Protein AF-0000000070989205 (afdb_homodimer)

Structure (mmCIF, N/CA/C/O backbone):
data_AF-0000000070989205-model_v1
#
loop_
_entity.id
_entity.type
_entity.pdbx_description
1 polymer 'cytokinin dehydrogenase'
#
loop_
_atom_site.group_PDB
_atom_site.id
_atom_site.type_symbol
_atom_site.label_atom_id
_atom_site.label_alt_id
_atom_site.label_comp_id
_atom_site.label_asym_id
_atom_site.label_entity_id
_atom_site.label_seq_id
_atom_site.pdbx_PDB_ins_code
_atom_site.Cartn_x
_atom_site.Cartn_y
_atom_site.Cartn_z
_atom_site.occupancy
_atom_site.B_iso_or_equiv
_atom_site.auth_seq_id
_atom_site.auth_comp_id
_atom_site.auth_asym_id
_atom_site.auth_atom_id
_atom_site.pdbx_PDB_model_num
ATOM 1 N N . MET A 1 1 ? 92.938 23.469 23.422 1 21.23 1 MET A N 1
ATOM 2 C CA . MET A 1 1 ? 92 23.875 22.438 1 21.23 1 MET A CA 1
ATOM 3 C C . MET A 1 1 ? 92.125 23.016 21.172 1 21.23 1 MET A C 1
ATOM 5 O O . MET A 1 1 ? 92.812 23.375 20.25 1 21.23 1 MET A O 1
ATOM 9 N N . ALA A 1 2 ? 92.25 21.703 21.344 1 22.75 2 ALA A N 1
ATOM 10 C CA . ALA A 1 2 ? 92.688 20.703 20.391 1 22.75 2 ALA A CA 1
ATOM 11 C C . ALA A 1 2 ? 91.688 20.547 19.25 1 22.75 2 ALA A C 1
ATOM 13 O O . ALA A 1 2 ? 90.562 20.156 19.484 1 22.75 2 ALA A O 1
ATOM 14 N N . LYS A 1 3 ? 91.875 21.359 18.172 1 25.48 3 LYS A N 1
ATOM 15 C CA . LYS A 1 3 ? 91.062 21.609 17.016 1 25.48 3 LYS A CA 1
ATOM 16 C C . LYS A 1 3 ? 90.812 20.328 16.219 1 25.48 3 LYS A C 1
ATOM 18 O O . LYS A 1 3 ? 91.75 19.766 15.656 1 25.48 3 LYS A O 1
ATOM 23 N N . THR A 1 4 ? 89.875 19.469 16.656 1 25.69 4 THR A N 1
ATOM 24 C CA . THR A 1 4 ? 89.562 18.125 16.188 1 25.69 4 THR A CA 1
ATOM 25 C C . THR A 1 4 ? 89 18.172 14.75 1 25.69 4 THR A C 1
ATOM 27 O O . THR A 1 4 ? 88.062 18.875 14.469 1 25.69 4 THR A O 1
ATOM 30 N N . THR A 1 5 ? 89.875 18.094 13.758 1 26.7 5 THR A N 1
ATOM 31 C CA . THR A 1 5 ? 89.75 18.062 12.312 1 26.7 5 THR A CA 1
ATOM 32 C C . THR A 1 5 ? 88.75 16.969 11.906 1 26.7 5 THR A C 1
ATOM 34 O O . THR A 1 5 ? 89 15.789 12.172 1 26.7 5 THR A O 1
ATOM 37 N N . LEU A 1 6 ? 87.438 17.234 11.844 1 27.03 6 LEU A N 1
ATOM 38 C CA . LEU A 1 6 ? 86.25 16.422 11.547 1 27.03 6 LEU A CA 1
ATOM 39 C C . LEU A 1 6 ? 86.312 15.914 10.102 1 27.03 6 LEU A C 1
ATOM 41 O O . LEU A 1 6 ? 86.375 16.719 9.164 1 27.03 6 LEU A O 1
ATOM 45 N N . THR A 1 7 ? 87.062 14.852 9.852 1 26.22 7 THR A N 1
ATOM 46 C CA . THR A 1 7 ? 87.188 14.18 8.562 1 26.22 7 THR A CA 1
ATOM 47 C C . THR A 1 7 ? 85.812 13.859 7.996 1 26.22 7 THR A C 1
ATOM 49 O O . THR A 1 7 ? 84.938 13.281 8.688 1 26.22 7 THR A O 1
ATOM 52 N N . TYR A 1 8 ? 85.312 14.609 7.012 1 28.19 8 TYR A N 1
ATOM 53 C CA . TYR A 1 8 ? 84.125 14.586 6.18 1 28.19 8 TYR A CA 1
ATOM 54 C C . TYR A 1 8 ? 84.062 13.312 5.348 1 28.19 8 TYR A C 1
ATOM 56 O O . TYR A 1 8 ? 84.812 13.125 4.422 1 28.19 8 TYR A O 1
ATOM 64 N N . LEU A 1 9 ? 84.062 12.086 5.941 1 26.53 9 LEU A N 1
ATOM 65 C CA . LEU A 1 9 ? 83.938 10.898 5.113 1 26.53 9 LEU A CA 1
ATOM 66 C C . LEU A 1 9 ? 82.688 10.984 4.25 1 26.53 9 LEU A C 1
ATOM 68 O O . LEU A 1 9 ? 81.562 11.203 4.766 1 26.53 9 LEU A O 1
ATOM 72 N N . SER A 1 10 ? 82.75 11.43 3.021 1 27.45 10 SER A N 1
ATOM 73 C CA . SER A 1 10 ? 81.812 11.516 1.925 1 27.45 10 SER A CA 1
ATOM 74 C C . SER A 1 10 ? 81.188 10.148 1.607 1 27.45 10 SER A C 1
ATOM 76 O O . SER A 1 10 ? 81.938 9.242 1.164 1 27.45 10 SER A O 1
ATOM 78 N N . TYR A 1 11 ? 80.5 9.492 2.5 1 28.91 11 TYR A N 1
ATOM 79 C CA . TYR A 1 11 ? 79.812 8.234 2.16 1 28.91 11 TYR A CA 1
ATOM 80 C C . TYR A 1 11 ? 78.938 8.391 0.913 1 28.91 11 TYR A C 1
ATOM 82 O O . TYR A 1 11 ? 78.125 9.281 0.85 1 28.91 11 TYR A O 1
ATOM 90 N N . PHE A 1 12 ? 79.5 8.148 -0.277 1 29.56 12 PHE A N 1
ATOM 91 C CA . PHE A 1 12 ? 78.812 8.008 -1.555 1 29.56 12 PHE A CA 1
ATOM 92 C C . PHE A 1 12 ? 77.688 7.023 -1.436 1 29.56 12 PHE A C 1
ATOM 94 O O . PHE A 1 12 ? 77.875 5.852 -1.112 1 29.56 12 PHE A O 1
ATOM 101 N N . PHE A 1 13 ? 76.562 7.449 -0.89 1 30.45 13 PHE A N 1
ATOM 102 C CA . PHE A 1 13 ? 75.312 6.68 -0.906 1 30.45 13 PHE A CA 1
ATOM 103 C C . PHE A 1 13 ? 74.938 6.305 -2.332 1 30.45 13 PHE A C 1
ATOM 105 O O . PHE A 1 13 ? 74.688 7.18 -3.174 1 30.45 13 PHE A O 1
ATOM 112 N N . ILE A 1 14 ? 75.562 5.277 -2.895 1 30.12 14 ILE A N 1
ATOM 113 C CA . ILE A 1 14 ? 75.062 4.688 -4.133 1 30.12 14 ILE A CA 1
ATOM 114 C C . ILE A 1 14 ? 73.562 4.406 -4.012 1 30.12 14 ILE A C 1
ATOM 116 O O . ILE A 1 14 ? 73.188 3.645 -3.141 1 30.12 14 ILE A O 1
ATOM 120 N N . ILE A 1 15 ? 72.75 5.395 -4.312 1 29.56 15 ILE A N 1
ATOM 121 C CA . ILE A 1 15 ? 71.312 5.25 -4.496 1 29.56 15 ILE A CA 1
ATOM 122 C C . ILE A 1 15 ? 71.062 4.168 -5.535 1 29.56 15 ILE A C 1
ATOM 124 O O . ILE A 1 15 ? 71.438 4.309 -6.703 1 29.56 15 ILE A O 1
ATOM 128 N N . PHE A 1 16 ? 71.25 2.857 -5.188 1 31.33 16 PHE A N 1
ATOM 129 C CA . PHE A 1 16 ? 70.688 1.795 -6.016 1 31.33 16 PHE A CA 1
ATOM 130 C C . PHE A 1 16 ? 69.25 2.08 -6.344 1 31.33 16 PHE A C 1
ATOM 132 O O . PHE A 1 16 ? 68.438 2.174 -5.445 1 31.33 16 PHE A O 1
ATOM 139 N N . ILE A 1 17 ? 69 2.893 -7.344 1 32.28 17 ILE A N 1
ATOM 140 C CA . ILE A 1 17 ? 67.75 3.002 -7.992 1 32.28 17 ILE A CA 1
ATOM 141 C C . ILE A 1 17 ? 67.188 1.609 -8.336 1 32.28 17 ILE A C 1
ATOM 143 O O . ILE A 1 17 ? 67.75 0.917 -9.188 1 32.28 17 ILE A O 1
ATOM 147 N N . ILE A 1 18 ? 67 0.715 -7.391 1 33.22 18 ILE A N 1
ATOM 148 C CA . ILE A 1 18 ? 66.25 -0.474 -7.75 1 33.22 18 ILE A CA 1
ATOM 149 C C . ILE A 1 18 ? 65 -0.068 -8.531 1 33.22 18 ILE A C 1
ATOM 151 O O . ILE A 1 18 ? 64.125 0.637 -8 1 33.22 18 ILE A O 1
ATOM 155 N N . SER A 1 19 ? 65.125 0.169 -9.828 1 32.06 19 SER A N 1
ATOM 156 C CA . SER A 1 19 ? 63.969 0.203 -10.711 1 32.06 19 SER A CA 1
ATOM 157 C C . SER A 1 19 ? 62.938 -0.875 -10.336 1 32.06 19 SER A C 1
ATOM 159 O O . SER A 1 19 ? 63.281 -2.061 -10.297 1 32.06 19 SER A O 1
ATOM 161 N N . ARG A 1 20 ? 62.125 -0.652 -9.32 1 32.12 20 ARG A N 1
ATOM 162 C CA . ARG A 1 20 ? 60.938 -1.465 -9.062 1 32.12 20 ARG A CA 1
ATOM 163 C C . ARG A 1 20 ? 60.25 -1.844 -10.367 1 32.12 20 ARG A C 1
ATOM 165 O O . ARG A 1 20 ? 59.656 -0.989 -11.031 1 32.12 20 ARG A O 1
ATOM 172 N N . LEU A 1 21 ? 60.906 -2.693 -11.164 1 33.5 21 LEU A N 1
ATOM 173 C CA . LEU A 1 21 ? 60.062 -3.365 -12.156 1 33.5 21 LEU A CA 1
ATOM 174 C C . LEU A 1 21 ? 58.719 -3.76 -11.547 1 33.5 21 LEU A C 1
ATOM 176 O O . LEU A 1 21 ? 58.656 -4.574 -10.617 1 33.5 21 LEU A O 1
ATOM 180 N N . ILE A 1 22 ? 57.875 -2.799 -11.25 1 34.5 22 ILE A N 1
ATOM 181 C CA . ILE A 1 22 ? 56.5 -3.162 -10.961 1 34.5 22 ILE A CA 1
ATOM 182 C C . ILE A 1 22 ? 56.031 -4.199 -11.977 1 34.5 22 ILE A C 1
ATOM 184 O O . ILE A 1 22 ? 56.031 -3.953 -13.18 1 34.5 22 ILE A O 1
ATOM 188 N N . PRO A 1 23 ? 56.219 -5.5 -11.703 1 35.34 23 PRO A N 1
ATOM 189 C CA . PRO A 1 23 ? 55.562 -6.418 -12.633 1 35.34 23 PRO A CA 1
ATOM 190 C C . PRO A 1 23 ? 54.219 -5.887 -13.125 1 35.34 23 PRO A C 1
ATOM 192 O O . PRO A 1 23 ? 53.5 -5.207 -12.383 1 35.34 23 PRO A O 1
ATOM 195 N N . ILE A 1 24 ? 54.25 -5.418 -14.359 1 34.94 24 ILE A N 1
ATOM 196 C CA . ILE A 1 24 ? 52.938 -5.25 -14.984 1 34.94 24 ILE A CA 1
ATOM 197 C C . ILE A 1 24 ? 52 -6.344 -14.5 1 34.94 24 ILE A C 1
ATOM 199 O O . ILE A 1 24 ? 52.219 -7.527 -14.758 1 34.94 24 ILE A O 1
ATOM 203 N N . ILE A 1 25 ? 51.594 -6.293 -13.281 1 36.06 25 ILE A N 1
ATOM 204 C CA . ILE A 1 25 ? 50.438 -7.098 -12.961 1 36.06 25 ILE A CA 1
ATOM 205 C C . ILE A 1 25 ? 49.531 -7.223 -14.188 1 36.06 25 ILE A C 1
ATOM 207 O O . ILE A 1 25 ? 49.062 -6.215 -14.727 1 36.06 25 ILE A O 1
ATOM 211 N N . GLY A 1 26 ? 49.875 -8.133 -15.062 1 32.97 26 GLY A N 1
ATOM 212 C CA . GLY A 1 26 ? 48.938 -8.516 -16.094 1 32.97 26 GLY A CA 1
ATOM 213 C C . GLY A 1 26 ? 47.5 -8.227 -15.719 1 32.97 26 GLY A C 1
ATOM 214 O O . GLY A 1 26 ? 47.031 -8.672 -14.672 1 32.97 26 GLY A O 1
ATOM 215 N N . VAL A 1 27 ? 47.062 -7.027 -16.016 1 36.34 27 VAL A N 1
ATOM 216 C CA . VAL A 1 27 ? 45.594 -6.852 -16.016 1 36.34 27 VAL A CA 1
ATOM 217 C C . VAL A 1 27 ? 44.938 -8.172 -16.359 1 36.34 27 VAL A C 1
ATOM 219 O O . VAL A 1 27 ? 45.219 -8.781 -17.391 1 36.34 27 VAL A O 1
ATOM 222 N N . ASN A 1 28 ? 44.812 -9.055 -15.484 1 37.19 28 ASN A N 1
ATOM 223 C CA . ASN A 1 28 ? 43.875 -10.164 -15.711 1 37.19 28 ASN A CA 1
ATOM 224 C C . ASN A 1 28 ? 42.844 -9.82 -16.781 1 37.19 28 ASN A C 1
ATOM 226 O O . ASN A 1 28 ? 41.906 -9.086 -16.531 1 37.19 28 ASN A O 1
ATOM 230 N N . GLN A 1 29 ? 43.25 -9.508 -18 1 42.09 29 GLN A N 1
ATOM 231 C CA . GLN A 1 29 ? 42.344 -9.43 -19.141 1 42.09 29 GLN A CA 1
ATOM 232 C C . GLN A 1 29 ? 41.188 -10.438 -19 1 42.09 29 GLN A C 1
ATOM 234 O O . GLN A 1 29 ? 41.438 -11.648 -19.031 1 42.09 29 GLN A O 1
ATOM 239 N N . ARG A 1 30 ? 40.188 -10.133 -18.297 1 50.62 30 ARG A N 1
ATOM 240 C CA . ARG A 1 30 ? 38.969 -10.961 -18.328 1 50.62 30 ARG A CA 1
ATOM 241 C C . ARG A 1 30 ? 38.719 -11.516 -19.734 1 50.62 30 ARG A C 1
ATOM 243 O O . ARG A 1 30 ? 38.562 -10.75 -20.688 1 50.62 30 ARG A O 1
ATOM 250 N N . LEU A 1 31 ? 39.25 -12.711 -20.156 1 60.06 31 LEU A N 1
ATOM 251 C CA . LEU A 1 31 ? 38.875 -13.406 -21.391 1 60.06 31 LEU A CA 1
ATOM 252 C C . LEU A 1 31 ? 37.406 -13.258 -21.672 1 60.06 31 LEU A C 1
ATOM 254 O O . LEU A 1 31 ? 36.562 -13.617 -20.844 1 60.06 31 LEU A O 1
ATOM 258 N N . TRP A 1 32 ? 37.188 -12.234 -22.5 1 71.12 32 TRP A N 1
ATOM 259 C CA . TRP A 1 32 ? 35.812 -12.008 -22.938 1 71.12 32 TRP A CA 1
ATOM 260 C C . TRP A 1 32 ? 35.375 -13.07 -23.953 1 71.12 32 TRP A C 1
ATOM 262 O O . TRP A 1 32 ? 36.219 -13.664 -24.625 1 71.12 32 TRP A O 1
ATOM 272 N N . THR A 1 33 ? 34.156 -13.555 -23.859 1 79.31 33 THR A N 1
ATOM 273 C CA . THR A 1 33 ? 33.562 -14.547 -24.75 1 79.31 33 THR A CA 1
ATOM 274 C C . THR A 1 33 ? 33.281 -13.938 -26.125 1 79.31 33 THR A C 1
ATOM 276 O O . THR A 1 33 ? 33.031 -12.734 -26.234 1 79.31 33 THR A O 1
ATOM 279 N N . ASP A 1 34 ? 33.438 -14.734 -27.188 1 83.31 34 ASP A N 1
ATOM 280 C CA . ASP A 1 34 ? 33.062 -14.312 -28.547 1 83.31 34 ASP A CA 1
ATOM 281 C C . ASP A 1 34 ? 31.562 -14.375 -28.75 1 83.31 34 ASP A C 1
ATOM 283 O O . ASP A 1 34 ? 31.062 -13.984 -29.812 1 83.31 34 ASP A O 1
ATOM 287 N N . LEU A 1 35 ? 30.891 -14.75 -27.75 1 86.19 35 LEU A N 1
ATOM 288 C CA . LEU A 1 35 ? 29.453 -14.945 -27.859 1 86.19 35 LEU A CA 1
ATOM 289 C C . LEU A 1 35 ? 28.703 -13.633 -27.609 1 86.19 35 LEU A C 1
ATOM 291 O O . LEU A 1 35 ? 27.531 -13.516 -27.953 1 86.19 35 LEU A O 1
ATOM 295 N N . LEU A 1 36 ? 29.375 -12.578 -27.047 1 91.88 36 LEU A N 1
ATOM 296 C CA . LEU A 1 36 ? 28.766 -11.281 -26.734 1 91.88 36 LEU A CA 1
ATOM 297 C C . LEU A 1 36 ? 29.594 -10.148 -27.328 1 91.88 36 LEU A C 1
ATOM 299 O O . LEU A 1 36 ? 30.812 -10.281 -27.5 1 91.88 36 LEU A O 1
ATOM 303 N N . PRO A 1 37 ? 28.922 -9.086 -27.688 1 91.56 37 PRO A N 1
ATOM 304 C CA . PRO A 1 37 ? 29.688 -7.961 -28.234 1 91.56 37 PRO A CA 1
ATOM 305 C C . PRO A 1 37 ? 30.734 -7.426 -27.266 1 91.56 37 PRO A C 1
ATOM 307 O O . PRO A 1 37 ? 30.422 -7.191 -26.094 1 91.56 37 PRO A O 1
ATOM 310 N N . PRO A 1 38 ? 31.938 -7.191 -27.75 1 88.31 38 PRO A N 1
ATOM 311 C CA . PRO A 1 38 ? 33 -6.734 -26.859 1 88.31 38 PRO A CA 1
ATOM 312 C C . PRO A 1 38 ? 32.719 -5.371 -26.234 1 88.31 38 PRO A C 1
ATOM 314 O O . PRO A 1 38 ? 33.219 -5.074 -25.141 1 88.31 38 PRO A O 1
ATOM 317 N N . ASN A 1 39 ? 31.906 -4.574 -26.922 1 90.12 39 ASN A N 1
ATOM 318 C CA . ASN A 1 39 ? 31.594 -3.242 -26.422 1 90.12 39 ASN A CA 1
ATOM 319 C C . ASN A 1 39 ? 30.797 -3.314 -25.125 1 90.12 39 ASN A C 1
ATOM 321 O O . ASN A 1 39 ? 30.672 -2.314 -24.406 1 90.12 39 ASN A O 1
ATOM 325 N N . LEU A 1 40 ? 30.281 -4.508 -24.844 1 90.56 40 LEU A N 1
ATOM 326 C CA . LEU A 1 40 ? 29.562 -4.703 -23.578 1 90.56 40 LEU A CA 1
ATOM 327 C C . LEU A 1 40 ? 30.5 -4.465 -22.391 1 90.56 40 LEU A C 1
ATOM 329 O O . LEU A 1 40 ? 30.062 -4.027 -21.328 1 90.56 40 LEU A O 1
ATOM 333 N N . LEU A 1 41 ? 31.797 -4.625 -22.578 1 87 41 LEU A N 1
ATOM 334 C CA . LEU A 1 41 ? 32.812 -4.48 -21.516 1 87 41 LEU A CA 1
ATOM 335 C C . LEU A 1 41 ? 33.031 -3.008 -21.188 1 87 41 LEU A C 1
ATOM 337 O O . LEU A 1 41 ? 33.594 -2.686 -20.156 1 87 41 LEU A O 1
ATOM 341 N N . SER A 1 42 ? 32.656 -2.16 -22.062 1 86.31 42 SER A N 1
ATOM 342 C CA . SER A 1 42 ? 32.875 -0.729 -21.859 1 86.31 42 SER A CA 1
ATOM 343 C C . SER A 1 42 ? 31.766 -0.138 -20.969 1 86.31 42 SER A C 1
ATOM 345 O O . SER A 1 42 ? 31.906 0.979 -20.469 1 86.31 42 SER A O 1
ATOM 347 N N . LEU A 1 43 ? 30.719 -0.919 -20.766 1 90.25 43 LEU A N 1
ATOM 348 C CA . LEU A 1 43 ? 29.609 -0.425 -19.953 1 90.25 43 LEU A CA 1
ATOM 349 C C . LEU A 1 43 ? 29.922 -0.568 -18.469 1 90.25 43 LEU A C 1
ATOM 351 O O . LEU A 1 43 ? 30.703 -1.435 -18.078 1 90.25 43 LEU A O 1
ATOM 355 N N . ASP A 1 44 ? 29.344 0.288 -17.609 1 90.25 44 ASP A N 1
ATOM 356 C CA . ASP A 1 44 ? 29.5 0.254 -16.156 1 90.25 44 ASP A CA 1
ATOM 357 C C . ASP A 1 44 ? 29.109 -1.108 -15.594 1 90.25 44 ASP A C 1
ATOM 359 O O . ASP A 1 44 ? 29.672 -1.556 -14.586 1 90.25 44 ASP A O 1
ATOM 363 N N . ILE A 1 45 ? 28.188 -1.84 -16.266 1 91.94 45 ILE A N 1
ATOM 364 C CA . ILE A 1 45 ? 27.656 -3.092 -15.742 1 91.94 45 ILE A CA 1
ATOM 365 C C . ILE A 1 45 ? 28.656 -4.219 -15.977 1 91.94 45 ILE A C 1
ATOM 367 O O . ILE A 1 45 ? 28.484 -5.336 -15.477 1 91.94 45 ILE A O 1
ATOM 371 N N . SER A 1 46 ? 29.75 -3.967 -16.719 1 91.44 46 SER A N 1
ATOM 372 C CA . SER A 1 46 ? 30.703 -5.008 -17.094 1 91.44 46 SER A CA 1
ATOM 373 C C . SER A 1 46 ? 31.281 -5.688 -15.859 1 91.44 46 SER A C 1
ATOM 375 O O . SER A 1 46 ? 31.562 -6.887 -15.883 1 91.44 46 SER A O 1
ATOM 377 N N . SER A 1 47 ? 31.391 -4.945 -14.758 1 91.94 47 SER A N 1
ATOM 378 C CA . SER A 1 47 ? 31.953 -5.496 -13.531 1 91.94 47 SER A CA 1
ATOM 379 C C . SER A 1 47 ? 30.984 -6.457 -12.859 1 91.94 47 SER A C 1
ATOM 381 O O . SER A 1 47 ? 31.375 -7.238 -11.992 1 91.94 47 SER A O 1
ATOM 383 N N . ARG A 1 48 ? 29.734 -6.496 -13.312 1 95.12 48 ARG A N 1
ATOM 384 C CA . ARG A 1 48 ? 28.719 -7.336 -12.695 1 95.12 48 ARG A CA 1
ATOM 385 C C . ARG A 1 48 ? 28.328 -8.484 -13.625 1 95.12 48 ARG A C 1
ATOM 387 O O . ARG A 1 48 ? 27.391 -9.227 -13.336 1 95.12 48 ARG A O 1
ATOM 394 N N . LEU A 1 49 ? 29.047 -8.539 -14.742 1 95 49 LEU A N 1
ATOM 395 C CA . LEU A 1 49 ? 28.906 -9.672 -15.648 1 95 49 LEU A CA 1
ATOM 396 C C . LEU A 1 49 ? 29.922 -10.758 -15.32 1 95 49 LEU A C 1
ATOM 398 O O . LEU A 1 49 ? 31.141 -10.5 -15.305 1 95 49 LEU A O 1
ATOM 402 N N . SER A 1 50 ? 29.453 -11.898 -15.023 1 94.88 50 SER A N 1
ATOM 403 C CA . SER A 1 50 ? 30.328 -13.008 -14.656 1 94.88 50 SER A CA 1
ATOM 404 C C . SER A 1 50 ? 30.422 -14.039 -15.773 1 94.88 50 SER A C 1
ATOM 406 O O . SER A 1 50 ? 29.406 -14.422 -16.359 1 94.88 50 SER A O 1
ATOM 408 N N . LEU A 1 51 ? 31.625 -14.453 -16.062 1 92.12 51 LEU A N 1
ATOM 409 C CA . LEU A 1 51 ? 31.891 -15.539 -17.016 1 92.12 51 LEU A CA 1
ATOM 410 C C . LEU A 1 51 ? 32.5 -16.734 -16.297 1 92.12 51 LEU A C 1
ATOM 412 O O . LEU A 1 51 ? 32.969 -17.688 -16.953 1 92.12 51 LEU A O 1
ATOM 416 N N . ASP A 1 52 ? 32.531 -16.641 -14.992 1 91.5 52 ASP A N 1
ATOM 417 C CA . ASP A 1 52 ? 33.188 -17.719 -14.25 1 91.5 52 ASP A CA 1
ATOM 418 C C . ASP A 1 52 ? 32.375 -19 -14.297 1 91.5 52 ASP A C 1
ATOM 420 O O . ASP A 1 52 ? 31.141 -18.953 -14.453 1 91.5 52 ASP A O 1
ATOM 424 N N . GLN A 1 53 ? 32.969 -20.078 -14.102 1 91.5 53 GLN A N 1
ATOM 425 C CA . GLN A 1 53 ? 32.375 -21.406 -14.258 1 91.5 53 GLN A CA 1
ATOM 426 C C . GLN A 1 53 ? 31.281 -21.641 -13.234 1 91.5 53 GLN A C 1
ATOM 428 O O . GLN A 1 53 ? 30.266 -22.25 -13.555 1 91.5 53 GLN A O 1
ATOM 433 N N . SER A 1 54 ? 31.484 -21.203 -12.078 1 92.56 54 SER A N 1
ATOM 434 C CA . SER A 1 54 ? 30.484 -21.406 -11.039 1 92.56 54 SER A CA 1
ATOM 435 C C . SER A 1 54 ? 29.172 -20.703 -11.375 1 92.56 54 SER A C 1
ATOM 437 O O . SER A 1 54 ? 28.094 -21.281 -11.227 1 92.56 54 SER A O 1
ATOM 439 N N . SER A 1 55 ? 29.281 -19.438 -11.82 1 92 55 SER A N 1
ATOM 440 C CA . SER A 1 55 ? 28.094 -18.672 -12.195 1 92 55 SER A CA 1
ATOM 441 C C . SER A 1 55 ? 27.391 -19.297 -13.406 1 92 55 SER A C 1
ATOM 443 O O . SER A 1 55 ? 26.172 -19.406 -13.43 1 92 55 SER A O 1
ATOM 445 N N . LEU A 1 56 ? 28.156 -19.656 -14.367 1 94.25 56 LEU A N 1
ATOM 446 C CA . LEU A 1 56 ? 27.594 -20.25 -15.57 1 94.25 56 LEU A CA 1
ATOM 447 C C . LEU A 1 56 ? 26.922 -21.578 -15.258 1 94.25 56 LEU A C 1
ATOM 449 O O . LEU A 1 56 ? 25.828 -21.859 -15.781 1 94.25 56 LEU A O 1
ATOM 453 N N . ALA A 1 57 ? 27.531 -22.359 -14.414 1 93.44 57 ALA A N 1
ATOM 454 C CA . ALA A 1 57 ? 26.984 -23.672 -14.062 1 93.44 57 ALA A CA 1
ATOM 455 C C . ALA A 1 57 ? 25.625 -23.531 -13.391 1 93.44 57 ALA A C 1
ATOM 457 O O . ALA A 1 57 ? 24.719 -24.328 -13.648 1 93.44 57 ALA A O 1
ATOM 458 N N . MET A 1 58 ? 25.438 -22.578 -12.594 1 91.44 58 MET A N 1
ATOM 459 C CA . MET A 1 58 ? 24.203 -22.359 -11.859 1 91.44 58 MET A CA 1
ATOM 460 C C . MET A 1 58 ? 23.062 -21.984 -12.812 1 91.44 58 MET A C 1
ATOM 462 O O . MET A 1 58 ? 21.891 -22.266 -12.531 1 91.44 58 MET A O 1
ATOM 466 N N . ALA A 1 59 ? 23.391 -21.438 -13.977 1 95 59 ALA A N 1
ATOM 467 C CA . ALA A 1 59 ? 22.391 -20.969 -14.93 1 95 59 ALA A CA 1
ATOM 468 C C . ALA A 1 59 ? 22.281 -21.922 -16.125 1 95 59 ALA A C 1
ATOM 470 O O . ALA A 1 59 ? 21.625 -21.609 -17.109 1 95 59 ALA A O 1
ATOM 471 N N . SER A 1 60 ? 22.891 -23.109 -16.016 1 95.88 60 SER A N 1
ATOM 472 C CA . SER A 1 60 ? 23.016 -23.969 -17.188 1 95.88 60 SER A CA 1
ATOM 473 C C . SER A 1 60 ? 22.094 -25.172 -17.094 1 95.88 60 SER A C 1
ATOM 475 O O . SER A 1 60 ? 22.062 -26.016 -17.984 1 95.88 60 SER A O 1
ATOM 477 N N . THR A 1 61 ? 21.422 -25.297 -15.984 1 94.69 61 THR A N 1
ATOM 478 C CA . THR A 1 61 ? 20.531 -26.438 -15.781 1 94.69 61 THR A CA 1
ATOM 479 C C . THR A 1 61 ? 19.188 -25.969 -15.227 1 94.69 61 THR A C 1
ATOM 481 O O . THR A 1 61 ? 19.141 -25.125 -14.32 1 94.69 61 THR A O 1
ATOM 484 N N . ASP A 1 62 ? 18.141 -26.422 -15.805 1 93.56 62 ASP A N 1
ATOM 485 C CA . ASP A 1 62 ? 16.828 -26.078 -15.273 1 93.56 62 ASP A CA 1
ATOM 486 C C . ASP A 1 62 ? 16.484 -26.922 -14.055 1 93.56 62 ASP A C 1
ATOM 488 O O . ASP A 1 62 ? 17.188 -27.891 -13.75 1 93.56 62 ASP A O 1
ATOM 492 N N . PHE A 1 63 ? 15.445 -26.578 -13.336 1 92.88 63 PHE A N 1
ATOM 493 C CA . PHE A 1 63 ? 15.047 -27.297 -12.133 1 92.88 63 PHE A CA 1
ATOM 494 C C . PHE A 1 63 ? 14.664 -28.734 -12.477 1 92.88 63 PHE A C 1
ATOM 496 O O . PHE A 1 63 ? 14.922 -29.656 -11.695 1 92.88 63 PHE A O 1
ATOM 503 N N . GLY A 1 64 ? 14.016 -28.938 -13.641 1 91 64 GLY A N 1
ATOM 504 C CA . GLY A 1 64 ? 13.633 -30.266 -14.078 1 91 64 GLY A CA 1
ATOM 505 C C . GLY A 1 64 ? 14.82 -31.156 -14.422 1 91 64 GLY A C 1
ATOM 506 O O . GLY A 1 64 ? 14.68 -32.375 -14.594 1 91 64 GLY A O 1
ATOM 507 N N . ASN A 1 65 ? 15.992 -30.484 -14.578 1 91.88 65 ASN A N 1
ATOM 508 C CA . ASN A 1 65 ? 17.234 -31.172 -14.93 1 91.88 65 ASN A CA 1
ATOM 509 C C . ASN A 1 65 ? 17.094 -31.938 -16.234 1 91.88 65 ASN A C 1
ATOM 511 O O . ASN A 1 65 ? 17.594 -33.062 -16.359 1 91.88 65 ASN A O 1
ATOM 515 N N . LEU A 1 66 ? 16.312 -31.469 -17.109 1 90.88 66 LEU A N 1
ATOM 516 C CA . LEU A 1 66 ? 16.078 -32.094 -18.406 1 90.88 66 LEU A CA 1
ATOM 517 C C . LEU A 1 66 ? 16.703 -31.25 -19.531 1 90.88 66 LEU A C 1
ATOM 519 O O . LEU A 1 66 ? 16.953 -31.766 -20.625 1 90.88 66 LEU A O 1
ATOM 523 N N . VAL A 1 67 ? 16.828 -30.031 -19.281 1 92.38 67 VAL A N 1
ATOM 524 C CA . VAL A 1 67 ? 17.406 -29.109 -20.25 1 92.38 67 VAL A CA 1
ATOM 525 C C . VAL A 1 67 ? 18.734 -28.562 -19.703 1 92.38 67 VAL A C 1
ATOM 527 O O . VAL A 1 67 ? 18.797 -28.078 -18.578 1 92.38 67 VAL A O 1
ATOM 530 N N . HIS A 1 68 ? 19.781 -28.703 -20.469 1 94.81 68 HIS A N 1
ATOM 531 C CA . HIS A 1 68 ? 21.109 -28.203 -20.141 1 94.81 68 HIS A CA 1
ATOM 532 C C . HIS A 1 68 ? 21.672 -27.344 -21.281 1 94.81 68 HIS A C 1
ATOM 534 O O . HIS A 1 68 ? 21.844 -27.828 -22.391 1 94.81 68 HIS A O 1
ATOM 540 N N . THR A 1 69 ? 21.781 -26.141 -21.062 1 94.38 69 THR A N 1
ATOM 541 C CA . THR A 1 69 ? 22.375 -25.188 -22.016 1 94.38 69 THR A CA 1
ATOM 542 C C . THR A 1 69 ? 23.203 -24.141 -21.281 1 94.38 69 THR A C 1
ATOM 544 O O . THR A 1 69 ? 22.922 -23.812 -20.125 1 94.38 69 THR A O 1
ATOM 547 N N . ASN A 1 70 ? 24.234 -23.625 -21.953 1 94.56 70 ASN A N 1
ATOM 548 C CA . ASN A 1 70 ? 25.109 -22.656 -21.312 1 94.56 70 ASN A CA 1
ATOM 549 C C . ASN A 1 70 ? 24.844 -21.234 -21.797 1 94.56 70 ASN A C 1
ATOM 551 O O . ASN A 1 70 ? 24.812 -20.984 -23 1 94.56 70 ASN A O 1
ATOM 555 N N . PRO A 1 71 ? 24.641 -20.328 -20.859 1 96.69 71 PRO A N 1
ATOM 556 C CA . PRO A 1 71 ? 24.656 -18.906 -21.25 1 96.69 71 PRO A CA 1
ATOM 557 C C . PRO A 1 71 ? 26.062 -18.391 -21.531 1 96.69 71 PRO A C 1
ATOM 559 O O . PRO A 1 71 ? 27.047 -19.078 -21.25 1 96.69 71 PRO A O 1
ATOM 562 N N . ALA A 1 72 ? 26.141 -17.266 -22.188 1 96.19 72 ALA A N 1
ATOM 563 C CA . ALA A 1 72 ? 27.438 -16.625 -22.422 1 96.19 72 ALA A CA 1
ATOM 564 C C . ALA A 1 72 ? 27.953 -15.953 -21.156 1 96.19 72 ALA A C 1
ATOM 566 O O . ALA A 1 72 ? 29.172 -15.898 -20.922 1 96.19 72 ALA A O 1
ATOM 567 N N . ALA A 1 73 ? 27.078 -15.414 -20.422 1 96.81 73 ALA A N 1
ATOM 568 C CA . ALA A 1 73 ? 27.422 -14.711 -19.188 1 96.81 73 ALA A CA 1
ATOM 569 C C . ALA A 1 73 ? 26.234 -14.656 -18.234 1 96.81 73 ALA A C 1
ATOM 571 O O . ALA A 1 73 ? 25.094 -14.93 -18.625 1 96.81 73 ALA A O 1
ATOM 572 N N . VAL A 1 74 ? 26.516 -14.422 -16.969 1 97.75 74 VAL A N 1
ATOM 573 C CA . VAL A 1 74 ? 25.5 -14.172 -15.945 1 97.75 74 VAL A CA 1
ATOM 574 C C . VAL A 1 74 ? 25.656 -12.766 -15.383 1 97.75 74 VAL A C 1
ATOM 576 O O . VAL A 1 74 ? 26.75 -12.375 -14.969 1 97.75 74 VAL A O 1
ATOM 579 N N . LEU A 1 75 ? 24.625 -11.93 -15.492 1 97.94 75 LEU A N 1
ATOM 580 C CA . LEU A 1 75 ? 24.641 -10.602 -14.875 1 97.94 75 LEU A CA 1
ATOM 581 C C . LEU A 1 75 ? 24.156 -10.664 -13.43 1 97.94 75 LEU A C 1
ATOM 583 O O . LEU A 1 75 ? 23.078 -11.203 -13.156 1 97.94 75 LEU A O 1
ATOM 587 N N . HIS A 1 76 ? 24.922 -10.203 -12.477 1 97.81 76 HIS A N 1
ATOM 588 C CA . HIS A 1 76 ? 24.516 -9.984 -11.086 1 97.81 76 HIS A CA 1
ATOM 589 C C . HIS A 1 76 ? 24.219 -8.516 -10.82 1 97.81 76 HIS A C 1
ATOM 591 O O . HIS A 1 76 ? 25.062 -7.797 -10.266 1 97.81 76 HIS A O 1
ATOM 597 N N . PRO A 1 77 ? 22.953 -8.117 -11.141 1 97.44 77 PRO A N 1
ATOM 598 C CA . PRO A 1 77 ? 22.641 -6.688 -11.055 1 97.44 77 PRO A CA 1
ATOM 599 C C . PRO A 1 77 ? 22.641 -6.164 -9.625 1 97.44 77 PRO A C 1
ATOM 601 O O . PRO A 1 77 ? 22.203 -6.863 -8.703 1 97.44 77 PRO A O 1
ATOM 604 N N . SER A 1 78 ? 23.141 -4.953 -9.391 1 94.81 78 SER A N 1
ATOM 605 C CA . SER A 1 78 ? 23.094 -4.277 -8.102 1 94.81 78 SER A CA 1
ATOM 606 C C . SER A 1 78 ? 21.875 -3.367 -7.984 1 94.81 78 SER A C 1
ATOM 608 O O . SER A 1 78 ? 21.5 -2.965 -6.883 1 94.81 78 SER A O 1
ATOM 610 N N . SER A 1 79 ? 21.344 -3.086 -9.148 1 93.69 79 SER A N 1
ATOM 611 C CA . SER A 1 79 ? 20.156 -2.24 -9.227 1 93.69 79 SER A CA 1
ATOM 612 C C . SER A 1 79 ? 19.359 -2.527 -10.492 1 93.69 79 SER A C 1
ATOM 614 O O . SER A 1 79 ? 19.844 -3.229 -11.391 1 93.69 79 SER A O 1
ATOM 616 N N . VAL A 1 80 ? 18.203 -1.961 -10.516 1 95.38 80 VAL A N 1
ATOM 617 C CA . VAL A 1 80 ? 17.344 -2.109 -11.688 1 95.38 80 VAL A CA 1
ATOM 618 C C . VAL A 1 80 ? 17.984 -1.428 -12.891 1 95.38 80 VAL A C 1
ATOM 620 O O . VAL A 1 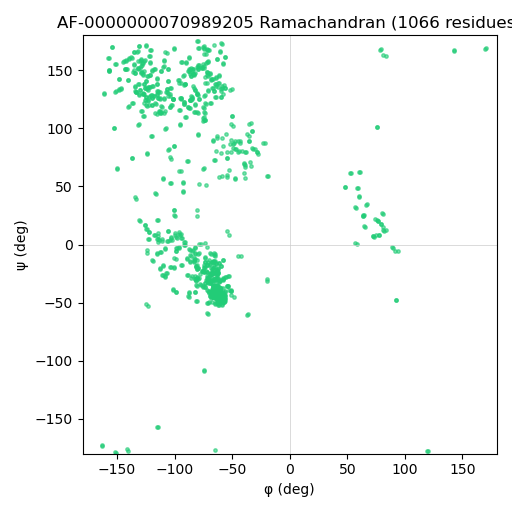80 ? 17.859 -1.898 -14.023 1 95.38 80 VAL A O 1
ATOM 623 N N . ASP A 1 81 ? 18.781 -0.36 -12.641 1 93.94 81 ASP A N 1
ATOM 624 C CA . ASP A 1 81 ? 19.453 0.362 -13.711 1 93.94 81 ASP A CA 1
ATOM 625 C C . ASP A 1 81 ? 20.422 -0.552 -14.469 1 93.94 81 ASP A C 1
ATOM 627 O O . ASP A 1 81 ? 20.625 -0.391 -15.672 1 93.94 81 ASP A O 1
ATOM 631 N N . ASP A 1 82 ? 21.016 -1.517 -13.781 1 96.81 82 ASP A N 1
ATOM 632 C CA . ASP A 1 82 ? 21.891 -2.48 -14.438 1 96.81 82 ASP A CA 1
ATOM 633 C C . ASP A 1 82 ? 21.125 -3.303 -15.469 1 96.81 82 ASP A C 1
ATOM 635 O O . ASP A 1 82 ? 21.641 -3.57 -16.562 1 96.81 82 ASP A O 1
ATOM 639 N N . ILE A 1 83 ? 19.922 -3.717 -15.164 1 98.06 83 ILE A N 1
ATOM 640 C CA . ILE A 1 83 ? 19.078 -4.488 -16.062 1 98.06 83 ILE A CA 1
ATOM 641 C C . ILE A 1 83 ? 18.688 -3.631 -17.266 1 98.06 83 ILE A C 1
ATOM 643 O O . ILE A 1 83 ? 18.766 -4.082 -18.406 1 98.06 83 ILE A O 1
ATOM 647 N N . VAL A 1 84 ? 18.281 -2.367 -16.953 1 97.19 84 VAL A N 1
ATOM 648 C CA . VAL A 1 84 ? 17.922 -1.425 -18 1 97.19 84 VAL A CA 1
ATOM 649 C C . VAL A 1 84 ? 19.094 -1.251 -18.969 1 97.19 84 VAL A C 1
ATOM 651 O O . VAL A 1 84 ? 18.922 -1.311 -20.188 1 97.19 84 VAL A O 1
ATOM 654 N N . SER A 1 85 ? 20.297 -1.06 -18.406 1 96.69 85 SER A N 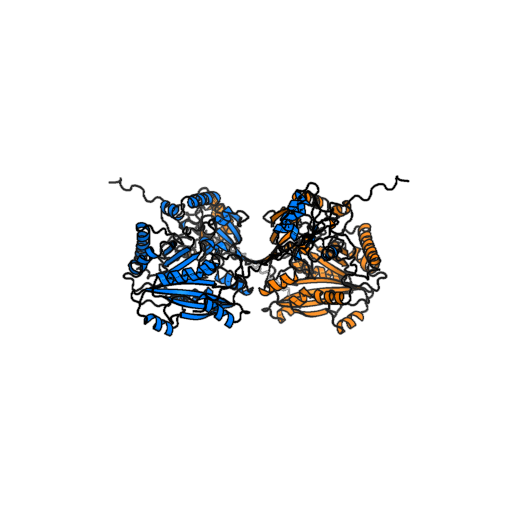1
ATOM 655 C CA . SER A 1 85 ? 21.484 -0.841 -19.219 1 96.69 85 SER A CA 1
ATOM 656 C C . SER A 1 85 ? 21.781 -2.035 -20.109 1 96.69 85 SER A C 1
ATOM 658 O O . SER A 1 85 ? 22.094 -1.866 -21.297 1 96.69 85 SER A O 1
ATOM 660 N N . LEU A 1 86 ? 21.672 -3.25 -19.609 1 97.75 86 LEU A N 1
ATOM 661 C CA . LEU A 1 86 ? 21.922 -4.465 -20.375 1 97.75 86 LEU A CA 1
ATOM 662 C C . LEU A 1 86 ? 20.953 -4.582 -21.547 1 97.75 86 LEU A C 1
ATOM 664 O O . LEU A 1 86 ? 21.359 -4.824 -22.688 1 97.75 86 LEU A O 1
ATOM 668 N N . LEU A 1 87 ? 19.672 -4.473 -21.266 1 98.25 87 LEU A N 1
ATOM 669 C CA . LEU A 1 87 ? 18.641 -4.664 -22.281 1 98.25 87 LEU A CA 1
ATOM 670 C C . LEU A 1 87 ? 18.719 -3.564 -23.328 1 98.25 87 LEU A C 1
ATOM 672 O O . LEU A 1 87 ? 18.547 -3.828 -24.531 1 98.25 87 LEU A O 1
ATOM 676 N N . LYS A 1 88 ? 18.938 -2.324 -22.875 1 96.69 88 LYS A N 1
ATOM 677 C CA . LYS A 1 88 ? 19.109 -1.229 -23.828 1 96.69 88 LYS A CA 1
ATOM 678 C C . LYS A 1 88 ? 20.281 -1.489 -24.75 1 96.69 88 LYS A C 1
ATOM 680 O O . LYS A 1 88 ? 20.203 -1.215 -25.953 1 96.69 88 LYS A O 1
ATOM 685 N N . PHE A 1 89 ? 21.406 -1.923 -24.219 1 96.56 89 PHE A N 1
ATOM 686 C CA . PHE A 1 89 ? 22.594 -2.223 -25.016 1 96.56 89 PHE A CA 1
ATOM 687 C C . PHE A 1 89 ? 22.281 -3.289 -26.062 1 96.56 89 PHE A C 1
ATOM 689 O O . PHE A 1 89 ? 22.609 -3.123 -27.234 1 96.56 89 PHE A O 1
ATOM 696 N N . SER A 1 90 ? 21.656 -4.461 -25.562 1 97.75 90 SER A N 1
ATOM 697 C CA . SER A 1 90 ? 21.312 -5.516 -26.516 1 97.75 90 SER A CA 1
ATOM 698 C C . SER A 1 90 ? 20.375 -4.992 -27.594 1 97.75 90 SER A C 1
ATOM 700 O O . SER A 1 90 ? 20.609 -5.238 -28.781 1 97.75 90 SER A O 1
ATOM 702 N N . TYR A 1 91 ? 19.359 -4.223 -27.203 1 97.31 91 TYR A N 1
ATOM 703 C CA . TYR A 1 91 ? 18.344 -3.709 -28.125 1 97.31 91 TYR A CA 1
ATOM 704 C C . TYR A 1 91 ? 18.984 -2.807 -29.172 1 97.31 91 TYR A C 1
ATOM 706 O O . TYR A 1 91 ? 18.594 -2.822 -30.344 1 97.31 91 TYR A O 1
ATOM 714 N N . ASN A 1 92 ? 19.938 -2.004 -28.812 1 95.69 92 ASN A N 1
ATOM 715 C CA . ASN A 1 92 ? 20.547 -1.022 -29.703 1 95.69 92 ASN A CA 1
ATOM 716 C C . ASN A 1 92 ? 21.672 -1.64 -30.531 1 95.69 92 ASN A C 1
ATOM 718 O O . ASN A 1 92 ? 22.219 -0.996 -31.438 1 95.69 92 ASN A O 1
ATOM 722 N N . ASN A 1 93 ? 22.031 -2.812 -30.203 1 93.19 93 ASN A N 1
ATOM 723 C CA . ASN A 1 93 ? 23.062 -3.5 -30.984 1 93.19 93 ASN A CA 1
ATOM 724 C C . ASN A 1 93 ? 22.5 -4.016 -32.312 1 93.19 93 ASN A C 1
ATOM 726 O O . ASN A 1 93 ? 21.312 -4.344 -32.406 1 93.19 93 ASN A O 1
ATOM 730 N N . SER A 1 94 ? 23.359 -4.125 -33.312 1 92.06 94 SER A N 1
ATOM 731 C CA . SER A 1 94 ? 22.969 -4.613 -34.625 1 92.06 94 SER A CA 1
ATOM 732 C C . SER A 1 94 ? 22.516 -6.07 -34.562 1 92.06 94 SER A C 1
ATOM 734 O O . SER A 1 94 ? 21.578 -6.473 -35.281 1 92.06 94 SER A O 1
ATOM 736 N N . PHE A 1 95 ? 23.188 -6.82 -33.719 1 92.31 95 PHE A N 1
ATOM 737 C CA . PHE A 1 95 ? 22.812 -8.203 -33.469 1 92.31 95 PHE A CA 1
ATOM 738 C C . PHE A 1 95 ? 22.484 -8.391 -31.984 1 92.31 95 PHE A C 1
ATOM 740 O O . PHE A 1 95 ? 23.359 -8.695 -31.172 1 92.31 95 PHE A O 1
ATOM 747 N N . PRO A 1 96 ? 21.25 -8.266 -31.703 1 95.31 96 PRO A N 1
ATOM 748 C CA . PRO A 1 96 ? 20.875 -8.383 -30.297 1 95.31 96 PRO A CA 1
ATOM 749 C C . PRO A 1 96 ? 21.141 -9.773 -29.734 1 95.31 96 PRO A C 1
ATOM 751 O O . PRO A 1 96 ? 21.016 -10.773 -30.438 1 95.31 96 PRO A O 1
ATOM 754 N N . PHE A 1 97 ? 21.641 -9.828 -28.578 1 96.25 97 PHE A N 1
ATOM 755 C CA . PHE A 1 97 ? 21.75 -11.109 -27.875 1 96.25 97 PHE A CA 1
ATOM 756 C C . PHE A 1 97 ? 20.531 -11.336 -26.969 1 96.25 97 PHE A C 1
ATOM 758 O O . PHE A 1 97 ? 19.859 -10.375 -26.578 1 96.25 97 PHE A O 1
ATOM 765 N N . LYS A 1 98 ? 20.25 -12.562 -26.641 1 97.56 98 LYS A N 1
ATOM 766 C CA . LYS A 1 98 ? 19.062 -12.938 -25.875 1 97.56 98 LYS A CA 1
ATOM 767 C C . LYS A 1 98 ? 19.344 -12.883 -24.375 1 97.56 98 LYS A C 1
ATOM 769 O O . LYS A 1 98 ? 20.484 -13.016 -23.953 1 97.56 98 LYS A O 1
ATOM 774 N N . VAL A 1 99 ? 18.312 -12.57 -23.641 1 98.25 99 VAL A N 1
ATOM 775 C CA . VAL A 1 99 ? 18.406 -12.414 -22.188 1 98.25 99 VAL A CA 1
ATOM 776 C C . VAL A 1 99 ? 17.297 -13.195 -21.5 1 98.25 99 VAL A C 1
ATOM 778 O O . VAL A 1 99 ? 16.156 -13.219 -21.984 1 98.25 99 VAL A O 1
ATOM 781 N N . ALA A 1 100 ? 17.578 -13.852 -20.438 1 97.94 100 ALA A N 1
ATOM 782 C CA . ALA A 1 100 ? 16.578 -14.5 -19.578 1 97.94 100 ALA A CA 1
ATOM 783 C C . ALA A 1 100 ? 16.75 -14.07 -18.125 1 97.94 100 ALA A C 1
ATOM 785 O O . ALA A 1 100 ? 17.875 -14.023 -17.609 1 97.94 100 ALA A O 1
ATOM 786 N N . ALA A 1 101 ? 15.648 -13.656 -17.516 1 98.12 101 ALA A N 1
ATOM 787 C CA . ALA A 1 101 ? 15.656 -13.414 -16.078 1 98.12 101 ALA A CA 1
ATOM 788 C C . ALA A 1 101 ? 15.438 -14.711 -15.297 1 98.12 101 ALA A C 1
ATOM 790 O O . ALA A 1 101 ? 14.586 -15.523 -15.664 1 98.12 101 ALA A O 1
ATOM 791 N N . ARG A 1 102 ? 16.234 -14.883 -14.297 1 97.69 102 ARG A N 1
ATOM 792 C CA . ARG A 1 102 ? 16.172 -16.094 -13.5 1 97.69 102 ARG A CA 1
ATOM 793 C C . ARG A 1 102 ? 16.062 -15.773 -12.016 1 97.69 102 ARG A C 1
ATOM 795 O O . ARG A 1 102 ? 16.953 -15.133 -11.445 1 97.69 102 ARG A O 1
ATOM 802 N N . GLY A 1 103 ? 14.922 -16.141 -11.414 1 95.88 103 GLY A N 1
ATOM 803 C CA . GLY A 1 103 ? 14.781 -16.047 -9.969 1 95.88 103 GLY A CA 1
ATOM 804 C C . GLY A 1 103 ? 15.539 -17.125 -9.219 1 95.88 103 GLY A C 1
ATOM 805 O O . GLY A 1 103 ? 16.766 -17.234 -9.344 1 95.88 103 GLY A O 1
ATOM 806 N N . ARG A 1 104 ? 14.742 -18.062 -8.641 1 92.56 104 ARG A N 1
ATOM 807 C CA . ARG A 1 104 ? 15.391 -19.156 -7.926 1 92.56 104 ARG A CA 1
ATOM 808 C C . ARG A 1 104 ? 15.578 -20.375 -8.836 1 92.56 104 ARG A C 1
ATOM 810 O O . ARG A 1 104 ? 15.961 -21.453 -8.375 1 92.56 104 ARG A O 1
ATOM 817 N N . GLY A 1 105 ? 15.242 -20.172 -10.094 1 92.12 105 GLY A N 1
ATOM 818 C CA . GLY A 1 105 ? 15.5 -21.203 -11.086 1 92.12 105 GLY A CA 1
ATOM 819 C C . GLY A 1 105 ? 14.664 -22.453 -10.875 1 92.12 105 GLY A C 1
ATOM 820 O O . GLY A 1 105 ? 15.125 -23.578 -11.133 1 92.12 105 GLY A O 1
ATOM 821 N N . HIS A 1 106 ? 13.461 -22.281 -10.422 1 92.12 106 HIS A N 1
ATOM 822 C CA . HIS A 1 106 ? 12.609 -23.438 -10.125 1 92.12 106 HIS A CA 1
ATOM 823 C C . HIS A 1 106 ? 11.688 -23.75 -11.297 1 92.12 106 HIS A C 1
ATOM 825 O O . HIS A 1 106 ? 10.781 -24.578 -11.172 1 92.12 106 HIS A O 1
ATOM 831 N N . SER A 1 107 ? 11.953 -23.109 -12.398 1 91.62 107 SER A N 1
ATOM 832 C CA . SER A 1 107 ? 11.195 -23.422 -13.602 1 91.62 107 SER A CA 1
ATOM 833 C C . SER A 1 107 ? 11.781 -24.625 -14.32 1 91.62 107 SER A C 1
ATOM 835 O O . SER A 1 107 ? 13 -24.812 -14.336 1 91.62 107 SER A O 1
ATOM 837 N N . CYS A 1 108 ? 10.93 -25.375 -14.93 1 91.88 108 CYS A N 1
ATOM 838 C CA . CYS A 1 108 ? 11.352 -26.547 -15.688 1 91.88 108 CYS A CA 1
ATOM 839 C C . CYS A 1 108 ? 11.398 -26.25 -17.172 1 91.88 108 CYS A C 1
ATOM 841 O O . CYS A 1 108 ? 11.039 -25.156 -17.609 1 91.88 108 CYS A O 1
ATOM 843 N N . ARG A 1 109 ? 11.977 -27.188 -17.891 1 92.94 109 ARG A N 1
ATOM 844 C CA . ARG A 1 109 ? 11.977 -27.234 -19.344 1 92.94 109 ARG A CA 1
ATOM 845 C C . ARG A 1 109 ? 12.719 -26.031 -19.922 1 92.94 109 ARG A C 1
ATOM 847 O O . ARG A 1 109 ? 12.32 -25.484 -20.953 1 92.94 109 ARG A O 1
ATOM 854 N N . GLY A 1 110 ? 13.625 -25.453 -19.156 1 92.75 110 GLY A N 1
ATOM 855 C CA . GLY A 1 110 ? 14.539 -24.453 -19.688 1 92.75 110 GLY A CA 1
ATOM 856 C C . GLY A 1 110 ? 13.93 -23.062 -19.719 1 92.75 110 GLY A C 1
ATOM 857 O O . GLY A 1 110 ? 14.5 -22.141 -20.312 1 92.75 110 GLY A O 1
ATOM 858 N N . GLN A 1 111 ? 12.844 -22.797 -19.094 1 92 111 GLN A N 1
ATOM 859 C CA . GLN A 1 111 ? 12.094 -21.547 -19.203 1 92 111 GLN A CA 1
ATOM 860 C C . GLN A 1 111 ? 12.969 -20.344 -18.828 1 92 111 GLN A C 1
ATOM 862 O O . GLN A 1 111 ? 12.945 -19.312 -19.5 1 92 111 GLN A O 1
ATOM 867 N N . ALA A 1 112 ? 13.781 -20.469 -17.797 1 94.25 112 ALA A N 1
ATOM 868 C CA . ALA A 1 112 ? 14.57 -19.344 -17.297 1 94.25 112 ALA A CA 1
ATOM 869 C C . ALA A 1 112 ? 16.016 -19.422 -17.781 1 94.25 112 ALA A C 1
ATOM 871 O O . ALA A 1 112 ? 16.938 -19.047 -17.062 1 94.25 112 ALA A O 1
ATOM 872 N N . MET A 1 113 ? 16.203 -20 -18.938 1 95.44 113 MET A N 1
ATOM 873 C CA . MET A 1 113 ? 17.547 -20.203 -19.469 1 95.44 113 MET A CA 1
ATOM 874 C C . MET A 1 113 ? 17.703 -19.531 -20.828 1 95.44 113 MET A C 1
ATOM 876 O O . MET A 1 113 ? 16.719 -19.141 -21.438 1 95.44 113 MET A O 1
ATOM 880 N N . VAL A 1 114 ? 18.906 -19.359 -21.188 1 96.56 114 VAL A N 1
ATOM 881 C CA . VAL A 1 114 ? 19.234 -18.828 -22.516 1 96.56 114 VAL A CA 1
ATOM 882 C C . VAL A 1 114 ? 20.562 -19.422 -23 1 96.56 114 VAL A C 1
ATOM 884 O O . VAL A 1 114 ? 21.5 -19.594 -22.219 1 96.56 114 VAL A O 1
ATOM 887 N N . GLU A 1 115 ? 20.578 -19.859 -24.234 1 95 115 GLU A N 1
ATOM 888 C CA . GLU A 1 115 ? 21.797 -20.344 -24.859 1 95 115 GLU A CA 1
ATOM 889 C C . GLU A 1 115 ? 22.594 -19.188 -25.484 1 95 115 GLU A C 1
ATOM 891 O O . GLU A 1 115 ? 22.062 -18.391 -26.25 1 95 115 GLU A O 1
ATOM 896 N N . ASN A 1 116 ? 23.844 -19.062 -25.078 1 95.19 116 ASN A N 1
ATOM 897 C CA . ASN A 1 116 ? 24.781 -18.109 -25.672 1 95.19 116 ASN A CA 1
ATOM 898 C C . ASN A 1 116 ? 24.344 -16.672 -25.422 1 95.19 116 ASN A C 1
ATOM 900 O O . ASN A 1 116 ? 24.734 -15.773 -26.172 1 95.19 116 ASN A O 1
ATOM 904 N N . GLY A 1 117 ? 23.469 -16.438 -24.547 1 97.06 117 GLY A N 1
ATOM 905 C CA . GLY A 1 117 ? 23.031 -15.109 -24.141 1 97.06 117 GLY A CA 1
ATOM 906 C C . GLY A 1 117 ? 23.375 -14.789 -22.688 1 97.06 117 GLY A C 1
ATOM 907 O O . GLY A 1 117 ? 24.359 -15.297 -22.156 1 97.06 117 GLY A O 1
ATOM 908 N N . VAL A 1 118 ? 22.641 -13.875 -22.141 1 97.81 118 VAL A N 1
ATOM 909 C CA . VAL A 1 118 ? 22.953 -13.477 -20.766 1 97.81 118 VAL A CA 1
ATOM 910 C C . VAL A 1 118 ? 21.781 -13.859 -19.859 1 97.81 118 VAL A C 1
ATOM 912 O O . VAL A 1 118 ? 20.625 -13.609 -20.188 1 97.81 118 VAL A O 1
ATOM 915 N N . VAL A 1 119 ? 22.062 -14.547 -18.766 1 98.25 119 VAL A N 1
ATOM 916 C CA . VAL A 1 119 ? 21.078 -14.789 -17.719 1 98.25 119 VAL A CA 1
ATOM 917 C C . VAL A 1 119 ? 21.219 -13.719 -16.625 1 98.25 119 VAL A C 1
ATOM 919 O O . VAL A 1 119 ? 22.328 -13.414 -16.188 1 98.25 119 VAL A O 1
ATOM 922 N N . ILE A 1 120 ? 20.141 -13.062 -16.328 1 98.44 120 ILE A N 1
ATOM 923 C CA . ILE A 1 120 ? 20.125 -12.117 -15.211 1 98.44 120 ILE A CA 1
ATOM 924 C C . ILE A 1 120 ? 19.781 -12.859 -13.922 1 98.44 120 ILE A C 1
ATOM 926 O O . ILE A 1 120 ? 18.703 -13.43 -13.789 1 98.44 120 ILE A O 1
ATOM 930 N N . ASP A 1 121 ? 20.703 -12.844 -12.992 1 98.06 121 ASP A N 1
ATOM 931 C CA . ASP A 1 121 ? 20.484 -13.422 -11.664 1 98.06 121 ASP A CA 1
ATOM 932 C C . ASP A 1 121 ? 19.688 -12.469 -10.781 1 98.06 121 ASP A C 1
ATOM 934 O O . ASP A 1 121 ? 20.25 -11.68 -10.031 1 98.06 121 ASP A O 1
ATOM 938 N N . MET A 1 122 ? 18.375 -12.602 -10.703 1 97.81 122 MET A N 1
ATOM 939 C CA . MET A 1 122 ? 17.469 -11.664 -10.047 1 97.81 122 MET A CA 1
ATOM 940 C C . MET A 1 122 ? 17.75 -11.594 -8.547 1 97.81 122 MET A C 1
ATOM 942 O O . MET A 1 122 ? 17.641 -10.523 -7.945 1 97.81 122 MET A O 1
ATOM 946 N N . PRO A 1 123 ? 18.109 -12.672 -7.887 1 95.44 123 PRO A N 1
ATOM 947 C CA . PRO A 1 123 ? 18.359 -12.641 -6.441 1 95.44 123 PRO A CA 1
ATOM 948 C C . PRO A 1 123 ? 19.5 -11.695 -6.059 1 95.44 123 PRO A C 1
ATOM 950 O O . PRO A 1 123 ? 19.656 -11.367 -4.883 1 95.44 123 PRO A O 1
ATOM 953 N N . SER A 1 124 ? 20.297 -11.312 -7.023 1 95.62 124 SER A N 1
ATOM 954 C CA . SER A 1 124 ? 21.359 -10.367 -6.738 1 95.62 124 SER A CA 1
ATOM 955 C C . SER A 1 124 ? 20.812 -8.984 -6.395 1 95.62 124 SER A C 1
ATOM 957 O O . SER A 1 124 ? 21.5 -8.156 -5.801 1 95.62 124 SER A O 1
ATOM 959 N N . LEU A 1 125 ? 19.531 -8.758 -6.82 1 94.31 125 LEU A N 1
ATOM 960 C CA . LEU A 1 125 ? 18.875 -7.5 -6.477 1 94.31 125 LEU A CA 1
ATOM 961 C C . LEU A 1 125 ? 18.422 -7.504 -5.016 1 94.31 125 LEU A C 1
ATOM 963 O O . LEU A 1 125 ? 18.25 -8.562 -4.418 1 94.31 125 LEU A O 1
ATOM 967 N N . SER A 1 126 ? 18.344 -6.328 -4.426 1 90.75 126 SER A N 1
ATOM 968 C CA . SER A 1 126 ? 17.828 -6.129 -3.078 1 90.75 126 SER A CA 1
ATOM 969 C C . SER A 1 126 ? 16.906 -4.914 -3.02 1 90.75 126 SER A C 1
ATOM 971 O O . SER A 1 126 ? 17.297 -3.857 -2.516 1 90.75 126 SER A O 1
ATOM 973 N N . ILE A 1 127 ? 15.766 -5.145 -3.561 1 86.94 127 ILE A N 1
ATOM 974 C CA . ILE A 1 127 ? 14.789 -4.062 -3.557 1 86.94 127 ILE A CA 1
ATOM 975 C C . ILE A 1 127 ? 14.023 -4.066 -2.24 1 86.94 127 ILE A C 1
ATOM 977 O O . ILE A 1 127 ? 13.453 -5.09 -1.848 1 86.94 127 ILE A O 1
ATOM 981 N N . PRO A 1 128 ? 14.008 -2.912 -1.532 1 84.56 128 PRO A N 1
ATOM 982 C CA . PRO A 1 128 ? 13.344 -2.885 -0.228 1 84.56 128 PRO A CA 1
ATOM 983 C C . PRO A 1 128 ? 11.82 -3.008 -0.337 1 84.56 128 PRO A C 1
ATOM 985 O O . PRO A 1 128 ? 11.227 -2.512 -1.297 1 84.56 128 PRO A O 1
ATOM 988 N N . THR A 1 129 ? 11.25 -3.662 0.69 1 88 129 THR A N 1
ATOM 989 C CA . THR A 1 129 ? 9.797 -3.742 0.81 1 88 129 THR A CA 1
ATOM 990 C C . THR A 1 129 ? 9.234 -2.463 1.42 1 88 129 THR A C 1
ATOM 992 O O . THR A 1 129 ? 9.773 -1.945 2.4 1 88 129 THR A O 1
ATOM 995 N N . ARG A 1 130 ? 8.211 -1.885 0.77 1 88.06 130 ARG A N 1
ATOM 996 C CA . ARG A 1 130 ? 7.547 -0.691 1.282 1 88.06 130 ARG A CA 1
ATOM 997 C C . ARG A 1 130 ? 6.059 -0.945 1.499 1 88.06 130 ARG A C 1
ATOM 999 O O . ARG A 1 130 ? 5.426 -1.661 0.72 1 88.06 130 ARG A O 1
ATOM 1006 N N . PHE A 1 131 ? 5.531 -0.279 2.545 1 90.5 131 PHE A N 1
ATOM 1007 C CA . PHE A 1 131 ? 4.141 -0.52 2.92 1 90.5 131 PHE A CA 1
ATOM 1008 C C . PHE A 1 131 ? 3.303 0.737 2.727 1 90.5 131 PHE A C 1
ATOM 1010 O O . PHE A 1 131 ? 3.764 1.848 2.996 1 90.5 131 PHE A O 1
ATOM 1017 N N . TYR A 1 132 ? 2.064 0.555 2.283 1 92.31 132 TYR A N 1
ATOM 1018 C CA . TYR A 1 132 ? 1.123 1.642 2.037 1 92.31 132 TYR A CA 1
ATOM 1019 C C . TYR A 1 132 ? -0.279 1.263 2.5 1 92.31 132 TYR A C 1
ATOM 1021 O O . TYR A 1 132 ? -0.588 0.079 2.662 1 92.31 132 TYR A O 1
ATOM 1029 N N . ALA A 1 133 ? -1.078 2.311 2.691 1 92.88 133 ALA A N 1
ATOM 1030 C CA . ALA A 1 133 ? -2.51 2.119 2.904 1 92.88 133 ALA A CA 1
ATOM 1031 C C . ALA A 1 133 ? -3.324 3.1 2.066 1 92.88 133 ALA A C 1
ATOM 1033 O O . ALA A 1 133 ? -2.947 4.266 1.921 1 92.88 133 ALA A O 1
ATOM 1034 N N . ASP A 1 134 ? -4.383 2.621 1.43 1 93.19 134 ASP A N 1
ATOM 1035 C CA . ASP A 1 134 ? -5.406 3.494 0.865 1 93.19 134 ASP A CA 1
ATOM 1036 C C . ASP A 1 134 ? -6.41 3.922 1.933 1 93.19 134 ASP A C 1
ATOM 1038 O O . ASP A 1 134 ? -7.086 3.082 2.531 1 93.19 134 ASP A O 1
ATOM 1042 N N . ILE A 1 135 ? -6.488 5.215 2.117 1 96.38 135 ILE A N 1
ATOM 1043 C CA . ILE A 1 135 ? -7.32 5.785 3.172 1 96.38 135 ILE A CA 1
ATOM 1044 C C . ILE A 1 135 ? -8.352 6.734 2.562 1 96.38 135 ILE A C 1
ATOM 1046 O O . ILE A 1 135 ? -8.031 7.5 1.651 1 96.38 135 ILE A O 1
ATOM 1050 N N . GLY A 1 136 ? -9.609 6.613 3.039 1 96.88 136 GLY A N 1
ATOM 1051 C CA . GLY A 1 136 ? -10.625 7.559 2.604 1 96.88 136 GLY A CA 1
ATOM 1052 C C . GLY A 1 136 ? -10.336 8.984 3.033 1 96.88 136 GLY A C 1
ATOM 1053 O O . GLY A 1 136 ? -9.836 9.219 4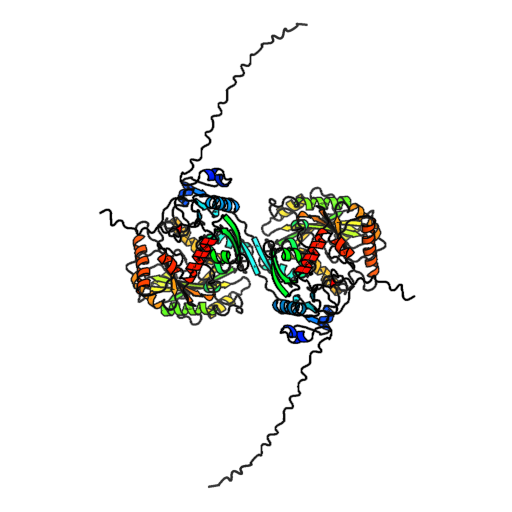.137 1 96.88 136 GLY A O 1
ATOM 1054 N N . GLY A 1 137 ? -10.688 9.883 2.139 1 97.81 137 GLY A N 1
ATOM 1055 C CA . GLY A 1 137 ? -10.5 11.289 2.467 1 97.81 137 GLY A CA 1
ATOM 1056 C C . GLY A 1 137 ? -11.312 11.742 3.664 1 97.81 137 GLY A C 1
ATOM 1057 O O . GLY A 1 137 ? -10.953 12.703 4.34 1 97.81 137 GLY A O 1
ATOM 1058 N N . GLU A 1 138 ? -12.383 11.047 3.961 1 97.75 138 GLU A N 1
ATOM 1059 C CA . GLU A 1 138 ? -13.305 11.406 5.031 1 97.75 138 GLU A CA 1
ATOM 1060 C C . GLU A 1 138 ? -12.812 10.898 6.383 1 97.75 138 GLU A C 1
ATOM 1062 O O . GLU A 1 138 ? -13.305 11.32 7.43 1 97.75 138 GLU A O 1
ATOM 1067 N N . GLN A 1 139 ? -11.859 10.008 6.395 1 97.19 139 GLN A N 1
ATOM 1068 C CA . GLN A 1 139 ? -11.453 9.344 7.629 1 97.19 139 GLN A CA 1
ATOM 1069 C C . GLN A 1 139 ? -10.695 10.297 8.539 1 97.19 139 GLN A C 1
ATOM 1071 O O . GLN A 1 139 ? -9.961 11.172 8.062 1 97.19 139 GLN A O 1
ATOM 1076 N N . LEU A 1 140 ? -10.867 10.039 9.828 1 97.62 140 LEU A N 1
ATOM 1077 C CA . LEU A 1 140 ? -10.086 10.789 10.812 1 97.62 140 LEU A CA 1
ATOM 1078 C C . LEU A 1 140 ? -8.711 10.156 11.016 1 97.62 140 LEU A C 1
ATOM 1080 O O . LEU A 1 140 ? -8.578 8.93 10.969 1 97.62 140 LEU A O 1
ATOM 1084 N N . TRP A 1 141 ? -7.777 10.992 11.266 1 97.75 141 TRP A N 1
ATOM 1085 C CA . TRP A 1 141 ? -6.422 10.5 11.492 1 97.75 141 TRP A CA 1
ATOM 1086 C C . TRP A 1 141 ? -6.375 9.562 12.695 1 97.75 141 TRP A C 1
ATOM 1088 O O . TRP A 1 141 ? -5.59 8.609 12.719 1 97.75 141 TRP A O 1
ATOM 1098 N N . VAL A 1 142 ? -7.246 9.797 13.688 1 97.44 142 VAL A N 1
ATOM 1099 C CA . VAL A 1 142 ? -7.266 8.898 14.844 1 97.44 142 VAL A CA 1
ATOM 1100 C C . VAL A 1 142 ? -7.715 7.508 14.406 1 97.44 142 VAL A C 1
ATOM 1102 O O . VAL A 1 142 ? -7.211 6.5 14.914 1 97.44 142 VAL A O 1
ATOM 1105 N N . ASP A 1 143 ? -8.656 7.434 13.5 1 95.44 143 ASP A N 1
ATOM 1106 C CA . ASP A 1 143 ? -9.109 6.148 12.977 1 95.44 143 ASP A CA 1
ATOM 1107 C C . ASP A 1 143 ? -8.016 5.484 12.141 1 95.44 143 ASP A C 1
ATOM 1109 O O . ASP A 1 143 ? -7.832 4.27 12.203 1 95.44 143 ASP A O 1
ATOM 1113 N N . VAL A 1 144 ? -7.348 6.293 11.367 1 96.19 144 VAL A N 1
ATOM 1114 C CA . VAL A 1 144 ? -6.23 5.797 10.578 1 96.19 144 VAL A CA 1
ATOM 1115 C C . VAL A 1 144 ? -5.164 5.207 11.492 1 96.19 144 VAL A C 1
ATOM 1117 O O . VAL A 1 144 ? -4.625 4.129 11.227 1 96.19 144 VAL A O 1
ATOM 1120 N N . LEU A 1 145 ? -4.883 5.941 12.594 1 96.12 145 LEU A N 1
ATOM 1121 C CA . LEU A 1 145 ? -3.906 5.465 13.57 1 96.12 145 LEU A CA 1
ATOM 1122 C C . LEU A 1 145 ? -4.297 4.094 14.109 1 96.12 145 LEU A C 1
ATOM 1124 O O . LEU A 1 145 ? -3.5 3.156 14.062 1 96.12 145 LEU A O 1
ATOM 1128 N N . HIS A 1 146 ? -5.477 3.924 14.492 1 93.06 146 HIS A N 1
ATOM 1129 C CA . HIS A 1 146 ? -5.918 2.666 15.086 1 93.06 146 HIS A CA 1
ATOM 1130 C C . HIS A 1 146 ? -5.945 1.55 14.047 1 93.06 146 HIS A C 1
ATOM 1132 O O . HIS A 1 146 ? -5.484 0.438 14.312 1 93.06 146 HIS A O 1
ATOM 1138 N N . ALA A 1 147 ? -6.457 1.869 12.898 1 88.25 147 ALA A N 1
ATOM 1139 C CA . ALA A 1 147 ? -6.551 0.868 11.836 1 88.25 147 ALA A CA 1
ATOM 1140 C C . ALA A 1 147 ? -5.168 0.35 11.453 1 88.25 147 ALA A C 1
ATOM 1142 O O . ALA A 1 147 ? -4.992 -0.846 11.203 1 88.25 147 ALA A O 1
ATOM 1143 N N . THR A 1 148 ? -4.23 1.204 11.367 1 90.31 148 THR A N 1
ATOM 1144 C CA . THR A 1 148 ? -2.896 0.813 10.93 1 90.31 148 THR A CA 1
ATOM 1145 C C . THR A 1 148 ? -2.139 0.108 12.047 1 90.31 148 THR A C 1
ATOM 1147 O O . THR A 1 148 ? -1.388 -0.837 11.797 1 90.31 148 THR A O 1
ATOM 1150 N N . LEU A 1 149 ? -2.381 0.549 13.297 1 87.5 149 LEU A N 1
ATOM 1151 C CA . LEU A 1 149 ? -1.717 -0.083 14.43 1 87.5 149 LEU A CA 1
ATOM 1152 C C . LEU A 1 149 ? -2.125 -1.547 14.555 1 87.5 149 LEU A C 1
ATOM 1154 O O . LEU A 1 149 ? -1.321 -2.389 14.961 1 87.5 149 LEU A O 1
ATOM 1158 N N . ASP A 1 150 ? -3.34 -1.756 14.219 1 77.06 150 ASP A N 1
ATOM 1159 C CA . ASP A 1 150 ? -3.834 -3.129 14.242 1 77.06 150 ASP A CA 1
ATOM 1160 C C . ASP A 1 150 ? -3.004 -4.023 13.328 1 77.06 150 ASP A C 1
ATOM 1162 O O . ASP A 1 150 ? -3.004 -5.246 13.477 1 77.06 150 ASP A O 1
ATOM 1166 N N . HIS A 1 151 ? -2.232 -3.346 12.516 1 73.88 151 HIS A N 1
ATOM 1167 C CA . HIS A 1 151 ? -1.407 -4.09 11.57 1 73.88 151 HIS A CA 1
ATOM 1168 C C . HIS A 1 151 ? 0.077 -3.859 11.836 1 73.88 151 HIS A C 1
ATOM 1170 O O . HIS A 1 151 ? 0.92 -4.195 11 1 73.88 151 HIS A O 1
ATOM 1176 N N . GLY A 1 152 ? 0.38 -3.195 12.93 1 77.94 152 GLY A N 1
ATOM 1177 C CA . GLY A 1 152 ? 1.761 -3 13.344 1 77.94 152 GLY A CA 1
ATOM 1178 C C . GLY A 1 152 ? 2.471 -1.915 12.562 1 77.94 152 GLY A C 1
ATOM 1179 O O . GLY A 1 152 ? 3.699 -1.816 12.594 1 77.94 152 GLY A O 1
ATOM 1180 N N . VAL A 1 153 ? 1.797 -1.18 11.766 1 86.19 153 VAL A N 1
ATOM 1181 C CA . VAL A 1 153 ? 2.367 -0.097 10.969 1 86.19 153 VAL A CA 1
ATOM 1182 C C . VAL A 1 153 ? 1.68 1.221 11.32 1 86.19 153 VAL A C 1
ATOM 1184 O O . VAL A 1 153 ? 0.685 1.233 12.047 1 86.19 153 VAL A O 1
ATOM 1187 N N . ALA A 1 154 ? 2.277 2.293 10.859 1 92.69 154 ALA A N 1
ATOM 1188 C CA . ALA A 1 154 ? 1.693 3.617 11.055 1 92.69 154 ALA A CA 1
ATOM 1189 C C . ALA A 1 154 ? 2.205 4.605 10.008 1 92.69 154 ALA A C 1
ATOM 1191 O O . ALA A 1 154 ? 3.314 4.449 9.492 1 92.69 154 ALA A O 1
ATOM 1192 N N . PRO A 1 155 ? 1.34 5.598 9.688 1 95.19 155 PRO A N 1
ATOM 1193 C CA . PRO A 1 155 ? 1.873 6.711 8.898 1 95.19 155 PRO A CA 1
ATOM 1194 C C . PRO A 1 155 ? 3.076 7.379 9.562 1 95.19 155 PRO A C 1
ATOM 1196 O O . PRO A 1 155 ? 3.266 7.254 10.773 1 95.19 155 PRO A O 1
ATOM 1199 N N . VAL A 1 156 ? 3.857 8.109 8.812 1 92.06 156 VAL A N 1
ATOM 1200 C CA . VAL A 1 156 ? 5.098 8.648 9.375 1 92.06 156 VAL A CA 1
ATOM 1201 C C . VAL A 1 156 ? 4.922 10.133 9.688 1 92.06 156 VAL A C 1
ATOM 1203 O O . VAL A 1 156 ? 5.715 10.711 10.438 1 92.06 156 VAL A O 1
ATOM 1206 N N . SER A 1 157 ? 3.965 10.766 9.117 1 94.75 157 SER A N 1
ATOM 1207 C CA . SER A 1 157 ? 3.719 12.188 9.312 1 94.75 157 SER A CA 1
ATOM 1208 C C . SER A 1 157 ? 2.301 12.438 9.82 1 94.75 157 SER A C 1
ATOM 1210 O O . SER A 1 157 ? 1.328 12.055 9.172 1 94.75 157 SER A O 1
ATOM 1212 N N . TRP A 1 158 ? 2.223 13.125 10.969 1 96.5 158 TRP A N 1
ATOM 1213 C CA . TRP A 1 158 ? 0.957 13.352 11.656 1 96.5 158 TRP A CA 1
ATOM 1214 C C . TRP A 1 158 ? 0.733 14.836 11.914 1 96.5 158 TRP A C 1
ATOM 1216 O O . TRP A 1 158 ? 1.669 15.633 11.82 1 96.5 158 TRP A O 1
ATOM 1226 N N . THR A 1 159 ? -0.52 15.188 12.109 1 94.81 159 THR A N 1
ATOM 1227 C CA . THR A 1 159 ? -0.827 16.406 12.852 1 94.81 159 THR A CA 1
ATOM 1228 C C . THR A 1 159 ? -0.898 16.141 14.352 1 94.81 159 THR A C 1
ATOM 1230 O O . THR A 1 159 ? -1.031 14.984 14.766 1 94.81 159 THR A O 1
ATOM 1233 N N . ASP A 1 160 ? -0.765 17.172 15.109 1 92.94 160 ASP A N 1
ATOM 1234 C CA . ASP A 1 160 ? -0.816 16.984 16.562 1 92.94 160 ASP A CA 1
ATOM 1235 C C . ASP A 1 160 ? -2.232 16.656 17.016 1 92.94 160 ASP A C 1
ATOM 1237 O O . ASP A 1 160 ? -2.416 15.898 17.984 1 92.94 160 ASP A O 1
ATOM 1241 N N . TYR A 1 161 ? -3.195 17.281 16.469 1 95.31 161 TYR A N 1
ATOM 1242 C CA . TYR A 1 161 ? -4.598 16.953 16.719 1 95.31 161 TYR A CA 1
ATOM 1243 C C . TYR A 1 161 ? -5.098 15.938 15.695 1 95.31 161 TYR A C 1
ATOM 1245 O O . TYR A 1 161 ? -5.074 16.188 14.492 1 95.31 161 TYR A O 1
ATOM 1253 N N . LEU A 1 162 ? -5.609 14.773 16.172 1 97.31 162 LEU A N 1
ATOM 1254 C CA . LEU A 1 162 ? -5.844 13.648 15.273 1 97.31 162 LEU A CA 1
ATOM 1255 C C . LEU A 1 162 ? -7.309 13.586 14.852 1 97.31 162 LEU A C 1
ATOM 1257 O O . LEU A 1 162 ? -7.68 12.766 14.008 1 97.31 162 LEU A O 1
ATOM 1261 N N . TYR A 1 163 ? -8.133 14.383 15.367 1 96.62 163 TYR A N 1
ATOM 1262 C CA . TYR A 1 163 ? -9.555 14.328 15.031 1 96.62 163 TYR A CA 1
ATOM 1263 C C . TYR A 1 163 ? -9.875 15.273 13.875 1 96.62 163 TYR A C 1
ATOM 1265 O O . TYR A 1 163 ? -10.812 16.062 13.953 1 96.62 163 TYR A O 1
ATOM 1273 N N . LEU A 1 164 ? -9.062 15.227 12.898 1 97.38 164 LEU A N 1
ATOM 1274 C CA . LEU A 1 164 ? -9.164 15.898 11.602 1 97.38 164 LEU A CA 1
ATOM 1275 C C . LEU A 1 164 ? -9.266 14.875 10.469 1 97.38 164 LEU A C 1
ATOM 1277 O O . LEU A 1 164 ? -8.758 13.758 10.594 1 97.38 164 LEU A O 1
ATOM 1281 N N . SER A 1 165 ? -9.93 15.25 9.398 1 97.81 165 SER A N 1
ATOM 1282 C CA . SER A 1 165 ? -10.047 14.336 8.266 1 97.81 165 SER A CA 1
ATOM 1283 C C . SER A 1 165 ? -8.781 14.344 7.414 1 97.81 165 SER A C 1
ATOM 1285 O O . SER A 1 165 ? -8.109 15.367 7.309 1 97.81 165 SER A O 1
ATOM 1287 N N . VAL A 1 166 ? -8.516 13.227 6.777 1 98.25 166 VAL A N 1
ATOM 1288 C CA . VAL A 1 166 ? -7.34 13.055 5.926 1 98.25 166 VAL A CA 1
ATOM 1289 C C . VAL A 1 166 ? -7.398 14.039 4.762 1 98.25 166 VAL A C 1
ATOM 1291 O O . VAL A 1 166 ? -6.445 14.789 4.527 1 98.25 166 VAL A O 1
ATOM 1294 N N . GLY A 1 167 ? -8.508 14.109 4.102 1 98.19 167 GLY A N 1
ATOM 1295 C CA . GLY A 1 167 ? -8.633 15.039 2.99 1 98.19 167 GLY A CA 1
ATOM 1296 C C . GLY A 1 167 ? -8.453 16.484 3.402 1 98.19 167 GLY A C 1
ATOM 1297 O O . GLY A 1 167 ? -7.875 17.281 2.662 1 98.19 167 GLY A O 1
ATOM 1298 N N . GLY A 1 168 ? -8.961 16.812 4.586 1 97.75 168 GLY A N 1
ATOM 1299 C CA . GLY A 1 168 ? -8.836 18.172 5.09 1 97.75 168 GLY A CA 1
ATOM 1300 C C . GLY A 1 168 ? -7.395 18.594 5.328 1 97.75 168 GLY A C 1
ATOM 1301 O O . GLY A 1 168 ? -6.98 19.688 4.914 1 97.75 168 GLY A O 1
ATOM 1302 N N . THR A 1 169 ? -6.625 17.719 5.957 1 98 169 THR A N 1
ATOM 1303 C CA . THR A 1 169 ? -5.254 18.094 6.277 1 98 169 THR A CA 1
ATOM 1304 C C . THR A 1 169 ? -4.383 18.094 5.023 1 98 169 THR A C 1
ATOM 1306 O O . THR A 1 169 ? -3.477 18.922 4.887 1 98 169 THR A O 1
ATOM 1309 N N . LEU A 1 170 ? -4.68 17.188 4.062 1 98.38 170 LEU A N 1
ATOM 1310 C CA . LEU A 1 170 ? -3.902 17.141 2.828 1 98.38 170 LEU A CA 1
ATOM 1311 C C . LEU A 1 170 ? -4.168 18.375 1.978 1 98.38 170 LEU A C 1
ATOM 1313 O O . LEU A 1 170 ? -3.299 18.812 1.216 1 98.38 170 LEU A O 1
ATOM 1317 N N . SER A 1 171 ? -5.348 19 2.146 1 97.94 171 SER A N 1
ATOM 1318 C CA . SER A 1 171 ? -5.676 20.219 1.422 1 97.94 171 SER A CA 1
ATOM 1319 C C . SER A 1 171 ? -4.906 21.406 1.982 1 97.94 171 SER A C 1
ATOM 1321 O O . SER A 1 171 ? -4.828 22.469 1.342 1 97.94 171 SER A O 1
ATOM 1323 N N . ASN A 1 172 ? -4.332 21.234 3.191 1 96.69 172 ASN A N 1
ATOM 1324 C CA . ASN A 1 172 ? -3.645 22.328 3.871 1 96.69 172 ASN A CA 1
ATOM 1325 C C . ASN A 1 172 ? -2.193 21.969 4.176 1 96.69 172 ASN A C 1
ATOM 1327 O O . ASN A 1 172 ? -1.53 22.656 4.953 1 96.69 172 ASN A O 1
ATOM 1331 N N . ALA A 1 173 ? -1.642 20.844 3.627 1 96.88 173 ALA A N 1
ATOM 1332 C CA . ALA A 1 173 ? -0.265 20.375 3.732 1 96.88 173 ALA A CA 1
ATOM 1333 C C . ALA A 1 173 ? -0.105 19.422 4.91 1 96.88 173 ALA A C 1
ATOM 1335 O O . ALA A 1 173 ? 0.406 18.297 4.746 1 96.88 173 ALA A O 1
ATOM 1336 N N . GLY A 1 174 ? -0.65 19.828 6.156 1 97.5 174 GLY A N 1
ATOM 1337 C CA . GLY A 1 174 ? -0.532 18.969 7.324 1 97.5 174 GLY A CA 1
ATOM 1338 C C . GLY A 1 174 ? 0.859 18.984 7.93 1 97.5 174 GLY A C 1
ATOM 1339 O O . GLY A 1 174 ? 1.723 18.203 7.52 1 97.5 174 GLY A O 1
ATOM 1340 N N . ILE A 1 175 ? 1.064 19.75 9.039 1 97.56 175 ILE A N 1
ATOM 1341 C CA . ILE A 1 175 ? 2.41 19.875 9.586 1 97.56 175 ILE A CA 1
ATOM 1342 C C . ILE A 1 175 ? 2.391 19.578 11.078 1 97.56 175 ILE A C 1
ATOM 1344 O O . ILE A 1 175 ? 1.336 19.625 11.719 1 97.56 175 ILE A O 1
ATOM 1348 N N . SER A 1 176 ? 3.477 19.25 11.617 1 96.88 176 SER A N 1
ATOM 1349 C CA . SER A 1 176 ? 3.758 19.031 13.031 1 96.88 176 SER A CA 1
ATOM 1350 C C . SER A 1 176 ? 5.258 19.062 13.305 1 96.88 176 SER A C 1
ATOM 1352 O O . SER A 1 176 ? 6.051 19.406 12.43 1 96.88 176 SER A O 1
ATOM 1354 N N . GLY A 1 177 ? 5.594 18.734 14.547 1 96.69 177 GLY A N 1
ATOM 1355 C CA . GLY A 1 177 ? 7 18.656 14.914 1 96.69 177 GLY A CA 1
ATOM 1356 C C . GLY A 1 177 ? 7.734 17.531 14.188 1 96.69 177 GLY A C 1
ATOM 1357 O O . GLY A 1 177 ? 8.969 17.484 14.219 1 96.69 177 GLY A O 1
ATOM 1358 N N . GLN A 1 178 ? 7.055 16.703 13.461 1 95.69 178 GLN A N 1
ATOM 1359 C CA . GLN A 1 178 ? 7.676 15.625 12.703 1 95.69 178 GLN A CA 1
ATOM 1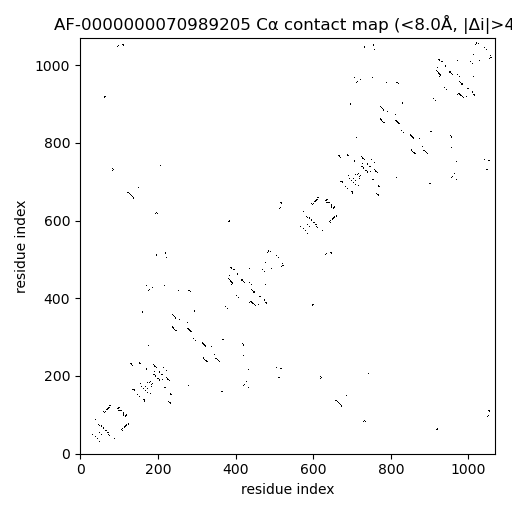360 C C . GLN A 1 178 ? 8.062 16.078 11.297 1 95.69 178 GLN A C 1
ATOM 1362 O O . GLN A 1 178 ? 8.797 15.391 10.594 1 95.69 178 GLN A O 1
ATOM 1367 N N . THR A 1 179 ? 7.602 17.219 10.883 1 96.38 179 THR A N 1
ATOM 1368 C CA . THR A 1 179 ? 7.691 17.672 9.5 1 96.38 179 THR A CA 1
ATOM 1369 C C . THR A 1 179 ? 9.148 17.875 9.086 1 96.38 179 THR A C 1
ATOM 1371 O O . THR A 1 179 ? 9.5 17.672 7.926 1 96.38 179 THR A O 1
ATOM 1374 N N . PHE A 1 180 ? 10.023 18.203 10.07 1 95.44 180 PHE A N 1
ATOM 1375 C CA . PHE A 1 180 ? 11.422 18.438 9.727 1 95.44 180 PHE A CA 1
ATOM 1376 C C . PHE A 1 180 ? 12.07 17.188 9.156 1 95.44 180 PHE A C 1
ATOM 1378 O O . PHE A 1 180 ? 13 17.266 8.352 1 95.44 180 PHE A O 1
ATOM 1385 N N . ARG A 1 181 ? 11.555 16.062 9.602 1 93 181 ARG A N 1
ATOM 1386 C CA . ARG A 1 181 ? 12.172 14.789 9.258 1 93 181 ARG A CA 1
ATOM 1387 C C . ARG A 1 181 ? 11.438 14.117 8.102 1 93 181 ARG A C 1
ATOM 1389 O O . ARG A 1 181 ? 12.07 13.625 7.16 1 93 181 ARG A O 1
ATOM 1396 N N . TYR A 1 182 ? 10.133 14.164 8.094 1 92.94 182 TYR A N 1
ATOM 1397 C CA . TYR A 1 182 ? 9.352 13.359 7.164 1 92.94 182 TYR A CA 1
ATOM 1398 C C . TYR A 1 182 ? 8.648 14.242 6.145 1 92.94 182 TYR A C 1
ATOM 1400 O O . TYR A 1 182 ? 8.039 13.742 5.191 1 92.94 182 TYR A O 1
ATOM 1408 N N . GLY A 1 183 ? 8.742 15.57 6.34 1 95.44 183 GLY A N 1
ATOM 1409 C CA . GLY A 1 183 ? 7.93 16.469 5.539 1 95.44 183 GLY A CA 1
ATOM 1410 C C . GLY A 1 183 ? 6.492 16.562 6.012 1 95.44 183 GLY A C 1
ATOM 1411 O O . GLY A 1 183 ? 6.07 15.797 6.879 1 95.44 183 GLY A O 1
ATOM 1412 N N . PRO A 1 184 ? 5.816 17.594 5.449 1 97.88 184 PRO A N 1
ATOM 1413 C CA . PRO A 1 184 ? 4.383 17.656 5.742 1 97.88 184 PRO A CA 1
ATOM 1414 C C . PRO A 1 184 ? 3.637 16.406 5.262 1 97.88 184 PRO A C 1
ATOM 1416 O O . PRO A 1 184 ? 4.199 15.594 4.523 1 97.88 184 PRO A O 1
ATOM 1419 N N . GLN A 1 185 ? 2.441 16.156 5.652 1 98.12 185 GLN A N 1
ATOM 1420 C CA . GLN A 1 185 ? 1.639 14.992 5.281 1 98.12 185 GLN A CA 1
ATOM 1421 C C . GLN A 1 185 ? 1.551 14.844 3.764 1 98.12 185 GLN A C 1
ATOM 1423 O O . GLN A 1 185 ? 1.58 13.727 3.24 1 98.12 185 GLN A O 1
ATOM 1428 N N . ILE A 1 186 ? 1.494 15.945 3.033 1 98.38 186 ILE A N 1
ATOM 1429 C CA . ILE A 1 186 ? 1.282 15.914 1.589 1 98.38 186 ILE A CA 1
ATOM 1430 C C . ILE A 1 186 ? 2.49 15.289 0.901 1 98.38 186 ILE A C 1
ATOM 1432 O O . ILE A 1 186 ? 2.369 14.734 -0.194 1 98.38 186 ILE A O 1
ATOM 1436 N N . ASN A 1 187 ? 3.652 15.328 1.538 1 97.19 187 ASN A N 1
ATOM 1437 C CA . ASN A 1 187 ? 4.852 14.75 0.94 1 97.19 187 ASN A CA 1
ATOM 1438 C C . ASN A 1 187 ? 4.922 13.25 1.174 1 97.19 187 ASN A C 1
ATOM 1440 O O . ASN A 1 187 ? 5.836 12.578 0.681 1 97.19 187 ASN A O 1
ATOM 1444 N N . ASN A 1 188 ? 3.992 12.711 1.881 1 96.5 188 ASN A N 1
ATOM 1445 C CA . ASN A 1 188 ? 3.955 11.289 2.18 1 96.5 188 ASN A CA 1
ATOM 1446 C C . ASN A 1 188 ? 2.744 10.609 1.539 1 96.5 188 ASN A C 1
ATOM 1448 O O . ASN A 1 188 ? 2.275 9.578 2.021 1 96.5 188 ASN A O 1
ATOM 1452 N N . VAL A 1 189 ? 2.191 11.242 0.516 1 97.44 189 VAL A N 1
ATOM 1453 C CA . VAL A 1 189 ? 1.091 10.711 -0.283 1 97.44 189 VAL A CA 1
ATOM 1454 C C . VAL A 1 189 ? 1.621 10.203 -1.619 1 97.44 189 VAL A C 1
ATOM 1456 O O . VAL A 1 189 ? 2.381 10.891 -2.301 1 97.44 189 VAL A O 1
ATOM 1459 N N . HIS A 1 190 ? 1.186 9.008 -2.051 1 93.38 190 HIS A N 1
ATOM 1460 C CA . HIS A 1 190 ? 1.738 8.398 -3.252 1 93.38 190 HIS A CA 1
ATOM 1461 C C . HIS A 1 190 ? 0.732 8.422 -4.398 1 93.38 190 HIS A C 1
ATOM 1463 O O . HIS A 1 190 ? 1.116 8.367 -5.566 1 93.38 190 HIS A O 1
ATOM 1469 N N . GLU A 1 191 ? -0.515 8.422 -4.102 1 93.69 191 GLU A N 1
ATOM 1470 C CA . GLU A 1 191 ? -1.598 8.414 -5.082 1 93.69 191 GLU A CA 1
ATOM 1471 C C . GLU A 1 191 ? -2.885 8.977 -4.488 1 93.69 191 GLU A C 1
ATOM 1473 O O . GLU A 1 191 ? -3.111 8.875 -3.279 1 93.69 191 GLU A O 1
ATOM 1478 N N . LEU A 1 192 ? -3.736 9.609 -5.32 1 97.44 192 LEU A N 1
ATOM 1479 C CA . LEU A 1 192 ? -5.008 10.164 -4.875 1 97.44 192 LEU A CA 1
ATOM 1480 C C . LEU A 1 192 ? -6.129 9.805 -5.844 1 97.44 192 LEU A C 1
ATOM 1482 O O . LEU A 1 192 ? -5.887 9.609 -7.039 1 97.44 192 LEU A O 1
ATOM 1486 N N . ASP A 1 193 ? -7.328 9.633 -5.34 1 96.06 193 ASP A N 1
ATOM 1487 C CA . ASP A 1 193 ? -8.555 9.797 -6.113 1 96.06 193 ASP A CA 1
ATOM 1488 C C . ASP A 1 193 ? -9.219 11.141 -5.816 1 96.06 193 ASP A C 1
ATOM 1490 O O . ASP A 1 193 ? -9.461 11.477 -4.656 1 96.06 193 ASP A O 1
ATOM 1494 N N . VAL A 1 194 ? -9.453 11.867 -6.879 1 98.44 194 VAL A N 1
ATOM 1495 C CA . VAL A 1 194 ? -9.93 13.234 -6.742 1 98.44 194 VAL A CA 1
ATOM 1496 C C . VAL A 1 194 ? -11.156 13.453 -7.629 1 98.44 194 VAL A C 1
ATOM 1498 O O . VAL A 1 194 ? -11.18 13 -8.773 1 98.44 194 VAL A O 1
ATOM 1501 N N . VAL A 1 195 ? -12.227 14.062 -7.105 1 98.44 195 VAL A N 1
ATOM 1502 C CA . VAL A 1 195 ? -13.336 14.547 -7.922 1 98.44 195 VAL A CA 1
ATOM 1503 C C . VAL A 1 195 ? -13.148 16.031 -8.234 1 98.44 195 VAL A C 1
ATOM 1505 O O . VAL A 1 195 ? -13.18 16.859 -7.336 1 98.44 195 VAL A O 1
ATOM 1508 N N . THR A 1 196 ? -12.969 16.359 -9.492 1 98.69 196 THR A N 1
ATOM 1509 C CA . THR A 1 196 ? -12.688 17.734 -9.883 1 98.69 196 THR A CA 1
ATOM 1510 C C . THR A 1 196 ? -13.969 18.562 -9.914 1 98.69 196 THR A C 1
ATOM 1512 O O . THR A 1 196 ? -15.062 18.031 -9.742 1 98.69 196 THR A O 1
ATOM 1515 N N . GLY A 1 197 ? -13.805 19.875 -10.164 1 98.44 197 GLY A N 1
ATOM 1516 C CA . GLY A 1 197 ? -14.953 20.766 -10.297 1 98.44 197 GLY A CA 1
ATOM 1517 C C . GLY A 1 197 ? -15.805 20.453 -11.508 1 98.44 197 GLY A C 1
ATOM 1518 O O . GLY A 1 197 ? -16.953 20.922 -11.602 1 98.44 197 GLY A O 1
ATOM 1519 N N . LYS A 1 198 ? -15.289 19.672 -12.422 1 98 198 LYS A N 1
ATOM 1520 C CA . LYS A 1 198 ? -16.031 19.25 -13.602 1 98 198 LYS A CA 1
ATOM 1521 C C . LYS A 1 198 ? -16.844 17.984 -13.32 1 98 198 LYS A C 1
ATOM 1523 O O . LYS A 1 198 ? -17.594 17.516 -14.188 1 98 198 LYS A O 1
ATOM 1528 N N . GLY A 1 199 ? -16.672 17.469 -12.125 1 97.5 199 GLY A N 1
ATOM 1529 C CA . GLY A 1 199 ? -17.359 16.234 -11.758 1 97.5 199 GLY A CA 1
ATOM 1530 C C . GLY A 1 199 ? -16.672 14.992 -12.289 1 97.5 199 GLY A C 1
ATOM 1531 O O . GLY A 1 199 ? -17.328 13.992 -12.594 1 97.5 199 GLY A O 1
ATOM 1532 N N . GLU A 1 200 ? -15.375 15.031 -12.508 1 96.62 200 GLU A N 1
ATOM 1533 C CA . GLU A 1 200 ? -14.602 13.891 -12.977 1 96.62 200 GLU A CA 1
ATOM 1534 C C . GLU A 1 200 ? -13.836 13.234 -11.828 1 96.62 200 GLU A C 1
ATOM 1536 O O . GLU A 1 200 ? -13.141 13.914 -11.07 1 96.62 200 GLU A O 1
ATOM 1541 N N . LEU A 1 201 ? -14.07 11.914 -11.688 1 95.62 201 LEU A N 1
ATOM 1542 C CA . LEU A 1 201 ? -13.25 11.156 -10.75 1 95.62 201 LEU A CA 1
ATOM 1543 C C . LEU A 1 201 ? -11.93 10.742 -11.398 1 95.62 201 LEU A C 1
ATOM 1545 O O . LEU A 1 201 ? -11.922 9.938 -12.336 1 95.62 201 LEU A O 1
ATOM 1549 N N . ILE A 1 202 ? -10.789 11.273 -10.914 1 95.12 202 ILE A N 1
ATOM 1550 C CA . ILE A 1 202 ? -9.484 11.047 -11.539 1 95.12 202 ILE A CA 1
ATOM 1551 C C . ILE A 1 202 ? -8.516 10.484 -10.508 1 95.12 202 ILE A C 1
ATOM 1553 O O . ILE A 1 202 ? -8.422 10.984 -9.391 1 95.12 202 ILE A O 1
ATOM 1557 N N . THR A 1 203 ? -7.887 9.344 -10.852 1 92.38 203 THR A N 1
ATOM 1558 C CA . THR A 1 203 ? -6.738 8.875 -10.086 1 92.38 203 THR A CA 1
ATOM 1559 C C . THR A 1 203 ? -5.465 9.594 -10.531 1 92.38 203 THR A C 1
ATOM 1561 O O . THR A 1 203 ? -5.207 9.734 -11.727 1 92.38 203 THR A O 1
ATOM 1564 N N . CYS A 1 204 ? -4.668 10.086 -9.531 1 95.06 204 CYS A N 1
ATOM 1565 C CA . CYS A 1 204 ? -3.479 10.852 -9.891 1 95.06 204 CYS A CA 1
ATOM 1566 C C . CYS A 1 204 ? -2.332 10.555 -8.938 1 95.06 204 CYS A C 1
ATOM 1568 O O . CYS A 1 204 ? -2.559 10.133 -7.801 1 95.06 204 CYS A O 1
ATOM 1570 N N . SER A 1 205 ? -1.147 10.656 -9.391 1 93.12 205 SER A N 1
ATOM 1571 C CA . SER A 1 205 ? 0.121 10.477 -8.688 1 93.12 205 SER A CA 1
ATOM 1572 C C . SER A 1 205 ? 1.22 11.328 -9.312 1 93.12 205 SER A C 1
ATOM 1574 O O . SER A 1 205 ? 0.96 12.109 -10.234 1 93.12 205 SER A O 1
ATOM 1576 N N . LYS A 1 206 ? 2.438 11.227 -8.75 1 91.94 206 LYS A N 1
ATOM 1577 C CA . LYS A 1 206 ? 3.561 11.953 -9.336 1 91.94 206 LYS A CA 1
ATOM 1578 C C . LYS A 1 206 ? 3.805 11.523 -10.781 1 91.94 206 LYS A C 1
ATOM 1580 O O . LYS A 1 206 ? 4.328 12.297 -11.586 1 91.94 206 LYS A O 1
ATOM 1585 N N . LYS A 1 207 ? 3.271 10.352 -11.148 1 82.75 207 LYS A N 1
ATOM 1586 C CA . LYS A 1 207 ? 3.572 9.789 -12.461 1 82.75 207 LYS A CA 1
ATOM 1587 C C . LYS A 1 207 ? 2.33 9.773 -13.352 1 82.75 207 LYS A C 1
ATOM 1589 O O . LYS A 1 207 ? 2.436 9.641 -14.57 1 82.75 207 LYS A O 1
ATOM 1594 N N . MET A 1 208 ? 1.148 9.828 -12.805 1 84.81 208 MET A N 1
ATOM 1595 C CA . MET A 1 208 ? -0.126 9.789 -13.516 1 84.81 208 MET A CA 1
ATOM 1596 C C . MET A 1 208 ? -0.983 11 -13.172 1 84.81 208 MET A C 1
ATOM 1598 O O . MET A 1 208 ? -1.337 11.211 -12.016 1 84.81 208 MET A O 1
ATOM 1602 N N . ASN A 1 209 ? -1.419 11.797 -14.258 1 93.5 209 ASN A N 1
ATOM 1603 C CA . ASN A 1 209 ? -2.176 13.016 -13.992 1 93.5 209 ASN A CA 1
ATOM 1604 C C . ASN A 1 209 ? -1.507 13.867 -12.914 1 93.5 209 ASN A C 1
ATOM 1606 O O . ASN A 1 209 ? -2.152 14.273 -11.945 1 93.5 209 ASN A O 1
ATOM 1610 N N . SER A 1 210 ? -0.155 14.086 -13.141 1 95.75 210 SER A N 1
ATOM 1611 C CA . SER A 1 210 ? 0.714 14.664 -12.125 1 95.75 210 SER A CA 1
ATOM 1612 C C . SER A 1 210 ? 0.3 16.094 -11.789 1 95.75 210 SER A C 1
ATOM 1614 O O . SER A 1 210 ? 0.442 16.531 -10.648 1 95.75 210 SER A O 1
ATOM 1616 N N . GLU A 1 211 ? -0.242 16.781 -12.742 1 98.06 211 GLU A N 1
ATOM 1617 C CA . GLU A 1 211 ? -0.64 18.156 -12.5 1 98.06 211 GLU A CA 1
ATOM 1618 C C . GLU A 1 211 ? -1.75 18.25 -11.453 1 98.06 211 GLU A C 1
ATOM 1620 O O . GLU A 1 211 ? -1.709 19.094 -10.562 1 98.06 211 GLU A O 1
ATOM 1625 N N . LEU A 1 212 ? -2.742 17.359 -11.57 1 98.5 212 LEU A N 1
ATOM 1626 C CA . LEU A 1 212 ? -3.824 17.344 -10.586 1 98.5 212 LEU A CA 1
ATOM 1627 C C . LEU A 1 212 ? -3.305 16.922 -9.219 1 98.5 212 LEU A C 1
ATOM 1629 O O . LEU A 1 212 ? -3.717 17.469 -8.195 1 98.5 212 LEU A O 1
ATOM 1633 N N . PHE A 1 213 ? -2.357 15.922 -9.219 1 98.31 213 PHE A N 1
ATOM 1634 C CA . PHE A 1 213 ? -1.748 15.445 -7.98 1 98.31 213 PHE A CA 1
ATOM 1635 C C . PHE A 1 213 ? -1.095 16.594 -7.227 1 98.31 213 PHE A C 1
ATOM 1637 O O . PHE A 1 213 ? -1.388 16.828 -6.051 1 98.31 213 PHE A O 1
ATOM 1644 N N . HIS A 1 214 ? -0.294 17.375 -7.938 1 98.69 214 HIS A N 1
ATOM 1645 C CA . HIS A 1 214 ? 0.409 18.5 -7.332 1 98.69 214 HIS A CA 1
ATOM 1646 C C . HIS A 1 214 ? -0.556 19.625 -6.977 1 98.69 214 HIS A C 1
ATOM 1648 O O . HIS A 1 214 ? -0.367 20.312 -5.973 1 98.69 214 HIS A O 1
ATOM 1654 N N . ALA A 1 215 ? -1.628 19.781 -7.73 1 98.81 215 ALA A N 1
ATOM 1655 C CA . ALA A 1 215 ? -2.588 20.859 -7.535 1 98.81 215 ALA A CA 1
ATOM 1656 C C . ALA A 1 215 ? -3.357 20.688 -6.227 1 98.81 215 ALA A C 1
ATOM 1658 O O . ALA A 1 215 ? -3.482 21.625 -5.441 1 98.81 215 ALA A O 1
ATOM 1659 N N . VAL A 1 216 ? -3.816 19.5 -5.973 1 98.75 216 VAL A N 1
ATOM 1660 C CA . VAL A 1 216 ? -4.77 19.281 -4.883 1 98.75 216 VAL A CA 1
ATOM 1661 C C . VAL A 1 216 ? -4.023 19.234 -3.551 1 98.75 216 VAL A C 1
ATOM 1663 O O . VAL A 1 216 ? -4.59 19.578 -2.506 1 98.75 216 VAL A O 1
ATOM 1666 N N . LEU A 1 217 ? -2.752 18.797 -3.52 1 98.75 217 LEU A N 1
ATOM 1667 C CA . LEU A 1 217 ? -1.962 18.734 -2.295 1 98.75 217 LEU A CA 1
ATOM 1668 C C . LEU A 1 217 ? -1.529 20.125 -1.854 1 98.75 217 LEU A C 1
ATOM 1670 O O . LEU A 1 217 ? -0.649 20.734 -2.471 1 98.75 217 LEU A O 1
ATOM 1674 N N . GLY A 1 218 ? -2.18 20.594 -0.784 1 98 218 GLY A N 1
ATOM 1675 C CA . GLY A 1 218 ? -2.014 21.969 -0.356 1 98 218 GLY A CA 1
ATOM 1676 C C . GLY A 1 218 ? -2.822 22.953 -1.182 1 98 218 GLY A C 1
ATOM 1677 O O . GLY A 1 218 ? -2.537 24.156 -1.187 1 98 218 GLY A O 1
ATOM 1678 N N . GLY A 1 219 ? -3.803 22.469 -1.896 1 97.81 219 GLY A N 1
ATOM 1679 C CA . GLY A 1 219 ? -4.523 23.281 -2.861 1 97.81 219 GLY A CA 1
ATOM 1680 C C . GLY A 1 219 ? -5.75 23.969 -2.275 1 97.81 219 GLY A C 1
ATOM 1681 O O . GLY A 1 219 ? -6.488 24.641 -2.988 1 97.81 219 GLY A O 1
ATOM 1682 N N . LEU A 1 220 ? -6.043 23.781 -1.01 1 97.44 220 LEU A N 1
ATOM 1683 C CA . LEU A 1 220 ? -7.113 24.453 -0.275 1 97.44 220 LEU A CA 1
ATOM 1684 C C . LEU A 1 220 ? -8.477 24.094 -0.853 1 97.44 220 LEU A C 1
ATOM 1686 O O . LEU A 1 220 ? -9.383 24.922 -0.871 1 97.44 220 LEU A O 1
ATOM 1690 N N . GLY A 1 221 ? -8.555 22.969 -1.485 1 97.25 221 GLY A N 1
ATOM 1691 C CA . GLY A 1 221 ? -9.82 22.453 -1.987 1 97.25 221 GLY A CA 1
ATOM 1692 C C . GLY A 1 221 ? -10.234 23.062 -3.311 1 97.25 221 GLY A C 1
ATOM 1693 O O . GLY A 1 221 ? -11.344 22.844 -3.785 1 97.25 221 GLY A O 1
ATOM 1694 N N . GLN A 1 222 ? -9.406 23.766 -3.998 1 97.81 222 GLN A N 1
ATOM 1695 C CA . GLN A 1 222 ? -9.766 24.594 -5.145 1 97.81 222 GLN A CA 1
ATOM 1696 C C . GLN A 1 222 ? -9.891 23.75 -6.41 1 97.81 222 GLN A C 1
ATOM 1698 O O . GLN A 1 222 ? -10.531 24.172 -7.379 1 97.81 222 GLN A O 1
ATOM 1703 N N . PHE A 1 223 ? -9.312 22.547 -6.43 1 98.62 223 PHE A N 1
ATOM 1704 C CA . PHE A 1 223 ? -9.148 21.875 -7.707 1 98.62 223 PHE A CA 1
ATOM 1705 C C . PHE A 1 223 ? -9.914 20.547 -7.723 1 98.62 223 PHE A C 1
ATOM 1707 O O . PHE A 1 223 ? -10.094 19.938 -8.781 1 98.62 223 PHE A O 1
ATOM 1714 N N . GLY A 1 224 ? -10.281 20.188 -6.559 1 98.56 224 GLY A N 1
ATOM 1715 C CA . GLY A 1 224 ? -10.992 18.922 -6.441 1 98.56 224 GLY A CA 1
ATOM 1716 C C . GLY A 1 224 ? -11.18 18.484 -5 1 98.56 224 GLY A C 1
ATOM 1717 O O . GLY A 1 224 ? -10.609 19.078 -4.082 1 98.56 224 GLY A O 1
ATOM 1718 N N . ILE A 1 225 ? -12.008 17.469 -4.816 1 98.69 225 ILE A N 1
ATOM 1719 C CA . ILE A 1 225 ? -12.273 16.859 -3.518 1 98.69 225 ILE A CA 1
ATOM 1720 C C . ILE A 1 225 ? -11.516 15.547 -3.404 1 98.69 225 ILE A C 1
ATOM 1722 O O . ILE A 1 225 ? -11.719 14.633 -4.207 1 98.69 225 ILE A O 1
ATOM 1726 N N . ILE A 1 226 ? -10.617 15.43 -2.414 1 98.62 226 ILE A N 1
ATOM 1727 C CA . ILE A 1 226 ? -9.844 14.211 -2.182 1 98.62 226 ILE A CA 1
ATOM 1728 C C . ILE A 1 226 ? -10.734 13.148 -1.555 1 98.62 226 ILE A C 1
ATOM 1730 O O . ILE A 1 226 ? -11.227 13.312 -0.434 1 98.62 226 ILE A O 1
ATOM 1734 N N . THR A 1 227 ? -10.914 12.047 -2.242 1 98.19 227 THR A N 1
ATOM 1735 C CA . THR A 1 227 ? -11.797 11 -1.726 1 98.19 227 THR A CA 1
ATOM 1736 C C . THR A 1 227 ? -10.984 9.812 -1.225 1 98.19 227 THR A C 1
ATOM 1738 O O . THR A 1 227 ? -11.469 9.023 -0.408 1 98.19 227 THR A O 1
ATOM 1741 N N . ARG A 1 228 ? -9.781 9.68 -1.766 1 97.19 228 ARG A N 1
ATOM 1742 C CA . ARG A 1 228 ? -8.883 8.617 -1.328 1 97.19 228 ARG A CA 1
ATOM 1743 C C . ARG A 1 228 ? -7.426 9.055 -1.433 1 97.19 228 ARG A C 1
ATOM 1745 O O . ARG A 1 228 ? -7.043 9.734 -2.387 1 97.19 228 ARG A O 1
ATOM 1752 N N . ALA A 1 229 ? -6.641 8.641 -0.466 1 98.19 229 ALA A N 1
ATOM 1753 C CA . ALA A 1 229 ? -5.203 8.898 -0.485 1 98.19 229 ALA A CA 1
ATOM 1754 C C . ALA A 1 229 ? -4.414 7.641 -0.13 1 98.19 229 ALA A C 1
ATOM 1756 O O . ALA A 1 229 ? -4.773 6.918 0.801 1 98.19 229 ALA A O 1
ATOM 1757 N N . ARG A 1 230 ? -3.4 7.336 -0.943 1 95.56 230 ARG A N 1
ATOM 1758 C CA . ARG A 1 230 ? -2.447 6.281 -0.601 1 95.56 230 ARG A CA 1
ATOM 1759 C C . ARG A 1 230 ? -1.293 6.836 0.227 1 95.56 230 ARG A C 1
ATOM 1761 O O . ARG A 1 230 ? -0.504 7.648 -0.262 1 95.56 230 ARG A O 1
ATOM 1768 N N . ILE A 1 231 ? -1.169 6.336 1.422 1 96 231 ILE A N 1
ATOM 1769 C CA . ILE A 1 231 ? -0.259 6.93 2.395 1 96 231 ILE A CA 1
ATOM 1770 C C . ILE A 1 231 ? 0.851 5.938 2.736 1 96 231 ILE A C 1
ATOM 1772 O O . ILE A 1 231 ? 0.594 4.742 2.904 1 96 231 ILE A O 1
ATOM 1776 N N . ARG A 1 232 ? 2.025 6.457 2.822 1 92.56 232 ARG A N 1
ATOM 1777 C CA . ARG A 1 232 ? 3.205 5.684 3.201 1 92.56 232 ARG A CA 1
ATOM 1778 C C . ARG A 1 232 ? 3.115 5.223 4.652 1 92.56 232 ARG A C 1
ATOM 1780 O O . ARG A 1 232 ? 2.738 6 5.531 1 92.56 232 ARG A O 1
ATOM 1787 N N . LEU A 1 233 ? 3.447 3.951 4.852 1 91.75 233 LEU A N 1
ATOM 1788 C CA . LEU A 1 233 ? 3.467 3.379 6.191 1 91.75 233 LEU A CA 1
ATOM 1789 C C . LEU A 1 233 ? 4.863 2.881 6.551 1 91.75 233 LEU A C 1
ATOM 1791 O O . LEU A 1 233 ? 5.648 2.529 5.668 1 91.75 233 LEU A O 1
ATOM 1795 N N . GLU A 1 234 ? 5.168 2.928 7.805 1 85.62 234 GLU A N 1
ATOM 1796 C CA . GLU A 1 234 ? 6.34 2.277 8.383 1 85.62 234 GLU A CA 1
ATOM 1797 C C . GLU A 1 234 ? 5.961 1.456 9.617 1 85.62 234 GLU A C 1
ATOM 1799 O O . GLU A 1 234 ? 4.832 1.535 10.102 1 85.62 234 GLU A O 1
ATOM 1804 N N . ALA A 1 235 ? 6.949 0.696 10.07 1 82.31 235 ALA A N 1
ATOM 1805 C CA . ALA A 1 235 ? 6.703 -0.041 11.305 1 82.31 235 ALA A CA 1
ATOM 1806 C C . ALA A 1 235 ? 6.301 0.902 12.438 1 82.31 235 ALA A C 1
ATOM 1808 O O . ALA A 1 235 ? 6.887 1.976 12.594 1 82.31 235 ALA A O 1
ATOM 1809 N N . ALA A 1 236 ? 5.27 0.516 13.164 1 87.69 236 ALA A N 1
ATOM 1810 C CA . ALA A 1 236 ? 4.773 1.385 14.227 1 87.69 236 ALA A CA 1
ATOM 1811 C C . ALA A 1 236 ? 5.656 1.284 15.469 1 87.69 236 ALA A C 1
ATOM 1813 O O . ALA A 1 236 ? 5.891 0.189 15.984 1 87.69 236 ALA A O 1
ATOM 1814 N N . PRO A 1 237 ? 6.148 2.436 15.922 1 88.5 237 PRO A N 1
ATOM 1815 C CA . PRO A 1 237 ? 6.797 2.404 17.234 1 88.5 237 PRO A CA 1
ATOM 1816 C C . PRO A 1 237 ? 5.836 2.027 18.359 1 88.5 237 PRO A C 1
ATOM 1818 O O . PRO A 1 237 ? 4.621 2.207 18.234 1 88.5 237 PRO A O 1
ATOM 1821 N N . LYS A 1 238 ? 6.363 1.573 19.469 1 88 238 LYS A N 1
ATOM 1822 C CA . LYS A 1 238 ? 5.531 1.202 20.609 1 88 238 LYS A CA 1
ATOM 1823 C C . LYS A 1 238 ? 5.531 2.299 21.672 1 88 238 LYS A C 1
ATOM 1825 O O . LYS A 1 238 ? 4.508 2.555 22.297 1 88 238 LYS A O 1
ATOM 1830 N N . ARG A 1 239 ? 6.695 2.879 21.844 1 92.75 239 ARG A N 1
ATOM 1831 C CA . ARG A 1 239 ? 6.844 3.85 22.922 1 92.75 239 ARG A CA 1
ATOM 1832 C C . ARG A 1 239 ? 7.59 5.09 22.453 1 92.75 239 ARG A C 1
ATOM 1834 O O . ARG A 1 239 ? 8.211 5.078 21.391 1 92.75 239 ARG A O 1
ATOM 1841 N N . VAL A 1 240 ? 7.512 6.137 23.266 1 94.56 240 VAL A N 1
ATOM 1842 C CA . VAL A 1 240 ? 8.102 7.43 22.938 1 94.56 240 VAL A CA 1
ATOM 1843 C C . VAL A 1 240 ? 8.812 8 24.156 1 94.56 240 VAL A C 1
ATOM 1845 O O . VAL A 1 240 ? 8.211 8.133 25.234 1 94.56 240 VAL A O 1
ATOM 1848 N N . LYS A 1 241 ? 10.094 8.266 24.047 1 94.81 241 LYS A N 1
ATOM 1849 C CA . LYS A 1 241 ? 10.773 9.148 25 1 94.81 241 LYS A CA 1
ATOM 1850 C C . LYS A 1 241 ? 10.523 10.617 24.672 1 94.81 241 LYS A C 1
ATOM 1852 O O . LYS A 1 241 ? 10.992 11.117 23.641 1 94.81 241 LYS A O 1
ATOM 1857 N N . TRP A 1 242 ? 9.828 11.242 25.547 1 95.25 242 TRP A N 1
ATOM 1858 C CA . TRP A 1 242 ? 9.328 12.594 25.359 1 95.25 242 TRP A CA 1
ATOM 1859 C C . TRP A 1 242 ? 10.039 13.578 26.281 1 95.25 242 TRP A C 1
ATOM 1861 O O . TRP A 1 242 ? 9.961 13.461 27.5 1 95.25 242 TRP A O 1
ATOM 1871 N N . VAL A 1 243 ? 10.742 14.578 25.672 1 96 243 VAL A N 1
ATOM 1872 C CA . VAL A 1 243 ? 11.594 15.461 26.469 1 96 243 VAL A CA 1
ATOM 1873 C C . VAL A 1 243 ? 11.188 16.922 26.219 1 96 243 VAL A C 1
ATOM 1875 O O . VAL A 1 243 ? 10.875 17.297 25.094 1 96 243 VAL A O 1
ATOM 1878 N N . ARG A 1 244 ? 11.203 17.688 27.266 1 95.56 244 ARG A N 1
ATOM 1879 C CA . ARG A 1 244 ? 11.047 19.141 27.188 1 95.56 244 ARG A CA 1
ATOM 1880 C C . ARG A 1 244 ? 12.195 19.859 27.891 1 95.56 244 ARG A C 1
ATOM 1882 O O . ARG A 1 244 ? 12.609 19.453 28.984 1 95.56 244 ARG A O 1
ATOM 1889 N N . MET A 1 245 ? 12.711 20.828 27.266 1 96.44 245 MET A N 1
ATOM 1890 C CA . MET A 1 245 ? 13.797 21.656 27.797 1 96.44 245 MET A CA 1
ATOM 1891 C C . MET A 1 245 ? 13.398 23.125 27.828 1 96.44 245 MET A C 1
ATOM 1893 O O . MET A 1 245 ? 12.75 23.609 26.906 1 96.44 245 MET A O 1
ATOM 1897 N N . LEU A 1 246 ? 13.891 23.797 28.859 1 94.31 246 LEU A N 1
ATOM 1898 C CA . LEU A 1 246 ? 13.523 25.203 29.031 1 94.31 246 LEU A CA 1
ATOM 1899 C C . LEU A 1 246 ? 14.68 26.125 28.656 1 94.31 246 LEU A C 1
ATOM 1901 O O . LEU A 1 246 ? 15.836 25.844 29 1 94.31 246 LEU A O 1
ATOM 1905 N N . TYR A 1 247 ? 14.352 27.203 28.016 1 94.25 247 TYR A N 1
ATOM 1906 C CA . TYR A 1 247 ? 15.289 28.25 27.625 1 94.25 247 TYR A CA 1
ATOM 1907 C C . TYR A 1 247 ? 14.797 29.625 28.094 1 94.25 247 TYR A C 1
ATOM 1909 O O . TYR A 1 247 ? 13.586 29.844 28.203 1 94.25 247 TYR A O 1
ATOM 1917 N N . ASP A 1 248 ? 15.719 30.531 28.281 1 91.56 248 ASP A N 1
ATOM 1918 C CA . ASP A 1 248 ? 15.359 31.891 28.656 1 91.56 248 ASP A CA 1
ATOM 1919 C C . ASP A 1 248 ? 15.914 32.906 27.656 1 91.56 248 ASP A C 1
ATOM 1921 O O . ASP A 1 248 ? 15.836 34.125 27.891 1 91.56 248 ASP A O 1
ATOM 1925 N N . ASP A 1 249 ? 16.516 32.344 26.625 1 92.75 249 ASP A N 1
ATOM 1926 C CA . ASP A 1 249 ? 17.078 33.188 25.562 1 92.75 249 ASP A CA 1
ATOM 1927 C C . ASP A 1 249 ? 16.641 32.719 24.188 1 92.75 249 ASP A C 1
ATOM 1929 O O . ASP A 1 249 ? 16.844 31.547 23.828 1 92.75 249 ASP A O 1
ATOM 1933 N N . PHE A 1 250 ? 16.141 33.656 23.438 1 95 250 PHE A N 1
ATOM 1934 C CA . PHE A 1 250 ? 15.555 33.344 22.141 1 95 250 PHE A CA 1
ATOM 1935 C C . PHE A 1 250 ? 16.609 32.812 21.172 1 95 250 PHE A C 1
ATOM 1937 O O . PHE A 1 250 ? 16.375 31.812 20.484 1 95 250 PHE A O 1
ATOM 1944 N N . SER A 1 251 ? 17.75 33.406 21.141 1 95.81 251 SER A N 1
ATOM 1945 C CA . SER A 1 251 ? 18.797 33.031 20.203 1 95.81 251 SER A CA 1
ATOM 1946 C C . SER A 1 251 ? 19.328 31.641 20.5 1 95.81 251 SER A C 1
ATOM 1948 O O . SER A 1 251 ? 19.562 30.844 19.594 1 95.81 251 SER A O 1
ATOM 1950 N N . THR A 1 252 ? 19.5 31.359 21.781 1 96.69 252 THR A N 1
ATOM 1951 C CA . THR A 1 252 ? 19.969 30.031 22.188 1 96.69 252 THR A CA 1
ATOM 1952 C C . THR A 1 252 ? 18.906 28.969 21.859 1 96.69 252 THR A C 1
ATOM 1954 O O . THR A 1 252 ? 19.25 27.891 21.359 1 96.69 252 THR A O 1
ATOM 1957 N N . PHE A 1 253 ? 17.719 29.312 22.141 1 97.12 253 PHE A N 1
ATOM 1958 C CA . PHE A 1 253 ? 16.578 28.438 21.891 1 97.12 253 PHE A CA 1
ATOM 1959 C C . PHE A 1 253 ? 16.484 28.094 20.406 1 97.12 253 PHE A C 1
ATOM 1961 O O . PHE A 1 253 ? 16.391 26.922 20.047 1 97.12 253 PHE A O 1
ATOM 1968 N N . THR A 1 254 ? 16.562 29.047 19.516 1 98.25 254 THR A N 1
ATOM 1969 C CA . THR A 1 254 ? 16.406 28.828 18.094 1 98.25 254 THR A CA 1
ATOM 1970 C C . THR A 1 254 ? 17.641 28.125 17.516 1 98.25 254 THR A C 1
ATOM 1972 O O . THR A 1 254 ? 17.531 27.266 16.641 1 98.25 254 THR A O 1
ATOM 1975 N N . ARG A 1 255 ? 18.797 28.453 18 1 97.62 255 ARG A N 1
ATOM 1976 C CA . ARG A 1 255 ? 20.016 27.797 17.547 1 97.62 255 ARG A CA 1
ATOM 1977 C C . ARG A 1 255 ? 19.969 26.297 17.828 1 97.62 255 ARG A C 1
ATOM 1979 O O . ARG A 1 255 ? 20.359 25.5 16.984 1 97.62 255 ARG A O 1
ATOM 1986 N N . ASP A 1 256 ? 19.547 26 19.016 1 98 256 ASP A N 1
ATOM 1987 C CA . ASP A 1 256 ? 19.469 24.578 19.375 1 98 256 ASP A CA 1
ATOM 1988 C C . ASP A 1 256 ? 18.422 23.844 18.547 1 98 256 ASP A C 1
ATOM 1990 O O . ASP A 1 256 ? 18.625 22.688 18.156 1 98 256 ASP A O 1
ATOM 1994 N N . GLN A 1 257 ? 17.312 24.469 18.281 1 97.94 257 GLN A N 1
ATOM 1995 C CA . GLN A 1 257 ? 16.328 23.859 17.391 1 97.94 257 GLN A CA 1
ATOM 1996 C C . GLN A 1 257 ? 16.922 23.578 16.016 1 97.94 257 GLN A C 1
ATOM 1998 O O . GLN A 1 257 ? 16.75 22.469 15.484 1 97.94 257 GLN A O 1
ATOM 2003 N N . GLU A 1 258 ? 17.562 24.594 15.5 1 96.75 258 GLU A N 1
ATOM 2004 C CA . GLU A 1 258 ? 18.141 24.453 14.164 1 96.75 258 GLU A CA 1
ATOM 2005 C C . GLU A 1 258 ? 19.203 23.359 14.133 1 96.75 258 GLU A C 1
ATOM 2007 O O . GLU A 1 258 ? 19.312 22.625 13.148 1 96.75 258 GLU A O 1
ATOM 2012 N N . HIS A 1 259 ? 19.922 23.234 15.188 1 95.12 259 HIS A N 1
ATOM 2013 C CA . HIS A 1 259 ? 20.906 22.172 15.297 1 95.12 259 HIS A CA 1
ATOM 2014 C C . HIS A 1 259 ? 20.234 20.797 15.234 1 95.12 259 HIS A C 1
ATOM 2016 O O . HIS A 1 259 ? 20.672 19.922 14.484 1 95.12 259 HIS A O 1
ATOM 2022 N N . LEU A 1 260 ? 19.25 20.625 15.938 1 94.69 260 LEU A N 1
ATOM 2023 C CA . LEU A 1 260 ? 18.578 19.344 16.031 1 94.69 260 LEU A CA 1
ATOM 2024 C C . LEU A 1 260 ? 17.984 18.938 14.688 1 94.69 260 LEU A C 1
ATOM 2026 O O . LEU A 1 260 ? 18.078 17.766 14.297 1 94.69 260 LEU A O 1
ATOM 2030 N N . ILE A 1 261 ? 17.359 19.828 13.891 1 94.25 261 ILE A N 1
ATOM 2031 C CA . ILE A 1 261 ? 16.672 19.453 12.656 1 94.25 261 ILE A CA 1
ATOM 2032 C C . ILE A 1 261 ? 17.703 19.312 11.531 1 94.25 261 ILE A C 1
ATOM 2034 O O . ILE A 1 261 ? 17.391 18.75 10.477 1 94.25 261 ILE A O 1
ATOM 2038 N N . SER A 1 262 ? 18.922 19.891 11.711 1 90.69 262 SER A N 1
ATOM 2039 C CA . SER A 1 262 ? 19.969 19.797 10.695 1 90.69 262 SER A CA 1
ATOM 2040 C C . SER A 1 262 ? 20.594 18.406 10.656 1 90.69 262 SER A C 1
ATOM 2042 O O . SER A 1 262 ? 21.234 18.047 9.68 1 90.69 262 SER A O 1
ATOM 2044 N N . LEU A 1 263 ? 20.469 17.734 11.781 1 80.06 263 LEU A N 1
ATOM 2045 C CA . LEU A 1 263 ? 21.062 16.406 11.875 1 80.06 263 LEU A CA 1
ATOM 2046 C C . LEU A 1 263 ? 20.406 15.453 10.891 1 80.06 263 LEU A C 1
ATOM 2048 O O . LEU A 1 263 ? 20.984 14.414 10.555 1 80.06 263 LEU A O 1
ATOM 2052 N N . TYR A 1 264 ? 19.312 15.695 10.352 1 65.12 264 TYR A N 1
ATOM 2053 C CA . TYR A 1 264 ? 18.562 14.789 9.484 1 65.12 264 TYR A CA 1
ATOM 2054 C C . TYR A 1 264 ? 18.266 15.445 8.141 1 65.12 264 TYR A C 1
ATOM 2056 O O . TYR A 1 264 ? 17.625 14.836 7.277 1 65.12 264 TYR A O 1
ATOM 2064 N N . GLY A 1 265 ? 18.578 16.609 7.961 1 57.12 265 GLY A N 1
ATOM 2065 C CA . GLY A 1 265 ? 18.203 17.375 6.773 1 57.12 265 GLY A CA 1
ATOM 2066 C C . GLY A 1 265 ? 18.938 16.922 5.527 1 57.12 265 GLY A C 1
ATOM 2067 O O . GLY A 1 265 ? 18.375 16.906 4.434 1 57.12 265 GLY A O 1
ATOM 2068 N N . ASN A 1 266 ? 20.234 16.812 5.621 1 48.22 266 ASN A N 1
ATOM 2069 C CA . ASN A 1 266 ? 21.016 16.609 4.402 1 48.22 266 ASN A CA 1
ATOM 2070 C C . ASN A 1 266 ? 21.094 15.133 4.02 1 48.22 266 ASN A C 1
ATOM 2072 O O . ASN A 1 266 ? 21.578 14.789 2.943 1 48.22 266 ASN A O 1
ATOM 2076 N N . TYR A 1 267 ? 21.016 14.258 4.984 1 41.03 267 TYR A N 1
ATOM 2077 C CA . TYR A 1 267 ? 21.391 12.891 4.656 1 41.03 267 TYR A CA 1
ATOM 2078 C C . TYR A 1 267 ? 20.172 12.062 4.281 1 41.03 267 TYR A C 1
ATOM 2080 O O . TYR A 1 267 ? 19.469 11.547 5.156 1 41.03 267 TYR A O 1
ATOM 2088 N N . GLN A 1 268 ? 19.547 12.375 3.311 1 42.59 268 GLN A N 1
ATOM 2089 C CA . GLN A 1 268 ? 18.375 11.633 2.83 1 42.59 268 GLN A CA 1
ATOM 2090 C C . GLN A 1 268 ? 18.578 10.133 3.02 1 42.59 268 GLN A C 1
ATOM 2092 O O . GLN A 1 268 ? 17.625 9.414 3.365 1 42.59 268 GLN A O 1
ATOM 2097 N N . GLU A 1 269 ? 19.641 9.555 2.361 1 42.44 269 GLU A N 1
ATOM 2098 C CA . GLU A 1 269 ? 19.75 8.148 1.979 1 42.44 269 GLU A CA 1
ATOM 2099 C C . GLU A 1 269 ? 20.188 7.293 3.166 1 42.44 269 GLU A C 1
ATOM 2101 O O . GLU A 1 269 ? 19.891 6.098 3.215 1 42.44 269 GLU A O 1
ATOM 2106 N N . LEU A 1 270 ? 21.281 7.762 3.883 1 36.66 270 LEU A N 1
ATOM 2107 C CA . LEU A 1 270 ? 22.109 6.816 4.621 1 36.66 270 LEU A CA 1
ATOM 2108 C C . LEU A 1 270 ? 21.578 6.613 6.035 1 36.66 270 LEU A C 1
ATOM 2110 O O . LEU A 1 270 ? 22.188 5.891 6.832 1 36.66 270 LEU A O 1
ATOM 2114 N N . ILE A 1 271 ? 20.906 7.539 6.562 1 39.62 271 ILE A N 1
ATOM 2115 C CA . ILE A 1 271 ? 20.766 7.328 8 1 39.62 271 ILE A CA 1
ATOM 2116 C C . ILE A 1 271 ? 19.75 6.215 8.258 1 39.62 271 ILE A C 1
ATOM 2118 O O . ILE A 1 271 ? 18.656 6.211 7.688 1 39.62 271 ILE A O 1
ATOM 2122 N N . ASN A 1 272 ? 20.203 5.227 8.758 1 46.22 272 ASN A N 1
ATOM 2123 C CA . ASN A 1 272 ? 19.406 4.172 9.375 1 46.22 272 ASN A CA 1
ATOM 2124 C C . ASN A 1 272 ? 18.141 4.73 10.031 1 46.22 272 ASN A C 1
ATOM 2126 O O . ASN A 1 272 ? 18.234 5.59 10.914 1 46.22 272 ASN A O 1
ATOM 2130 N N . ILE A 1 273 ? 16.984 4.688 9.391 1 51.19 273 ILE A N 1
ATOM 2131 C CA . ILE A 1 273 ? 15.625 5.074 9.727 1 51.19 273 ILE A CA 1
ATOM 2132 C C . ILE A 1 273 ? 15.469 5.172 11.242 1 51.19 273 ILE A C 1
ATOM 2134 O O . ILE A 1 273 ? 14.773 6.055 11.75 1 51.19 273 ILE A O 1
ATOM 2138 N N . ASN A 1 274 ? 16.266 4.344 11.852 1 57.72 274 ASN A N 1
ATOM 2139 C CA . ASN A 1 274 ? 15.969 4.27 13.273 1 57.72 274 ASN A CA 1
ATOM 2140 C C . ASN A 1 274 ? 16.875 5.195 14.086 1 57.72 274 ASN A C 1
ATOM 2142 O O . ASN A 1 274 ? 16.734 5.289 15.305 1 57.72 274 ASN A O 1
ATOM 2146 N N . HIS A 1 275 ? 17.672 6.074 13.305 1 70 275 HIS A N 1
ATOM 2147 C CA . HIS A 1 275 ? 18.562 6.914 14.094 1 70 275 HIS A CA 1
ATOM 2148 C C . HIS A 1 275 ? 18.109 8.375 14.078 1 70 275 HIS A C 1
ATOM 2150 O O . HIS A 1 275 ? 17.547 8.836 13.078 1 70 275 HIS A O 1
ATOM 2156 N N . GLY A 1 276 ? 17.906 8.984 15.242 1 81.94 276 GLY A N 1
ATOM 2157 C CA . GLY A 1 276 ? 17.625 10.398 15.383 1 81.94 276 GLY A CA 1
ATOM 2158 C C . GLY A 1 276 ? 16.281 10.672 16.062 1 81.94 276 GLY A C 1
ATOM 2159 O O . GLY A 1 276 ? 15.594 9.742 16.469 1 81.94 276 GLY A O 1
ATOM 2160 N N . LEU A 1 277 ? 16 11.977 16.141 1 92.44 277 LEU A N 1
ATOM 2161 C CA . LEU A 1 277 ? 14.75 12.398 16.766 1 92.44 277 LEU A CA 1
ATOM 2162 C C . LEU A 1 277 ? 13.586 12.32 15.773 1 92.44 277 LEU A C 1
ATOM 2164 O O . LEU A 1 277 ? 13.781 12.5 14.57 1 92.44 277 LEU A O 1
ATOM 2168 N N . ASN A 1 278 ? 12.469 11.992 16.266 1 94 278 ASN A N 1
ATOM 2169 C CA . ASN A 1 278 ? 11.273 11.852 15.422 1 94 278 ASN A CA 1
ATOM 2170 C C . ASN A 1 278 ? 10.391 13.094 15.492 1 94 278 ASN A C 1
ATOM 2172 O O . ASN A 1 278 ? 9.5 13.273 14.664 1 94 278 ASN A O 1
ATOM 2176 N N . TYR A 1 279 ? 10.695 13.961 16.469 1 96.12 279 TYR A N 1
ATOM 2177 C CA . TYR A 1 279 ? 9.836 15.102 16.734 1 96.12 279 TYR A CA 1
ATOM 2178 C C . TYR A 1 279 ? 10.641 16.266 17.312 1 96.12 279 TYR A C 1
ATOM 2180 O O . TYR A 1 279 ? 11.484 16.062 18.203 1 96.12 279 TYR A O 1
ATOM 2188 N N . VAL A 1 280 ? 10.492 17.484 16.812 1 97.12 280 VAL A N 1
ATOM 2189 C CA . VAL A 1 280 ? 11.07 18.719 17.312 1 97.12 280 VAL A CA 1
ATOM 2190 C C . VAL A 1 280 ? 10.055 19.859 17.203 1 97.12 280 VAL A C 1
ATOM 2192 O O . VAL A 1 280 ? 9.586 20.156 16.109 1 97.12 280 VAL A O 1
ATOM 2195 N N . GLU A 1 281 ? 9.703 20.406 18.281 1 97.5 281 GLU A N 1
ATOM 2196 C CA . GLU A 1 281 ? 8.75 21.516 18.281 1 97.5 281 GLU A CA 1
ATOM 2197 C C . GLU A 1 281 ? 9.07 22.5 19.391 1 97.5 281 GLU A C 1
ATOM 2199 O O . GLU A 1 281 ? 9.438 22.109 20.5 1 97.5 281 GLU A O 1
ATOM 2204 N N . GLY A 1 282 ? 9.047 23.781 19.062 1 97.31 282 GLY A N 1
ATOM 2205 C CA . GLY A 1 282 ? 9.234 24.844 20.031 1 97.31 282 GLY A CA 1
ATOM 2206 C C . GLY A 1 282 ? 7.949 25.562 20.375 1 97.31 282 GLY A C 1
ATOM 2207 O O . GLY A 1 282 ? 7.043 25.656 19.547 1 97.31 282 GLY A O 1
ATOM 2208 N N . SER A 1 283 ? 7.926 26.062 21.609 1 94.62 283 SER A N 1
ATOM 2209 C CA . SER A 1 283 ? 6.809 26.891 22.062 1 94.62 283 SER A CA 1
ATOM 2210 C C . SER A 1 283 ? 7.289 28.031 22.953 1 94.62 283 SER A C 1
ATOM 2212 O O . SER A 1 283 ? 8.398 27.984 23.484 1 94.62 283 SER A O 1
ATOM 2214 N N . ILE A 1 284 ? 6.473 29.016 23.016 1 91.88 284 ILE A N 1
ATOM 2215 C CA . ILE A 1 284 ? 6.758 30.203 23.828 1 91.88 284 ILE A CA 1
ATOM 2216 C C . ILE A 1 284 ? 5.742 30.297 24.969 1 91.88 284 ILE A C 1
ATOM 2218 O O . ILE A 1 284 ? 4.539 30.156 24.75 1 91.88 284 ILE A O 1
ATOM 2222 N N . ILE A 1 285 ? 6.285 30.516 26.109 1 86.56 285 ILE A N 1
ATOM 2223 C CA . ILE A 1 285 ? 5.422 30.703 27.281 1 86.56 285 ILE A CA 1
ATOM 2224 C C . ILE A 1 285 ? 5.684 32.062 27.922 1 86.56 285 ILE A C 1
ATOM 2226 O O . ILE A 1 285 ? 6.832 32.406 28.203 1 86.56 285 ILE A O 1
ATOM 2230 N N . LEU A 1 286 ? 4.625 32.719 28.078 1 81.19 286 LEU A N 1
ATOM 2231 C CA . LEU A 1 286 ? 4.727 34.031 28.734 1 81.19 286 LEU A CA 1
ATOM 2232 C C . LEU A 1 286 ? 4.676 33.875 30.25 1 81.19 286 LEU A C 1
ATOM 2234 O O . LEU A 1 286 ? 4.043 32.969 30.766 1 81.19 286 LEU A O 1
ATOM 2238 N N . GLN A 1 287 ? 5.312 34.812 30.859 1 68.56 287 GLN A N 1
ATOM 2239 C CA . GLN A 1 287 ? 5.438 34.75 32.312 1 68.56 287 GLN A CA 1
ATOM 2240 C C . GLN A 1 287 ? 4.066 34.75 32.969 1 68.56 287 GLN A C 1
ATOM 2242 O O . GLN A 1 287 ? 3.156 35.469 32.531 1 68.56 287 GLN A O 1
ATOM 2247 N N . GLN A 1 288 ? 3.779 33.875 33.906 1 65.75 288 GLN A N 1
ATOM 2248 C CA . GLN A 1 288 ? 2.574 33.75 34.719 1 65.75 288 GLN A CA 1
ATOM 2249 C C . GLN A 1 288 ? 1.566 32.812 34.062 1 65.75 288 GLN A C 1
ATOM 2251 O O . GLN A 1 288 ? 0.468 32.625 34.594 1 65.75 288 GLN A O 1
ATOM 2256 N N . SER A 1 289 ? 1.975 32.438 32.875 1 74.25 289 SER A N 1
ATOM 2257 C CA . SER A 1 289 ? 1.082 31.469 32.25 1 74.25 289 SER A CA 1
ATOM 2258 C C . SER A 1 289 ? 1.402 30.047 32.719 1 74.25 289 SER A C 1
ATOM 2260 O O . SER A 1 289 ? 2.535 29.75 33.094 1 74.25 289 SER A O 1
ATOM 2262 N N . ASP A 1 290 ? 0.399 29.234 32.719 1 76 290 ASP A N 1
ATOM 2263 C CA . ASP A 1 290 ? 0.587 27.812 33 1 76 290 ASP A CA 1
ATOM 2264 C C . ASP A 1 290 ? 1.428 27.141 31.922 1 76 290 ASP A C 1
ATOM 2266 O O . ASP A 1 290 ? 1.146 27.297 30.734 1 76 290 ASP A O 1
ATOM 2270 N N . PRO A 1 291 ? 2.477 26.484 32.438 1 78.75 291 PRO A N 1
ATOM 2271 C CA . PRO A 1 291 ? 3.301 25.812 31.422 1 78.75 291 PRO A CA 1
ATOM 2272 C C . PRO A 1 291 ? 2.551 24.703 30.688 1 78.75 291 PRO A C 1
ATOM 2274 O O . PRO A 1 291 ? 2.977 24.281 29.625 1 78.75 291 PRO A O 1
ATOM 2277 N N . ASN A 1 292 ? 1.569 24.234 31.375 1 79.56 292 ASN A N 1
ATOM 2278 C CA . ASN A 1 292 ? 0.675 23.312 30.688 1 79.56 292 ASN A CA 1
ATOM 2279 C C . ASN A 1 292 ? -0.434 24.047 29.938 1 79.56 292 ASN A C 1
ATOM 2281 O O . ASN A 1 292 ? -0.748 25.188 30.266 1 79.56 292 ASN A O 1
ATOM 2285 N N . ASN A 1 293 ? -0.866 23.531 28.844 1 76.94 293 ASN A N 1
ATOM 2286 C CA . ASN A 1 293 ? -2.016 24.047 28.109 1 76.94 293 ASN A CA 1
ATOM 2287 C C . ASN A 1 293 ? -2.869 22.906 27.547 1 76.94 293 ASN A C 1
ATOM 2289 O O . ASN A 1 293 ? -2.629 21.734 27.844 1 76.94 293 ASN A O 1
ATOM 2293 N N . TRP A 1 294 ? -3.877 23.344 26.844 1 73 294 TRP A N 1
ATOM 2294 C CA . TRP A 1 294 ? -4.844 22.359 26.391 1 73 294 TRP A CA 1
ATOM 2295 C C . TRP A 1 294 ? -4.195 21.391 25.391 1 73 294 TRP A C 1
ATOM 2297 O O . TRP A 1 294 ? -4.711 20.297 25.172 1 73 294 TRP A O 1
ATOM 2307 N N . ARG A 1 295 ? -3.15 21.75 24.875 1 77.62 295 ARG A N 1
ATOM 2308 C CA . ARG A 1 295 ? -2.514 20.891 23.875 1 77.62 295 ARG A CA 1
ATOM 2309 C C . ARG A 1 295 ? -1.694 19.797 24.531 1 77.62 295 ARG A C 1
ATOM 2311 O O . ARG A 1 295 ? -1.437 18.75 23.922 1 77.62 295 ARG A O 1
ATOM 2318 N N . SER A 1 296 ? -1.205 20.094 25.781 1 74.19 296 SER A N 1
ATOM 2319 C CA . SER A 1 296 ? -0.368 19.062 26.391 1 74.19 296 SER A CA 1
ATOM 2320 C C . SER A 1 296 ? -0.255 19.266 27.891 1 74.19 296 SER A C 1
ATOM 2322 O O . SER A 1 296 ? -0.046 20.375 28.375 1 74.19 296 SER A O 1
ATOM 2324 N N . SER A 1 297 ? -0.518 18.125 28.578 1 77.44 297 SER A N 1
ATOM 2325 C CA . SER A 1 297 ? -0.256 18.078 30.016 1 77.44 297 SER A CA 1
ATOM 2326 C C . SER A 1 297 ? 1.028 17.312 30.328 1 77.44 297 SER A C 1
ATOM 2328 O O . SER A 1 297 ? 0.991 16.234 30.938 1 77.44 297 SER A O 1
ATOM 2330 N N . PHE A 1 298 ? 2.109 17.938 30.047 1 87.31 298 PHE A N 1
ATOM 2331 C CA . PHE A 1 298 ? 3.418 17.297 30.125 1 87.31 298 PHE A CA 1
ATOM 2332 C C . PHE A 1 298 ? 3.996 17.422 31.531 1 87.31 298 PHE A C 1
ATOM 2334 O O . PHE A 1 298 ? 4.527 16.453 32.062 1 87.31 298 PHE A O 1
ATOM 2341 N N . PHE A 1 299 ? 3.855 18.562 32.188 1 87.31 299 PHE A N 1
ATOM 2342 C CA . PHE A 1 299 ? 4.535 18.875 33.438 1 87.31 299 PHE A CA 1
ATOM 2343 C C . PHE A 1 299 ? 3.684 18.453 34.656 1 87.31 299 PHE A C 1
ATOM 2345 O O . PHE A 1 299 ? 2.479 18.703 34.688 1 87.31 299 PHE A O 1
ATOM 2352 N N . SER A 1 300 ? 4.352 17.906 35.562 1 86.44 300 SER A N 1
ATOM 2353 C CA . SER A 1 300 ? 3.719 17.625 36.844 1 86.44 300 SER A CA 1
ATOM 2354 C C . SER A 1 300 ? 3.547 18.891 37.656 1 86.44 300 SER A C 1
ATOM 2356 O O . SER A 1 300 ? 4.082 19.938 37.312 1 86.44 300 SER A O 1
ATOM 2358 N N . SER A 1 301 ? 2.814 18.734 38.75 1 85.19 301 SER A N 1
ATOM 2359 C CA . SER A 1 301 ? 2.629 19.875 39.625 1 85.19 301 SER A CA 1
ATOM 2360 C C . SER A 1 301 ? 3.959 20.359 40.188 1 85.19 301 SER A C 1
ATOM 2362 O O . SER A 1 301 ? 4.18 21.562 40.344 1 85.19 301 SER A O 1
ATOM 2364 N N . ASN A 1 302 ? 4.785 19.391 40.469 1 85.81 302 ASN A N 1
ATOM 2365 C CA . ASN A 1 302 ? 6.105 19.75 40.969 1 85.81 302 ASN A CA 1
ATOM 2366 C C . ASN A 1 302 ? 6.941 20.469 39.938 1 85.81 302 ASN A C 1
ATOM 2368 O O . ASN A 1 302 ? 7.66 21.422 40.25 1 85.81 302 ASN A O 1
ATOM 2372 N N . ASP A 1 303 ? 6.867 20.031 38.75 1 86.81 303 ASP A N 1
ATOM 2373 C CA . ASP A 1 303 ? 7.59 20.672 37.656 1 86.81 303 ASP A CA 1
ATOM 2374 C C . ASP A 1 303 ? 7.086 22.094 37.406 1 86.81 303 ASP A C 1
ATOM 2376 O O . ASP A 1 303 ? 7.879 23 37.156 1 86.81 303 ASP A O 1
ATOM 2380 N N . GLN A 1 304 ? 5.824 22.25 37.562 1 84.81 304 GLN A N 1
ATOM 2381 C CA . GLN A 1 304 ? 5.227 23.562 37.344 1 84.81 304 GLN A CA 1
ATOM 2382 C C . GLN A 1 304 ? 5.73 24.562 38.375 1 84.81 304 GLN A C 1
ATOM 2384 O O . GLN A 1 304 ? 6.039 25.703 38.062 1 84.81 304 GLN A O 1
ATOM 2389 N N . ALA A 1 305 ? 5.766 24.078 39.594 1 83.88 305 ALA A N 1
ATOM 2390 C CA . ALA A 1 305 ? 6.266 24.938 40.656 1 83.88 305 ALA A CA 1
ATOM 2391 C C . ALA A 1 305 ? 7.715 25.344 40.406 1 83.88 305 ALA A C 1
ATOM 2393 O O . ALA A 1 305 ? 8.094 26.484 40.656 1 83.88 305 ALA A O 1
ATOM 2394 N N . ARG A 1 306 ? 8.445 24.422 39.906 1 84 306 ARG A N 1
ATOM 2395 C CA . ARG A 1 306 ? 9.852 24.688 39.594 1 84 306 ARG A CA 1
ATOM 2396 C C . ARG A 1 306 ? 9.992 25.703 38.469 1 84 306 ARG A C 1
ATOM 2398 O O . ARG A 1 306 ? 10.828 26.609 38.531 1 84 306 ARG A O 1
ATOM 2405 N N . ILE A 1 307 ? 9.25 25.594 37.531 1 85.88 307 ILE A N 1
ATOM 2406 C CA . ILE A 1 307 ? 9.312 26.469 36.344 1 85.88 307 ILE A CA 1
ATOM 2407 C C . ILE A 1 307 ? 8.875 27.875 36.75 1 85.88 307 ILE A C 1
ATOM 2409 O O . ILE A 1 307 ? 9.5 28.859 36.344 1 85.88 307 ILE A O 1
ATOM 2413 N N . THR A 1 308 ? 7.836 27.953 37.562 1 80.25 308 THR A N 1
ATOM 2414 C CA . THR A 1 308 ? 7.309 29.25 37.969 1 80.25 308 THR A CA 1
ATOM 2415 C C . THR A 1 308 ? 8.297 29.969 38.875 1 80.25 308 THR A C 1
ATOM 2417 O O . THR A 1 308 ? 8.281 31.203 38.969 1 80.25 308 THR A O 1
ATOM 2420 N N . SER A 1 309 ? 9.102 29.219 39.5 1 79.56 309 SER A N 1
ATOM 2421 C CA . SER A 1 309 ? 10.047 29.812 40.438 1 79.56 309 SER A CA 1
ATOM 2422 C C . SER A 1 309 ? 11.273 30.359 39.719 1 79.56 309 SER A C 1
ATOM 2424 O O . SER A 1 309 ? 12.07 31.094 40.312 1 79.56 309 SER A O 1
ATOM 2426 N N . LEU A 1 310 ? 11.328 30.078 38.5 1 82.12 310 LEU A N 1
ATOM 2427 C CA . LEU A 1 310 ? 12.484 30.547 37.75 1 82.12 310 LEU A CA 1
ATOM 2428 C C . LEU A 1 310 ? 12.422 32.062 37.562 1 82.12 310 LEU A C 1
ATOM 2430 O O . LEU A 1 310 ? 11.344 32.594 37.312 1 82.12 310 LEU A O 1
ATOM 2434 N N . ASN A 1 311 ? 13.5 32.75 37.812 1 76.38 311 ASN A N 1
ATOM 2435 C CA . ASN A 1 311 ? 13.609 34.156 37.5 1 76.38 311 ASN A CA 1
ATOM 2436 C C . ASN A 1 311 ? 13.805 34.406 36 1 76.38 311 ASN A C 1
ATOM 2438 O O . ASN A 1 311 ? 14.844 34.031 35.438 1 76.38 311 ASN A O 1
ATOM 2442 N N . VAL A 1 312 ? 12.766 34.875 35.375 1 75.25 312 VAL A N 1
ATOM 2443 C CA . VAL A 1 312 ? 12.828 35.094 33.938 1 75.25 312 VAL A CA 1
ATOM 2444 C C . VAL A 1 312 ? 12.898 36.594 33.625 1 75.25 312 VAL A C 1
ATOM 2446 O O . VAL A 1 312 ? 11.898 37.281 33.75 1 75.25 312 VAL A O 1
ATOM 2449 N N . PRO A 1 313 ? 14.031 37.125 33.344 1 68 313 PRO A N 1
ATOM 2450 C CA . PRO A 1 313 ? 14.242 38.562 33.156 1 68 313 PRO A CA 1
ATOM 2451 C C . PRO A 1 313 ? 13.211 39.188 32.219 1 68 313 PRO A C 1
ATOM 2453 O O . PRO A 1 313 ? 12.711 40.281 32.5 1 68 313 PRO A O 1
ATOM 2456 N N . ASN A 1 314 ? 12.883 38.625 31.094 1 73 314 ASN A N 1
ATOM 2457 C CA . ASN A 1 314 ? 12.016 39.25 30.094 1 73 314 ASN A CA 1
ATOM 2458 C C . ASN A 1 314 ? 10.602 38.656 30.141 1 73 314 ASN A C 1
ATOM 2460 O O . ASN A 1 314 ? 9.766 39 29.312 1 73 314 ASN A O 1
ATOM 2464 N N . GLY A 1 315 ? 10.359 37.844 31.078 1 78.62 315 GLY A N 1
ATOM 2465 C CA . GLY A 1 315 ? 9.031 37.281 31.281 1 78.62 315 GLY A CA 1
ATOM 2466 C C . GLY A 1 315 ? 8.641 36.25 30.234 1 78.62 315 GLY A C 1
ATOM 2467 O O . GLY A 1 315 ? 7.465 35.938 30.094 1 78.62 315 GLY A O 1
ATOM 2468 N N . VAL A 1 316 ? 9.609 35.906 29.406 1 87.19 316 VAL A N 1
ATOM 2469 C CA . VAL A 1 316 ? 9.32 34.969 28.344 1 87.19 316 VAL A CA 1
ATOM 2470 C C . VAL A 1 316 ? 10.195 33.719 28.5 1 87.19 316 VAL A C 1
ATOM 2472 O O . VAL A 1 316 ? 11.414 33.844 28.688 1 87.19 316 VAL A O 1
ATOM 2475 N N . LEU A 1 317 ? 9.57 32.562 28.531 1 89.38 317 LEU A N 1
ATOM 2476 C CA . LEU A 1 317 ? 10.266 31.281 28.516 1 89.38 317 LEU A CA 1
ATOM 2477 C C . LEU A 1 317 ? 10.008 30.547 27.219 1 89.38 317 LEU A C 1
ATOM 2479 O O . LEU A 1 317 ? 8.977 30.75 26.562 1 89.38 317 LEU A O 1
ATOM 2483 N N . TYR A 1 318 ? 10.961 29.797 26.844 1 92.94 318 TYR A N 1
ATOM 2484 C CA . TYR A 1 318 ? 10.859 28.984 25.625 1 92.94 318 TYR A CA 1
ATOM 2485 C C . TYR A 1 318 ? 10.992 27.5 25.953 1 92.94 318 TYR A C 1
ATOM 2487 O O . TYR A 1 318 ? 11.805 27.109 26.797 1 92.94 318 TYR A O 1
ATOM 2495 N N . PHE A 1 319 ? 10.156 26.688 25.359 1 93.75 319 PHE A N 1
ATOM 2496 C CA . PHE A 1 319 ? 10.203 25.234 25.516 1 93.75 319 PHE A CA 1
ATOM 2497 C C . PHE A 1 319 ? 10.609 24.562 24.219 1 93.75 319 PHE A C 1
ATOM 2499 O O . PHE A 1 319 ? 10.023 24.828 23.156 1 93.75 319 PHE A O 1
ATOM 2506 N N . LEU A 1 320 ? 11.602 23.781 24.312 1 97.38 320 LEU A N 1
ATOM 2507 C CA . LEU A 1 320 ? 11.961 22.906 23.219 1 97.38 320 LEU A CA 1
ATOM 2508 C C . LEU A 1 320 ? 11.547 21.469 23.516 1 97.38 320 LEU A C 1
ATOM 2510 O O . LEU A 1 320 ? 12 20.875 24.5 1 97.38 320 LEU A O 1
ATOM 2514 N N . GLU A 1 321 ? 10.695 20.984 22.703 1 96.5 321 GLU A N 1
ATOM 2515 C CA . GLU A 1 321 ? 10.164 19.625 22.844 1 96.5 321 GLU A CA 1
ATOM 2516 C C . GLU A 1 321 ? 10.742 18.688 21.797 1 96.5 321 GLU A C 1
ATOM 2518 O O . GLU A 1 321 ? 10.773 19.031 20.609 1 96.5 321 GLU A O 1
ATOM 2523 N N . VAL A 1 322 ? 11.219 17.5 22.25 1 96.56 322 VAL A N 1
ATOM 2524 C CA . VAL A 1 322 ? 11.711 16.5 21.312 1 96.56 322 VAL A CA 1
ATOM 2525 C C . VAL A 1 322 ? 11.164 15.125 21.703 1 96.56 322 VAL A C 1
ATOM 2527 O O . VAL A 1 322 ? 10.742 14.922 22.844 1 96.56 322 VAL A O 1
ATOM 2530 N N . ALA A 1 323 ? 11.094 14.281 20.719 1 95.5 323 ALA A N 1
ATOM 2531 C CA . ALA A 1 323 ? 10.672 12.906 21 1 95.5 323 ALA A CA 1
ATOM 2532 C C . ALA A 1 323 ? 11.484 11.906 20.188 1 95.5 323 ALA A C 1
ATOM 2534 O O . ALA A 1 323 ? 11.836 12.172 19.031 1 95.5 323 ALA A O 1
ATOM 2535 N N . LYS A 1 324 ? 11.773 10.828 20.828 1 93.44 324 LYS A N 1
ATOM 2536 C CA . LYS A 1 324 ? 12.391 9.672 20.203 1 93.44 324 LYS A CA 1
ATOM 2537 C C . LYS A 1 324 ? 11.5 8.438 20.312 1 93.44 324 LYS A C 1
ATOM 2539 O O . LYS A 1 324 ? 11.125 8.039 21.422 1 93.44 324 LYS A O 1
ATOM 2544 N N . PHE A 1 325 ? 11.148 7.922 19.156 1 91.62 325 PHE A N 1
ATOM 2545 C CA . PHE A 1 325 ? 10.32 6.727 19.125 1 91.62 325 PHE A CA 1
ATOM 2546 C C . PHE A 1 325 ? 11.172 5.465 19.234 1 91.62 325 PHE A C 1
ATOM 2548 O O . PHE A 1 325 ? 12.305 5.438 18.734 1 91.62 325 PHE A O 1
ATOM 2555 N N . TYR A 1 326 ? 10.672 4.469 19.891 1 87.75 326 TYR A N 1
ATOM 2556 C CA . TYR A 1 326 ? 11.43 3.223 19.938 1 87.75 326 TYR A CA 1
ATOM 2557 C C . TYR A 1 326 ? 10.5 2.016 19.906 1 87.75 326 TYR A C 1
ATOM 2559 O O . TYR A 1 326 ? 9.297 2.148 20.125 1 87.75 326 TYR A O 1
ATOM 2567 N N . TYR A 1 327 ? 11.102 0.93 19.484 1 80.25 327 TYR A N 1
ATOM 2568 C CA . TYR A 1 327 ? 10.375 -0.282 19.109 1 80.25 327 TYR A CA 1
ATOM 2569 C C . TYR A 1 327 ? 10.578 -1.376 20.156 1 80.25 327 TYR A C 1
ATOM 2571 O O . TYR A 1 327 ? 11.398 -1.233 21.062 1 80.25 327 TYR A O 1
ATOM 2579 N N . ASP A 1 328 ? 9.703 -2.406 20.047 1 68.12 328 ASP A N 1
ATOM 2580 C CA . ASP A 1 328 ? 9.727 -3.494 21.016 1 68.12 328 ASP A CA 1
ATOM 2581 C C . ASP A 1 328 ? 11.117 -4.117 21.109 1 68.12 328 ASP A C 1
ATOM 2583 O O . ASP A 1 328 ? 11.578 -4.457 22.203 1 68.12 328 ASP A O 1
ATOM 2587 N N . HIS A 1 329 ? 11.711 -4.16 20.047 1 66.5 329 HIS A N 1
ATOM 2588 C CA . HIS A 1 329 ? 12.992 -4.859 20.047 1 66.5 329 HIS A CA 1
ATOM 2589 C C . HIS A 1 329 ? 14.117 -3.947 20.5 1 66.5 329 HIS A C 1
ATOM 2591 O O . HIS A 1 329 ? 15.242 -4.406 20.734 1 66.5 329 HIS A O 1
ATOM 2597 N N . ASP A 1 330 ? 13.734 -2.742 20.688 1 68.06 330 ASP A N 1
ATOM 2598 C CA . ASP A 1 330 ? 14.773 -1.801 21.078 1 68.06 330 ASP A CA 1
ATOM 2599 C C . ASP A 1 330 ? 15.07 -1.911 22.578 1 68.06 330 ASP A C 1
ATOM 2601 O O . ASP A 1 330 ? 14.164 -2.113 23.375 1 68.06 330 ASP A O 1
ATOM 2605 N N . ASP A 1 331 ? 16.297 -2.037 22.859 1 70.81 331 ASP A N 1
ATOM 2606 C CA . ASP A 1 331 ? 16.734 -1.963 24.25 1 70.81 331 ASP A CA 1
ATOM 2607 C C . ASP A 1 331 ? 16.578 -0.55 24.797 1 70.81 331 ASP A C 1
ATOM 2609 O O . ASP A 1 331 ? 17.109 0.409 24.25 1 70.81 331 ASP A O 1
ATOM 2613 N N . ASP A 1 332 ? 15.797 -0.416 25.875 1 73.31 332 ASP A N 1
ATOM 2614 C CA . ASP A 1 332 ? 15.516 0.859 26.516 1 73.31 332 ASP A CA 1
ATOM 2615 C C . ASP A 1 332 ? 16.812 1.609 26.844 1 73.31 332 ASP A C 1
ATOM 2617 O O . ASP A 1 332 ? 16.891 2.826 26.656 1 73.31 332 ASP A O 1
ATOM 2621 N N . THR A 1 333 ? 17.75 0.879 27.25 1 75.62 333 THR A N 1
ATOM 2622 C CA . THR A 1 333 ? 19.016 1.491 27.625 1 75.62 333 THR A CA 1
ATOM 2623 C C . THR A 1 333 ? 19.688 2.109 26.406 1 75.62 333 THR A C 1
ATOM 2625 O O . THR A 1 333 ? 20.281 3.191 26.5 1 75.62 333 THR A O 1
ATOM 2628 N N . ASN A 1 334 ? 19.547 1.445 25.359 1 80.31 334 ASN A N 1
ATOM 2629 C CA . ASN A 1 334 ? 20.156 1.963 24.141 1 80.31 334 ASN A CA 1
ATOM 2630 C C . ASN A 1 334 ? 19.422 3.203 23.641 1 80.31 334 ASN A C 1
ATOM 2632 O O . ASN A 1 334 ? 20.047 4.137 23.125 1 80.31 334 ASN A O 1
ATOM 2636 N N . THR A 1 335 ? 18.188 3.213 23.859 1 83.5 335 THR A N 1
ATOM 2637 C CA . THR A 1 335 ? 17.391 4.363 23.453 1 83.5 335 THR A CA 1
ATOM 2638 C C . THR A 1 335 ? 17.75 5.594 24.281 1 83.5 335 THR A C 1
ATOM 2640 O O . THR A 1 335 ? 17.859 6.699 23.75 1 83.5 335 THR A O 1
ATOM 2643 N N . ASP A 1 336 ? 17.969 5.375 25.562 1 86.94 336 ASP A N 1
ATOM 2644 C CA . ASP A 1 336 ? 18.344 6.469 26.453 1 86.94 336 ASP A CA 1
ATOM 2645 C C . ASP A 1 336 ? 19.719 7.023 26.078 1 86.94 336 ASP A C 1
ATOM 2647 O O . ASP A 1 336 ? 19.922 8.242 26.094 1 86.94 336 ASP A O 1
ATOM 2651 N N . LYS A 1 337 ? 20.562 6.074 25.797 1 85.88 337 LYS A N 1
ATOM 2652 C CA . LYS A 1 337 ? 21.906 6.496 25.406 1 85.88 337 LYS A CA 1
ATOM 2653 C C . LYS A 1 337 ? 21.875 7.301 24.109 1 85.88 337 LYS A C 1
ATOM 2655 O O . LYS A 1 337 ? 22.562 8.32 23.984 1 85.88 337 LYS A O 1
ATOM 2660 N N . GLU A 1 338 ? 21.125 6.922 23.234 1 85.12 338 GLU A N 1
ATOM 2661 C CA . GLU A 1 338 ? 21 7.625 21.969 1 85.12 338 GLU A CA 1
ATOM 2662 C C . GLU A 1 338 ? 20.375 9.008 22.156 1 85.12 338 GLU A C 1
ATOM 2664 O O . GLU A 1 338 ? 20.812 9.977 21.531 1 85.12 338 GLU A O 1
ATOM 2669 N N . LEU A 1 339 ? 19.375 9.055 22.969 1 89.19 339 LEU A N 1
ATOM 2670 C CA . LEU A 1 339 ? 18.734 10.328 23.25 1 89.19 339 LEU A CA 1
ATOM 2671 C C . LEU A 1 339 ? 19.703 11.305 23.906 1 89.19 339 LEU A C 1
ATOM 2673 O O . LEU A 1 339 ? 19.766 12.477 23.531 1 89.19 339 LEU A O 1
ATOM 2677 N N . LYS A 1 340 ? 20.453 10.797 24.844 1 89.75 340 LYS A N 1
ATOM 2678 C CA . LYS A 1 340 ? 21.438 11.633 25.516 1 89.75 340 LYS A CA 1
ATOM 2679 C C . LYS A 1 340 ? 22.469 12.172 24.531 1 89.75 340 LYS A C 1
ATOM 2681 O O . LYS A 1 340 ? 22.875 13.336 24.625 1 89.75 340 LYS A O 1
ATOM 2686 N N . LYS A 1 341 ? 22.828 11.328 23.656 1 88.38 341 LYS A N 1
ATOM 2687 C CA . LYS A 1 341 ? 23.797 11.742 22.656 1 88.38 341 LYS A CA 1
ATOM 2688 C C . LYS A 1 341 ? 23.234 12.836 21.75 1 88.38 341 LYS A C 1
ATOM 2690 O O . LYS A 1 341 ? 23.938 13.773 21.391 1 88.38 341 LYS A O 1
ATOM 2695 N N . GLN A 1 342 ? 22.016 12.758 21.453 1 87.94 342 GLN A N 1
ATOM 2696 C CA . GLN A 1 342 ? 21.359 13.727 20.578 1 87.94 342 GLN A CA 1
ATOM 2697 C C . GLN A 1 342 ? 21.203 15.07 21.281 1 87.94 342 GLN A C 1
ATOM 2699 O O . GLN A 1 342 ? 21.188 16.109 20.625 1 87.94 342 GLN A O 1
ATOM 2704 N N . LEU A 1 343 ? 21.109 15.047 22.562 1 92.75 343 LEU A N 1
ATOM 2705 C CA . LEU A 1 343 ? 20.844 16.266 23.312 1 92.75 343 LEU A CA 1
ATOM 2706 C C . LEU A 1 343 ? 22.156 16.891 23.828 1 92.75 343 LEU A C 1
ATOM 2708 O O . LEU A 1 343 ? 22.141 17.969 24.406 1 92.75 343 LEU A O 1
ATOM 2712 N N . GLU A 1 344 ? 23.172 16.172 23.531 1 91.56 344 GLU A N 1
ATOM 2713 C CA . GLU A 1 344 ? 24.469 16.672 23.969 1 91.56 344 GLU A CA 1
ATOM 2714 C C . GLU A 1 344 ? 24.797 18.016 23.312 1 91.56 344 GLU A C 1
ATOM 2716 O O . GLU A 1 344 ? 24.578 18.188 22.109 1 91.56 344 GLU A O 1
ATOM 2721 N N . GLY A 1 345 ? 25.297 18.953 24.078 1 92.44 345 GLY A N 1
ATOM 2722 C CA . GLY A 1 345 ? 25.75 20.234 23.547 1 92.44 345 GLY A CA 1
ATOM 2723 C C . GLY A 1 345 ? 24.656 21.281 23.5 1 92.44 345 GLY A C 1
ATOM 2724 O O . GLY A 1 345 ? 24.922 22.438 23.141 1 92.44 345 GLY A O 1
ATOM 2725 N N . LEU A 1 346 ? 23.469 20.953 23.859 1 96.44 346 LEU A N 1
ATOM 2726 C CA . LEU A 1 346 ? 22.406 21.953 23.891 1 96.44 346 LEU A CA 1
ATOM 2727 C C . LEU A 1 346 ? 22.547 22.875 25.094 1 96.44 346 LEU A C 1
ATOM 2729 O O . LEU A 1 346 ? 23.141 22.484 26.109 1 96.44 346 LEU A O 1
ATOM 2733 N N . ASN A 1 347 ? 22.016 24.047 24.969 1 97.25 347 ASN A N 1
ATOM 2734 C CA . ASN A 1 347 ? 22.266 25.094 25.953 1 97.25 347 ASN A CA 1
ATOM 2735 C C . ASN A 1 347 ? 20.969 25.516 26.672 1 97.25 347 ASN A C 1
ATOM 2737 O O . ASN A 1 347 ? 20.688 26.703 26.781 1 97.25 347 ASN A O 1
ATOM 2741 N N . TYR A 1 348 ? 20.203 24.547 27.047 1 96.19 348 TYR A N 1
ATOM 2742 C CA . TYR A 1 348 ? 19.031 24.844 27.859 1 96.19 348 TYR A CA 1
ATOM 2743 C C . TYR A 1 348 ? 19.438 25.234 29.281 1 96.19 348 TYR A C 1
ATOM 2745 O O . TYR A 1 348 ? 20.609 25.125 29.641 1 96.19 348 TYR A O 1
ATOM 2753 N N . ILE A 1 349 ? 18.422 25.797 30.078 1 92.56 349 ILE A N 1
ATOM 2754 C CA . ILE A 1 349 ? 18.672 26.156 31.469 1 92.56 349 ILE A CA 1
ATOM 2755 C C . ILE A 1 349 ? 19.094 24.906 32.25 1 92.56 349 ILE A C 1
ATOM 2757 O O . ILE A 1 349 ? 18.391 23.891 32.219 1 92.56 349 ILE A O 1
ATOM 2761 N N . PRO A 1 350 ? 20.219 24.969 32.938 1 88.94 350 PRO A N 1
ATOM 2762 C CA . PRO A 1 350 ? 20.688 23.781 33.656 1 88.94 350 PRO A CA 1
ATOM 2763 C C . PRO A 1 350 ? 19.625 23.156 34.531 1 88.94 350 PRO A C 1
ATOM 2765 O O . PRO A 1 350 ? 18.906 23.875 35.25 1 88.94 350 PRO A O 1
ATOM 2768 N N . GLU A 1 351 ? 19.469 21.859 34.469 1 86.62 351 GLU A N 1
ATOM 2769 C CA . GLU A 1 351 ? 18.594 21.016 35.281 1 86.62 351 GLU A CA 1
ATOM 2770 C C . GLU A 1 351 ? 17.141 21.219 34.875 1 86.62 351 GLU A C 1
ATOM 2772 O O . GLU A 1 351 ? 16.234 20.719 35.562 1 86.62 351 GLU A O 1
ATOM 2777 N N . CYS A 1 352 ? 16.891 21.969 33.812 1 91.31 352 CYS A N 1
ATOM 2778 C CA . CYS A 1 352 ? 15.508 22.156 33.375 1 91.31 352 CYS A CA 1
ATOM 2779 C C . CYS A 1 352 ? 15.203 21.312 32.156 1 91.31 352 CYS A C 1
ATOM 2781 O O . CYS A 1 352 ? 14.844 21.844 31.094 1 91.31 352 CYS A O 1
ATOM 2783 N N . ILE A 1 353 ? 15.469 20.125 32.25 1 93.94 353 ILE A N 1
ATOM 2784 C CA . ILE A 1 353 ? 15.133 19.094 31.281 1 93.94 353 ILE A CA 1
ATOM 2785 C C . ILE A 1 353 ? 14.203 18.062 31.922 1 93.94 353 ILE A C 1
ATOM 2787 O O . ILE A 1 353 ? 14.453 17.594 33.031 1 93.94 353 ILE A O 1
ATOM 2791 N N . PHE A 1 354 ? 13.109 17.812 31.281 1 93.31 354 PHE A N 1
ATOM 2792 C CA . PHE A 1 354 ? 12.07 16.922 31.781 1 93.31 354 PHE A CA 1
ATOM 2793 C C . PHE A 1 354 ? 11.789 15.797 30.781 1 93.31 354 PHE A C 1
ATOM 2795 O O . PHE A 1 354 ? 11.68 16.047 29.578 1 93.31 354 PHE A O 1
ATOM 2802 N N . THR A 1 355 ? 11.727 14.586 31.25 1 92.88 355 THR A N 1
ATOM 2803 C CA . THR A 1 355 ? 11.539 13.445 30.359 1 92.88 355 THR A CA 1
ATOM 2804 C C . THR A 1 355 ? 10.344 12.609 30.812 1 92.88 355 THR A C 1
ATOM 2806 O O . THR A 1 355 ? 10.133 12.406 32 1 92.88 355 THR A O 1
ATOM 2809 N N . ARG A 1 356 ? 9.57 12.188 29.875 1 92.69 356 ARG A N 1
ATOM 2810 C CA . ARG A 1 356 ? 8.484 11.234 30.094 1 92.69 356 ARG A CA 1
ATOM 2811 C C . ARG A 1 356 ? 8.594 10.062 29.125 1 92.69 356 ARG A C 1
ATOM 2813 O O . ARG A 1 356 ? 9.039 10.227 27.984 1 92.69 356 ARG A O 1
ATOM 2820 N N . ASP A 1 357 ? 8.195 8.914 29.578 1 93.44 357 ASP A N 1
ATOM 2821 C CA . ASP A 1 357 ? 8.039 7.719 28.766 1 93.44 357 ASP A CA 1
ATOM 2822 C C . ASP A 1 357 ? 6.57 7.359 28.578 1 93.44 357 ASP A C 1
ATOM 2824 O O . ASP A 1 357 ? 5.883 7.012 29.547 1 93.44 357 ASP A O 1
ATOM 2828 N N . VAL A 1 358 ? 6.098 7.461 27.375 1 94.44 358 VAL A N 1
ATOM 2829 C CA . VAL A 1 358 ? 4.676 7.246 27.125 1 94.44 358 VAL A CA 1
ATOM 2830 C C . VAL A 1 358 ? 4.5 6.301 25.938 1 94.44 358 VAL A C 1
ATOM 2832 O O . VAL A 1 358 ? 5.465 5.996 25.219 1 94.44 358 VAL A O 1
ATOM 2835 N N . SER A 1 359 ? 3.281 5.773 25.75 1 94.69 359 SER A N 1
ATOM 2836 C CA . SER A 1 359 ? 3 4.969 24.578 1 94.69 359 SER A CA 1
ATOM 2837 C C . SER A 1 359 ? 2.941 5.836 23.312 1 94.69 359 SER A C 1
ATOM 2839 O O . SER A 1 359 ? 2.707 7.043 23.406 1 94.69 359 SER A O 1
ATOM 2841 N N . PHE A 1 360 ? 3.166 5.195 22.156 1 95.44 360 PHE A N 1
ATOM 2842 C CA . PHE A 1 360 ? 3.09 5.867 20.859 1 95.44 360 PHE A CA 1
ATOM 2843 C C . PHE A 1 360 ? 1.729 6.527 20.672 1 95.44 360 PHE A C 1
ATOM 2845 O O . PHE A 1 360 ? 1.646 7.688 20.266 1 95.44 360 PHE A O 1
ATOM 2852 N N . VAL A 1 361 ? 0.673 5.895 21.078 1 96.38 361 VAL A N 1
ATOM 2853 C CA . VAL A 1 361 ? -0.691 6.387 20.922 1 96.38 361 VAL A CA 1
ATOM 2854 C C . VAL A 1 361 ? -0.914 7.586 21.844 1 96.38 361 VAL A C 1
ATOM 2856 O O . VAL A 1 361 ? -1.533 8.578 21.453 1 96.38 361 VAL A O 1
ATOM 2859 N N . GLU A 1 362 ? -0.412 7.508 23.047 1 95.06 362 GLU A N 1
ATOM 2860 C CA . GLU A 1 362 ? -0.549 8.617 23.984 1 95.06 362 GLU A CA 1
ATOM 2861 C C . GLU A 1 362 ? 0.147 9.867 23.469 1 95.06 362 GLU A C 1
ATOM 2863 O O . GLU A 1 362 ? -0.381 10.977 23.594 1 95.06 362 GLU A O 1
ATOM 2868 N N . PHE A 1 363 ? 1.272 9.711 22.953 1 96.06 363 PHE A N 1
ATOM 2869 C CA . PHE A 1 363 ? 2.016 10.844 22.422 1 96.06 363 PHE A CA 1
ATOM 2870 C C . PHE A 1 363 ? 1.265 11.484 21.25 1 96.06 363 PHE A C 1
ATOM 2872 O O . PHE A 1 363 ? 1.082 12.703 21.219 1 96.06 363 PHE A O 1
ATOM 2879 N N . LEU A 1 364 ? 0.857 10.617 20.297 1 96.75 364 LEU A N 1
ATOM 2880 C CA . LEU A 1 364 ? 0.213 11.148 19.094 1 96.75 364 LEU A CA 1
ATOM 2881 C C . LEU A 1 364 ? -1.141 11.766 19.438 1 96.75 364 LEU A C 1
ATOM 2883 O O . LEU A 1 364 ? -1.563 12.734 18.797 1 96.75 364 LEU A O 1
ATOM 2887 N N . ASN A 1 365 ? -1.833 11.219 20.406 1 96.31 365 ASN A N 1
ATOM 2888 C CA . ASN A 1 365 ? -3.186 11.656 20.75 1 96.31 365 ASN A CA 1
ATOM 2889 C C . ASN A 1 365 ? -3.189 12.586 21.953 1 96.31 365 ASN A C 1
ATOM 2891 O O . ASN A 1 365 ? -4.199 12.703 22.656 1 96.31 365 ASN A O 1
ATOM 2895 N N . ARG A 1 366 ? -2.15 13.242 22.219 1 93.62 366 ARG A N 1
ATOM 2896 C CA . ARG A 1 366 ? -1.934 14 23.438 1 93.62 366 ARG A CA 1
ATOM 2897 C C . ARG A 1 366 ? -2.902 15.18 23.531 1 93.62 366 ARG A C 1
ATOM 2899 O O . ARG A 1 366 ? -3.244 15.617 24.625 1 93.62 366 ARG A O 1
ATOM 2906 N N . VAL A 1 367 ? -3.402 15.664 22.469 1 94.25 367 VAL A N 1
ATOM 2907 C CA . VAL A 1 367 ? -4.254 16.844 22.453 1 94.25 367 VAL A CA 1
ATOM 2908 C C . VAL A 1 367 ? -5.676 16.469 22.875 1 94.25 367 VAL A C 1
ATOM 2910 O O . VAL A 1 367 ? -6.453 17.312 23.297 1 94.25 367 VAL A O 1
ATOM 2913 N N . ARG A 1 368 ? -6.043 15.211 22.781 1 94 368 ARG A N 1
ATOM 2914 C CA . ARG A 1 368 ? -7.41 14.75 22.984 1 94 368 ARG A CA 1
ATOM 2915 C C . ARG A 1 368 ? -7.906 15.102 24.375 1 94 368 ARG A C 1
ATOM 2917 O O . ARG A 1 368 ? -9.031 15.586 24.547 1 94 368 ARG A O 1
ATOM 2924 N N . LYS A 1 369 ? -7.074 14.891 25.359 1 90.94 369 LYS A N 1
ATOM 2925 C CA . LYS A 1 369 ? -7.473 15.172 26.734 1 90.94 369 LYS A CA 1
ATOM 2926 C C . LYS A 1 369 ? -7.828 16.641 26.906 1 90.94 369 LYS A C 1
ATOM 2928 O O . LYS A 1 369 ? -8.844 16.984 27.531 1 90.94 369 LYS A O 1
ATOM 2933 N N . GLY A 1 370 ? -6.988 17.484 26.406 1 90.31 370 GLY A N 1
ATOM 2934 C CA . GLY A 1 370 ? -7.262 18.906 26.469 1 90.31 370 GLY A CA 1
ATOM 2935 C C . GLY A 1 370 ? -8.531 19.312 25.75 1 90.31 370 GLY A C 1
ATOM 2936 O O . GLY A 1 370 ? -9.289 20.156 26.234 1 90.31 370 GLY A O 1
ATOM 2937 N N . GLU A 1 371 ? -8.781 18.766 24.609 1 91.88 371 GLU A N 1
ATOM 2938 C CA . GLU A 1 371 ? -10.008 19.016 23.859 1 91.88 371 GLU A CA 1
ATOM 2939 C C . GLU A 1 371 ? -11.234 18.656 24.688 1 91.88 371 GLU A C 1
ATOM 2941 O O . GLU A 1 371 ? -12.188 19.438 24.766 1 91.88 371 GLU A O 1
ATOM 2946 N N . LEU A 1 372 ? -11.227 17.5 25.25 1 93.19 372 LEU A N 1
ATOM 2947 C CA . LEU A 1 372 ? -12.367 17.016 26.031 1 93.19 372 LEU A CA 1
ATOM 2948 C C . LEU A 1 372 ? -12.617 17.922 27.234 1 93.19 372 LEU A C 1
ATOM 2950 O O . LEU A 1 372 ? -13.766 18.203 27.578 1 93.19 372 LEU A O 1
ATOM 2954 N N . GLU A 1 373 ? -11.562 18.344 27.812 1 90.62 373 GLU A N 1
ATOM 2955 C CA . GLU A 1 373 ? -11.695 19.266 28.938 1 90.62 373 GLU A CA 1
ATOM 2956 C C . GLU A 1 373 ? -12.32 20.594 28.5 1 90.62 373 GLU A C 1
ATOM 2958 O O . GLU A 1 373 ? -13.18 21.141 29.188 1 90.62 373 GLU A O 1
ATOM 2963 N N . LEU A 1 374 ? -11.859 21.109 27.438 1 89.75 374 LEU A N 1
ATOM 2964 C CA . LEU A 1 374 ? -12.398 22.359 26.938 1 89.75 374 LEU A CA 1
ATOM 2965 C C . LEU A 1 374 ? -13.867 22.203 26.547 1 89.75 374 LEU A C 1
ATOM 2967 O O . LEU A 1 374 ? -14.672 23.125 26.766 1 89.75 374 LEU A O 1
ATOM 2971 N N . HIS A 1 375 ? -14.227 21.078 26 1 91.69 375 HIS A N 1
ATOM 2972 C CA . HIS A 1 375 ? -15.625 20.812 25.703 1 91.69 375 HIS A CA 1
ATOM 2973 C C . HIS A 1 375 ? -16.469 20.828 26.969 1 91.69 375 HIS A C 1
ATOM 2975 O O . HIS A 1 375 ? -17.562 21.406 26.984 1 91.69 375 HIS A O 1
ATOM 2981 N N . SER A 1 376 ? -15.992 20.203 27.969 1 93.75 376 SER A N 1
ATOM 2982 C CA . SER A 1 376 ? -16.734 20.094 29.219 1 93.75 376 SER A CA 1
ATOM 2983 C C . SER A 1 376 ? -16.953 21.453 29.859 1 93.75 376 SER A C 1
ATOM 2985 O O . SER A 1 376 ? -17.922 21.656 30.578 1 93.75 376 SER A O 1
ATOM 2987 N N . LYS A 1 377 ? -16.125 22.406 29.547 1 89 377 LYS A N 1
ATOM 2988 C CA . LYS A 1 377 ? -16.203 23.75 30.125 1 89 377 LYS A CA 1
ATOM 2989 C C . LYS A 1 377 ? -16.906 24.719 29.172 1 89 377 LYS A C 1
ATOM 2991 O O . LYS A 1 377 ? -17.031 25.906 29.469 1 89 377 LYS A O 1
ATOM 2996 N N . GLY A 1 378 ? -17.266 24.188 27.969 1 87.81 378 GLY A N 1
ATOM 2997 C CA . GLY A 1 378 ? -17.906 25.031 26.969 1 87.81 378 GLY A CA 1
ATOM 2998 C C . GLY A 1 378 ? -16.953 26 26.281 1 87.81 378 GLY A C 1
ATOM 2999 O O . GLY A 1 378 ? -17.375 27.031 25.766 1 87.81 378 GLY A O 1
ATOM 3000 N N . LEU A 1 379 ? -15.656 25.688 26.297 1 87.81 379 LEU A N 1
ATOM 3001 C CA . LEU A 1 379 ? -14.641 26.609 25.797 1 87.81 379 LEU A CA 1
ATOM 3002 C C . LEU A 1 379 ? -14.102 26.141 24.438 1 87.81 379 LEU A C 1
ATOM 3004 O O . LEU A 1 379 ? -13.219 26.781 23.875 1 87.81 379 LEU A O 1
ATOM 3008 N N . TRP A 1 380 ? -14.656 25.062 23.906 1 88.75 380 TRP A N 1
ATOM 3009 C CA . TRP A 1 380 ? -14.188 24.531 22.641 1 88.75 380 TRP A CA 1
ATOM 3010 C C . TRP A 1 380 ? -14.82 25.281 21.469 1 88.75 380 TRP A C 1
ATOM 3012 O O . TRP A 1 380 ? -14.188 25.453 20.422 1 88.75 380 TRP A O 1
ATOM 3022 N N . GLU A 1 381 ? -16.016 25.781 21.672 1 87.75 381 GLU A N 1
ATOM 3023 C CA . GLU A 1 381 ? -16.766 26.375 20.578 1 87.75 381 GLU A CA 1
ATOM 3024 C C . GLU A 1 381 ? -16.656 27.906 20.594 1 87.75 381 GLU A C 1
ATOM 3026 O O . GLU A 1 381 ? -17.375 28.594 19.859 1 87.75 381 GLU A O 1
ATOM 3031 N N . VAL A 1 382 ? -15.812 28.406 21.438 1 88.75 382 VAL A N 1
ATOM 3032 C CA . VAL A 1 382 ? -15.602 29.844 21.5 1 88.75 382 VAL A CA 1
ATOM 3033 C C . VAL A 1 382 ? -14.859 30.312 20.25 1 88.75 382 VAL A C 1
ATOM 3035 O O . VAL A 1 382 ? -14.375 29.484 19.469 1 88.75 382 VAL A O 1
ATOM 3038 N N . PRO A 1 383 ? -14.812 31.609 20.016 1 90.06 383 PRO A N 1
ATOM 3039 C CA . PRO A 1 383 ? -14.07 32.125 18.859 1 90.06 383 PRO A CA 1
ATOM 3040 C C . PRO A 1 383 ? -12.578 31.797 18.938 1 90.06 383 PRO A C 1
ATOM 3042 O O . PRO A 1 383 ? -11.984 31.891 20 1 90.06 383 PRO A O 1
ATOM 3045 N N . HIS A 1 384 ? -11.992 31.422 17.781 1 91.12 384 HIS A N 1
ATOM 3046 C CA . HIS A 1 384 ? -10.57 31.094 17.641 1 91.12 384 HIS A CA 1
ATOM 3047 C C . HIS A 1 384 ? -9.914 31.953 16.562 1 91.12 384 HIS A C 1
ATOM 3049 O O . HIS A 1 384 ? -9.656 31.469 15.461 1 91.12 384 HIS A O 1
ATOM 3055 N N . PRO A 1 385 ? -9.602 33.219 16.875 1 91.69 385 PRO A N 1
ATOM 3056 C CA . PRO A 1 385 ? -8.883 34.031 15.891 1 91.69 385 PRO A CA 1
ATOM 3057 C C . PRO A 1 385 ? -7.41 33.656 15.766 1 91.69 385 PRO A C 1
ATOM 3059 O O . PRO A 1 385 ? -6.527 34.469 16.016 1 91.69 385 PRO A O 1
ATOM 3062 N N . TRP A 1 386 ? -7.156 32.469 15.289 1 93.19 386 TRP A N 1
ATOM 3063 C CA . TRP A 1 386 ? -5.812 31.906 15.203 1 93.19 386 TRP A CA 1
ATOM 3064 C C . TRP A 1 386 ? -5.012 32.562 14.094 1 93.19 386 TRP A C 1
ATOM 3066 O O . TRP A 1 386 ? -5.57 33 13.078 1 93.19 386 TRP A O 1
ATOM 3076 N N . LEU A 1 387 ? -3.771 32.719 14.32 1 94.81 387 LEU A N 1
ATOM 3077 C CA . LEU A 1 387 ? -2.824 33.188 13.32 1 94.81 387 LEU A CA 1
ATOM 3078 C C . LEU A 1 387 ? -1.67 32.219 13.164 1 94.81 387 LEU A C 1
ATOM 3080 O O . LEU A 1 387 ? -0.991 31.891 14.141 1 94.81 387 LEU A O 1
ATOM 3084 N N . ASN A 1 388 ? -1.465 31.688 12.016 1 96.38 388 ASN A N 1
ATOM 3085 C CA . ASN A 1 388 ? -0.371 30.781 11.664 1 96.38 388 ASN A CA 1
ATOM 3086 C C . ASN A 1 388 ? 0.451 31.328 10.5 1 96.38 388 ASN A C 1
ATOM 3088 O O . ASN A 1 388 ? -0.061 31.469 9.391 1 96.38 388 ASN A O 1
ATOM 3092 N N . ILE A 1 389 ? 1.722 31.547 10.75 1 97.69 389 ILE A N 1
ATOM 3093 C CA . ILE A 1 389 ? 2.533 32.125 9.68 1 97.69 389 ILE A CA 1
ATOM 3094 C C . ILE A 1 389 ? 3.871 31.391 9.602 1 97.69 389 ILE A C 1
ATOM 3096 O O . ILE A 1 389 ? 4.344 30.844 10.602 1 97.69 389 ILE A O 1
ATOM 3100 N N . PHE A 1 390 ? 4.414 31.312 8.414 1 98.38 390 PHE A N 1
ATOM 3101 C CA . PHE A 1 390 ? 5.793 30.906 8.156 1 98.38 390 PHE A CA 1
ATOM 3102 C C . PHE A 1 390 ? 6.707 32.125 8.047 1 98.38 390 PHE A C 1
ATOM 3104 O O . PHE A 1 390 ? 6.328 33.156 7.469 1 98.38 390 PHE A O 1
ATOM 3111 N N . ILE A 1 391 ? 7.863 32 8.633 1 98.44 391 ILE A N 1
ATOM 3112 C CA . ILE A 1 391 ? 8.828 33.094 8.672 1 98.44 391 ILE A CA 1
ATOM 3113 C C . ILE A 1 391 ? 10.18 32.594 8.148 1 98.44 391 ILE A C 1
ATOM 3115 O O . ILE A 1 391 ? 10.695 31.578 8.609 1 98.44 391 ILE A O 1
ATOM 3119 N N . PRO A 1 392 ? 10.766 33.344 7.191 1 98.25 392 PRO A N 1
ATOM 3120 C CA . PRO A 1 392 ? 12.125 32.969 6.801 1 98.25 392 PRO A CA 1
ATOM 3121 C C . PRO A 1 392 ? 13.102 33 7.977 1 98.25 392 PRO A C 1
ATOM 3123 O O . PRO A 1 392 ? 13.062 33.906 8.812 1 98.25 392 PRO A O 1
ATOM 3126 N N . LYS A 1 393 ? 13.906 31.984 8.023 1 98.19 393 LYS A N 1
ATOM 3127 C CA . LYS A 1 393 ? 14.867 31.875 9.117 1 98.19 393 LYS A CA 1
ATOM 3128 C C . LYS A 1 393 ? 15.664 33.188 9.273 1 98.19 393 LYS A C 1
ATOM 3130 O O . LYS A 1 393 ? 15.906 33.625 10.398 1 98.19 393 LYS A O 1
ATOM 3135 N N . SER A 1 394 ? 16.047 33.812 8.195 1 98.06 394 SER A N 1
ATOM 3136 C CA . SER A 1 394 ? 16.906 35 8.203 1 98.06 394 SER A CA 1
ATOM 3137 C C . SER A 1 394 ? 16.219 36.188 8.875 1 98.06 394 SER A C 1
ATOM 3139 O O . SER A 1 394 ? 16.859 37.188 9.195 1 98.06 394 SER A O 1
ATOM 3141 N N . GLN A 1 395 ? 14.914 36.062 9.164 1 98.06 395 GLN A N 1
ATOM 3142 C CA . GLN A 1 395 ? 14.195 37.219 9.648 1 98.06 395 GLN A CA 1
ATOM 3143 C C . GLN A 1 395 ? 13.531 36.938 10.992 1 98.06 395 GLN A C 1
ATOM 3145 O O . GLN A 1 395 ? 12.656 37.688 11.43 1 98.06 395 GLN A O 1
ATOM 3150 N N . ILE A 1 396 ? 13.875 35.875 11.664 1 97.69 396 ILE A N 1
ATOM 3151 C CA . ILE A 1 396 ? 13.219 35.5 12.914 1 97.69 396 ILE A CA 1
ATOM 3152 C C . ILE A 1 396 ? 13.664 36.469 14.016 1 97.69 396 ILE A C 1
ATOM 3154 O O . ILE A 1 396 ? 12.898 36.75 14.945 1 97.69 396 ILE A O 1
ATOM 3158 N N . GLU A 1 397 ? 14.883 37 13.938 1 95.38 397 GLU A N 1
ATOM 3159 C CA . GLU A 1 397 ? 15.344 37.938 14.938 1 95.38 397 GLU A CA 1
ATOM 3160 C C . GLU A 1 397 ? 14.547 39.25 14.852 1 95.38 397 GLU A C 1
ATOM 3162 O O . GLU A 1 397 ? 14.25 39.875 15.875 1 95.38 397 GLU A O 1
ATOM 3167 N N . ASP A 1 398 ? 14.266 39.625 13.648 1 95.12 398 ASP A N 1
ATOM 3168 C CA . ASP A 1 398 ? 13.422 40.812 13.461 1 95.12 398 ASP A CA 1
ATOM 3169 C C . ASP A 1 398 ? 12.016 40.594 14 1 95.12 398 ASP A C 1
ATOM 3171 O O . ASP A 1 398 ? 11.422 41.469 14.609 1 95.12 398 ASP A O 1
ATOM 3175 N N . LEU A 1 399 ? 11.531 39.438 13.805 1 95.25 399 LEU A N 1
ATOM 3176 C CA . LEU A 1 399 ? 10.188 39.062 14.242 1 95.25 399 LEU A CA 1
ATOM 3177 C C . LEU A 1 399 ? 10.117 38.969 15.758 1 95.25 399 LEU A C 1
ATOM 3179 O O . LEU A 1 399 ? 9.062 39.188 16.359 1 95.25 399 LEU A O 1
ATOM 3183 N N . HIS A 1 400 ? 11.234 38.594 16.344 1 92.69 400 HIS A N 1
ATOM 3184 C CA . HIS A 1 400 ? 11.266 38.375 17.781 1 92.69 400 HIS A CA 1
ATOM 3185 C C . HIS A 1 400 ? 10.719 39.594 18.547 1 92.69 400 HIS A C 1
ATOM 3187 O O . HIS A 1 400 ? 10.125 39.438 19.609 1 92.69 400 HIS A O 1
ATOM 3193 N N . HIS A 1 401 ? 10.828 40.75 17.984 1 89.38 401 HIS A N 1
ATOM 3194 C CA . HIS A 1 401 ? 10.32 42 18.578 1 89.38 401 HIS A CA 1
ATOM 3195 C C . HIS A 1 401 ? 8.82 41.906 18.844 1 89.38 401 HIS A C 1
ATOM 3197 O O . HIS A 1 401 ? 8.32 42.5 19.812 1 89.38 401 HIS A O 1
ATOM 3203 N N . VAL A 1 402 ? 8.125 41.156 18.094 1 91.62 402 VAL A N 1
ATOM 3204 C CA . VAL A 1 402 ? 6.668 41.062 18.141 1 91.62 402 VAL A CA 1
ATOM 3205 C C . VAL A 1 402 ? 6.246 40.312 19.422 1 91.62 402 VAL A C 1
ATOM 3207 O O . VAL A 1 402 ? 5.176 40.594 19.969 1 91.62 402 VAL A O 1
ATOM 3210 N N . ILE A 1 403 ? 7.098 39.5 19.984 1 88.75 403 ILE A N 1
ATOM 3211 C CA . ILE A 1 403 ? 6.723 38.625 21.094 1 88.75 403 ILE A CA 1
ATOM 3212 C C . ILE A 1 403 ? 6.512 39.438 22.359 1 88.75 403 ILE A C 1
ATOM 3214 O O . ILE A 1 403 ? 5.398 39.5 22.891 1 88.75 403 ILE A O 1
ATOM 3218 N N . PRO A 1 404 ? 7.504 40.156 22.812 1 84.44 404 PRO A N 1
ATOM 3219 C CA . PRO A 1 404 ? 7.289 40.938 24.031 1 84.44 404 PRO A CA 1
ATOM 3220 C C . PRO A 1 404 ? 6.457 42.188 23.781 1 84.44 404 PRO A C 1
ATOM 3222 O O . PRO A 1 404 ? 5.746 42.656 24.688 1 84.44 404 PRO A O 1
ATOM 3225 N N . ASN A 1 405 ? 6.418 42.688 22.547 1 88.38 405 ASN A N 1
ATOM 3226 C CA . ASN A 1 405 ? 5.875 44.031 22.312 1 88.38 405 ASN A CA 1
ATOM 3227 C C . ASN A 1 405 ? 4.449 43.969 21.781 1 88.38 405 ASN A C 1
ATOM 3229 O O . ASN A 1 405 ? 3.73 44.969 21.812 1 88.38 405 ASN A O 1
ATOM 3233 N N . ILE A 1 406 ? 4.059 42.875 21.266 1 89.62 406 ILE A N 1
ATOM 3234 C CA . ILE A 1 406 ? 2.707 42.781 20.734 1 89.62 406 ILE A CA 1
ATOM 3235 C C . ILE A 1 406 ? 1.978 41.594 21.391 1 89.62 406 ILE A C 1
ATOM 3237 O O . ILE A 1 406 ? 0.974 41.812 22.094 1 89.62 406 ILE A O 1
ATOM 3241 N N . ILE A 1 407 ? 2.576 40.5 21.375 1 86.81 407 ILE A N 1
ATOM 3242 C CA . ILE A 1 407 ? 1.901 39.281 21.844 1 86.81 407 ILE A CA 1
ATOM 3243 C C . ILE A 1 407 ? 1.758 39.344 23.359 1 86.81 407 ILE A C 1
ATOM 3245 O O . ILE A 1 407 ? 0.665 39.125 23.906 1 86.81 407 ILE A O 1
ATOM 3249 N N . ALA A 1 408 ? 2.789 39.625 24.062 1 81.44 408 ALA A N 1
ATOM 3250 C CA . ALA A 1 408 ? 2.795 39.594 25.531 1 81.44 408 ALA A CA 1
ATOM 3251 C C . ALA A 1 408 ? 2.248 40.875 26.109 1 81.44 408 ALA A C 1
ATOM 3253 O O . ALA A 1 408 ? 1.961 40.969 27.312 1 81.44 408 ALA A O 1
ATOM 3254 N N . LYS A 1 409 ? 2.145 41.812 25.219 1 78 409 LYS A N 1
ATOM 3255 C CA . LYS A 1 409 ? 1.715 43.094 25.719 1 78 409 LYS A CA 1
ATOM 3256 C C . LYS A 1 409 ? 0.288 43.031 26.25 1 78 409 LYS A C 1
ATOM 3258 O O . LYS A 1 409 ? -0.614 42.531 25.578 1 78 409 LYS A O 1
ATOM 3263 N N . ASP A 1 410 ? -0.024 43.562 27.453 1 62.75 410 ASP A N 1
ATOM 3264 C CA . ASP A 1 410 ? -1.305 43.75 28.125 1 62.75 410 ASP A CA 1
ATOM 3265 C C . ASP A 1 410 ? -2.051 42.438 28.281 1 62.75 410 ASP A C 1
ATOM 3267 O O . ASP A 1 410 ? -3.25 42.406 28.578 1 62.75 410 ASP A O 1
ATOM 3271 N N . ASN A 1 411 ? -1.479 41.344 27.844 1 58.94 411 ASN A N 1
ATOM 3272 C CA . ASN A 1 411 ? -2.367 40.188 27.688 1 58.94 411 ASN A CA 1
ATOM 3273 C C . ASN A 1 411 ? -2.172 39.156 28.797 1 58.94 411 ASN A C 1
ATOM 3275 O O . ASN A 1 411 ? -1.236 38.375 28.766 1 58.94 411 ASN A O 1
ATOM 3279 N N . THR A 1 412 ? -2.865 39.469 29.969 1 55.28 412 THR A N 1
ATOM 3280 C CA . THR A 1 412 ? -2.803 38.656 31.156 1 55.28 412 THR A CA 1
ATOM 3281 C C . THR A 1 412 ? -3.559 37.344 30.953 1 55.28 412 THR A C 1
ATOM 3283 O O . THR A 1 412 ? -3.363 36.375 31.688 1 55.28 412 THR A O 1
ATOM 3286 N N . ASP A 1 413 ? -4.371 37.219 29.969 1 59.31 413 ASP A N 1
ATOM 3287 C CA . ASP A 1 413 ? -5.219 36.031 30.031 1 59.31 413 ASP A CA 1
ATOM 3288 C C . ASP A 1 413 ? -5.266 35.312 28.688 1 59.31 413 ASP A C 1
ATOM 3290 O O . ASP A 1 413 ? -6.312 34.812 28.281 1 59.31 413 ASP A O 1
ATOM 3294 N N . LEU A 1 414 ? -4.121 35.281 28.125 1 61.75 414 LEU A N 1
ATOM 3295 C CA . LEU A 1 414 ? -4.145 34.594 26.844 1 61.75 414 LEU A CA 1
ATOM 3296 C C . LEU A 1 414 ? -4.227 33.062 27.047 1 61.75 414 LEU A C 1
ATOM 3298 O O . LEU A 1 414 ? -3.379 32.5 27.734 1 61.75 414 LEU A O 1
ATOM 3302 N N . ALA A 1 415 ? -5.453 32.562 26.688 1 69.12 415 ALA A N 1
ATOM 3303 C CA . ALA A 1 415 ? -5.609 31.125 26.766 1 69.12 415 ALA A CA 1
ATOM 3304 C C . ALA A 1 415 ? -5.227 30.453 25.438 1 69.12 415 ALA A C 1
ATOM 3306 O O . ALA A 1 415 ? -5.781 30.781 24.391 1 69.12 415 ALA A O 1
ATOM 3307 N N . GLY A 1 416 ? -4.059 29.719 25.484 1 81.81 416 GLY A N 1
ATOM 3308 C CA . GLY A 1 416 ? -3.678 28.922 24.328 1 81.81 416 GLY A CA 1
ATOM 3309 C C . GLY A 1 416 ? -2.182 28.922 24.078 1 81.81 416 GLY A C 1
ATOM 3310 O O . GLY A 1 416 ? -1.47 29.828 24.516 1 81.81 416 GLY A O 1
ATOM 3311 N N . PRO A 1 417 ? -1.739 28.078 23.281 1 87.5 417 PRO A N 1
ATOM 3312 C CA . PRO A 1 417 ? -0.301 27.922 23.047 1 87.5 417 PRO A CA 1
ATOM 3313 C C . PRO A 1 417 ? 0.228 28.844 21.953 1 87.5 417 PRO A C 1
ATOM 3315 O O . PRO A 1 417 ? -0.54 29.312 21.109 1 87.5 417 PRO A O 1
ATOM 3318 N N . ILE A 1 418 ? 1.469 29.219 22.062 1 92.5 418 ILE A N 1
ATOM 3319 C CA . ILE A 1 418 ? 2.256 29.891 21.031 1 92.5 418 ILE A CA 1
ATOM 3320 C C . ILE A 1 418 ? 3.344 28.938 20.531 1 92.5 418 ILE A C 1
ATOM 3322 O O . ILE A 1 418 ? 4.277 28.609 21.266 1 92.5 418 ILE A O 1
ATOM 3326 N N . LEU A 1 419 ? 3.219 28.547 19.328 1 95.81 419 LEU A N 1
ATOM 3327 C CA . LEU A 1 419 ? 4.184 27.625 18.734 1 95.81 419 LEU A CA 1
ATOM 3328 C C . LEU A 1 419 ? 5.238 28.391 17.938 1 95.81 419 LEU A C 1
ATOM 3330 O O . LEU A 1 419 ? 4.938 29.406 17.312 1 95.81 419 LEU A O 1
ATOM 3334 N N . PHE A 1 420 ? 6.457 27.906 18.031 1 97.62 420 PHE A N 1
ATOM 3335 C CA . PHE A 1 420 ? 7.559 28.5 17.281 1 97.62 420 PHE A CA 1
ATOM 3336 C C . PHE A 1 420 ? 8.648 27.469 17 1 97.62 420 PHE A C 1
ATOM 3338 O O . PHE A 1 420 ? 9.508 27.219 17.844 1 97.62 420 PHE A O 1
ATOM 3345 N N . TYR A 1 421 ? 8.664 26.938 15.844 1 98.31 421 TYR A N 1
ATOM 3346 C CA . TYR A 1 421 ? 9.648 25.891 15.555 1 98.31 421 TYR A CA 1
ATOM 3347 C C . TYR A 1 421 ? 10.008 25.875 14.078 1 98.31 421 TYR A C 1
ATOM 3349 O O . TYR A 1 421 ? 9.219 26.312 13.234 1 98.31 421 TYR A O 1
ATOM 3357 N N . PRO A 1 422 ? 11.164 25.391 13.719 1 98.19 422 PRO A N 1
ATOM 3358 C CA . PRO A 1 422 ? 11.672 25.422 12.344 1 98.19 422 PRO A CA 1
ATOM 3359 C C . PRO A 1 422 ? 11.273 24.188 11.547 1 98.19 422 PRO A C 1
ATOM 3361 O O . PRO A 1 422 ? 10.977 23.141 12.133 1 98.19 422 PRO A O 1
ATOM 3364 N N . LEU A 1 423 ? 11.266 24.328 10.289 1 97.31 423 LEU A N 1
ATOM 3365 C CA . LEU A 1 423 ? 11.031 23.281 9.305 1 97.31 423 LEU A CA 1
ATOM 3366 C C . LEU A 1 423 ? 12.094 23.312 8.219 1 97.31 423 LEU A C 1
ATOM 3368 O O . LEU A 1 423 ? 12.68 24.359 7.941 1 97.31 423 LEU A O 1
ATOM 3372 N N . ASN A 1 424 ? 12.344 22.156 7.656 1 96.19 424 ASN A N 1
ATOM 3373 C CA . ASN A 1 424 ? 13.281 22.031 6.543 1 96.19 424 ASN A CA 1
ATOM 3374 C C . ASN A 1 424 ? 12.562 22.094 5.199 1 96.19 424 ASN A C 1
ATOM 3376 O O . ASN A 1 424 ? 11.727 21.234 4.898 1 96.19 424 ASN A O 1
ATOM 3380 N N . ARG A 1 425 ? 12.977 22.953 4.363 1 96 425 ARG A N 1
ATOM 3381 C CA . ARG A 1 425 ? 12.297 23.172 3.09 1 96 425 ARG A CA 1
ATOM 3382 C C . ARG A 1 425 ? 12.531 22 2.141 1 96 425 ARG A C 1
ATOM 3384 O O . ARG A 1 425 ? 11.68 21.703 1.3 1 96 425 ARG A O 1
ATOM 3391 N N . ASN A 1 426 ? 13.656 21.328 2.279 1 94.31 426 ASN A N 1
ATOM 3392 C CA . ASN A 1 426 ? 13.984 20.219 1.375 1 94.31 426 ASN A CA 1
ATOM 3393 C C . ASN A 1 426 ? 13.055 19.031 1.591 1 94.31 426 ASN A C 1
ATOM 3395 O O . ASN A 1 426 ? 13.078 18.078 0.813 1 94.31 426 ASN A O 1
ATOM 3399 N N . LYS A 1 427 ? 12.273 19.109 2.604 1 94.88 427 LYS A N 1
ATOM 3400 C CA . LYS A 1 427 ? 11.281 18.062 2.842 1 94.88 427 LYS A CA 1
ATOM 3401 C C . LYS A 1 427 ? 9.953 18.391 2.17 1 94.88 427 LYS A C 1
ATOM 3403 O O . LYS A 1 427 ? 8.992 17.625 2.27 1 94.88 427 LYS A O 1
ATOM 3408 N N . TRP A 1 428 ? 9.891 19.469 1.486 1 96 428 TRP A N 1
ATOM 3409 C CA . TRP A 1 428 ? 8.695 19.922 0.78 1 96 428 TRP A CA 1
ATOM 3410 C C . TRP A 1 428 ? 8.875 19.797 -0.729 1 96 428 TRP A C 1
ATOM 3412 O O . TRP A 1 428 ? 10 19.672 -1.217 1 96 428 TRP A O 1
ATOM 3422 N N . ASP A 1 429 ? 7.801 19.75 -1.478 1 96.56 429 ASP A N 1
ATOM 3423 C CA . ASP A 1 429 ? 7.789 19.719 -2.936 1 96.56 429 ASP A CA 1
ATOM 3424 C C . ASP A 1 429 ? 7.184 21 -3.512 1 96.56 429 ASP A C 1
ATOM 3426 O O . ASP A 1 429 ? 5.973 21.203 -3.426 1 96.56 429 ASP A O 1
ATOM 3430 N N . ASP A 1 430 ? 7.957 21.719 -4.172 1 95.25 430 ASP A N 1
ATOM 3431 C CA . ASP A 1 430 ? 7.566 23.047 -4.66 1 95.25 430 ASP A CA 1
ATOM 3432 C C . ASP A 1 430 ? 6.52 22.922 -5.77 1 95.25 430 ASP A C 1
ATOM 3434 O O . ASP A 1 430 ? 5.875 23.922 -6.125 1 95.25 430 ASP A O 1
ATOM 3438 N N . LYS A 1 431 ? 6.402 21.797 -6.324 1 97.12 431 LYS A N 1
ATOM 3439 C CA . LYS A 1 431 ? 5.391 21.609 -7.363 1 97.12 431 LYS A CA 1
ATOM 3440 C C . LYS A 1 431 ? 3.988 21.594 -6.766 1 97.12 431 LYS A C 1
ATOM 3442 O O . LYS A 1 431 ? 3.004 21.828 -7.469 1 97.12 431 LYS A O 1
ATOM 3447 N N . MET A 1 432 ? 3.904 21.25 -5.477 1 98.12 432 MET A N 1
ATOM 3448 C CA . MET A 1 432 ? 2.6 21.219 -4.824 1 98.12 432 MET A CA 1
ATOM 3449 C C . MET A 1 432 ? 2.092 22.625 -4.543 1 98.12 432 MET A C 1
ATOM 3451 O O . MET A 1 432 ? 2.82 23.594 -4.727 1 98.12 432 MET A O 1
ATOM 3455 N N . SER A 1 433 ? 0.863 22.766 -4.172 1 98.06 433 SER A N 1
ATOM 3456 C CA . SER A 1 433 ? 0.205 24.062 -4.102 1 98.06 433 SER A CA 1
ATOM 3457 C C . SER A 1 433 ? 0.57 24.797 -2.816 1 98.06 433 SER A C 1
ATOM 3459 O O . SER A 1 433 ? 0.421 26.031 -2.729 1 98.06 433 SER A O 1
ATOM 3461 N N . ALA A 1 434 ? 1.035 24.078 -1.784 1 97.12 434 ALA A N 1
ATOM 3462 C CA . ALA A 1 434 ? 1.412 24.734 -0.528 1 97.12 434 ALA A CA 1
ATOM 3463 C C . ALA A 1 434 ? 2.555 25.719 -0.742 1 97.12 434 ALA A C 1
ATOM 3465 O O . ALA A 1 434 ? 3.453 25.469 -1.551 1 97.12 434 ALA A O 1
ATOM 3466 N N . VAL A 1 435 ? 2.523 26.828 0.04 1 97.44 435 VAL A N 1
ATOM 3467 C CA . VAL A 1 435 ? 3.508 27.891 -0.142 1 97.44 435 VAL A CA 1
ATOM 3468 C C . VAL A 1 435 ? 4.398 27.984 1.095 1 97.44 435 VAL A C 1
ATOM 3470 O O . VAL A 1 435 ? 3.908 27.953 2.225 1 97.44 435 VAL A O 1
ATOM 3473 N N . THR A 1 436 ? 5.66 28.016 0.896 1 97.25 436 THR A N 1
ATOM 3474 C CA . THR A 1 436 ? 6.648 28.172 1.956 1 97.25 436 THR A CA 1
ATOM 3475 C C . THR A 1 436 ? 7.609 29.312 1.622 1 97.25 436 THR A C 1
ATOM 3477 O O . THR A 1 436 ? 7.719 29.719 0.464 1 97.25 436 THR A O 1
ATOM 3480 N N . PRO A 1 437 ? 8.234 29.891 2.635 1 96.94 437 PRO A N 1
ATOM 3481 C CA . PRO A 1 437 ? 9.312 30.828 2.346 1 96.94 437 PRO A CA 1
ATOM 3482 C C . PRO A 1 437 ? 10.438 30.219 1.526 1 96.94 437 PRO A C 1
ATOM 3484 O O . PRO A 1 437 ? 10.641 29 1.567 1 96.94 437 PRO A O 1
ATOM 3487 N N . GLU A 1 438 ? 11.188 31.047 0.799 1 94.25 438 GLU A N 1
ATOM 3488 C CA . GLU A 1 438 ? 12.242 30.562 -0.087 1 94.25 438 GLU A CA 1
ATOM 3489 C C . GLU A 1 438 ? 13.594 30.531 0.629 1 94.25 438 GLU A C 1
ATOM 3491 O O . GLU A 1 438 ? 14.562 31.141 0.182 1 94.25 438 GLU A O 1
ATOM 3496 N N . GLU A 1 439 ? 13.625 29.891 1.712 1 96.94 439 GLU A N 1
ATOM 3497 C CA . GLU A 1 439 ? 14.852 29.625 2.465 1 96.94 439 GLU A CA 1
ATOM 3498 C C . GLU A 1 439 ? 14.938 28.156 2.873 1 96.94 439 GLU A C 1
ATOM 3500 O O . GLU A 1 439 ? 13.914 27.484 3.023 1 96.94 439 GLU A O 1
ATOM 3505 N N . ASP A 1 440 ? 16.125 27.641 3.021 1 95.56 440 ASP A N 1
ATOM 3506 C CA . ASP A 1 440 ? 16.344 26.234 3.334 1 95.56 440 ASP A CA 1
ATOM 3507 C C . ASP A 1 440 ? 15.648 25.844 4.637 1 95.56 440 ASP A C 1
ATOM 3509 O O . ASP A 1 440 ? 15.172 24.719 4.781 1 95.56 440 ASP A O 1
ATOM 3513 N N . VAL A 1 441 ? 15.703 26.812 5.555 1 97.44 441 VAL A N 1
ATOM 3514 C CA . VAL A 1 441 ? 15.008 26.656 6.828 1 97.44 441 VAL A CA 1
ATOM 3515 C C . VAL A 1 441 ? 14.039 27.812 7.047 1 97.44 441 VAL A C 1
ATOM 3517 O O . VAL A 1 441 ? 14.352 28.953 6.723 1 97.44 441 VAL A O 1
ATOM 3520 N N . PHE A 1 442 ? 12.867 27.516 7.473 1 98.44 442 PHE A N 1
ATOM 3521 C CA . PHE A 1 442 ? 11.906 28.547 7.863 1 98.44 442 PHE A CA 1
ATOM 3522 C C . PHE A 1 442 ? 11.18 28.141 9.141 1 98.44 442 PHE A C 1
ATOM 3524 O O . PHE A 1 442 ? 11.234 26.984 9.555 1 98.44 442 PHE A O 1
ATOM 3531 N N . TYR A 1 443 ? 10.586 29.109 9.805 1 98.5 443 TYR A N 1
ATOM 3532 C CA . TYR A 1 443 ? 9.938 28.875 11.086 1 98.5 443 TYR A CA 1
ATOM 3533 C C . TYR A 1 443 ? 8.422 28.984 10.961 1 98.5 443 TYR A C 1
ATOM 3535 O O . TYR A 1 443 ? 7.914 29.688 10.078 1 98.5 443 TYR A O 1
ATOM 3543 N N . THR A 1 444 ? 7.734 28.281 11.82 1 97.62 444 THR A N 1
ATOM 3544 C CA . THR A 1 444 ? 6.297 28.422 12.016 1 97.62 444 THR A CA 1
ATOM 3545 C C . THR A 1 444 ? 6.004 29.188 13.305 1 97.62 444 THR A C 1
ATOM 3547 O O . THR A 1 444 ? 6.582 28.891 14.352 1 97.62 444 THR A O 1
ATOM 3550 N N . LEU A 1 445 ? 5.207 30.156 13.203 1 97.31 445 LEU A N 1
ATOM 3551 C CA . LEU A 1 445 ? 4.594 30.797 14.359 1 97.31 445 LEU A CA 1
ATOM 3552 C C . LEU A 1 445 ? 3.088 30.547 14.383 1 97.31 445 LEU A C 1
ATOM 3554 O O . LEU A 1 445 ? 2.381 30.891 13.438 1 97.31 445 LEU A O 1
ATOM 3558 N N . GLY A 1 446 ? 2.662 29.844 15.375 1 95.75 446 GLY A N 1
ATOM 3559 C CA . GLY A 1 446 ? 1.239 29.609 15.562 1 95.75 446 GLY A CA 1
ATOM 3560 C C . GLY A 1 446 ? 0.698 30.203 16.844 1 95.75 446 GLY A C 1
ATOM 3561 O O . GLY A 1 446 ? 1.126 29.844 17.938 1 95.75 446 GLY A O 1
ATOM 3562 N N . LEU A 1 447 ? -0.144 31.188 16.672 1 93.56 447 LEU A N 1
ATOM 3563 C CA . LEU A 1 447 ? -0.903 31.75 17.797 1 93.56 447 LEU A CA 1
ATOM 3564 C C . LEU A 1 447 ? -2.285 31.109 17.875 1 93.56 447 LEU A C 1
ATOM 3566 O O . LEU A 1 447 ? -3.201 31.5 17.156 1 93.56 447 LEU A O 1
ATOM 3570 N N . LEU A 1 448 ? -2.451 30.219 18.797 1 91.69 448 LEU A N 1
ATOM 3571 C CA . LEU A 1 448 ? -3.686 29.453 18.922 1 91.69 448 LEU A CA 1
ATOM 3572 C C . LEU A 1 448 ? -4.461 29.859 20.172 1 91.69 448 LEU A C 1
ATOM 3574 O O . LEU A 1 448 ? -4.852 29 20.969 1 91.69 448 LEU A O 1
ATOM 3578 N N . HIS A 1 449 ? -4.742 31.109 20.203 1 86.5 449 HIS A N 1
ATOM 3579 C CA . HIS A 1 449 ? -5.43 31.672 21.359 1 86.5 449 HIS A CA 1
ATOM 3580 C C . HIS A 1 449 ? -6.941 31.688 21.156 1 86.5 449 HIS A C 1
ATOM 3582 O O . HIS A 1 449 ? -7.418 31.75 20.031 1 86.5 449 HIS A O 1
ATOM 3588 N N . SER A 1 450 ? -7.551 31.469 22.281 1 83.12 450 SER A N 1
ATOM 3589 C CA . SER A 1 450 ? -9 31.625 22.281 1 83.12 450 SER A CA 1
ATOM 3590 C C . SER A 1 450 ? -9.453 32.531 23.422 1 83.12 450 SER A C 1
ATOM 3592 O O . SER A 1 450 ? -8.703 32.781 24.375 1 83.12 450 SER A O 1
ATOM 3594 N N . SER A 1 451 ? -10.5 33.219 23.156 1 75.88 451 SER A N 1
ATOM 3595 C CA . SER A 1 451 ? -11.094 34.094 24.172 1 75.88 451 SER A CA 1
ATOM 3596 C C . SER A 1 451 ? -12.57 33.75 24.391 1 75.88 451 SER A C 1
ATOM 3598 O O . SER A 1 451 ? -13.102 32.844 23.734 1 75.88 451 SER A O 1
ATOM 3600 N N . GLY A 1 452 ? -13.07 34.344 25.359 1 74.56 452 GLY A N 1
ATOM 3601 C CA . GLY A 1 452 ? -14.516 34.25 25.516 1 74.56 452 GLY A CA 1
ATOM 3602 C C . GLY A 1 452 ? -15.273 34.781 24.312 1 74.56 452 GLY A C 1
ATOM 3603 O O . GLY A 1 452 ? -14.664 35.312 23.375 1 74.56 452 GLY A O 1
ATOM 3604 N N . PHE A 1 453 ? -16.484 34.656 24.219 1 76.31 453 PHE A N 1
ATOM 3605 C CA . PHE A 1 453 ? -17.344 34.969 23.094 1 76.31 453 PHE A CA 1
ATOM 3606 C C . PHE A 1 453 ? -17.328 36.469 22.812 1 76.31 453 PHE A C 1
ATOM 3608 O O . PHE A 1 453 ? -17.484 36.906 21.672 1 76.31 453 PHE A O 1
ATOM 3615 N N . ASP A 1 454 ? -16.969 37.25 23.734 1 78.25 454 ASP A N 1
ATOM 3616 C CA . ASP A 1 454 ? -17.188 38.688 23.562 1 78.25 454 ASP A CA 1
ATOM 3617 C C . ASP A 1 454 ? -15.859 39.438 23.484 1 78.25 454 ASP A C 1
ATOM 3619 O O . ASP A 1 454 ? -15.836 40.656 23.312 1 78.25 454 ASP A O 1
ATOM 3623 N N . ASP A 1 455 ? -14.797 38.781 23.484 1 79.88 455 ASP A N 1
ATOM 3624 C CA . ASP A 1 455 ? -13.547 39.531 23.562 1 79.88 455 ASP A CA 1
ATOM 3625 C C . ASP A 1 455 ? -12.562 39.062 22.5 1 79.88 455 ASP A C 1
ATOM 3627 O O . ASP A 1 455 ? -11.367 39.344 22.578 1 79.88 455 ASP A O 1
ATOM 3631 N N . TRP A 1 456 ? -13.047 38.438 21.469 1 86.94 456 TRP A N 1
ATOM 3632 C CA . TRP A 1 456 ? -12.156 37.906 20.453 1 86.94 456 TRP A CA 1
ATOM 3633 C C . TRP A 1 456 ? -11.578 39 19.594 1 86.94 456 TRP A C 1
ATOM 3635 O O . TRP A 1 456 ? -10.523 38.812 18.969 1 86.94 456 TRP A O 1
ATOM 3645 N N . GLU A 1 457 ? -12.148 40.156 19.547 1 89.25 457 GLU A N 1
ATOM 3646 C CA . GLU A 1 457 ? -11.711 41.25 18.703 1 89.25 457 GLU A CA 1
ATOM 3647 C C . GLU A 1 457 ? -10.328 41.75 19.109 1 89.25 457 GLU A C 1
ATOM 3649 O O . GLU A 1 457 ? -9.547 42.188 18.266 1 89.25 457 GLU A O 1
ATOM 3654 N N . ALA A 1 458 ? -10.141 41.688 20.391 1 87.38 458 ALA A N 1
ATOM 3655 C CA . ALA A 1 458 ? -8.836 42.125 20.875 1 87.38 458 ALA A CA 1
ATOM 3656 C C . ALA A 1 458 ? -7.723 41.25 20.328 1 87.38 458 ALA A C 1
ATOM 3658 O O . ALA A 1 458 ? -6.648 41.719 19.969 1 87.38 458 ALA A O 1
ATOM 3659 N N . LEU A 1 459 ? -7.961 39.969 20.297 1 89 459 LEU A N 1
ATOM 3660 C CA . LEU A 1 459 ? -6.992 39.031 19.75 1 89 459 LEU A CA 1
ATOM 3661 C C . LEU A 1 459 ? -6.812 39.219 18.25 1 89 459 LEU A C 1
ATOM 3663 O O . LEU A 1 459 ? -5.695 39.125 17.734 1 89 459 LEU A O 1
ATOM 3667 N N . GLU A 1 460 ? -7.883 39.531 17.594 1 91.31 460 GLU A N 1
ATOM 3668 C CA . GLU A 1 460 ? -7.824 39.781 16.156 1 91.31 460 GLU A CA 1
ATOM 3669 C C . GLU A 1 460 ? -7.004 41.031 15.859 1 91.31 460 GLU A C 1
ATOM 3671 O O . GLU A 1 460 ? -6.25 41.062 14.883 1 91.31 460 GLU A O 1
ATOM 3676 N N . ARG A 1 461 ? -7.211 42 16.641 1 91.06 461 ARG A N 1
ATOM 3677 C CA . ARG A 1 461 ? -6.441 43.25 16.469 1 91.06 461 ARG A CA 1
ATOM 3678 C C . ARG A 1 461 ? -4.949 42.969 16.656 1 91.06 461 ARG A C 1
ATOM 3680 O O . ARG A 1 461 ? -4.125 43.562 15.961 1 91.06 461 ARG A O 1
ATOM 3687 N N . LYS A 1 462 ? -4.641 42.156 17.594 1 90.56 462 LYS A N 1
ATOM 3688 C CA . LYS A 1 462 ? -3.238 41.812 17.781 1 90.56 462 LYS A CA 1
ATOM 3689 C C . LYS A 1 462 ? -2.676 41.094 16.562 1 90.56 462 LYS A C 1
ATOM 3691 O O . LYS A 1 462 ? -1.543 41.344 16.141 1 90.56 462 LYS A O 1
ATOM 3696 N N . ASN A 1 463 ? -3.449 40.188 16.047 1 93.62 463 ASN A N 1
ATOM 3697 C CA . ASN A 1 463 ? -3.033 39.531 14.812 1 93.62 463 ASN A CA 1
ATOM 3698 C C . ASN A 1 463 ? -2.77 40.531 13.688 1 93.62 463 ASN A C 1
ATOM 3700 O O . ASN A 1 463 ? -1.762 40.406 12.984 1 93.62 463 ASN A O 1
ATOM 3704 N N . GLU A 1 464 ? -3.658 41.469 13.578 1 94.62 464 GLU A N 1
ATOM 3705 C CA . GLU A 1 464 ? -3.508 42.5 12.555 1 94.62 464 GLU A CA 1
ATOM 3706 C C . GLU A 1 464 ? -2.254 43.344 12.789 1 94.62 464 GLU A C 1
ATOM 3708 O O . GLU A 1 464 ? -1.567 43.719 11.836 1 94.62 464 GLU A O 1
ATOM 3713 N N . GLU A 1 465 ? -2.062 43.562 14.016 1 95.5 465 GLU A N 1
ATOM 3714 C CA . GLU A 1 465 ? -0.87 44.344 14.375 1 95.5 465 GLU A CA 1
ATOM 3715 C C . GLU A 1 465 ? 0.402 43.594 14 1 95.5 465 GLU A C 1
ATOM 3717 O O . GLU A 1 465 ? 1.376 44.188 13.539 1 95.5 465 GLU A O 1
ATOM 3722 N N . ILE A 1 466 ? 0.414 42.375 14.25 1 95.94 466 ILE A N 1
ATOM 3723 C CA . ILE A 1 466 ? 1.562 41.531 13.914 1 95.94 466 ILE A CA 1
ATOM 3724 C C . ILE A 1 466 ? 1.779 41.531 12.398 1 95.94 466 ILE A C 1
ATOM 3726 O O . ILE A 1 466 ? 2.9 41.719 11.93 1 95.94 466 ILE A O 1
ATOM 3730 N N . LEU A 1 467 ? 0.746 41.344 11.625 1 95.81 467 LEU A N 1
ATOM 3731 C CA . LEU A 1 467 ? 0.842 41.344 10.172 1 95.81 467 LEU A CA 1
ATOM 3732 C C . LEU A 1 467 ? 1.309 42.688 9.641 1 95.81 467 LEU A C 1
ATOM 3734 O O . LEU A 1 467 ? 2.129 42.75 8.719 1 95.81 467 LEU A O 1
ATOM 3738 N N . LYS A 1 468 ? 0.781 43.719 10.234 1 95.69 468 LYS A N 1
ATOM 3739 C CA . LYS A 1 468 ? 1.201 45.062 9.852 1 95.69 468 LYS A CA 1
ATOM 3740 C C . LYS A 1 468 ? 2.682 45.281 10.148 1 95.69 468 LYS A C 1
ATOM 3742 O O . LYS A 1 468 ? 3.4 45.875 9.344 1 95.69 468 LYS A O 1
ATOM 3747 N N . TYR A 1 469 ? 3.082 44.844 11.297 1 96.81 469 TYR A N 1
ATOM 3748 C CA . TYR A 1 469 ? 4.496 44.938 11.648 1 96.81 469 TYR A CA 1
ATOM 3749 C C . TYR A 1 469 ? 5.363 44.219 10.609 1 96.81 469 TYR A C 1
ATOM 3751 O O . TYR A 1 469 ? 6.395 44.75 10.188 1 96.81 469 TYR A O 1
ATOM 3759 N N . CYS A 1 470 ? 4.996 43.062 10.234 1 96.75 470 CYS A N 1
ATOM 3760 C CA . CYS A 1 470 ? 5.75 42.281 9.25 1 96.75 470 CYS A CA 1
ATOM 3761 C C . CYS A 1 470 ? 5.828 43.031 7.926 1 96.75 470 CYS A C 1
ATOM 3763 O O . CYS A 1 470 ? 6.891 43.094 7.305 1 96.75 470 CYS A O 1
ATOM 3765 N N . GLU A 1 471 ? 4.758 43.594 7.535 1 95.06 471 GLU A N 1
ATOM 3766 C CA . GLU A 1 471 ? 4.727 44.375 6.293 1 95.06 471 GLU A CA 1
ATOM 3767 C C . GLU A 1 471 ? 5.641 45.594 6.375 1 95.06 471 GLU A C 1
ATOM 3769 O O . GLU A 1 471 ? 6.434 45.812 5.461 1 95.06 471 GLU A O 1
ATOM 3774 N N . GLU A 1 472 ? 5.57 46.281 7.426 1 96.38 472 GLU A N 1
ATOM 3775 C CA . GLU A 1 472 ? 6.312 47.531 7.602 1 96.38 472 GLU A CA 1
ATOM 3776 C C . GLU A 1 472 ? 7.812 47.25 7.703 1 96.38 472 GLU A C 1
ATOM 3778 O O . GLU A 1 472 ? 8.625 48.094 7.293 1 96.38 472 GLU A O 1
ATOM 3783 N N . HIS A 1 473 ? 8.125 46.156 8.211 1 96.44 473 HIS A N 1
ATOM 3784 C CA . HIS A 1 473 ? 9.539 45.875 8.43 1 96.44 473 HIS A CA 1
ATOM 3785 C C . HIS A 1 473 ? 10.078 44.938 7.355 1 96.44 473 HIS A C 1
ATOM 3787 O O . HIS A 1 473 ? 11.203 44.438 7.469 1 96.44 473 HIS A O 1
ATOM 3793 N N . GLY A 1 474 ? 9.328 44.594 6.406 1 95.69 474 GLY A N 1
ATOM 3794 C CA . GLY A 1 474 ? 9.773 43.844 5.25 1 95.69 474 GLY A CA 1
ATOM 3795 C C . GLY A 1 474 ? 9.969 42.375 5.539 1 95.69 474 GLY A C 1
ATOM 3796 O O . GLY A 1 474 ? 10.773 41.688 4.895 1 95.69 474 GLY A O 1
ATOM 3797 N N . ILE A 1 475 ? 9.352 41.844 6.605 1 97 475 ILE A N 1
ATOM 3798 C CA . ILE A 1 475 ? 9.414 40.406 6.883 1 97 475 ILE A CA 1
ATOM 3799 C C . ILE A 1 475 ? 8.523 39.656 5.898 1 97 475 ILE A C 1
ATOM 3801 O O . ILE A 1 475 ? 7.312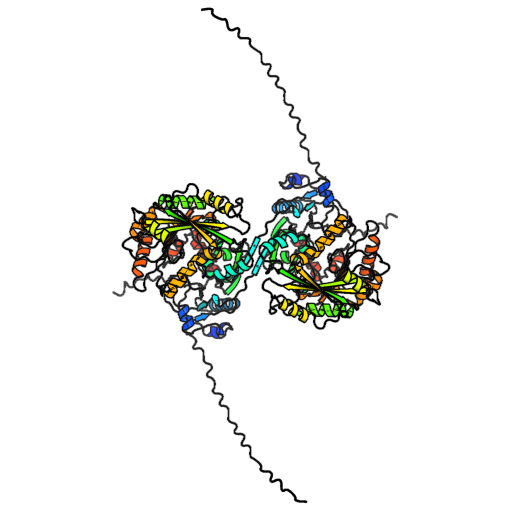 39.906 5.84 1 97 475 ILE A O 1
ATOM 3805 N N . LYS A 1 476 ? 9.078 38.75 5.152 1 96.19 476 LYS A N 1
ATOM 3806 C CA . LYS A 1 476 ? 8.383 38.062 4.066 1 96.19 476 LYS A CA 1
ATOM 3807 C C . LYS A 1 476 ? 7.676 36.812 4.566 1 96.19 476 LYS A C 1
ATOM 3809 O O . LYS A 1 476 ? 8.008 35.719 4.145 1 96.19 476 LYS A O 1
ATOM 3814 N N . ILE A 1 477 ? 6.648 37 5.27 1 97.06 477 ILE A N 1
ATOM 3815 C CA . ILE A 1 477 ? 5.914 35.875 5.859 1 97.06 477 ILE A CA 1
ATOM 3816 C C . ILE A 1 477 ? 5.02 35.25 4.805 1 97.06 477 ILE A C 1
ATOM 3818 O O . ILE A 1 477 ? 4.734 35.844 3.77 1 97.06 477 ILE A O 1
ATOM 3822 N N . LYS A 1 478 ? 4.734 34 5.027 1 97.44 478 LYS A N 1
ATOM 3823 C CA . LYS A 1 478 ? 3.65 33.281 4.359 1 97.44 478 LYS A CA 1
ATOM 3824 C C . LYS A 1 478 ? 2.633 32.75 5.367 1 97.44 478 LYS A C 1
ATOM 3826 O O . LYS A 1 478 ? 3.006 32.188 6.395 1 97.44 478 LYS A O 1
ATOM 3831 N N . GLN A 1 479 ? 1.378 33.031 5.156 1 96.12 479 GLN A N 1
ATOM 3832 C CA . GLN A 1 479 ? 0.378 32.5 6.074 1 96.12 479 GLN A CA 1
ATOM 3833 C C . GLN A 1 479 ? 0.17 31.016 5.855 1 96.12 479 GLN A C 1
ATOM 3835 O O . GLN A 1 479 ? 0.103 30.547 4.715 1 96.12 479 GLN A O 1
ATOM 3840 N N . TYR A 1 480 ? 0.267 30.328 6.973 1 94.38 480 TYR A N 1
ATOM 3841 C CA . TYR A 1 480 ? -0.198 28.953 7 1 94.38 480 TYR A CA 1
ATOM 3842 C C . TYR A 1 480 ? -1.691 28.891 7.297 1 94.38 480 TYR A C 1
ATOM 3844 O O . TYR A 1 480 ? -2.18 29.547 8.211 1 94.38 480 TYR A O 1
ATOM 3852 N N . LEU A 1 481 ? -2.516 28.266 6.582 1 90.81 481 LEU A N 1
ATOM 3853 C CA . LEU A 1 481 ? -3.971 28.359 6.602 1 90.81 481 LEU A CA 1
ATOM 3854 C C . LEU A 1 481 ? -4.43 29.766 6.266 1 90.81 481 LEU A C 1
ATOM 3856 O O . LEU A 1 481 ? -5.078 30.422 7.078 1 90.81 481 LEU A O 1
ATOM 3860 N N . PRO A 1 482 ? -4.125 30.172 5.141 1 91.5 482 PRO A N 1
ATOM 3861 C CA . PRO A 1 482 ? -4.191 31.594 4.762 1 91.5 482 PRO A CA 1
ATOM 3862 C C . PRO A 1 482 ? -5.621 32.125 4.715 1 91.5 482 PRO A C 1
ATOM 3864 O O . PRO A 1 482 ? -6.539 31.406 4.305 1 91.5 482 PRO A O 1
ATOM 3867 N N . HIS A 1 483 ? -5.75 33.312 5.137 1 90.38 483 HIS A N 1
ATOM 3868 C CA . HIS A 1 483 ? -6.977 34.094 4.988 1 90.38 483 HIS A CA 1
ATOM 3869 C C . HIS A 1 483 ? -6.684 35.469 4.426 1 90.38 483 HIS A C 1
ATOM 3871 O O . HIS A 1 483 ? -6.145 36.344 5.129 1 90.38 483 HIS A O 1
ATOM 3877 N N . TYR A 1 484 ? -7 35.594 3.166 1 91.94 484 TYR A N 1
ATOM 3878 C CA . TYR A 1 484 ? -6.879 36.875 2.479 1 91.94 484 TYR A CA 1
ATOM 3879 C C . TYR A 1 484 ? -8.219 37.312 1.903 1 91.94 484 TYR A C 1
ATOM 3881 O O . TYR A 1 484 ? -9.109 36.5 1.694 1 91.94 484 TYR A O 1
ATOM 3889 N N . THR A 1 485 ? -8.312 38.625 1.715 1 86.62 485 THR A N 1
ATOM 3890 C CA . THR A 1 485 ? -9.625 39.125 1.313 1 86.62 485 THR A CA 1
ATOM 3891 C C . THR A 1 485 ? -9.578 39.719 -0.088 1 86.62 485 THR A C 1
ATOM 3893 O O . THR A 1 485 ? -10.609 40.031 -0.672 1 86.62 485 THR A O 1
ATOM 3896 N N . THR A 1 486 ? -8.352 39.844 -0.649 1 90.25 486 THR A N 1
ATOM 3897 C CA . THR A 1 486 ? -8.25 40.438 -1.978 1 90.25 486 THR A CA 1
ATOM 3898 C C . THR A 1 486 ? -7.395 39.562 -2.893 1 90.25 486 THR A C 1
ATOM 3900 O O . THR A 1 486 ? -6.543 38.812 -2.422 1 90.25 486 THR A O 1
ATOM 3903 N N . LYS A 1 487 ? -7.602 39.75 -4.156 1 92.25 487 LYS A N 1
ATOM 3904 C CA . LYS A 1 487 ? -6.82 39.031 -5.156 1 92.25 487 LYS A CA 1
ATOM 3905 C C . LYS A 1 487 ? -5.344 39.406 -5.07 1 92.25 487 LYS A C 1
ATOM 3907 O O . LYS A 1 487 ? -4.469 38.531 -5.227 1 92.25 487 LYS A O 1
ATOM 3912 N N . LYS A 1 488 ? -5.133 40.656 -4.848 1 93 488 LYS A N 1
ATOM 3913 C CA . LYS A 1 488 ? -3.76 41.125 -4.758 1 93 488 LYS A CA 1
ATOM 3914 C C . LYS A 1 488 ? -3.006 40.438 -3.627 1 93 488 LYS A C 1
ATOM 3916 O O . LYS A 1 488 ? -1.838 40.062 -3.783 1 93 488 LYS A O 1
ATOM 3921 N N . GLU A 1 489 ? -3.67 40.25 -2.5 1 93.5 489 GLU A N 1
ATOM 3922 C CA . GLU A 1 489 ? -3.053 39.562 -1.365 1 93.5 489 GLU A CA 1
ATOM 3923 C C . GLU A 1 489 ? -2.76 38.094 -1.694 1 93.5 489 GLU A C 1
ATOM 3925 O O . GLU A 1 489 ? -1.705 37.594 -1.33 1 93.5 489 GLU A O 1
ATOM 3930 N N . TRP A 1 490 ? -3.646 37.5 -2.379 1 95.62 490 TRP A N 1
ATOM 3931 C CA . TRP A 1 490 ? -3.445 36.094 -2.781 1 95.62 490 TRP A CA 1
ATOM 3932 C C . TRP A 1 490 ? -2.287 36 -3.766 1 95.62 490 TRP A C 1
ATOM 3934 O O . TRP A 1 490 ? -1.461 35.094 -3.654 1 95.62 490 TRP A O 1
ATOM 3944 N N . GLU A 1 491 ? -2.236 36.875 -4.734 1 95.88 491 GLU A N 1
ATOM 3945 C CA . GLU A 1 491 ? -1.122 36.875 -5.68 1 95.88 491 GLU A CA 1
ATOM 3946 C C . GLU A 1 491 ? 0.212 37.031 -4.957 1 95.88 491 GLU A C 1
ATOM 3948 O O . GLU A 1 491 ? 1.197 36.375 -5.305 1 95.88 491 GLU A O 1
ATOM 3953 N N . SER A 1 492 ? 0.187 37.938 -4.012 1 94.69 492 SER A N 1
ATOM 3954 C CA . SER A 1 492 ? 1.395 38.156 -3.221 1 94.69 492 SER A CA 1
ATOM 3955 C C . SER A 1 492 ? 1.76 36.906 -2.422 1 94.69 492 SER A C 1
ATOM 3957 O O . SER A 1 492 ? 2.939 36.562 -2.275 1 94.69 492 SER A O 1
ATOM 3959 N N . HIS A 1 493 ? 0.801 36.281 -1.846 1 95.56 493 HIS A N 1
ATOM 3960 C CA . HIS A 1 493 ? 1 35.062 -1.08 1 95.56 493 HIS A CA 1
ATOM 3961 C C . HIS A 1 493 ? 1.659 34 -1.932 1 95.56 493 HIS A C 1
ATOM 3963 O O . HIS A 1 493 ? 2.652 33.375 -1.517 1 95.56 493 HIS A O 1
ATOM 3969 N N . PHE A 1 494 ? 1.229 33.781 -3.105 1 96.5 494 PHE A N 1
ATOM 3970 C CA . PHE A 1 494 ? 1.728 32.719 -3.963 1 96.5 494 PHE A CA 1
ATOM 3971 C C . PHE A 1 494 ? 3.014 33.125 -4.664 1 96.5 494 PHE A C 1
ATOM 3973 O O . PHE A 1 494 ? 3.887 32.281 -4.926 1 96.5 494 PHE A O 1
ATOM 3980 N N . GLY A 1 495 ? 3.146 34.375 -4.938 1 94.94 495 GLY A N 1
ATOM 3981 C CA . GLY A 1 495 ? 4.156 34.844 -5.871 1 94.94 495 GLY A CA 1
ATOM 3982 C C . GLY A 1 495 ? 3.725 34.75 -7.32 1 94.94 495 GLY A C 1
ATOM 3983 O O . GLY A 1 495 ? 2.822 33.969 -7.652 1 94.94 495 GLY A O 1
ATOM 3984 N N . HIS A 1 496 ? 4.336 35.406 -8.172 1 94.81 496 HIS A N 1
ATOM 3985 C CA . HIS A 1 496 ? 3.906 35.531 -9.555 1 94.81 496 HIS A CA 1
ATOM 3986 C C . HIS A 1 496 ? 3.875 34.188 -10.266 1 94.81 496 HIS A C 1
ATOM 3988 O O . HIS A 1 496 ? 2.895 33.844 -10.93 1 94.81 496 HIS A O 1
ATOM 3994 N N . LYS A 1 497 ? 4.938 33.469 -10.156 1 95.69 497 LYS A N 1
ATOM 3995 C CA . LYS A 1 497 ? 5.039 32.219 -10.875 1 95.69 497 LYS A CA 1
ATOM 3996 C C . LYS A 1 497 ? 4 31.219 -10.375 1 95.69 497 LYS A C 1
ATOM 3998 O O . LYS A 1 497 ? 3.256 30.641 -11.172 1 95.69 497 LYS A O 1
ATOM 4003 N N . LYS A 1 498 ? 3.908 31.016 -9.117 1 96.81 498 LYS A N 1
ATOM 4004 C CA . LYS A 1 498 ? 2.996 30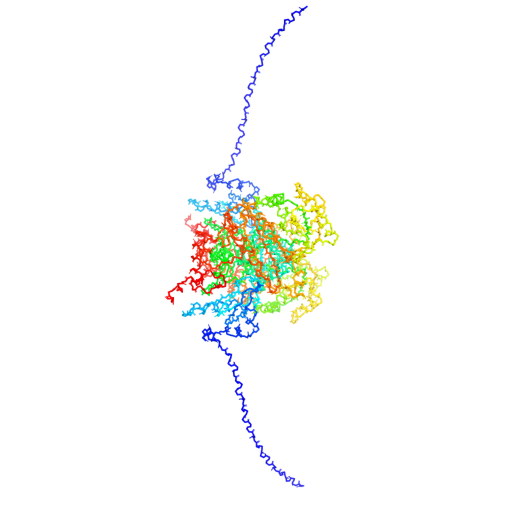.031 -8.547 1 96.81 498 LYS A CA 1
ATOM 4005 C C . LYS A 1 498 ? 1.543 30.469 -8.711 1 96.81 498 LYS A C 1
ATOM 4007 O O . LYS A 1 498 ? 0.651 29.625 -8.867 1 96.81 498 LYS A O 1
ATOM 4012 N N . TRP A 1 499 ? 1.322 31.75 -8.656 1 97.25 499 TRP A N 1
ATOM 4013 C CA . TRP A 1 499 ? -0.032 32.25 -8.867 1 97.25 499 TRP A CA 1
ATOM 4014 C C . TRP A 1 499 ? -0.528 31.922 -10.266 1 97.25 499 TRP A C 1
ATOM 4016 O O . TRP A 1 499 ? -1.672 31.5 -10.445 1 97.25 499 TRP A O 1
ATOM 4026 N N . ARG A 1 500 ? 0.328 32.062 -11.25 1 97.44 500 ARG A N 1
ATOM 4027 C CA . ARG A 1 500 ? -0.029 31.734 -12.625 1 97.44 500 ARG A CA 1
ATOM 4028 C C . ARG A 1 500 ? -0.381 30.266 -12.75 1 97.44 500 ARG A C 1
ATOM 4030 O O . ARG A 1 500 ? -1.383 29.906 -13.383 1 97.44 500 ARG A O 1
ATOM 4037 N N . ILE A 1 501 ? 0.423 29.484 -12.133 1 98.06 501 ILE A N 1
ATOM 4038 C CA . ILE A 1 501 ? 0.192 28.047 -12.172 1 98.06 501 ILE A CA 1
ATOM 4039 C C . ILE A 1 501 ? -1.119 27.719 -11.461 1 98.06 501 ILE A C 1
ATOM 4041 O O . ILE A 1 501 ? -1.91 26.906 -11.945 1 98.06 501 ILE A O 1
ATOM 4045 N N . PHE A 1 502 ? -1.315 28.391 -10.359 1 97.94 502 PHE A N 1
ATOM 4046 C CA . PHE A 1 502 ? -2.514 28.172 -9.555 1 97.94 502 PHE A CA 1
ATOM 4047 C C . PHE A 1 502 ? -3.766 28.516 -10.352 1 97.94 502 PHE A C 1
ATOM 4049 O O . PHE A 1 502 ? -4.758 27.781 -10.32 1 97.94 502 PHE A O 1
ATOM 4056 N N . GLN A 1 503 ? -3.721 29.562 -11.078 1 97.56 503 GLN A N 1
ATOM 4057 C CA . GLN A 1 503 ? -4.836 29.984 -11.914 1 97.56 503 GLN A CA 1
ATOM 4058 C C . GLN A 1 503 ? -5.059 29.031 -13.07 1 97.56 503 GLN A C 1
ATOM 4060 O O . GLN A 1 503 ? -6.199 28.688 -13.398 1 97.56 503 GLN A O 1
ATOM 4065 N N . GLN A 1 504 ? -3.992 28.609 -13.688 1 98.19 504 GLN A N 1
ATOM 4066 C CA . GLN A 1 504 ? -4.098 27.656 -14.773 1 98.19 504 GLN A CA 1
ATOM 4067 C C . GLN A 1 504 ? -4.738 26.344 -14.297 1 98.19 504 GLN A C 1
ATOM 4069 O O . GLN A 1 504 ? -5.566 25.766 -15 1 98.19 504 GLN A O 1
ATOM 4074 N N . ARG A 1 505 ? -4.328 25.953 -13.133 1 98.5 505 ARG A N 1
ATOM 4075 C CA . ARG A 1 505 ? -4.887 24.734 -12.547 1 98.5 505 ARG A CA 1
ATOM 4076 C C . ARG A 1 505 ? -6.387 24.891 -12.297 1 98.5 505 ARG A C 1
ATOM 4078 O O . ARG A 1 505 ? -7.16 23.969 -12.555 1 98.5 505 ARG A O 1
ATOM 4085 N N . LYS A 1 506 ? -6.758 26.109 -11.797 1 98.25 506 LYS A N 1
ATOM 4086 C CA . LYS A 1 506 ? -8.18 26.359 -11.57 1 98.25 506 LYS A CA 1
ATOM 4087 C C . LYS A 1 506 ? -8.961 26.281 -12.883 1 98.25 506 LYS A C 1
ATOM 4089 O O . LYS A 1 506 ? -10.023 25.656 -12.93 1 98.25 506 LYS A O 1
ATOM 4094 N N . ASN A 1 507 ? -8.445 26.781 -13.898 1 97.75 507 ASN A N 1
ATOM 4095 C CA . ASN A 1 507 ? -9.086 26.766 -15.211 1 97.75 507 ASN A CA 1
ATOM 4096 C C . ASN A 1 507 ? -9.188 25.344 -15.758 1 97.75 507 ASN A C 1
ATOM 4098 O O . ASN A 1 507 ? -10.133 25.016 -16.484 1 97.75 507 ASN A O 1
ATOM 4102 N N . SER A 1 508 ? -8.273 24.562 -15.391 1 98.19 508 SER A N 1
ATOM 4103 C CA . SER A 1 508 ? -8.219 23.203 -15.922 1 98.19 508 SER A CA 1
ATOM 4104 C C . SER A 1 508 ? -9.164 22.281 -15.164 1 98.19 508 SER A C 1
ATOM 4106 O O . SER A 1 508 ? -9.836 21.438 -15.773 1 98.19 508 SER A O 1
ATOM 4108 N N . PHE A 1 509 ? -9.219 22.422 -13.812 1 98.62 509 PHE A N 1
ATOM 4109 C CA . PHE A 1 509 ? -9.852 21.375 -13.023 1 98.62 509 PHE A CA 1
ATOM 4110 C C . PHE A 1 509 ? -11.18 21.875 -12.445 1 98.62 509 PHE A C 1
ATOM 4112 O O . PHE A 1 509 ? -12.016 21.062 -12.023 1 98.62 509 PHE A O 1
ATOM 4119 N N . ASP A 1 510 ? -11.391 23.156 -12.391 1 98.44 510 ASP A N 1
ATOM 4120 C CA . ASP A 1 510 ? -12.625 23.766 -11.922 1 98.44 510 ASP A CA 1
ATOM 4121 C C . ASP A 1 510 ? -12.875 25.109 -12.617 1 98.44 510 ASP A C 1
ATOM 4123 O O . ASP A 1 510 ? -12.961 26.141 -11.969 1 98.44 510 ASP A O 1
ATOM 4127 N N . PRO A 1 511 ? -13.109 25.062 -13.922 1 97.38 511 PRO A N 1
ATOM 4128 C CA . PRO A 1 511 ? -13.18 26.297 -14.703 1 97.38 511 PRO A CA 1
ATOM 4129 C C . PRO A 1 511 ? -14.375 27.172 -14.336 1 97.38 511 PRO A C 1
ATOM 4131 O O . PRO A 1 511 ? -14.367 28.375 -14.578 1 97.38 511 PRO A O 1
ATOM 4134 N N . LYS A 1 512 ? -15.414 26.656 -13.734 1 97.12 512 LYS A N 1
ATOM 4135 C CA . LYS A 1 512 ? -16.594 27.438 -13.383 1 97.12 512 LYS A CA 1
ATOM 4136 C C . LYS A 1 512 ? -16.562 27.859 -11.922 1 97.12 512 LYS A C 1
ATOM 4138 O O . LYS A 1 512 ? -17.547 28.359 -11.383 1 97.12 512 LYS A O 1
ATOM 4143 N N . MET A 1 513 ? -15.461 27.594 -11.211 1 96.75 513 MET A N 1
ATOM 4144 C CA . MET A 1 513 ? -15.18 28.062 -9.852 1 96.75 513 MET A CA 1
ATOM 4145 C C . MET A 1 513 ? -16.266 27.578 -8.883 1 96.75 513 MET A C 1
ATOM 4147 O O . MET A 1 513 ? -16.797 28.359 -8.102 1 96.75 513 MET A O 1
ATOM 4151 N N . ILE A 1 514 ? -16.531 26.375 -8.977 1 97.69 514 ILE A N 1
ATOM 4152 C CA . ILE A 1 514 ? -17.578 25.734 -8.18 1 97.69 514 ILE A CA 1
ATOM 4153 C C . ILE A 1 514 ? -17.047 25.422 -6.785 1 97.69 514 ILE A C 1
ATOM 4155 O O . ILE A 1 514 ? -17.75 25.609 -5.789 1 97.69 514 ILE A O 1
ATOM 4159 N N . LEU A 1 515 ? -15.812 25.062 -6.691 1 98.25 515 LEU A N 1
ATOM 4160 C CA . LEU A 1 515 ? -15.297 24.422 -5.488 1 98.25 515 LEU A CA 1
ATOM 4161 C C . LEU A 1 515 ? -14.75 25.453 -4.512 1 98.25 515 LEU A C 1
ATOM 4163 O O . LEU A 1 515 ? -14.039 26.375 -4.914 1 98.25 515 LEU A O 1
ATOM 4167 N N . SER A 1 516 ? -15.031 25.266 -3.238 1 96.5 516 SER A N 1
ATOM 4168 C CA . SER A 1 516 ? -14.43 25.859 -2.055 1 96.5 516 SER A CA 1
ATOM 4169 C C . SER A 1 516 ? -14.406 27.391 -2.152 1 96.5 516 SER A C 1
ATOM 4171 O O . SER A 1 516 ? -13.352 28.016 -2.014 1 96.5 516 SER A O 1
ATOM 4173 N N . PRO A 1 517 ? -15.531 27.984 -2.238 1 95.62 517 PRO A N 1
ATOM 4174 C CA . PRO A 1 517 ? -15.609 29.438 -2.314 1 95.62 517 PRO A CA 1
ATOM 4175 C C . PRO A 1 517 ? -15.266 30.125 -0.99 1 95.62 517 PRO A C 1
ATOM 4177 O O . PRO A 1 517 ? -14.977 31.312 -0.963 1 95.62 517 PRO A O 1
ATOM 4180 N N . GLY A 1 518 ? -15.297 29.375 0.09 1 93.12 518 GLY A N 1
ATOM 4181 C CA . GLY A 1 518 ? -15.07 29.938 1.412 1 93.12 518 GLY A CA 1
ATOM 4182 C C . GLY A 1 518 ? -13.688 30.547 1.575 1 93.12 518 GLY A C 1
ATOM 4183 O O . GLY A 1 518 ? -13.477 31.406 2.426 1 93.12 518 GLY A O 1
ATOM 4184 N N . GLN A 1 519 ? -12.742 30.156 0.747 1 90.81 519 GLN A N 1
ATOM 4185 C CA . GLN A 1 519 ? -11.367 30.656 0.777 1 90.81 519 GLN A CA 1
ATOM 4186 C C . GLN A 1 519 ? -11.289 32.062 0.162 1 90.81 519 GLN A C 1
ATOM 4188 O O . GLN A 1 519 ? -10.312 32.781 0.378 1 90.81 519 GLN A O 1
ATOM 4193 N N . LYS A 1 520 ? -12.281 32.344 -0.676 1 92.38 520 LYS A N 1
ATOM 4194 C CA . LYS A 1 520 ? -12.398 33.625 -1.341 1 92.38 520 LYS A CA 1
ATOM 4195 C C . LYS A 1 520 ? -11.188 33.906 -2.217 1 92.38 520 LYS A C 1
ATOM 4197 O O . LYS A 1 520 ? -10.664 35.031 -2.217 1 92.38 520 LYS A O 1
ATOM 4202 N N . ILE A 1 521 ? -10.734 32.938 -2.896 1 94.19 521 ILE A N 1
ATOM 4203 C CA . ILE A 1 521 ? -9.57 33.094 -3.762 1 94.19 521 ILE A CA 1
ATOM 4204 C C . ILE A 1 521 ? -10.023 33.562 -5.145 1 94.19 521 ILE A C 1
ATOM 4206 O O . ILE A 1 521 ? -9.445 34.5 -5.711 1 94.19 521 ILE A O 1
ATOM 4210 N N . PHE A 1 522 ? -11.062 32.969 -5.691 1 92.25 522 PHE A N 1
ATOM 4211 C CA . PHE A 1 522 ? -11.469 33.219 -7.066 1 92.25 522 PHE A CA 1
ATOM 4212 C C . PHE A 1 522 ? -12.844 33.906 -7.105 1 92.25 522 PHE A C 1
ATOM 4214 O O . PHE A 1 522 ? -13.469 33.969 -8.164 1 92.25 522 PHE A O 1
ATOM 4221 N N . ASN A 1 523 ? -13.5 34.25 -6.094 1 80.25 523 ASN A N 1
ATOM 4222 C CA . ASN A 1 523 ? -14.797 34.906 -6.062 1 80.25 523 ASN A CA 1
ATOM 4223 C C . ASN A 1 523 ? -14.75 36.188 -5.238 1 80.25 523 ASN A C 1
ATOM 4225 O O . ASN A 1 523 ? -15.789 36.688 -4.785 1 80.25 523 ASN A O 1
ATOM 4229 N N . SER A 1 524 ? -13.578 36.75 -4.953 1 61.25 524 SER A N 1
ATOM 4230 C CA . SER A 1 524 ? -13.492 37.969 -4.172 1 61.25 524 SER A CA 1
ATOM 4231 C C . SER A 1 524 ? -14.172 39.156 -4.895 1 61.25 524 SER A C 1
ATOM 4233 O O . SER A 1 524 ? -13.922 39.375 -6.078 1 61.25 524 SER A O 1
ATOM 4235 N N . VAL A 1 525 ? -15.453 39.5 -4.688 1 50.09 525 VAL A N 1
ATOM 4236 C CA . VAL A 1 525 ? -16.125 40.719 -5.168 1 50.09 525 VAL A CA 1
ATOM 4237 C C . VAL A 1 525 ? -15.305 41.938 -4.824 1 50.09 525 VAL A C 1
ATOM 4239 O O . VAL A 1 525 ? -14.812 42.062 -3.699 1 50.09 525 VAL A O 1
ATOM 4242 N N . GLY A 1 526 ? -14.711 42.625 -5.715 1 44.28 526 GLY A N 1
ATOM 4243 C CA . GLY A 1 526 ? -14.188 43.969 -5.566 1 44.28 526 GLY A CA 1
ATOM 4244 C C . GLY A 1 526 ? -15.086 44.875 -4.746 1 44.28 526 GLY A C 1
ATOM 4245 O O . GLY A 1 526 ? -16.109 45.375 -5.242 1 44.28 526 GLY A O 1
ATOM 4246 N N . GLN A 1 527 ? -15.406 44.688 -3.521 1 40.28 527 GLN A N 1
ATOM 4247 C CA . GLN A 1 527 ? -16.094 45.719 -2.77 1 40.28 527 GLN A CA 1
ATOM 4248 C C . GLN A 1 527 ? -15.453 47.094 -3.01 1 40.28 527 GLN A C 1
ATOM 4250 O O . GLN A 1 527 ? -15.898 48.094 -2.455 1 40.28 527 GLN A O 1
ATOM 4255 N N . GLY A 1 528 ? -14.391 47.469 -3.576 1 34.66 528 GLY A N 1
ATOM 4256 C CA . GLY A 1 528 ? -13.93 48.844 -3.617 1 34.66 528 GLY A CA 1
ATOM 4257 C C . GLY A 1 528 ? -14.734 49.719 -4.566 1 34.66 528 GLY A C 1
ATOM 4258 O O . GLY A 1 528 ? -14.32 50.812 -4.898 1 34.66 528 GLY A O 1
ATOM 4259 N N . GLU A 1 529 ? -15.773 49.438 -5.328 1 32.41 529 GLU A N 1
ATOM 4260 C CA . GLU A 1 529 ? -16.188 50.594 -6.109 1 32.41 529 GLU A CA 1
ATOM 4261 C C . GLU A 1 529 ? -16.719 51.719 -5.203 1 32.41 529 GLU A C 1
ATOM 4263 O O . GLU A 1 529 ? -17.109 51.438 -4.066 1 32.41 529 GLU A O 1
ATOM 4268 N N . ASP A 1 530 ? -17.062 53.219 -5.871 1 29.8 530 ASP A N 1
ATOM 4269 C CA . ASP A 1 530 ? -17.25 54.656 -5.723 1 29.8 530 ASP A CA 1
ATOM 4270 C C . ASP A 1 530 ? -18.578 54.938 -5.02 1 29.8 530 ASP A C 1
ATOM 4272 O O . ASP A 1 530 ? -19.641 54.875 -5.633 1 29.8 530 ASP A O 1
ATOM 4276 N N . ARG A 1 531 ? -19.062 54.5 -3.975 1 33.72 531 ARG A N 1
ATOM 4277 C CA . ARG A 1 531 ? -20.172 55.25 -3.408 1 33.72 531 ARG A CA 1
ATOM 4278 C C . ARG A 1 531 ? -19.781 56.719 -3.213 1 33.72 531 ARG A C 1
ATOM 4280 O O . ARG A 1 531 ? -20.406 57.438 -2.416 1 33.72 531 ARG A O 1
ATOM 4287 N N . SER A 1 532 ? -18.609 57.312 -3.75 1 26.33 532 SER A N 1
ATOM 4288 C CA . SER A 1 532 ? -18.5 58.75 -3.654 1 26.33 532 SER A CA 1
ATOM 4289 C C . SER A 1 532 ? -19.625 59.438 -4.418 1 26.33 532 SER A C 1
ATOM 4291 O O . SER A 1 532 ? -19.797 60.656 -4.305 1 26.33 532 SER A O 1
ATOM 4293 N N . ARG A 1 533 ? -20.281 59.031 -5.527 1 29.56 533 ARG A N 1
ATOM 4294 C CA . ARG A 1 533 ? -20.906 60.125 -6.277 1 29.56 533 ARG A CA 1
ATOM 4295 C C . ARG A 1 533 ? -22.203 60.562 -5.621 1 29.56 533 ARG A C 1
ATOM 4297 O O . ARG A 1 533 ? -22.875 61.5 -6.105 1 29.56 533 ARG A O 1
ATOM 4304 N N . SER A 1 534 ? -23.016 59.75 -4.871 1 23.28 534 SER A N 1
ATOM 4305 C CA . SER A 1 534 ? -24.312 60.406 -4.676 1 23.28 534 SER A CA 1
ATOM 4306 C C . SER A 1 534 ? -24.25 61.438 -3.549 1 23.28 534 SER A C 1
ATOM 4308 O O . SER A 1 534 ? -25.281 61.906 -3.07 1 23.28 534 SER A O 1
ATOM 4310 N N . MET A 1 535 ? -23.031 62.125 -3.256 1 19.36 535 MET A N 1
ATOM 4311 C CA . MET A 1 535 ? -23.391 63.5 -2.979 1 19.36 535 MET A CA 1
ATOM 4312 C C . MET A 1 535 ? -23.609 64.25 -4.273 1 19.36 535 MET A C 1
ATOM 4314 O O . MET A 1 535 ? -22.906 64.062 -5.254 1 19.36 535 MET A O 1
ATOM 4318 N N . MET B 1 1 ? -88.688 -37.594 11.273 1 21.7 1 MET B N 1
ATOM 4319 C CA . MET B 1 1 ? -88.938 -36.812 10.07 1 21.7 1 MET B CA 1
ATOM 4320 C C . MET B 1 1 ? -88.875 -35.312 10.375 1 21.7 1 MET B C 1
ATOM 4322 O O . MET B 1 1 ? -89.312 -34.5 9.555 1 21.7 1 MET B O 1
ATOM 4326 N N . ALA B 1 2 ? -88.562 -34.969 11.633 1 22.03 2 ALA B N 1
ATOM 4327 C CA . ALA B 1 2 ? -88.75 -33.594 12.047 1 22.03 2 ALA B CA 1
ATOM 4328 C C . ALA B 1 2 ? -87.938 -32.656 11.18 1 22.03 2 ALA B C 1
ATOM 4330 O O . ALA B 1 2 ? -86.688 -32.719 11.148 1 22.03 2 ALA B O 1
ATOM 4331 N N . LYS B 1 3 ? -88.625 -32.188 10.117 1 24.95 3 LYS B N 1
ATOM 4332 C CA . LYS B 1 3 ? -88.188 -31.438 8.93 1 24.95 3 LYS B CA 1
ATOM 4333 C C . LYS B 1 3 ? -87.688 -30.047 9.312 1 24.95 3 LYS B C 1
ATOM 4335 O O . LYS B 1 3 ? -88.438 -29.203 9.805 1 24.95 3 LYS B O 1
ATOM 4340 N N . THR B 1 4 ? -86.5 -30.016 9.938 1 26.36 4 THR B N 1
ATOM 4341 C CA . THR B 1 4 ? -85.875 -28.844 10.547 1 26.36 4 THR B CA 1
ATOM 4342 C C . THR B 1 4 ? -85.688 -27.719 9.523 1 26.36 4 THR B C 1
ATOM 4344 O O . THR B 1 4 ? -85.062 -27.922 8.469 1 26.36 4 THR B O 1
ATOM 4347 N N . THR B 1 5 ? -86.75 -26.938 9.344 1 25.55 5 THR B N 1
ATOM 4348 C CA . THR B 1 5 ? -86.938 -25.766 8.492 1 25.55 5 THR B CA 1
ATOM 4349 C C . THR B 1 5 ? -85.812 -24.781 8.664 1 25.55 5 THR B C 1
ATOM 4351 O O . THR B 1 5 ? -85.562 -24.266 9.766 1 25.55 5 THR B O 1
ATOM 4354 N N . LEU B 1 6 ? -84.688 -24.984 7.969 1 26.06 6 LEU B N 1
ATOM 4355 C CA . LEU B 1 6 ? -83.438 -24.234 7.988 1 26.06 6 LEU B CA 1
ATOM 4356 C C . LEU B 1 6 ? -83.688 -22.828 7.453 1 26.06 6 LEU B C 1
ATOM 4358 O O . LEU B 1 6 ? -84.062 -22.641 6.297 1 26.06 6 LEU B O 1
ATOM 4362 N N . THR B 1 7 ? -84.375 -21.984 8.258 1 26.86 7 THR B N 1
ATOM 4363 C CA . THR B 1 7 ? -84.625 -20.594 7.883 1 26.86 7 THR B CA 1
ATOM 4364 C C . THR B 1 7 ? -83.312 -19.953 7.438 1 26.86 7 THR B C 1
ATOM 4366 O O . THR B 1 7 ? -82.25 -20.047 8.133 1 26.86 7 THR B O 1
ATOM 4369 N N . TYR B 1 8 ? -83.062 -19.797 6.133 1 28.31 8 TYR B N 1
ATOM 4370 C CA . TYR B 1 8 ? -82 -19.172 5.371 1 28.31 8 TYR B CA 1
ATOM 4371 C C . TYR B 1 8 ? -81.875 -17.688 5.707 1 28.31 8 TYR B C 1
ATOM 4373 O O . TYR B 1 8 ? -82.812 -16.922 5.453 1 28.31 8 TYR B O 1
ATOM 4381 N N . LEU B 1 9 ? -81.625 -17.297 6.996 1 26.33 9 LEU B N 1
ATOM 4382 C CA . LEU B 1 9 ? -81.375 -15.883 7.301 1 26.33 9 LEU B CA 1
ATOM 4383 C C . LEU B 1 9 ? -80.375 -15.281 6.34 1 26.33 9 LEU B C 1
ATOM 4385 O O . LEU B 1 9 ? -79.25 -15.789 6.211 1 26.33 9 LEU B O 1
ATOM 4389 N N . SER B 1 10 ? -80.875 -14.75 5.23 1 27.45 10 SER B N 1
ATOM 4390 C CA . SER B 1 10 ? -80.125 -13.984 4.219 1 27.45 10 SER B CA 1
ATOM 4391 C C . SER B 1 10 ? -79.375 -12.797 4.84 1 27.45 10 SER B C 1
ATOM 4393 O O . SER B 1 10 ? -80 -11.875 5.355 1 27.45 10 SER B O 1
ATOM 4395 N N . TYR B 1 11 ? -78.5 -12.984 5.793 1 28.48 11 TYR B N 1
ATOM 4396 C CA . TYR B 1 11 ? -77.75 -11.836 6.32 1 28.48 11 TYR B CA 1
ATOM 4397 C C . TYR B 1 11 ? -77.188 -11.023 5.191 1 28.48 11 TYR B C 1
ATOM 4399 O O . TYR B 1 11 ? -76.438 -11.57 4.344 1 28.48 11 TYR B O 1
ATOM 4407 N N . PHE B 1 12 ? -77.938 -10.055 4.648 1 29.44 12 PHE B N 1
ATOM 4408 C CA . PHE B 1 12 ? -77.438 -9 3.76 1 29.44 12 PHE B CA 1
ATOM 4409 C C . PHE B 1 12 ? -76.125 -8.375 4.297 1 29.44 12 PHE B C 1
ATOM 4411 O O . PHE B 1 12 ? -76.125 -7.84 5.406 1 29.44 12 PHE B O 1
ATOM 4418 N N . PHE B 1 13 ? -75 -9.039 4.094 1 30.44 13 PHE B N 1
ATOM 4419 C CA . PHE B 1 13 ? -73.688 -8.453 4.363 1 30.44 13 PHE B CA 1
ATOM 4420 C C . PHE B 1 13 ? -73.562 -7.141 3.615 1 30.44 13 PHE B C 1
ATOM 4422 O O . PHE B 1 13 ? -73.562 -7.113 2.383 1 30.44 13 PHE B O 1
ATOM 4429 N N . ILE B 1 14 ? -74.25 -6.07 4.105 1 30.69 14 ILE B N 1
ATOM 4430 C CA . ILE B 1 14 ? -73.875 -4.738 3.617 1 30.69 14 ILE B CA 1
ATOM 4431 C C . ILE B 1 14 ? -72.375 -4.574 3.598 1 30.69 14 ILE B C 1
ATOM 4433 O O . ILE B 1 14 ? -71.688 -4.691 4.633 1 30.69 14 ILE B O 1
ATOM 4437 N N . ILE B 1 15 ? -71.75 -4.941 2.484 1 30.03 15 ILE B N 1
ATOM 4438 C CA . ILE B 1 15 ? -70.375 -4.625 2.141 1 30.03 15 ILE B CA 1
ATOM 4439 C C . ILE B 1 15 ? -70.125 -3.117 2.25 1 30.03 15 ILE B C 1
ATOM 4441 O O . ILE B 1 15 ? -70.75 -2.338 1.508 1 30.03 15 ILE B O 1
ATOM 4445 N N . PHE B 1 16 ? -70.25 -2.555 3.512 1 31.31 16 PHE B N 1
ATOM 4446 C CA . PHE B 1 16 ? -69.688 -1.2 3.656 1 31.31 16 PHE B CA 1
ATOM 4447 C C . PHE B 1 16 ? -68.375 -1.062 2.967 1 31.31 16 PHE B C 1
ATOM 4449 O O . PHE B 1 16 ? -67.375 -1.747 3.326 1 31.31 16 PHE B O 1
ATOM 4456 N N . ILE B 1 17 ? -68.375 -0.865 1.675 1 32.47 17 ILE B N 1
ATOM 4457 C CA . ILE B 1 17 ? -67.25 -0.36 0.945 1 32.47 17 ILE B CA 1
ATOM 4458 C C . ILE B 1 17 ? -66.688 0.866 1.659 1 32.47 17 ILE B C 1
ATOM 4460 O O . ILE B 1 17 ? -67.312 1.913 1.716 1 32.47 17 ILE B O 1
ATOM 4464 N N . ILE B 1 18 ? -66.312 0.754 2.914 1 32.81 18 ILE B N 1
ATOM 4465 C CA . ILE B 1 18 ? -65.5 1.874 3.428 1 32.81 18 ILE B CA 1
ATOM 4466 C C . ILE B 1 18 ? -64.438 2.268 2.41 1 32.81 18 ILE B C 1
ATOM 4468 O O . ILE B 1 18 ? -63.562 1.468 2.082 1 32.81 18 ILE B O 1
ATOM 4472 N N . SER B 1 19 ? -64.812 3.041 1.403 1 31.92 19 SER B N 1
ATOM 4473 C CA . SER B 1 19 ? -63.812 3.766 0.626 1 31.92 19 SER B CA 1
ATOM 4474 C C . SER B 1 19 ? -62.688 4.277 1.517 1 31.92 19 SER B C 1
ATOM 4476 O O . SER B 1 19 ? -62.938 5.004 2.482 1 31.92 19 SER B O 1
ATOM 4478 N N . ARG B 1 20 ? -61.75 3.41 1.876 1 31.61 20 ARG B N 1
ATOM 4479 C CA . ARG B 1 20 ? -60.5 3.857 2.463 1 31.61 20 ARG B CA 1
ATOM 4480 C C . ARG B 1 20 ? -60 5.141 1.8 1 31.61 20 ARG B C 1
ATOM 4482 O O . ARG B 1 20 ? -59.594 5.129 0.636 1 31.61 20 ARG B O 1
ATOM 4489 N N . LEU B 1 21 ? -60.75 6.223 2.008 1 33.47 21 LEU B N 1
ATOM 4490 C CA . LEU B 1 21 ? -60.031 7.469 1.76 1 33.47 21 LEU B CA 1
ATOM 4491 C C . LEU B 1 21 ? -58.594 7.375 2.266 1 33.47 21 LEU B C 1
ATOM 4493 O O . LEU B 1 21 ? -58.375 7.23 3.469 1 33.47 21 LEU B O 1
ATOM 4497 N N . ILE B 1 22 ? -57.812 6.57 1.612 1 34.59 22 ILE B N 1
ATOM 4498 C CA . ILE B 1 22 ? -56.375 6.711 1.879 1 34.59 22 ILE B CA 1
ATOM 4499 C C . ILE B 1 22 ? -56 8.195 1.923 1 34.59 22 ILE B C 1
ATOM 4501 O O . ILE B 1 22 ? -56.219 8.922 0.953 1 34.59 22 ILE B O 1
ATOM 4505 N N . PRO B 1 23 ? -56.125 8.836 3.092 1 34.81 23 PRO B N 1
ATOM 4506 C CA . PRO B 1 23 ? -55.562 10.188 3.066 1 34.81 23 PRO B CA 1
ATOM 4507 C C . PRO B 1 23 ? -54.344 10.281 2.166 1 34.81 23 PRO B C 1
ATOM 4509 O O . PRO B 1 23 ? -53.562 9.32 2.053 1 34.81 23 PRO B O 1
ATOM 4512 N N . ILE B 1 24 ? -54.594 10.883 1.004 1 34.59 24 ILE B N 1
ATOM 4513 C CA . ILE B 1 24 ? -53.375 11.328 0.301 1 34.59 24 ILE B CA 1
ATOM 4514 C C . ILE B 1 24 ? -52.312 11.75 1.312 1 34.59 24 ILE B C 1
ATOM 4516 O O . ILE B 1 24 ? -52.5 12.711 2.062 1 34.59 24 ILE B O 1
ATOM 4520 N N . ILE B 1 25 ? -51.812 10.82 2.031 1 35.88 25 ILE B N 1
ATOM 4521 C CA . ILE B 1 25 ? -50.562 11.188 2.691 1 35.88 25 ILE B CA 1
ATOM 4522 C C . ILE B 1 25 ? -49.812 12.25 1.871 1 35.88 25 ILE B C 1
ATOM 4524 O O . ILE B 1 25 ? -49.5 12.023 0.708 1 35.88 25 ILE B O 1
ATOM 4528 N N . GLY B 1 26 ? -50.281 13.484 2.025 1 33.06 26 GLY B N 1
ATOM 4529 C CA . GLY B 1 26 ? -49.438 14.578 1.516 1 33.06 26 GLY B CA 1
ATOM 4530 C C . GLY B 1 26 ? -48 14.203 1.37 1 33.06 26 GLY B C 1
ATOM 4531 O O . GLY B 1 26 ? -47.344 13.766 2.332 1 33.06 26 GLY B O 1
ATOM 4532 N N . VAL B 1 27 ? -47.656 13.648 0.237 1 36.03 27 VAL B N 1
ATOM 4533 C CA . VAL B 1 27 ? -46.219 13.633 -0.073 1 36.03 27 VAL B CA 1
ATOM 4534 C C . VAL B 1 27 ? -45.531 14.82 0.607 1 36.03 27 VAL B C 1
ATOM 4536 O O . VAL B 1 27 ? -45.938 15.969 0.424 1 36.03 27 VAL B O 1
ATOM 4539 N N . ASN B 1 28 ? -45.281 14.766 1.828 1 37.22 28 ASN B N 1
ATOM 4540 C CA . ASN B 1 28 ? -44.344 15.727 2.385 1 37.22 28 ASN B CA 1
ATOM 4541 C C . ASN B 1 28 ? -43.469 16.359 1.298 1 37.22 28 ASN B C 1
ATOM 4543 O O . ASN B 1 28 ? -42.531 15.727 0.81 1 37.22 28 ASN B O 1
ATOM 4547 N N . GLN B 1 29 ? -44.031 17.016 0.305 1 42.25 29 GLN B N 1
ATOM 4548 C CA . GLN B 1 29 ? -43.281 17.859 -0.616 1 42.25 29 GLN B CA 1
ATOM 4549 C C . GLN B 1 29 ? -42.094 18.516 0.082 1 42.25 29 GLN B C 1
ATOM 4551 O O . GLN B 1 29 ? -42.25 19.328 0.985 1 42.25 29 GLN B O 1
ATOM 4556 N N . ARG B 1 30 ? -41 17.844 0.208 1 50.81 30 ARG B N 1
ATOM 4557 C CA . ARG B 1 30 ? -39.781 18.484 0.654 1 50.81 30 ARG B CA 1
ATOM 4558 C C . ARG B 1 30 ? -39.688 19.906 0.115 1 50.81 30 ARG B C 1
ATOM 4560 O O . ARG B 1 30 ? -39.688 20.125 -1.1 1 50.81 30 ARG B O 1
ATOM 4567 N N . LEU B 1 31 ? -40.219 21 0.787 1 60.09 31 LEU B N 1
ATOM 4568 C CA . LEU B 1 31 ? -39.969 22.406 0.451 1 60.09 31 LEU B CA 1
ATOM 4569 C C . LEU B 1 31 ? -38.531 22.609 -0.048 1 60.09 31 LEU B C 1
ATOM 4571 O O . LEU B 1 31 ? -37.594 22.281 0.655 1 60.09 31 LEU B O 1
ATOM 4575 N N . TRP B 1 32 ? -38.5 22.531 -1.374 1 71 32 TRP B N 1
ATOM 4576 C CA . TRP B 1 32 ? -37.219 22.797 -1.999 1 71 32 TRP B CA 1
ATOM 4577 C C . TRP B 1 32 ? -36.844 24.281 -1.936 1 71 32 TRP B C 1
ATOM 4579 O O . TRP B 1 32 ? -37.75 25.125 -1.835 1 71 32 TRP B O 1
ATOM 4589 N N . THR B 1 33 ? -35.594 24.609 -1.658 1 79.56 33 THR B N 1
ATOM 4590 C CA . THR B 1 33 ? -35.094 25.984 -1.597 1 79.56 33 THR B CA 1
ATOM 4591 C C . THR B 1 33 ? -35.031 26.594 -2.99 1 79.56 33 THR B C 1
ATOM 4593 O O . THR B 1 33 ? -34.844 25.891 -3.98 1 79.56 33 THR B O 1
ATOM 4596 N N . ASP B 1 34 ? -35.25 27.906 -3.1 1 83.19 34 ASP B N 1
ATOM 4597 C CA . ASP B 1 34 ? -35.094 28.641 -4.352 1 83.19 34 ASP B CA 1
ATOM 4598 C C . ASP B 1 34 ? -33.625 28.922 -4.637 1 83.19 34 ASP B C 1
ATOM 4600 O O . ASP B 1 34 ? -33.281 29.453 -5.691 1 83.19 34 ASP B O 1
ATOM 4604 N N . LEU B 1 35 ? -32.812 28.469 -3.768 1 86.31 35 LEU B N 1
ATOM 4605 C CA . LEU B 1 35 ? -31.391 28.766 -3.881 1 86.31 35 LEU B CA 1
ATOM 4606 C C . LEU B 1 35 ? -30.688 27.75 -4.777 1 86.31 35 LEU B C 1
ATOM 4608 O O . LEU B 1 35 ? -29.578 27.984 -5.23 1 86.31 35 LEU B O 1
ATOM 4612 N N . LEU B 1 36 ? -31.328 26.562 -5.086 1 91.94 36 LEU B N 1
ATOM 4613 C CA . LEU B 1 36 ? -30.781 25.516 -5.918 1 91.94 36 LEU B CA 1
ATOM 4614 C C . LEU B 1 36 ? -31.734 25.141 -7.047 1 91.94 36 LEU B C 1
ATOM 4616 O O . LEU B 1 36 ? -32.938 25.281 -6.906 1 91.94 36 LEU B O 1
ATOM 4620 N N . PRO B 1 37 ? -31.156 24.719 -8.156 1 91.69 37 PRO B N 1
ATOM 4621 C CA . PRO B 1 37 ? -32.031 24.328 -9.258 1 91.69 37 PRO B CA 1
ATOM 4622 C C . PRO B 1 37 ? -32.969 23.188 -8.875 1 91.69 37 PRO B C 1
ATOM 4624 O O . PRO B 1 37 ? -32.531 22.188 -8.312 1 91.69 37 PRO B O 1
ATOM 4627 N N . PRO B 1 38 ? -34.25 23.312 -9.219 1 88.44 38 PRO B N 1
ATOM 4628 C CA . PRO B 1 38 ? -35.219 22.297 -8.836 1 88.44 38 PRO B CA 1
ATOM 4629 C C . PRO B 1 38 ? -34.938 20.938 -9.461 1 88.44 38 PRO B C 1
ATOM 4631 O O . PRO B 1 38 ? -35.312 19.906 -8.898 1 88.44 38 PRO B O 1
ATOM 4634 N N . ASN B 1 39 ? -34.281 20.953 -10.602 1 90.19 39 ASN B N 1
ATOM 4635 C CA . ASN B 1 39 ? -33.969 19.688 -11.289 1 90.19 39 ASN B CA 1
ATOM 4636 C C . ASN B 1 39 ? -33 18.828 -10.469 1 90.19 39 ASN B C 1
ATOM 4638 O O . ASN B 1 39 ? -32.844 17.641 -10.742 1 90.19 39 ASN B O 1
ATOM 4642 N N . LEU B 1 40 ? -32.406 19.469 -9.484 1 90.56 40 LEU B N 1
ATOM 4643 C CA . LEU B 1 40 ? -31.531 18.703 -8.586 1 90.56 40 LEU B CA 1
ATOM 4644 C C . LEU B 1 40 ? -32.312 17.625 -7.855 1 90.56 40 LEU B C 1
ATOM 4646 O O . LEU B 1 40 ? -31.766 16.562 -7.531 1 90.56 40 LEU B O 1
ATOM 4650 N N . LEU B 1 41 ? -33.625 17.797 -7.691 1 86.94 41 LEU B N 1
ATOM 4651 C CA . LEU B 1 41 ? -34.5 16.859 -6.977 1 86.94 41 LEU B CA 1
ATOM 4652 C C . LEU B 1 41 ? -34.75 15.617 -7.812 1 86.94 41 LEU B C 1
ATOM 4654 O O . LEU B 1 41 ? -35.219 14.602 -7.285 1 86.94 41 LEU B O 1
ATOM 4658 N N . SER B 1 42 ? -34.562 15.695 -9.055 1 86.44 42 SER B N 1
ATOM 4659 C CA . SER B 1 42 ? -34.812 14.57 -9.945 1 86.44 42 SER B CA 1
ATOM 4660 C C . SER B 1 42 ? -33.656 13.586 -9.938 1 86.44 42 SER B C 1
ATOM 4662 O O . SER B 1 42 ? -33.781 12.453 -10.398 1 86.44 42 SER B O 1
ATOM 4664 N N . LEU B 1 43 ? -32.531 14.016 -9.367 1 90.31 43 LEU B N 1
ATOM 4665 C CA . LEU B 1 43 ? -31.375 13.148 -9.328 1 90.31 43 LEU B CA 1
ATOM 4666 C C . LEU B 1 43 ? -31.484 12.125 -8.203 1 90.31 43 LEU B C 1
ATOM 4668 O O . LEU B 1 43 ? -32.156 12.375 -7.203 1 90.31 43 LEU B O 1
ATOM 4672 N N . ASP B 1 44 ? -30.844 10.953 -8.328 1 90.25 44 ASP B N 1
ATOM 4673 C CA . ASP B 1 44 ? -30.812 9.898 -7.32 1 90.25 44 ASP B CA 1
ATOM 4674 C C . ASP B 1 44 ? -30.281 10.414 -5.988 1 90.25 44 ASP B C 1
ATOM 4676 O O . ASP B 1 44 ? -30.688 9.938 -4.922 1 90.25 44 ASP B O 1
ATOM 4680 N N . ILE B 1 45 ? -29.422 11.453 -6.02 1 91.94 45 ILE B N 1
ATOM 4681 C CA . ILE B 1 45 ? -28.75 11.938 -4.812 1 91.94 45 ILE B CA 1
ATOM 4682 C C . ILE B 1 45 ? -29.719 12.812 -4.016 1 91.94 45 ILE B C 1
ATOM 4684 O O . ILE B 1 45 ? -29.406 13.203 -2.885 1 91.94 45 ILE B O 1
ATOM 4688 N N . SER B 1 46 ? -30.891 13.133 -4.559 1 91.38 46 SER B N 1
ATOM 4689 C CA . SER B 1 46 ? -31.828 14.055 -3.92 1 91.38 46 SER B CA 1
ATOM 4690 C C . SER B 1 46 ? -32.219 13.578 -2.525 1 91.38 46 SER B C 1
ATOM 4692 O O . SER B 1 46 ? -32.438 14.383 -1.619 1 91.38 46 SER B O 1
ATOM 4694 N N . SER B 1 47 ? -32.219 12.266 -2.318 1 91.94 47 SER B N 1
ATOM 4695 C CA . SER B 1 47 ? -32.594 11.695 -1.026 1 91.94 47 SER B CA 1
ATOM 4696 C C . SER B 1 47 ? -31.5 11.906 0.007 1 91.94 47 SER B C 1
ATOM 4698 O O . SER B 1 47 ? -31.734 11.773 1.21 1 91.94 47 SER B O 1
ATOM 4700 N N . ARG B 1 48 ? -30.328 12.336 -0.425 1 95.12 48 ARG B N 1
ATOM 4701 C CA . ARG B 1 48 ? -29.188 12.5 0.473 1 95.12 48 ARG B CA 1
ATOM 4702 C C . ARG B 1 48 ? -28.859 13.977 0.659 1 95.12 48 ARG B C 1
ATOM 4704 O O . ARG B 1 48 ? -27.844 14.312 1.291 1 95.12 48 ARG B O 1
ATOM 4711 N N . LEU B 1 49 ? -29.703 14.805 0.039 1 95 49 LEU B N 1
ATOM 4712 C CA . LEU B 1 49 ? -29.609 16.25 0.256 1 95 49 LEU B CA 1
ATOM 4713 C C . LEU B 1 49 ? -30.516 16.672 1.405 1 95 49 LEU B C 1
ATOM 4715 O O . LEU B 1 49 ? -31.734 16.438 1.374 1 95 49 LEU B O 1
ATOM 4719 N N . SER B 1 50 ? -29.953 17.25 2.391 1 94.88 50 SER B N 1
ATOM 4720 C CA . SER B 1 50 ? -30.719 17.672 3.564 1 94.88 50 SER B CA 1
ATOM 4721 C C . SER B 1 50 ? -30.891 19.188 3.588 1 94.88 50 SER B C 1
ATOM 4723 O O . SER B 1 50 ? -29.938 19.938 3.355 1 94.88 50 SER B O 1
ATOM 4725 N N . LEU B 1 51 ? -32.094 19.625 3.842 1 92.12 51 LEU B N 1
ATOM 4726 C CA . LEU B 1 51 ? -32.406 21.031 4.047 1 92.12 51 LEU B CA 1
ATOM 4727 C C . LEU B 1 51 ? -32.875 21.281 5.477 1 92.12 51 LEU B C 1
ATOM 4729 O O . LEU B 1 51 ? -33.344 22.375 5.801 1 92.12 51 LEU B O 1
ATOM 4733 N N . ASP B 1 52 ? -32.719 20.25 6.293 1 91.44 52 ASP B N 1
ATOM 4734 C CA . ASP B 1 52 ? -33.219 20.391 7.656 1 91.44 52 ASP B CA 1
ATOM 4735 C C . ASP B 1 52 ? -32.344 21.328 8.469 1 91.44 52 ASP B C 1
ATOM 4737 O O . ASP B 1 52 ? -31.156 21.484 8.188 1 91.44 52 ASP B O 1
ATOM 4741 N N . GLN B 1 53 ? -32.875 21.891 9.469 1 91.38 53 GLN B N 1
ATOM 4742 C CA . GLN B 1 53 ? -32.219 22.922 10.266 1 91.38 53 GLN B CA 1
ATOM 4743 C C . GLN B 1 53 ? -30.984 22.391 10.977 1 91.38 53 GLN B C 1
ATOM 4745 O O . GLN B 1 53 ? -29.969 23.094 11.094 1 91.38 53 GLN B O 1
ATOM 4750 N N . SER B 1 54 ? -31.062 21.234 11.445 1 92.5 54 SER B N 1
ATOM 4751 C CA . SER B 1 54 ? -29.938 20.656 12.164 1 92.5 54 SER B CA 1
ATOM 4752 C C . SER B 1 54 ? -28.719 20.5 11.258 1 92.5 54 SER B C 1
ATOM 4754 O O . SER B 1 54 ? -27.609 20.844 11.641 1 92.5 54 SER B O 1
ATOM 4756 N N . SER B 1 55 ? -28.953 19.984 10.039 1 92 55 SER B N 1
ATOM 4757 C CA . SER B 1 55 ? -27.875 19.797 9.078 1 92 55 SER B CA 1
ATOM 4758 C C . SER B 1 55 ? -27.297 21.141 8.641 1 92 55 SER B C 1
ATOM 4760 O O . SER B 1 55 ? -26.078 21.312 8.555 1 92 55 SER B O 1
ATOM 4762 N N . LEU B 1 56 ? -28.156 22.062 8.375 1 94.25 56 LEU B N 1
ATOM 4763 C CA . LEU B 1 56 ? -27.719 23.375 7.938 1 94.25 56 LEU B CA 1
ATOM 4764 C C . LEU B 1 56 ? -26.922 24.078 9.039 1 94.25 56 LEU B C 1
ATOM 4766 O O . LEU B 1 56 ? -25.906 24.719 8.773 1 94.25 56 LEU B O 1
ATOM 4770 N N . ALA B 1 57 ? -27.375 23.953 10.266 1 93.38 57 ALA B N 1
ATOM 4771 C CA . ALA B 1 57 ? -26.719 24.594 11.398 1 93.38 57 ALA B CA 1
ATOM 4772 C C . ALA B 1 57 ? -25.297 24.078 11.57 1 93.38 57 ALA B C 1
ATOM 4774 O O . ALA B 1 57 ? -24.375 24.859 11.875 1 93.38 57 ALA B O 1
ATOM 4775 N N . MET B 1 58 ? -25.062 22.859 11.352 1 91.38 58 MET B N 1
ATOM 4776 C CA . MET B 1 58 ? -23.75 22.234 11.523 1 91.38 58 MET B CA 1
ATOM 4777 C C . MET B 1 58 ? -22.766 22.766 10.484 1 91.38 58 MET B C 1
ATOM 4779 O O . MET B 1 58 ? -21.562 22.797 10.727 1 91.38 58 MET B O 1
ATOM 4783 N N . ALA B 1 59 ? -23.281 23.234 9.344 1 95.06 59 ALA B N 1
ATOM 4784 C CA . ALA B 1 59 ? -22.438 23.672 8.242 1 95.06 59 ALA B CA 1
ATOM 4785 C C . ALA B 1 59 ? -22.422 25.203 8.141 1 95.06 59 ALA B C 1
ATOM 4787 O O . ALA B 1 59 ? -21.906 25.766 7.18 1 95.06 59 ALA B O 1
ATOM 4788 N N . SER B 1 60 ? -22.953 25.906 9.164 1 95.94 60 SER B N 1
ATOM 4789 C CA . SER B 1 60 ? -23.172 27.344 9.039 1 95.94 60 SER B CA 1
ATOM 4790 C C . SER B 1 60 ? -22.188 28.125 9.883 1 95.94 60 SER B C 1
ATOM 4792 O O . SER B 1 60 ? -22.203 29.359 9.898 1 95.94 60 SER B O 1
ATOM 4794 N N . THR B 1 61 ? -21.375 27.438 10.617 1 94.81 61 THR B N 1
ATOM 4795 C CA . THR B 1 61 ? -20.391 28.094 11.477 1 94.81 61 THR B CA 1
ATOM 4796 C C . THR B 1 61 ? -19.016 27.438 11.336 1 94.81 61 THR B C 1
ATOM 4798 O O . THR B 1 61 ? -18.906 26.203 11.305 1 94.81 61 THR B O 1
ATOM 4801 N N . ASP B 1 62 ? -18.031 28.219 11.164 1 93.62 62 ASP B N 1
ATOM 4802 C CA . ASP B 1 62 ? -16.688 27.656 11.102 1 93.62 62 ASP B CA 1
ATOM 4803 C C . ASP B 1 62 ? -16.156 27.359 12.5 1 93.62 62 ASP B C 1
ATOM 4805 O O . ASP B 1 62 ? -16.75 27.75 13.5 1 93.62 62 ASP B O 1
ATOM 4809 N N . PHE B 1 63 ? -15.047 26.656 12.594 1 93.06 63 PHE B N 1
ATOM 4810 C CA . PHE B 1 63 ? -14.469 26.297 13.875 1 93.06 63 PHE B CA 1
ATOM 4811 C C . PHE B 1 63 ? -14.039 27.531 14.656 1 93.06 63 PHE B C 1
ATOM 4813 O O . PHE B 1 63 ? -14.148 27.562 15.883 1 93.06 63 PHE B O 1
ATOM 4820 N N . GLY B 1 64 ? -13.539 28.547 13.938 1 91.25 64 GLY B N 1
ATOM 4821 C CA . GLY B 1 64 ? -13.141 29.797 14.578 1 91.25 64 GLY B CA 1
ATOM 4822 C C . GLY B 1 64 ? -14.312 30.578 15.148 1 91.25 64 GLY B C 1
ATOM 4823 O O . GLY B 1 64 ? -14.117 31.516 15.922 1 91.25 64 GLY B O 1
ATOM 4824 N N . ASN B 1 65 ? -15.516 30.172 14.711 1 92.06 65 ASN B N 1
ATOM 4825 C CA . ASN B 1 65 ? -16.75 30.828 15.141 1 92.06 65 ASN B CA 1
ATOM 4826 C C . ASN B 1 65 ? -16.734 32.312 14.828 1 92.06 65 ASN B C 1
ATOM 4828 O O . ASN B 1 65 ? -17.156 33.125 15.641 1 92.06 65 ASN B O 1
ATOM 4832 N N . LEU B 1 66 ? -16.109 32.688 13.789 1 91 66 LEU B N 1
ATOM 4833 C CA . LEU B 1 66 ? -15.992 34.094 13.359 1 91 66 LEU B CA 1
ATOM 4834 C C . LEU B 1 66 ? -16.797 34.312 12.078 1 91 66 LEU B C 1
ATOM 4836 O O . LEU B 1 66 ? -17.156 35.469 11.766 1 91 66 LEU B O 1
ATOM 4840 N N . VAL B 1 67 ? -16.953 33.281 11.359 1 92.5 67 VAL B N 1
ATOM 4841 C CA . VAL B 1 67 ? -17.719 33.344 10.117 1 92.5 67 VAL B CA 1
ATOM 4842 C C . VAL B 1 67 ? -18.984 32.5 10.234 1 92.5 67 VAL B C 1
ATOM 4844 O O . VAL B 1 67 ? -18.938 31.344 10.633 1 92.5 67 VAL B O 1
A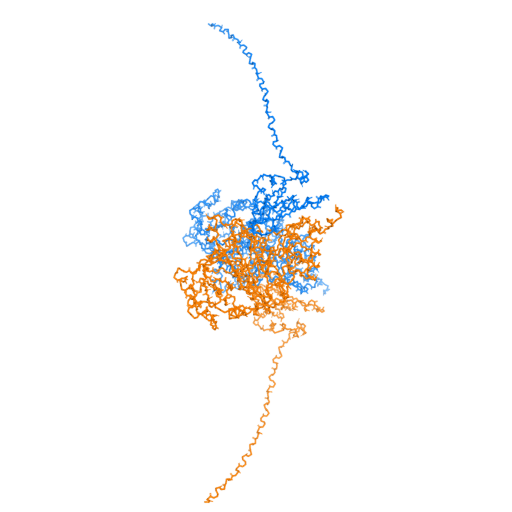TOM 4847 N N . HIS B 1 68 ? -20.125 33.125 9.961 1 94.94 68 HIS B N 1
ATOM 4848 C CA . HIS B 1 68 ? -21.422 32.469 9.977 1 94.94 68 HIS B CA 1
ATOM 4849 C C . HIS B 1 68 ? -22.172 32.688 8.656 1 94.94 68 HIS B C 1
ATOM 4851 O O . HIS B 1 68 ? -22.453 33.844 8.297 1 94.94 68 HIS B O 1
ATOM 4857 N N . THR B 1 69 ? -22.312 31.719 7.922 1 94.38 69 THR B N 1
ATOM 4858 C CA . THR B 1 69 ? -23.062 31.75 6.672 1 94.38 69 THR B CA 1
ATOM 4859 C C . THR B 1 69 ? -23.859 30.453 6.484 1 94.38 69 THR B C 1
ATOM 4861 O O . THR B 1 69 ? -23.453 29.406 6.98 1 94.38 69 THR B O 1
ATOM 4864 N N . ASN B 1 70 ? -24.984 30.547 5.777 1 94.62 70 ASN B N 1
ATOM 4865 C CA . ASN B 1 70 ? -25.828 29.359 5.613 1 94.62 70 ASN B CA 1
ATOM 4866 C C . ASN B 1 70 ? -25.719 28.781 4.207 1 94.62 70 ASN B C 1
ATOM 4868 O O . ASN B 1 70 ? -25.859 29.5 3.217 1 94.62 70 ASN B O 1
ATOM 4872 N N . PRO B 1 71 ? -25.438 27.484 4.129 1 96.69 71 PRO B N 1
ATOM 4873 C CA . PRO B 1 71 ? -25.578 26.812 2.832 1 96.69 71 PRO B CA 1
ATOM 4874 C C . PRO B 1 71 ? -27.047 26.609 2.436 1 96.69 71 PRO B C 1
ATOM 4876 O O . PRO B 1 71 ? -27.953 26.812 3.256 1 96.69 71 PRO B O 1
ATOM 4879 N N . ALA B 1 72 ? -27.281 26.328 1.179 1 96.19 72 ALA B N 1
ATOM 4880 C CA . ALA B 1 72 ? -28.625 26 0.709 1 96.19 72 ALA B CA 1
ATOM 4881 C C . ALA B 1 72 ? -29.016 24.594 1.114 1 96.19 72 ALA B C 1
ATOM 4883 O O . ALA B 1 72 ? -30.188 24.312 1.376 1 96.19 72 ALA B O 1
ATOM 4884 N N . ALA B 1 73 ? -28.078 23.734 1.111 1 96.81 73 ALA B N 1
ATOM 4885 C CA . ALA B 1 73 ? -28.312 22.328 1.452 1 96.81 73 ALA B CA 1
ATOM 4886 C C . ALA B 1 73 ? -27.016 21.656 1.89 1 96.81 73 ALA B C 1
ATOM 4888 O O . ALA B 1 73 ? -25.922 22.203 1.687 1 96.81 73 ALA B O 1
ATOM 4889 N N . VAL B 1 74 ? -27.141 20.547 2.588 1 97.75 74 VAL B N 1
ATOM 4890 C CA . VAL B 1 74 ? -26.031 19.688 2.949 1 97.75 74 VAL B CA 1
ATOM 4891 C C . VAL B 1 74 ? -26.203 18.312 2.297 1 97.75 74 VAL B C 1
ATOM 4893 O O . VAL B 1 74 ? -27.25 17.672 2.428 1 97.75 74 VAL B O 1
ATOM 4896 N N . LEU B 1 75 ? -25.234 17.891 1.485 1 97.88 75 LEU B N 1
ATOM 4897 C CA . LEU B 1 75 ? -25.234 16.547 0.915 1 97.88 75 LEU B CA 1
ATOM 4898 C C . LEU B 1 75 ? -24.578 15.555 1.862 1 97.88 75 LEU B C 1
ATOM 4900 O O . LEU B 1 75 ? -23.438 15.773 2.309 1 97.88 75 LEU B O 1
ATOM 4904 N N . HIS B 1 76 ? -25.234 14.484 2.252 1 97.81 76 HIS B N 1
ATOM 4905 C CA . HIS B 1 76 ? -24.688 13.336 2.965 1 97.81 76 HIS B CA 1
ATOM 4906 C C . HIS B 1 76 ? -24.438 12.164 2.016 1 97.81 76 HIS B C 1
ATOM 4908 O O . HIS B 1 76 ? -25.234 11.234 1.956 1 97.81 76 HIS B O 1
ATOM 4914 N N . PRO B 1 77 ? -23.234 12.195 1.354 1 97.44 77 PRO B N 1
ATOM 4915 C CA . PRO B 1 77 ? -23 11.188 0.319 1 97.44 77 PRO B CA 1
ATOM 4916 C C . PRO B 1 77 ? -22.859 9.781 0.889 1 97.44 77 PRO B C 1
ATOM 4918 O O . PRO B 1 77 ? -22.266 9.602 1.96 1 97.44 77 PRO B O 1
ATOM 4921 N N . SER B 1 78 ? -23.375 8.773 0.208 1 94.88 78 SER B N 1
ATOM 4922 C CA . SER B 1 78 ? -23.219 7.367 0.566 1 94.88 78 SER B CA 1
ATOM 4923 C C . SER B 1 78 ? -22.047 6.734 -0.182 1 94.88 78 SER B C 1
ATOM 4925 O O . SER B 1 78 ? -21.547 5.676 0.208 1 94.88 78 SER B O 1
ATOM 4927 N N . SER B 1 79 ? -21.672 7.434 -1.236 1 93.75 79 SER B N 1
ATOM 4928 C CA . SER B 1 79 ? -20.562 6.984 -2.062 1 93.75 79 SER B CA 1
ATOM 4929 C C . SER B 1 79 ? -19.906 8.156 -2.789 1 93.75 79 SER B C 1
ATOM 4931 O O . SER B 1 79 ? -20.453 9.258 -2.809 1 93.75 79 SER B O 1
ATOM 4933 N N . VAL B 1 80 ? -18.797 7.859 -3.365 1 95.44 80 VAL B N 1
ATOM 4934 C CA . VAL B 1 80 ? -18.078 8.867 -4.141 1 95.44 80 VAL B CA 1
ATOM 4935 C C . VAL B 1 80 ? -18.906 9.266 -5.363 1 95.44 80 VAL B C 1
ATOM 4937 O O . VAL B 1 80 ? -18.891 10.422 -5.781 1 95.44 80 VAL B O 1
ATOM 4940 N N . ASP B 1 81 ? -19.719 8.312 -5.887 1 93.88 81 ASP B N 1
ATOM 4941 C CA . ASP B 1 81 ? -20.562 8.586 -7.047 1 93.88 81 ASP B CA 1
ATOM 4942 C C . ASP B 1 81 ? -21.562 9.703 -6.754 1 93.88 81 ASP B C 1
ATOM 4944 O O . ASP B 1 81 ? -21.906 10.469 -7.648 1 93.88 81 ASP B O 1
ATOM 4948 N N . ASP B 1 82 ? -22 9.812 -5.508 1 96.81 82 ASP B N 1
ATOM 4949 C CA . ASP B 1 82 ? -22.906 10.898 -5.125 1 96.81 82 ASP B CA 1
ATOM 4950 C C . ASP B 1 82 ? -22.234 12.258 -5.301 1 96.81 82 ASP B C 1
ATOM 4952 O O . ASP B 1 82 ? -22.859 13.211 -5.754 1 96.81 82 ASP B O 1
ATOM 4956 N N . ILE B 1 83 ? -20.984 12.375 -4.941 1 98.12 83 ILE B N 1
ATOM 4957 C CA . ILE B 1 83 ? -20.219 13.609 -5.078 1 98.12 83 ILE B CA 1
ATOM 4958 C C . ILE B 1 83 ? -20.016 13.938 -6.559 1 98.12 83 ILE B C 1
ATOM 4960 O O . ILE B 1 83 ? -20.219 15.078 -6.977 1 98.12 83 ILE B O 1
ATOM 4964 N N . VAL B 1 84 ? -19.656 12.875 -7.324 1 97.19 84 VAL B N 1
ATOM 4965 C CA . VAL B 1 84 ? -19.484 13.031 -8.766 1 97.19 84 VAL B CA 1
ATOM 4966 C C . VAL B 1 84 ? -20.766 13.562 -9.383 1 97.19 84 VAL B C 1
ATOM 4968 O O . VAL B 1 84 ? -20.75 14.508 -10.172 1 97.19 84 VAL B O 1
ATOM 4971 N N . SER B 1 85 ? -21.891 12.961 -9.016 1 96.69 85 SER B N 1
ATOM 4972 C CA . SER B 1 85 ? -23.188 13.336 -9.562 1 96.69 85 SER B CA 1
ATOM 4973 C C . SER B 1 85 ? -23.531 14.789 -9.242 1 96.69 85 SER B C 1
ATOM 4975 O O . SER B 1 85 ? -24 15.523 -10.109 1 96.69 85 SER B O 1
ATOM 4977 N N . LEU B 1 86 ? -23.297 15.242 -8.016 1 97.75 86 LEU B N 1
ATOM 4978 C CA . LEU B 1 86 ? -23.578 16.609 -7.602 1 97.75 86 LEU B CA 1
ATOM 4979 C C . LEU B 1 86 ? -22.75 17.609 -8.406 1 97.75 86 LEU B C 1
ATOM 4981 O O . LEU B 1 86 ? -23.281 18.578 -8.938 1 97.75 86 LEU B O 1
ATOM 4985 N N . LEU B 1 87 ? -21.438 17.391 -8.461 1 98.25 87 LEU B N 1
ATOM 4986 C CA . LEU B 1 87 ? -20.547 18.328 -9.125 1 98.25 87 LEU B CA 1
ATOM 4987 C C . LEU B 1 87 ? -20.812 18.359 -10.625 1 98.25 87 LEU B C 1
ATOM 4989 O O . LEU B 1 87 ? -20.766 19.438 -11.242 1 98.25 87 LEU B O 1
ATOM 4993 N N . LYS B 1 88 ? -21.047 17.172 -11.211 1 96.75 88 LYS B N 1
ATOM 4994 C CA . LYS B 1 88 ? -21.391 17.141 -12.633 1 96.75 88 LYS B CA 1
ATOM 4995 C C . LYS B 1 88 ? -22.672 17.938 -12.906 1 96.75 88 LYS B C 1
ATOM 4997 O O . LYS B 1 88 ? -22.75 18.641 -13.914 1 96.75 88 LYS B O 1
ATOM 5002 N N . PHE B 1 89 ? -23.672 17.766 -12.086 1 96.62 89 PHE B N 1
ATOM 5003 C CA . PHE B 1 89 ? -24.922 18.484 -12.25 1 96.62 89 PHE B CA 1
ATOM 5004 C C . PHE B 1 89 ? -24.688 19.984 -12.195 1 96.62 89 PHE B C 1
ATOM 5006 O O . PHE B 1 89 ? -25.172 20.734 -13.055 1 96.62 89 PHE B O 1
ATOM 5013 N N . SER B 1 90 ? -23.969 20.453 -11.07 1 97.75 90 SER B N 1
ATOM 5014 C CA . SER B 1 90 ? -23.672 21.875 -10.969 1 97.75 90 SER B CA 1
ATOM 5015 C C . SER B 1 90 ? -22.922 22.375 -12.188 1 97.75 90 SER B C 1
ATOM 5017 O O . SER B 1 90 ? -23.266 23.422 -12.766 1 97.75 90 SER B O 1
ATOM 5019 N N . TYR B 1 91 ? -21.891 21.625 -12.633 1 97.31 91 TYR B N 1
ATOM 5020 C CA . TYR B 1 91 ? -21.031 22.016 -13.75 1 97.31 91 TYR B CA 1
ATOM 5021 C C . TYR B 1 91 ? -21.844 22.141 -15.031 1 97.31 91 TYR B C 1
ATOM 5023 O O . TYR B 1 91 ? -21.594 23.031 -15.844 1 97.31 91 TYR B O 1
ATOM 5031 N N . ASN B 1 92 ? -22.797 21.297 -15.266 1 95.62 92 ASN B N 1
ATOM 5032 C CA . ASN B 1 92 ? -23.562 21.266 -16.5 1 95.62 92 ASN B CA 1
ATOM 5033 C C . ASN B 1 92 ? -24.75 22.219 -16.453 1 95.62 92 ASN B C 1
ATOM 5035 O O . ASN B 1 92 ? -25.422 22.438 -17.469 1 95.62 92 ASN B O 1
ATOM 5039 N N . ASN B 1 93 ? -24.984 22.734 -15.32 1 93.25 93 ASN B N 1
ATOM 5040 C CA . ASN B 1 93 ? -26.062 23.719 -15.203 1 93.25 93 ASN B CA 1
ATOM 5041 C C . ASN B 1 93 ? -25.656 25.078 -15.766 1 93.25 93 ASN B C 1
ATOM 5043 O O . ASN B 1 93 ? -24.469 25.422 -15.734 1 93.25 93 ASN B O 1
ATOM 5047 N N . SER B 1 94 ? -26.625 25.859 -16.25 1 92.06 94 SER B N 1
ATOM 5048 C CA . SER B 1 94 ? -26.359 27.188 -16.812 1 92.06 94 SER B CA 1
ATOM 5049 C C . SER B 1 94 ? -25.828 28.141 -15.75 1 92.06 94 SER B C 1
ATOM 5051 O O . SER B 1 94 ? -24.984 28.984 -16.047 1 92.06 94 SER B O 1
ATOM 5053 N N . PHE B 1 95 ? -26.344 27.984 -14.555 1 92.44 95 PHE B N 1
ATOM 5054 C CA . PHE B 1 95 ? -25.859 28.734 -13.406 1 92.44 95 PHE B CA 1
ATOM 5055 C C . PHE B 1 95 ? -25.328 27.781 -12.32 1 92.44 95 PHE B C 1
ATOM 5057 O O . PHE B 1 95 ? -26.094 27.359 -11.453 1 92.44 95 PHE B O 1
ATOM 5064 N N . PRO B 1 96 ? -24.094 27.562 -12.391 1 95.38 96 PRO B N 1
ATOM 5065 C CA . PRO B 1 96 ? -23.531 26.625 -11.414 1 95.38 96 PRO B CA 1
ATOM 5066 C C . PRO B 1 96 ? -23.656 27.125 -9.977 1 95.38 96 PRO B C 1
ATOM 5068 O O . PRO B 1 96 ? -23.547 28.328 -9.727 1 95.38 96 PRO B O 1
ATOM 5071 N N . PHE B 1 97 ? -24 26.281 -9.102 1 96.31 97 PHE B N 1
ATOM 5072 C CA . PHE B 1 97 ? -23.953 26.625 -7.684 1 96.31 97 PHE B CA 1
ATOM 5073 C C . PHE B 1 97 ? -22.641 26.172 -7.07 1 96.31 97 PHE B C 1
ATOM 5075 O O . PHE B 1 97 ? -21.969 25.281 -7.598 1 96.31 97 PHE B O 1
ATOM 5082 N N . LYS B 1 98 ? -22.25 26.781 -5.988 1 97.62 98 LYS B N 1
ATOM 5083 C CA . LYS B 1 98 ? -20.953 26.531 -5.344 1 97.62 98 LYS B CA 1
ATOM 5084 C C . LYS B 1 98 ? -21.047 25.375 -4.359 1 97.62 98 LYS B C 1
ATOM 5086 O O . LYS B 1 98 ? -22.125 25.078 -3.83 1 97.62 98 LYS B O 1
ATOM 5091 N N . VAL B 1 99 ? -19.953 24.688 -4.23 1 98.25 99 VAL B N 1
ATOM 5092 C CA . VAL B 1 99 ? -19.891 23.5 -3.375 1 98.25 99 VAL B CA 1
ATOM 5093 C C . VAL B 1 99 ? -18.656 23.578 -2.477 1 98.25 99 VAL B C 1
ATOM 5095 O O . VAL B 1 99 ? -17.594 24.016 -2.914 1 98.25 99 VAL B O 1
ATOM 5098 N N . ALA B 1 100 ? -18.75 23.234 -1.254 1 98 100 ALA B N 1
ATOM 5099 C CA . ALA B 1 100 ? -17.625 23.094 -0.325 1 98 100 ALA B CA 1
ATOM 5100 C C . ALA B 1 100 ? -17.641 21.719 0.343 1 98 100 ALA B C 1
ATOM 5102 O O . ALA B 1 100 ? -18.688 21.234 0.782 1 98 100 ALA B O 1
ATOM 5103 N N . ALA B 1 101 ? -16.484 21.047 0.306 1 98.19 101 ALA B N 1
ATOM 5104 C CA . ALA B 1 101 ? -16.344 19.812 1.079 1 98.19 101 ALA B CA 1
ATOM 5105 C C . ALA B 1 101 ? -15.953 20.125 2.523 1 98.19 101 ALA B C 1
ATOM 5107 O O . ALA B 1 101 ? -15.109 20.984 2.775 1 98.19 101 ALA B O 1
ATOM 5108 N N . ARG B 1 102 ? -16.594 19.453 3.416 1 97.81 102 ARG B N 1
ATOM 5109 C CA . ARG B 1 102 ? -16.359 19.688 4.836 1 97.81 102 ARG B CA 1
ATOM 5110 C C . ARG B 1 102 ? -16.094 18.375 5.566 1 97.81 102 ARG B C 1
ATOM 5112 O O . ARG B 1 102 ? -16.922 17.469 5.57 1 97.81 102 ARG B O 1
ATOM 5119 N N . GLY B 1 103 ? -14.859 18.25 6.086 1 96 103 GLY B N 1
ATOM 5120 C CA . GLY B 1 103 ? -14.547 17.125 6.949 1 96 103 GLY B CA 1
ATOM 5121 C C . GLY B 1 103 ? -15.148 17.25 8.336 1 96 103 GLY B C 1
ATOM 5122 O O . GLY B 1 103 ? -16.375 17.312 8.484 1 96 103 GLY B O 1
ATOM 5123 N N . ARG B 1 104 ? -14.234 17.516 9.328 1 92.69 104 ARG B N 1
ATOM 5124 C CA . ARG B 1 104 ? -14.719 17.688 10.688 1 92.69 104 ARG B CA 1
ATOM 5125 C C . ARG B 1 104 ? -14.961 19.172 11 1 92.69 104 ARG B C 1
ATOM 5127 O O . ARG B 1 104 ? -15.227 19.531 12.148 1 92.69 104 ARG B O 1
ATOM 5134 N N . GLY B 1 105 ? -14.797 19.984 9.977 1 92.38 105 GLY B N 1
ATOM 5135 C CA . GLY B 1 105 ? -15.117 21.391 10.109 1 92.38 105 GLY B CA 1
ATOM 5136 C C . GLY B 1 105 ? -14.203 22.125 11.07 1 92.38 105 GLY B C 1
ATOM 5137 O O . GLY B 1 105 ? -14.625 23.047 11.766 1 92.38 105 GLY B O 1
ATOM 5138 N N . HIS B 1 106 ? -12.961 21.719 11.102 1 92.38 106 HIS B N 1
ATOM 5139 C CA . HIS B 1 106 ? -12.023 22.328 12.039 1 92.38 106 HIS B CA 1
ATOM 5140 C C . HIS B 1 106 ? -11.242 23.469 11.383 1 92.38 106 HIS B C 1
ATOM 5142 O O . HIS B 1 106 ? -10.289 23.984 11.969 1 92.38 106 HIS B O 1
ATOM 5148 N N . SER B 1 107 ? -11.664 23.812 10.203 1 91.88 107 SER B N 1
ATOM 5149 C CA . SER B 1 107 ? -11.047 24.969 9.555 1 91.88 107 SER B CA 1
ATOM 5150 C C . SER B 1 107 ? -11.656 26.281 10.039 1 91.88 107 SER B C 1
ATOM 5152 O O . SER B 1 107 ? -12.852 26.344 10.328 1 91.88 107 SER B O 1
ATOM 5154 N N . CYS B 1 108 ? -10.844 27.281 10.078 1 92.12 108 CYS B N 1
ATOM 5155 C CA . CYS B 1 108 ? -11.281 28.609 10.5 1 92.12 108 CYS B CA 1
ATOM 5156 C C . CYS B 1 108 ? -11.531 29.5 9.297 1 92.12 108 CYS B C 1
ATOM 5158 O O . CYS B 1 108 ? -11.305 29.109 8.156 1 92.12 108 CYS B O 1
ATOM 5160 N N . ARG B 1 109 ? -12.141 30.609 9.586 1 93.12 109 ARG B N 1
ATOM 5161 C CA . ARG B 1 109 ? -12.32 31.719 8.648 1 93.12 109 ARG B CA 1
ATOM 5162 C C . ARG B 1 109 ? -13.195 31.297 7.477 1 93.12 109 ARG B C 1
ATOM 5164 O O . ARG B 1 109 ? -12.969 31.719 6.34 1 93.12 109 ARG B O 1
ATOM 5171 N N . GLY B 1 110 ? -14.031 30.312 7.68 1 93.06 110 GLY B N 1
ATOM 5172 C CA . GLY B 1 110 ? -15.055 29.953 6.707 1 93.06 110 GLY B CA 1
ATOM 5173 C C . GLY B 1 110 ? -14.531 29.094 5.578 1 93.06 110 GLY B C 1
ATOM 5174 O O . GLY B 1 110 ? -15.227 28.891 4.578 1 93.06 110 GLY B O 1
ATOM 5175 N N . GLN B 1 111 ? -13.398 28.5 5.656 1 92.44 111 GLN B N 1
ATOM 5176 C CA . GLN B 1 111 ? -12.734 27.781 4.57 1 92.44 111 GLN B CA 1
ATOM 5177 C C . GLN B 1 111 ? -13.617 26.656 4.043 1 92.44 111 GLN B C 1
ATOM 5179 O O . GLN B 1 111 ? -13.719 26.469 2.83 1 92.44 111 GLN B O 1
ATOM 5184 N N . ALA B 1 112 ? -14.289 25.922 4.914 1 94.5 112 ALA B N 1
ATOM 5185 C CA . ALA B 1 112 ? -15.062 24.766 4.508 1 94.5 112 ALA B CA 1
ATOM 5186 C C . ALA B 1 112 ? -16.547 25.078 4.426 1 94.5 112 ALA B C 1
ATOM 5188 O O . ALA B 1 112 ? -17.406 24.234 4.727 1 94.5 112 ALA B O 1
ATOM 5189 N N . MET B 1 113 ? -16.859 26.328 4.117 1 95.56 113 MET B N 1
ATOM 5190 C CA . MET B 1 113 ? -18.25 26.781 4.082 1 95.56 113 MET B CA 1
ATOM 5191 C C . MET B 1 113 ? -18.609 27.328 2.705 1 95.56 113 MET B C 1
ATOM 5193 O O . MET B 1 113 ? -17.719 27.578 1.88 1 95.56 113 MET B O 1
ATOM 5197 N N . VAL B 1 114 ? -19.859 27.406 2.488 1 96.69 114 VAL B N 1
ATOM 5198 C CA . VAL B 1 114 ? -20.375 28 1.257 1 96.69 114 VAL B CA 1
ATOM 5199 C C . VAL B 1 114 ? -21.719 28.688 1.534 1 96.69 114 VAL B C 1
ATOM 5201 O O . VAL B 1 114 ? -22.531 28.188 2.303 1 96.69 114 VAL B O 1
ATOM 5204 N N . GLU B 1 115 ? -21.875 29.906 1.044 1 95.12 115 GLU B N 1
ATOM 5205 C CA . GLU B 1 115 ? -23.141 30.625 1.135 1 95.12 115 GLU B CA 1
ATOM 5206 C C . GLU B 1 115 ? -24.062 30.25 -0.022 1 95.12 115 GLU B C 1
ATOM 5208 O O . GLU B 1 115 ? -23.672 30.328 -1.188 1 95.12 115 GLU B O 1
ATOM 5213 N N . ASN B 1 116 ? -25.25 29.797 0.311 1 95.19 116 ASN B N 1
ATOM 5214 C CA . ASN B 1 116 ? -26.312 29.547 -0.665 1 95.19 116 ASN B CA 1
ATOM 5215 C C . ASN B 1 116 ? -25.922 28.422 -1.629 1 95.19 116 ASN B C 1
ATOM 5217 O O . ASN B 1 116 ? -26.453 28.359 -2.74 1 95.19 116 ASN B O 1
ATOM 5221 N N . GLY B 1 117 ? -24.969 27.672 -1.342 1 97.06 117 GLY B N 1
ATOM 5222 C CA . GLY B 1 117 ? -24.547 26.5 -2.096 1 97.06 117 GLY B CA 1
ATOM 5223 C C . GLY B 1 117 ? -24.734 25.203 -1.332 1 97.06 117 GLY B C 1
ATOM 5224 O O . GLY B 1 117 ? -25.625 25.094 -0.487 1 97.06 117 GLY B O 1
ATOM 5225 N N . VAL B 1 118 ? -23.984 24.219 -1.731 1 97.81 118 VAL B N 1
ATOM 5226 C CA . VAL B 1 118 ? -24.125 22.922 -1.083 1 97.81 118 VAL B CA 1
ATOM 5227 C C . VAL B 1 118 ? -22.844 22.562 -0.34 1 97.81 118 VAL B C 1
ATOM 5229 O O . VAL B 1 118 ? -21.75 22.703 -0.884 1 97.81 118 VAL B O 1
ATOM 5232 N N . VAL B 1 119 ? -22.938 22.203 0.923 1 98.31 119 VAL B N 1
ATOM 5233 C CA . VAL B 1 119 ? -21.828 21.641 1.677 1 98.31 119 VAL B CA 1
ATOM 5234 C C . VAL B 1 119 ? -21.891 20.125 1.628 1 98.31 119 VAL B C 1
ATOM 5236 O O . VAL B 1 119 ? -22.953 19.531 1.838 1 98.31 119 VAL B O 1
ATOM 5239 N N . ILE B 1 120 ? -20.828 19.516 1.207 1 98.44 120 ILE B N 1
ATOM 5240 C CA . ILE B 1 120 ? -20.719 18.062 1.252 1 98.44 120 ILE B CA 1
ATOM 5241 C C . ILE B 1 120 ? -20.188 17.625 2.613 1 98.44 120 ILE B C 1
ATOM 5243 O O . ILE B 1 120 ? -19.062 17.969 2.986 1 98.44 120 ILE B O 1
ATOM 5247 N N . ASP B 1 121 ? -20.984 16.875 3.338 1 98.12 121 ASP B N 1
ATOM 5248 C CA . ASP B 1 121 ? -20.562 16.297 4.613 1 98.12 121 ASP B CA 1
ATOM 5249 C C . ASP B 1 121 ? -19.703 15.047 4.402 1 98.12 121 ASP B C 1
ATOM 5251 O O . ASP B 1 121 ? -20.219 13.93 4.391 1 98.12 121 ASP B O 1
ATOM 5255 N N . MET B 1 122 ? -18.406 15.141 4.379 1 97.81 122 MET B N 1
ATOM 5256 C CA . MET B 1 122 ? -17.469 14.078 4.008 1 97.81 122 MET B CA 1
ATOM 5257 C C . MET B 1 122 ? -17.562 12.914 4.98 1 97.81 122 MET B C 1
ATOM 5259 O O . MET B 1 122 ? -17.438 11.75 4.578 1 97.81 122 MET B O 1
ATOM 5263 N N . PRO B 1 123 ? -17.781 13.125 6.266 1 95.5 123 PRO B N 1
ATOM 5264 C CA . PRO B 1 123 ? -17.844 12.023 7.227 1 95.5 123 PRO B CA 1
ATOM 5265 C C . PRO B 1 123 ? -18.984 11.047 6.926 1 95.5 123 PRO B C 1
ATOM 5267 O O . PRO B 1 123 ? -19.016 9.945 7.48 1 95.5 123 PRO B O 1
ATOM 5270 N N . SER B 1 124 ? -19.922 11.453 6.113 1 95.69 124 SER B N 1
ATOM 5271 C CA . SER B 1 124 ? -21 10.547 5.734 1 95.69 124 SER B CA 1
ATOM 5272 C C . SER B 1 124 ? -20.469 9.398 4.875 1 95.69 124 SER B C 1
ATOM 5274 O O . SER B 1 124 ? -21.125 8.367 4.75 1 95.69 124 SER B O 1
ATOM 5276 N N . LEU B 1 125 ? -19.281 9.625 4.262 1 94.44 125 LEU B N 1
ATOM 5277 C CA . LEU B 1 125 ? -18.641 8.57 3.486 1 94.44 125 LEU B CA 1
ATOM 5278 C C . LEU B 1 125 ? -18.031 7.516 4.402 1 94.44 125 LEU B C 1
ATOM 5280 O O . LEU B 1 125 ? -17.734 7.801 5.566 1 94.44 125 LEU B O 1
ATOM 5284 N N . SER B 1 126 ? -17.938 6.297 3.922 1 90.94 126 SER B N 1
ATOM 5285 C CA . SER B 1 126 ? -17.25 5.203 4.602 1 90.94 126 SER B CA 1
ATOM 5286 C C . SER B 1 126 ? -16.406 4.387 3.631 1 90.94 126 SER B C 1
ATOM 5288 O O . SER B 1 126 ? -16.781 3.277 3.248 1 90.94 126 SER B O 1
ATOM 5290 N N . ILE B 1 127 ? -15.344 5 3.287 1 87.12 127 ILE B N 1
ATOM 5291 C CA . ILE B 1 127 ? -14.438 4.316 2.367 1 87.12 127 ILE B CA 1
ATOM 5292 C C . ILE B 1 127 ? -13.508 3.393 3.148 1 87.12 127 ILE B C 1
ATOM 5294 O O . ILE B 1 127 ? -12.844 3.822 4.094 1 87.12 127 ILE B O 1
ATOM 5298 N N . PRO B 1 128 ? -13.461 2.1 2.777 1 84.81 128 PRO B N 1
ATOM 5299 C CA . PRO B 1 128 ? -12.641 1.156 3.539 1 84.81 128 PRO B CA 1
ATOM 5300 C C . PRO B 1 128 ? -11.148 1.404 3.367 1 84.81 128 PRO B C 1
ATOM 5302 O O . PRO B 1 128 ? -10.703 1.805 2.287 1 84.81 128 PRO B O 1
ATOM 5305 N N . THR B 1 129 ? -10.422 1.116 4.453 1 88.19 129 THR B N 1
ATOM 5306 C CA . THR B 1 129 ? -8.961 1.163 4.406 1 88.19 129 THR B CA 1
ATOM 5307 C C . THR B 1 129 ? -8.398 -0.115 3.793 1 88.19 129 THR B C 1
ATOM 5309 O O . THR B 1 129 ? -8.844 -1.217 4.121 1 88.19 129 THR B O 1
ATOM 5312 N N . ARG B 1 130 ? -7.496 0.038 2.811 1 88.06 130 ARG B N 1
ATOM 5313 C CA . ARG B 1 130 ? -6.84 -1.105 2.184 1 88.06 130 ARG B CA 1
ATOM 5314 C C . ARG B 1 130 ? -5.324 -1.013 2.328 1 88.06 130 ARG B C 1
ATOM 5316 O O . ARG B 1 130 ? -4.754 0.078 2.254 1 88.06 130 ARG B O 1
ATOM 5323 N N . PHE B 1 131 ? -4.703 -2.195 2.461 1 90.56 131 PHE B N 1
ATOM 5324 C CA . PHE B 1 131 ? -3.27 -2.232 2.713 1 90.56 131 PHE B CA 1
ATOM 5325 C C . PHE B 1 131 ? -2.531 -2.887 1.552 1 90.56 131 PHE B C 1
ATOM 5327 O O . PHE B 1 131 ? -3.016 -3.857 0.969 1 90.56 131 PHE B O 1
ATOM 5334 N N . TYR B 1 132 ? -1.348 -2.367 1.246 1 92.31 132 TYR B N 1
ATOM 5335 C CA . TYR B 1 132 ? -0.506 -2.863 0.163 1 92.31 132 TYR B CA 1
ATOM 5336 C C . TYR B 1 132 ? 0.962 -2.869 0.573 1 92.31 132 TYR B C 1
ATOM 5338 O O . TYR B 1 132 ? 1.354 -2.174 1.513 1 92.31 132 TYR B O 1
ATOM 5346 N N . ALA B 1 133 ? 1.718 -3.678 -0.172 1 92.94 133 ALA B N 1
ATOM 5347 C CA . ALA B 1 133 ? 3.174 -3.627 -0.07 1 92.94 133 ALA B CA 1
ATOM 5348 C C . ALA B 1 133 ? 3.82 -3.619 -1.452 1 92.94 133 ALA B C 1
ATOM 5350 O O . ALA B 1 133 ? 3.363 -4.316 -2.361 1 92.94 133 ALA B O 1
ATOM 5351 N N . ASP B 1 134 ? 4.805 -2.771 -1.653 1 93.25 134 ASP B N 1
ATOM 5352 C CA . ASP B 1 134 ? 5.703 -2.885 -2.801 1 93.25 134 ASP B CA 1
ATOM 5353 C C . ASP B 1 134 ? 6.809 -3.902 -2.535 1 93.25 134 ASP B C 1
ATOM 5355 O O . ASP B 1 134 ? 7.598 -3.742 -1.602 1 93.25 134 ASP B O 1
ATOM 5359 N N . ILE B 1 135 ? 6.84 -4.902 -3.383 1 96.38 135 ILE B N 1
ATOM 5360 C CA . ILE B 1 135 ? 7.766 -6.016 -3.205 1 96.38 135 ILE B CA 1
ATOM 5361 C C . ILE B 1 135 ? 8.656 -6.148 -4.438 1 96.38 135 ILE B C 1
ATOM 5363 O O . ILE B 1 135 ? 8.18 -6.016 -5.57 1 96.38 135 ILE B O 1
ATOM 5367 N N . GLY B 1 136 ? 9.977 -6.352 -4.188 1 96.88 136 GLY B N 1
ATOM 5368 C CA . GLY B 1 136 ? 10.875 -6.609 -5.301 1 96.88 136 GLY B CA 1
ATOM 5369 C C . GLY B 1 136 ? 10.562 -7.902 -6.031 1 96.88 136 GLY B C 1
ATOM 5370 O O . GLY B 1 136 ? 10.203 -8.898 -5.406 1 96.88 136 GLY B O 1
ATOM 5371 N N . GLY B 1 137 ? 10.758 -7.832 -7.34 1 97.88 137 GLY B N 1
ATOM 5372 C CA . GLY B 1 137 ? 10.523 -9.031 -8.133 1 97.88 137 GLY B CA 1
ATOM 5373 C C . GLY B 1 137 ? 11.461 -10.172 -7.773 1 97.88 137 GLY B C 1
ATOM 5374 O O . GLY B 1 137 ? 11.133 -11.336 -7.992 1 97.88 137 GLY B O 1
ATOM 5375 N N . GLU B 1 138 ? 12.594 -9.859 -7.195 1 97.69 138 GLU B N 1
ATOM 5376 C CA . GLU B 1 138 ? 13.625 -10.836 -6.867 1 97.69 138 GLU B CA 1
ATOM 5377 C C . GLU B 1 138 ? 13.328 -11.523 -5.535 1 97.69 138 GLU B C 1
ATOM 5379 O O . GLU B 1 138 ? 13.93 -12.555 -5.215 1 97.69 138 GLU B O 1
ATOM 5384 N N . GLN B 1 139 ? 12.43 -10.984 -4.754 1 97.19 139 GLN B N 1
ATOM 5385 C CA . GLN B 1 139 ? 12.219 -11.477 -3.396 1 97.19 139 GLN B CA 1
ATOM 5386 C C . GLN B 1 139 ? 11.531 -12.836 -3.404 1 97.19 139 GLN B C 1
ATOM 5388 O O . GLN B 1 139 ? 10.695 -13.109 -4.27 1 97.19 139 GLN B O 1
ATOM 5393 N N . LEU B 1 140 ? 11.883 -13.609 -2.375 1 97.62 140 LEU B N 1
ATOM 5394 C CA . LEU B 1 140 ? 11.195 -14.875 -2.174 1 97.62 140 LEU B CA 1
ATOM 5395 C C . LEU B 1 140 ? 9.891 -14.672 -1.401 1 97.62 140 LEU B C 1
ATOM 5397 O O . LEU B 1 140 ? 9.828 -13.828 -0.506 1 97.62 140 LEU B O 1
ATOM 5401 N N . TRP B 1 141 ? 8.945 -15.484 -1.736 1 97.81 141 TRP B N 1
ATOM 5402 C CA . TRP B 1 141 ? 7.656 -15.391 -1.055 1 97.81 141 TRP B CA 1
ATOM 5403 C C . TRP B 1 141 ? 7.812 -15.648 0.44 1 97.81 141 TRP B C 1
ATOM 5405 O O . TRP B 1 141 ? 7.09 -15.07 1.255 1 97.81 141 TRP B O 1
ATOM 5415 N N . VAL B 1 142 ? 8.789 -16.484 0.824 1 97.44 142 VAL B N 1
ATOM 5416 C CA . VAL B 1 142 ? 9 -16.734 2.246 1 97.44 142 VAL B CA 1
ATOM 5417 C C . VAL B 1 142 ? 9.469 -15.453 2.93 1 97.44 142 VAL B C 1
ATOM 5419 O O . VAL B 1 142 ? 9.094 -15.172 4.07 1 97.44 142 VAL B O 1
ATOM 5422 N N . ASP B 1 143 ? 10.289 -14.68 2.262 1 95.44 143 ASP B N 1
ATOM 5423 C CA . ASP B 1 143 ? 10.75 -13.406 2.803 1 95.44 143 ASP B CA 1
ATOM 5424 C C . ASP B 1 143 ? 9.602 -12.398 2.877 1 95.44 143 ASP B C 1
ATOM 5426 O O . ASP B 1 143 ? 9.492 -11.641 3.844 1 95.44 143 ASP B O 1
ATOM 5430 N N . VAL B 1 144 ? 8.797 -12.414 1.853 1 96.19 144 VAL B N 1
ATOM 5431 C CA . VAL B 1 144 ? 7.617 -11.555 1.834 1 96.19 144 VAL B CA 1
ATOM 5432 C C . VAL B 1 144 ? 6.707 -11.898 3.012 1 96.19 144 VAL B C 1
ATOM 5434 O O . VAL B 1 144 ? 6.207 -11 3.699 1 96.19 144 VAL B O 1
ATOM 5437 N N . LEU B 1 145 ? 6.52 -13.211 3.24 1 96.19 145 LEU B N 1
ATOM 5438 C CA . LEU B 1 145 ? 5.699 -13.664 4.359 1 96.19 145 LEU B CA 1
ATOM 5439 C C . LEU B 1 145 ? 6.23 -13.117 5.68 1 96.19 145 LEU B C 1
ATOM 5441 O O . LEU B 1 145 ? 5.488 -12.5 6.441 1 96.19 145 LEU B O 1
ATOM 5445 N N . HIS B 1 146 ? 7.461 -13.227 5.914 1 93.06 146 HIS B N 1
ATOM 5446 C CA . HIS B 1 146 ? 8.039 -12.797 7.18 1 93.06 146 HIS B CA 1
ATOM 5447 C C . HIS B 1 146 ? 8 -11.273 7.309 1 93.06 146 HIS B C 1
ATOM 5449 O O . HIS B 1 146 ? 7.633 -10.75 8.367 1 93.06 146 HIS B O 1
ATOM 5455 N N . ALA B 1 147 ? 8.352 -10.617 6.25 1 88.31 147 ALA B N 1
ATOM 5456 C CA . ALA B 1 147 ? 8.367 -9.156 6.277 1 88.31 147 ALA B CA 1
ATOM 5457 C C . ALA B 1 147 ? 6.977 -8.594 6.574 1 88.31 147 ALA B C 1
ATOM 5459 O O . ALA B 1 147 ? 6.84 -7.621 7.316 1 88.31 147 ALA B O 1
ATOM 5460 N N . THR B 1 148 ? 5.988 -9.172 6.008 1 90.38 148 THR B N 1
ATOM 5461 C CA . THR B 1 148 ? 4.633 -8.648 6.172 1 90.38 148 THR B CA 1
ATOM 5462 C C . THR B 1 148 ? 4.062 -9.047 7.531 1 90.38 148 THR B C 1
ATOM 5464 O O . THR B 1 148 ? 3.34 -8.266 8.156 1 90.38 148 THR B O 1
ATOM 5467 N N . LEU B 1 149 ? 4.43 -10.242 8.008 1 87.5 149 LEU B N 1
ATOM 5468 C CA . LEU B 1 149 ? 3.947 -10.695 9.305 1 87.5 149 LEU B CA 1
ATOM 5469 C C . LEU B 1 149 ? 4.445 -9.773 10.414 1 87.5 149 LEU B C 1
ATOM 5471 O O . LEU B 1 149 ? 3.746 -9.555 11.406 1 87.5 149 LEU B O 1
ATOM 5475 N N . ASP B 1 150 ? 5.621 -9.32 10.195 1 77.12 150 ASP B N 1
ATOM 5476 C CA . ASP B 1 150 ? 6.188 -8.383 11.164 1 77.12 150 ASP B CA 1
ATOM 5477 C C . ASP B 1 150 ? 5.301 -7.152 11.312 1 77.12 150 ASP B C 1
ATOM 5479 O O . ASP B 1 150 ? 5.387 -6.438 12.32 1 77.12 150 ASP B O 1
ATOM 5483 N N . HIS B 1 151 ? 4.395 -7.059 10.375 1 73.94 151 HIS B N 1
ATOM 5484 C CA . HIS B 1 151 ? 3.498 -5.906 10.398 1 73.94 151 HIS B CA 1
ATOM 5485 C C . HIS B 1 151 ? 2.047 -6.34 10.586 1 73.94 151 HIS B C 1
ATOM 5487 O O . HIS B 1 151 ? 1.127 -5.543 10.383 1 73.94 151 HIS B O 1
ATOM 5493 N N . GLY B 1 152 ? 1.854 -7.609 10.867 1 77.81 152 GLY B N 1
ATOM 5494 C CA . GLY B 1 152 ? 0.528 -8.125 11.164 1 77.81 152 GLY B CA 1
ATOM 5495 C C . GLY B 1 152 ? -0.332 -8.32 9.93 1 77.81 152 GLY B C 1
ATOM 5496 O O . GLY B 1 152 ? -1.55 -8.484 10.031 1 77.81 152 GLY B O 1
ATOM 5497 N N . VAL B 1 153 ? 0.196 -8.18 8.781 1 86.25 153 VAL B N 1
ATOM 5498 C CA . VAL B 1 153 ? -0.527 -8.352 7.523 1 86.25 153 VAL B CA 1
ATOM 5499 C C . VAL B 1 153 ? 0.125 -9.461 6.699 1 86.25 153 VAL B C 1
ATOM 5501 O O . VAL B 1 153 ? 1.194 -9.961 7.055 1 86.25 153 VAL B O 1
ATOM 5504 N N . ALA B 1 154 ? -0.587 -9.875 5.676 1 92.81 154 ALA B N 1
ATOM 5505 C CA . ALA B 1 154 ? -0.058 -10.875 4.758 1 92.81 154 ALA B CA 1
ATOM 5506 C C . ALA B 1 154 ? -0.754 -10.797 3.4 1 92.81 154 ALA B C 1
ATOM 5508 O O . ALA B 1 154 ? -1.909 -10.375 3.312 1 92.81 154 ALA B O 1
ATOM 5509 N N . PRO B 1 155 ? 0.005 -11.18 2.344 1 95.25 155 PRO B N 1
ATOM 5510 C CA . PRO B 1 155 ? -0.685 -11.375 1.065 1 95.25 155 PRO B CA 1
ATOM 5511 C C . PRO B 1 155 ? -1.829 -12.383 1.16 1 95.25 155 PRO B C 1
ATOM 5513 O O . PRO B 1 155 ? -1.86 -13.203 2.08 1 95.25 155 PRO B O 1
ATOM 5516 N N . VAL B 1 156 ? -2.736 -12.375 0.225 1 92.19 156 VAL B N 1
ATOM 5517 C CA . VAL B 1 156 ? -3.926 -13.211 0.355 1 92.19 156 VAL B CA 1
ATOM 5518 C C . VAL B 1 156 ? -3.799 -14.43 -0.553 1 92.19 156 VAL B C 1
ATOM 5520 O O . VAL B 1 156 ? -4.527 -15.414 -0.389 1 92.19 156 VAL B O 1
ATOM 5523 N N . SER B 1 157 ? -2.959 -14.383 -1.516 1 94.81 157 SER B N 1
ATOM 5524 C CA . SER B 1 157 ? -2.768 -15.469 -2.467 1 94.81 157 SER B CA 1
ATOM 5525 C C . SER B 1 157 ? -1.316 -15.938 -2.49 1 94.81 157 SER B C 1
ATOM 5527 O O . SER B 1 157 ? -0.408 -15.148 -2.752 1 94.81 157 SER B O 1
ATOM 5529 N N . TRP B 1 158 ? -1.126 -17.234 -2.248 1 96.56 158 TRP B N 1
ATOM 5530 C CA . TRP B 1 158 ? 0.201 -17.828 -2.115 1 96.56 158 TRP B CA 1
ATOM 5531 C C . TRP B 1 158 ? 0.37 -19.016 -3.066 1 96.56 158 TRP B C 1
ATOM 5533 O O . TRP B 1 158 ? -0.613 -19.531 -3.598 1 96.56 158 TRP B O 1
ATOM 5543 N N . THR B 1 159 ? 1.618 -19.328 -3.352 1 94.81 159 THR B N 1
ATOM 5544 C CA . THR B 1 159 ? 1.945 -20.688 -3.803 1 94.81 159 THR B CA 1
ATOM 5545 C C . THR B 1 159 ? 2.221 -21.594 -2.615 1 94.81 159 THR B C 1
ATOM 5547 O O . THR B 1 159 ? 2.469 -21.125 -1.504 1 94.81 159 THR B O 1
ATOM 5550 N N . ASP B 1 160 ? 2.139 -22.859 -2.861 1 93.06 160 ASP B N 1
ATOM 5551 C CA . ASP B 1 160 ? 2.377 -23.812 -1.774 1 93.06 160 ASP B CA 1
ATOM 5552 C C . ASP B 1 160 ? 3.857 -23.859 -1.4 1 93.06 160 ASP B C 1
ATOM 5554 O O . ASP B 1 160 ? 4.203 -24.078 -0.239 1 93.06 160 ASP B O 1
ATOM 5558 N N . TYR B 1 161 ? 4.699 -23.797 -2.342 1 95.38 161 TYR B N 1
ATOM 5559 C CA . TYR B 1 161 ? 6.137 -23.672 -2.117 1 95.38 161 TYR B CA 1
ATOM 5560 C C . TYR B 1 161 ? 6.566 -22.219 -2.102 1 95.38 161 TYR B C 1
ATOM 5562 O O . TYR B 1 161 ? 6.379 -21.5 -3.086 1 95.38 161 TYR B O 1
ATOM 5570 N N . LEU B 1 162 ? 7.199 -21.766 -0.987 1 97.31 162 LEU B N 1
ATOM 5571 C CA . LEU B 1 162 ? 7.383 -20.328 -0.783 1 97.31 162 LEU B CA 1
ATOM 5572 C C . LEU B 1 162 ? 8.781 -19.906 -1.201 1 97.31 162 LEU B C 1
ATOM 5574 O O . LEU B 1 162 ? 9.094 -18.703 -1.205 1 97.31 162 LEU B O 1
ATOM 5578 N N . TYR B 1 163 ? 9.617 -20.766 -1.55 1 96.62 163 TYR B N 1
ATOM 5579 C CA . TYR B 1 163 ? 10.984 -20.406 -1.912 1 96.62 163 TYR B CA 1
ATOM 5580 C C . TYR B 1 163 ? 11.109 -20.172 -3.414 1 96.62 163 TYR B C 1
ATOM 5582 O O . TYR B 1 163 ? 12 -20.719 -4.062 1 96.62 163 TYR B O 1
ATOM 5590 N N . LEU B 1 164 ? 10.195 -19.453 -3.934 1 97.31 164 LEU B N 1
ATOM 5591 C CA . LEU B 1 164 ? 10.094 -18.953 -5.297 1 97.31 164 LEU B CA 1
ATOM 5592 C C . LEU B 1 164 ? 10.109 -17.422 -5.312 1 97.31 164 LEU B C 1
ATOM 5594 O O . LEU B 1 164 ? 9.695 -16.781 -4.344 1 97.31 164 LEU B O 1
ATOM 5598 N N . SER B 1 165 ? 10.609 -16.844 -6.383 1 97.75 165 SER B N 1
ATOM 5599 C CA . SER B 1 165 ? 10.641 -15.391 -6.48 1 97.75 165 SER B CA 1
ATOM 5600 C C . SER B 1 165 ? 9.281 -14.836 -6.891 1 97.75 165 SER B C 1
ATOM 5602 O O . SER B 1 165 ? 8.539 -15.484 -7.637 1 97.75 165 SER B O 1
ATOM 5604 N N . VAL B 1 166 ? 9 -13.633 -6.457 1 98.19 166 VAL B N 1
ATOM 5605 C CA . VAL B 1 166 ? 7.738 -12.953 -6.75 1 98.19 166 VAL B CA 1
ATOM 5606 C C . VAL B 1 166 ? 7.598 -12.75 -8.258 1 98.19 166 VAL B C 1
ATOM 5608 O O . VAL B 1 166 ? 6.582 -13.133 -8.844 1 98.19 166 VAL B O 1
ATOM 5611 N N . GLY B 1 167 ? 8.602 -12.25 -8.883 1 98.19 167 GLY B N 1
ATOM 5612 C CA . GLY B 1 167 ? 8.531 -12.047 -10.32 1 98.19 167 GLY B CA 1
ATOM 5613 C C . GLY B 1 167 ? 8.328 -13.336 -11.102 1 98.19 167 GLY B C 1
ATOM 5614 O O . GLY B 1 167 ? 7.613 -13.352 -12.102 1 98.19 167 GLY B O 1
ATOM 5615 N N . GLY B 1 168 ? 8.961 -14.391 -10.617 1 97.69 168 GLY B N 1
ATOM 5616 C CA . GLY B 1 168 ? 8.828 -15.68 -11.273 1 97.69 168 GLY B CA 1
ATOM 5617 C C . GLY B 1 168 ? 7.406 -16.219 -11.242 1 97.69 168 GLY B C 1
ATOM 5618 O O . GLY B 1 168 ? 6.883 -16.672 -12.266 1 97.69 168 GLY B O 1
ATOM 5619 N N . THR B 1 169 ? 6.77 -16.141 -10.078 1 98 169 THR B N 1
ATOM 5620 C CA . THR B 1 169 ? 5.43 -16.703 -9.977 1 98 169 THR B CA 1
ATOM 5621 C C . THR B 1 169 ? 4.41 -15.828 -10.695 1 98 169 THR B C 1
ATOM 5623 O O . THR B 1 169 ? 3.453 -16.328 -11.289 1 98 169 THR B O 1
ATOM 5626 N N . LEU B 1 170 ? 4.629 -14.492 -10.695 1 98.38 170 LEU B N 1
ATOM 5627 C CA . LEU B 1 170 ? 3.705 -13.594 -11.391 1 98.38 170 LEU B CA 1
ATOM 5628 C C . LEU B 1 170 ? 3.795 -13.789 -12.898 1 98.38 170 LEU B C 1
ATOM 5630 O O . LEU B 1 170 ? 2.816 -13.57 -13.617 1 98.38 170 LEU B O 1
ATOM 5634 N N . SER B 1 171 ? 4.957 -14.258 -13.391 1 97.94 171 SER B N 1
ATOM 5635 C CA . SER B 1 171 ? 5.121 -14.523 -14.812 1 97.94 171 SER B CA 1
ATOM 5636 C C . SER B 1 171 ? 4.363 -15.789 -15.227 1 97.94 171 SER B C 1
ATOM 5638 O O . SER B 1 171 ? 4.152 -16.031 -16.422 1 97.94 171 SER B O 1
ATOM 5640 N N . ASN B 1 172 ? 3.965 -16.594 -14.227 1 96.56 172 ASN B N 1
ATOM 5641 C CA . ASN B 1 172 ? 3.307 -17.859 -14.5 1 96.56 172 ASN B CA 1
ATOM 5642 C C . ASN B 1 172 ? 1.926 -17.938 -13.852 1 96.56 172 ASN B C 1
ATOM 5644 O O . ASN B 1 172 ? 1.329 -19 -13.758 1 96.56 172 ASN B O 1
ATOM 5648 N N . ALA B 1 173 ? 1.367 -16.797 -13.312 1 96.88 173 ALA B N 1
ATOM 5649 C CA . ALA B 1 173 ? 0.043 -16.625 -12.719 1 96.88 173 ALA B CA 1
ATOM 5650 C C . ALA B 1 173 ? 0.083 -16.859 -11.211 1 96.88 173 ALA B C 1
ATOM 5652 O O . ALA B 1 173 ? -0.377 -16.016 -10.438 1 96.88 173 ALA B O 1
ATOM 5653 N N . GLY B 1 174 ? 0.749 -18.031 -10.758 1 97.5 174 GLY B N 1
ATOM 5654 C CA . GLY B 1 174 ? 0.824 -18.328 -9.336 1 97.5 174 GLY B CA 1
ATOM 5655 C C . GLY B 1 174 ? -0.479 -18.859 -8.766 1 97.5 174 GLY B C 1
ATOM 5656 O O . GLY B 1 174 ? -1.346 -18.078 -8.359 1 97.5 174 GLY B O 1
ATOM 5657 N N . ILE B 1 175 ? -0.582 -20.219 -8.57 1 97.56 175 ILE B N 1
ATOM 5658 C CA . ILE B 1 175 ? -1.854 -20.781 -8.133 1 97.56 175 ILE B CA 1
ATOM 5659 C C . ILE B 1 175 ? -1.629 -21.672 -6.918 1 97.56 175 ILE B C 1
ATOM 5661 O O . ILE B 1 175 ? -0.508 -22.125 -6.668 1 97.56 175 ILE B O 1
ATOM 5665 N N . SER B 1 176 ? -2.629 -21.906 -6.184 1 96.81 176 SER B N 1
ATOM 5666 C CA . SER B 1 176 ? -2.719 -22.828 -5.055 1 96.81 176 SER B CA 1
ATOM 5667 C C . SER B 1 176 ? -4.172 -23.125 -4.699 1 96.81 176 SER B C 1
ATOM 5669 O O . SER B 1 176 ? -5.086 -22.75 -5.438 1 96.81 176 SER B O 1
ATOM 5671 N N . GLY B 1 177 ? -4.332 -23.828 -3.596 1 96.69 177 GLY B N 1
ATOM 5672 C CA . GLY B 1 177 ? -5.672 -24.125 -3.111 1 96.69 177 GLY B CA 1
ATOM 5673 C C . GLY B 1 177 ? -6.434 -22.875 -2.684 1 96.69 177 GLY B C 1
ATOM 5674 O O . GLY B 1 177 ? -7.645 -22.922 -2.469 1 96.69 177 GLY B O 1
ATOM 5675 N N . GLN B 1 178 ? -5.801 -21.75 -2.643 1 95.75 178 GLN B N 1
ATOM 5676 C CA . GLN B 1 178 ? -6.449 -20.484 -2.27 1 95.75 178 GLN B CA 1
ATOM 5677 C C . GLN B 1 178 ? -7.031 -19.781 -3.492 1 95.75 178 GLN B C 1
ATOM 5679 O O . GLN B 1 178 ? -7.809 -18.844 -3.357 1 95.75 178 GLN B O 1
ATOM 5684 N N . THR B 1 179 ? -6.691 -20.219 -4.66 1 96.38 179 THR B N 1
ATOM 5685 C CA . THR B 1 179 ? -6.977 -19.516 -5.906 1 96.38 179 THR B CA 1
ATOM 5686 C C . THR B 1 179 ? -8.484 -19.422 -6.145 1 96.38 179 THR B C 1
ATOM 5688 O O . THR B 1 179 ? -8.969 -18.453 -6.727 1 96.38 179 THR B O 1
ATOM 5691 N N . PHE B 1 180 ? -9.25 -20.422 -5.621 1 95.44 180 PHE B N 1
ATOM 5692 C CA . PHE B 1 180 ? -10.688 -20.406 -5.855 1 95.44 180 PHE B CA 1
ATOM 5693 C C . PHE B 1 180 ? -11.328 -19.172 -5.23 1 95.44 180 PHE B C 1
ATOM 5695 O O . PHE B 1 180 ? -12.352 -18.688 -5.711 1 95.44 180 PHE B O 1
ATOM 5702 N N . ARG B 1 181 ? -10.703 -18.719 -4.176 1 93.06 181 ARG B N 1
ATOM 5703 C CA . ARG B 1 181 ? -11.289 -17.641 -3.387 1 93.06 181 ARG B CA 1
ATOM 5704 C C . ARG B 1 181 ? -10.672 -16.297 -3.752 1 93.06 181 ARG B C 1
ATOM 5706 O O . ARG B 1 181 ? -11.383 -15.305 -3.93 1 93.06 181 ARG B O 1
ATOM 5713 N N . TYR B 1 182 ? -9.375 -16.25 -3.951 1 93 182 TYR B N 1
ATOM 5714 C CA . TYR B 1 182 ? -8.672 -14.984 -4.078 1 93 182 TYR B CA 1
ATOM 5715 C C . TYR B 1 182 ? -8.148 -14.789 -5.492 1 93 182 TYR B C 1
ATOM 5717 O O . TYR B 1 182 ? -7.633 -13.719 -5.832 1 93 182 TYR B O 1
ATOM 5725 N N . GLY B 1 183 ? -8.289 -15.828 -6.324 1 95.56 183 GLY B N 1
ATOM 5726 C CA . GLY B 1 183 ? -7.637 -15.805 -7.625 1 95.56 183 GLY B CA 1
ATOM 5727 C C . GLY B 1 183 ? -6.156 -16.141 -7.555 1 95.56 183 GLY B C 1
ATOM 5728 O O . GLY B 1 183 ? -5.59 -16.234 -6.465 1 95.56 183 GLY B O 1
ATOM 5729 N N . PRO B 1 184 ? -5.617 -16.375 -8.781 1 97.88 184 PRO B N 1
ATOM 5730 C CA . PRO B 1 184 ? -4.16 -16.547 -8.797 1 97.88 184 PRO B CA 1
ATOM 5731 C C . PRO B 1 184 ? -3.414 -15.312 -8.297 1 97.88 184 PRO B C 1
ATOM 5733 O O . PRO B 1 184 ? -4.02 -14.25 -8.109 1 97.88 184 PRO B O 1
ATOM 5736 N N . GLN B 1 185 ? -2.176 -15.367 -7.992 1 98.12 185 GLN B N 1
ATOM 5737 C CA . GLN B 1 185 ? -1.364 -14.266 -7.48 1 98.12 185 GLN B CA 1
ATOM 5738 C C . GLN B 1 185 ? -1.457 -13.047 -8.391 1 98.12 185 GLN B C 1
ATOM 5740 O O . GLN B 1 185 ? -1.487 -11.914 -7.906 1 98.12 185 GLN B O 1
ATOM 5745 N N . ILE B 1 186 ? -1.546 -13.234 -9.695 1 98.38 186 ILE B N 1
ATOM 5746 C CA . ILE B 1 186 ? -1.514 -12.141 -10.656 1 98.38 186 ILE B CA 1
ATOM 5747 C C . ILE B 1 186 ? -2.76 -11.273 -10.5 1 98.38 186 ILE B C 1
ATOM 5749 O O . ILE B 1 186 ? -2.744 -10.086 -10.828 1 98.38 186 ILE B O 1
ATOM 5753 N N . ASN B 1 187 ? -3.838 -11.844 -9.961 1 97.12 187 ASN B N 1
ATOM 5754 C CA . ASN B 1 187 ? -5.066 -11.078 -9.781 1 97.12 187 ASN B CA 1
ATOM 5755 C C . ASN B 1 187 ? -5.027 -10.242 -8.508 1 97.12 187 ASN B C 1
ATOM 5757 O O . ASN B 1 187 ? -5.957 -9.477 -8.227 1 97.12 187 ASN B O 1
ATOM 5761 N N . ASN B 1 188 ? -3.986 -10.352 -7.766 1 96.44 188 ASN B N 1
ATOM 5762 C CA . ASN B 1 188 ? -3.832 -9.617 -6.516 1 96.44 188 ASN B CA 1
ATOM 5763 C C . ASN B 1 188 ? -2.676 -8.625 -6.594 1 96.44 188 ASN B C 1
ATOM 5765 O O . ASN B 1 188 ? -2.094 -8.258 -5.57 1 96.44 188 ASN B O 1
ATOM 5769 N N . VAL B 1 189 ? -2.297 -8.25 -7.805 1 97.38 189 VAL B N 1
ATOM 5770 C CA . VAL B 1 189 ? -1.276 -7.246 -8.078 1 97.38 189 VAL B CA 1
ATOM 5771 C C . VAL B 1 189 ? -1.938 -5.941 -8.523 1 97.38 189 VAL B C 1
ATOM 5773 O O . VAL B 1 189 ? -2.818 -5.949 -9.391 1 97.38 189 VAL B O 1
ATOM 5776 N N . HIS B 1 190 ? -1.487 -4.789 -7.984 1 93.38 190 HIS B N 1
ATOM 5777 C CA . HIS B 1 190 ? -2.148 -3.521 -8.266 1 93.38 190 HIS B CA 1
ATOM 5778 C C . HIS B 1 190 ? -1.294 -2.645 -9.172 1 93.38 190 HIS B C 1
ATOM 5780 O O . HIS B 1 190 ? -1.815 -1.77 -9.867 1 93.38 190 HIS B O 1
ATOM 5786 N N . GLU B 1 191 ? -0.026 -2.799 -9.141 1 93.62 191 GLU B N 1
ATOM 5787 C CA . GLU B 1 191 ? 0.926 -2.012 -9.914 1 93.62 191 GLU B CA 1
ATOM 5788 C C . GLU B 1 191 ? 2.244 -2.76 -10.094 1 93.62 191 GLU B C 1
ATOM 5790 O O . GLU B 1 191 ? 2.623 -3.572 -9.25 1 93.62 191 GLU B O 1
ATOM 5795 N N . LEU B 1 192 ? 2.949 -2.518 -11.227 1 97.38 192 LEU B N 1
ATOM 5796 C CA . LEU B 1 192 ? 4.234 -3.152 -11.5 1 97.38 192 LEU B CA 1
ATOM 5797 C C . LEU B 1 192 ? 5.242 -2.133 -12.016 1 97.38 192 LEU B C 1
ATOM 5799 O O . LEU B 1 192 ? 4.867 -1.137 -12.633 1 97.38 192 LEU B O 1
ATOM 5803 N N . ASP B 1 193 ? 6.504 -2.328 -11.703 1 96.06 193 ASP B N 1
ATOM 5804 C CA . ASP B 1 193 ? 7.617 -1.798 -12.484 1 96.06 193 ASP B CA 1
ATOM 5805 C C . ASP B 1 193 ? 8.234 -2.881 -13.367 1 96.06 193 ASP B C 1
ATOM 5807 O O . ASP B 1 193 ? 8.602 -3.951 -12.875 1 96.06 193 ASP B O 1
ATOM 5811 N N . VAL B 1 194 ? 8.297 -2.58 -14.641 1 98.44 194 VAL B N 1
ATOM 5812 C CA . VAL B 1 194 ? 8.703 -3.576 -15.617 1 98.44 194 VAL B CA 1
ATOM 5813 C C . VAL B 1 194 ? 9.797 -3 -16.516 1 98.44 194 VAL B C 1
ATOM 5815 O O . VAL B 1 194 ? 9.703 -1.849 -16.953 1 98.44 194 VAL B O 1
ATOM 5818 N N . VAL B 1 195 ? 10.891 -3.738 -16.75 1 98.44 195 VAL B N 1
ATOM 5819 C CA . VAL B 1 195 ? 11.867 -3.396 -17.781 1 98.44 195 VAL B CA 1
ATOM 5820 C C . VAL B 1 195 ? 11.562 -4.172 -19.062 1 98.44 195 VAL B C 1
ATOM 5822 O O . VAL B 1 195 ? 11.664 -5.402 -19.094 1 98.44 195 VAL B O 1
ATOM 5825 N N . THR B 1 196 ? 11.219 -3.484 -20.125 1 98.69 196 THR B N 1
ATOM 5826 C CA . THR B 1 196 ? 10.812 -4.137 -21.359 1 98.69 196 THR B CA 1
ATOM 5827 C C . THR B 1 196 ? 12.031 -4.598 -22.156 1 98.69 196 THR B C 1
ATOM 5829 O O . THR B 1 196 ? 13.164 -4.301 -21.781 1 98.69 196 THR B O 1
ATOM 5832 N N . GLY B 1 197 ? 11.766 -5.309 -23.281 1 98.5 197 GLY B N 1
ATOM 5833 C CA . GLY B 1 197 ? 12.836 -5.742 -24.156 1 98.5 197 GLY B CA 1
ATOM 5834 C C . GLY B 1 197 ? 13.547 -4.594 -24.844 1 98.5 197 GLY B C 1
ATOM 5835 O O . GLY B 1 197 ? 14.641 -4.77 -25.391 1 98.5 197 GLY B O 1
ATOM 5836 N N . LYS B 1 198 ? 12.969 -3.424 -24.812 1 98 198 LYS B N 1
ATOM 5837 C CA . LYS B 1 198 ? 13.578 -2.223 -25.375 1 98 198 LYS B CA 1
ATOM 5838 C C . LYS B 1 198 ? 14.492 -1.541 -24.359 1 98 198 LYS B C 1
ATOM 5840 O O . LYS B 1 198 ? 15.141 -0.542 -24.672 1 98 198 LYS B O 1
ATOM 5845 N N . GLY B 1 199 ? 14.484 -2.088 -23.156 1 97.5 199 GLY B N 1
ATOM 5846 C CA . GLY B 1 199 ? 15.281 -1.492 -22.094 1 97.5 199 GLY B CA 1
ATOM 5847 C C . GLY B 1 199 ? 14.609 -0.303 -21.438 1 97.5 199 GLY B C 1
ATOM 5848 O O . GLY B 1 199 ? 15.281 0.629 -20.984 1 97.5 199 GLY B O 1
ATOM 5849 N N . GLU B 1 200 ? 13.297 -0.24 -21.453 1 96.75 200 GLU B N 1
ATOM 5850 C CA . GLU B 1 200 ? 12.531 0.833 -20.828 1 96.75 200 GLU B CA 1
ATOM 5851 C C . GLU B 1 200 ? 11.953 0.389 -19.484 1 96.75 200 GLU B C 1
ATOM 5853 O O . GLU B 1 200 ? 11.328 -0.668 -19.391 1 96.75 200 GLU B O 1
ATOM 5858 N N . LEU B 1 201 ? 12.273 1.177 -18.438 1 95.62 201 LEU B N 1
ATOM 5859 C CA . LEU B 1 201 ? 11.609 0.958 -17.156 1 95.62 201 LEU B CA 1
ATOM 5860 C C . LEU B 1 201 ? 10.25 1.645 -17.125 1 95.62 201 LEU B C 1
ATOM 5862 O O . LEU B 1 201 ? 10.172 2.875 -17.156 1 95.62 201 LEU B O 1
ATOM 5866 N N . ILE B 1 202 ? 9.156 0.871 -17.047 1 95.25 202 ILE B N 1
ATOM 5867 C CA . ILE B 1 202 ? 7.801 1.405 -17.125 1 95.25 202 ILE B CA 1
ATOM 5868 C C . ILE B 1 202 ? 6.996 0.974 -15.906 1 95.25 202 ILE B C 1
ATOM 5870 O O . ILE B 1 202 ? 7.008 -0.2 -15.531 1 95.25 202 ILE B O 1
ATOM 5874 N N . THR B 1 203 ? 6.391 1.95 -15.219 1 92.38 203 THR B N 1
ATOM 5875 C CA . THR B 1 203 ? 5.371 1.646 -14.219 1 92.38 203 THR B CA 1
ATOM 5876 C C . THR B 1 203 ? 4.016 1.419 -14.891 1 92.38 203 THR B C 1
ATOM 5878 O O . THR B 1 203 ? 3.611 2.188 -15.758 1 92.38 203 THR B O 1
ATOM 5881 N N . CYS B 1 204 ? 3.332 0.318 -14.492 1 95.12 204 CYS B N 1
ATOM 5882 C CA . CYS B 1 204 ? 2.066 0.003 -15.141 1 95.12 204 CYS B CA 1
ATOM 5883 C C . CYS B 1 204 ? 1.065 -0.564 -14.141 1 95.12 204 CYS B C 1
ATOM 5885 O O . CYS B 1 204 ? 1.454 -1.098 -13.102 1 95.12 204 CYS B O 1
ATOM 5887 N N . SER B 1 205 ? -0.173 -0.368 -14.375 1 93.19 205 SER B N 1
ATOM 5888 C CA . SER B 1 205 ? -1.332 -0.834 -13.617 1 93.19 205 SER B CA 1
ATOM 5889 C C . SER B 1 205 ? -2.547 -1.007 -14.523 1 93.19 205 SER B C 1
ATOM 5891 O O . SER B 1 205 ? -2.449 -0.847 -15.742 1 93.19 205 SER B O 1
ATOM 5893 N N . LYS B 1 206 ? -3.68 -1.413 -13.922 1 91.88 206 LYS B N 1
ATOM 5894 C CA . LYS B 1 206 ? -4.91 -1.53 -14.703 1 91.88 206 LYS B CA 1
ATOM 5895 C C . LYS B 1 206 ? -5.305 -0.187 -15.312 1 91.88 206 LYS B C 1
ATOM 5897 O O . LYS B 1 206 ? -5.977 -0.14 -16.344 1 91.88 206 LYS B O 1
ATOM 5902 N N . LYS B 1 207 ? -4.758 0.899 -14.758 1 82.75 207 LYS B N 1
ATOM 5903 C CA . LYS B 1 207 ? -5.184 2.232 -15.172 1 82.75 207 LYS B CA 1
ATOM 5904 C C . LYS B 1 207 ? -4.066 2.965 -15.906 1 82.75 207 LYS B C 1
ATOM 5906 O O . LYS B 1 207 ? -4.312 3.955 -16.594 1 82.75 207 LYS B O 1
ATOM 5911 N N . MET B 1 208 ? -2.832 2.584 -15.758 1 85 208 MET B N 1
ATOM 5912 C CA . MET B 1 208 ? -1.655 3.207 -16.359 1 85 208 MET B CA 1
ATOM 5913 C C . MET B 1 208 ? -0.831 2.184 -17.125 1 85 208 MET B C 1
ATOM 5915 O O . MET B 1 208 ? -0.35 1.205 -16.562 1 85 208 MET B O 1
ATOM 5919 N N . ASN B 1 209 ? -0.578 2.471 -18.484 1 93.5 209 ASN B N 1
ATOM 5920 C CA . ASN B 1 209 ? 0.14 1.494 -19.297 1 93.5 209 ASN B CA 1
ATOM 5921 C C . ASN B 1 209 ? -0.437 0.091 -19.125 1 93.5 209 ASN B C 1
ATOM 5923 O O . ASN B 1 209 ? 0.301 -0.861 -18.875 1 93.5 209 ASN B O 1
ATOM 5927 N N . SER B 1 210 ? -1.815 0.036 -19.266 1 95.75 210 SER B N 1
ATOM 5928 C CA . SER B 1 210 ? -2.58 -1.153 -18.906 1 95.75 210 SER B CA 1
ATOM 5929 C C . SER B 1 210 ? -2.211 -2.338 -19.797 1 95.75 210 SER B C 1
ATOM 5931 O O . SER B 1 210 ? -2.23 -3.486 -19.344 1 95.75 210 SER B O 1
ATOM 5933 N N . GLU B 1 211 ? -1.831 -2.068 -21 1 98.06 211 GLU B N 1
ATOM 5934 C CA . GLU B 1 211 ? -1.484 -3.156 -21.906 1 98.06 211 GLU B CA 1
ATOM 5935 C C . GLU B 1 211 ? -0.259 -3.92 -21.422 1 98.06 211 GLU B C 1
ATOM 5937 O O . GLU B 1 211 ? -0.235 -5.152 -21.453 1 98.06 211 GLU B O 1
ATOM 5942 N N . LEU B 1 212 ? 0.751 -3.188 -20.969 1 98.5 212 LEU B N 1
ATOM 5943 C CA . LEU B 1 212 ? 1.946 -3.83 -20.438 1 98.5 212 LEU B CA 1
ATOM 5944 C C . LEU B 1 212 ? 1.628 -4.586 -19.156 1 98.5 212 LEU B C 1
ATOM 5946 O O . LEU B 1 212 ? 2.133 -5.691 -18.938 1 98.5 212 LEU B O 1
ATOM 5950 N N . PHE B 1 213 ? 0.752 -3.973 -18.297 1 98.31 213 PHE B N 1
ATOM 5951 C CA . PHE B 1 213 ? 0.33 -4.605 -17.047 1 98.31 213 PHE B CA 1
ATOM 5952 C C . PHE B 1 213 ? -0.288 -5.969 -17.312 1 98.31 213 PHE B C 1
ATOM 5954 O O . PHE B 1 213 ? 0.138 -6.973 -16.75 1 98.31 213 PHE B O 1
ATOM 5961 N N . HIS B 1 214 ? -1.207 -6.016 -18.266 1 98.69 214 HIS B N 1
ATOM 5962 C CA . HIS B 1 214 ? -1.889 -7.258 -18.609 1 98.69 214 HIS B CA 1
ATOM 5963 C C . HIS B 1 214 ? -0.949 -8.227 -19.312 1 98.69 214 HIS B C 1
ATOM 5965 O O . HIS B 1 214 ? -1.044 -9.438 -19.141 1 98.69 214 HIS B O 1
ATOM 5971 N N . ALA B 1 215 ? 0.001 -7.707 -20.062 1 98.81 215 ALA B N 1
ATOM 5972 C CA . ALA B 1 215 ? 0.918 -8.523 -20.844 1 98.81 215 ALA B CA 1
ATOM 5973 C C . ALA B 1 215 ? 1.852 -9.328 -19.953 1 98.81 215 ALA B C 1
ATOM 5975 O O . ALA B 1 215 ? 2.018 -10.539 -20.125 1 98.81 215 ALA B O 1
ATOM 5976 N N . VAL B 1 216 ? 2.406 -8.695 -18.953 1 98.75 216 VAL B N 1
ATOM 5977 C CA . VAL B 1 216 ? 3.494 -9.305 -18.203 1 98.75 216 VAL B CA 1
ATOM 5978 C C . VAL B 1 216 ? 2.926 -10.297 -17.188 1 98.75 216 VAL B C 1
ATOM 5980 O O . VAL B 1 216 ? 3.598 -11.258 -16.812 1 98.75 216 VAL B O 1
ATOM 5983 N N . LEU B 1 217 ? 1.695 -10.086 -16.688 1 98.75 217 LEU B N 1
ATOM 5984 C CA . LEU B 1 217 ? 1.069 -10.992 -15.727 1 98.75 217 LEU B CA 1
ATOM 5985 C C . LEU B 1 217 ? 0.618 -12.281 -16.406 1 98.75 217 LEU B C 1
ATOM 5987 O O . LEU B 1 217 ? -0.36 -12.281 -17.156 1 98.75 217 LEU B O 1
ATOM 5991 N N . GLY B 1 218 ? 1.365 -13.344 -16.125 1 98 218 GLY B N 1
ATOM 5992 C CA . GLY B 1 218 ? 1.178 -14.594 -16.844 1 98 218 GLY B CA 1
ATOM 5993 C C . GLY B 1 218 ? 1.822 -14.602 -18.203 1 98 218 GLY B C 1
ATOM 5994 O O . GLY B 1 218 ? 1.472 -15.422 -19.062 1 98 218 GLY B O 1
ATOM 5995 N N . GLY B 1 219 ? 2.734 -13.703 -18.453 1 97.75 219 GLY B N 1
ATOM 5996 C CA . GLY B 1 219 ? 3.283 -13.492 -19.781 1 97.75 219 GLY B CA 1
ATOM 5997 C C . GLY B 1 219 ? 4.527 -14.32 -20.047 1 97.75 219 GLY B C 1
ATOM 5998 O O . GLY B 1 219 ? 5.137 -14.211 -21.109 1 97.75 219 GLY B O 1
ATOM 5999 N N . LEU B 1 220 ? 4.992 -15.109 -19.094 1 97.38 220 LEU B N 1
ATOM 6000 C CA . LEU B 1 220 ? 6.102 -16.047 -19.234 1 97.38 220 LEU B CA 1
ATOM 6001 C C . LEU B 1 220 ? 7.402 -15.305 -19.531 1 97.38 220 LEU B C 1
ATOM 6003 O O . LEU B 1 220 ? 8.25 -15.797 -20.281 1 97.38 220 LEU B O 1
ATOM 6007 N N . GLY B 1 221 ? 7.465 -14.086 -19.125 1 97.25 221 GLY B N 1
ATOM 6008 C CA . GLY B 1 221 ? 8.688 -13.297 -19.234 1 97.25 221 GLY B CA 1
ATOM 6009 C C . GLY B 1 221 ? 8.891 -12.711 -20.625 1 97.25 221 GLY B C 1
ATOM 6010 O O . GLY B 1 221 ? 9.945 -12.148 -20.906 1 97.25 221 GLY B O 1
ATOM 6011 N N . GLN B 1 222 ? 7.949 -12.719 -21.484 1 97.75 222 GLN B N 1
ATOM 6012 C CA . GLN B 1 222 ? 8.117 -12.406 -22.906 1 97.75 222 GLN B CA 1
ATOM 6013 C C . GLN B 1 222 ? 8.125 -10.898 -23.141 1 97.75 222 GLN B C 1
ATOM 6015 O O . GLN B 1 222 ? 8.609 -10.43 -24.172 1 97.75 222 GLN B O 1
ATOM 6020 N N . PHE B 1 223 ? 7.625 -10.109 -22.188 1 98.62 223 PHE B N 1
ATOM 6021 C CA . PHE B 1 223 ? 7.34 -8.719 -22.516 1 98.62 223 PHE B CA 1
ATOM 6022 C C . PHE B 1 223 ? 8.164 -7.781 -21.641 1 98.62 223 PHE B C 1
ATOM 6024 O O . PHE B 1 223 ? 8.234 -6.578 -21.922 1 98.62 223 PHE B O 1
ATOM 6031 N N . GLY B 1 224 ? 8.695 -8.367 -20.672 1 98.62 224 GLY B N 1
ATOM 6032 C CA . GLY B 1 224 ? 9.484 -7.566 -19.75 1 98.62 224 GLY B CA 1
ATOM 6033 C C . GLY B 1 224 ? 9.875 -8.32 -18.484 1 98.62 224 GLY B C 1
ATOM 6034 O O . GLY B 1 224 ? 9.391 -9.43 -18.234 1 98.62 224 GLY B O 1
ATOM 6035 N N . ILE B 1 225 ? 10.766 -7.738 -17.734 1 98.69 225 ILE B N 1
ATOM 6036 C CA . ILE B 1 225 ? 11.227 -8.266 -16.453 1 98.69 225 ILE B CA 1
ATOM 6037 C C . ILE B 1 225 ? 10.562 -7.508 -15.305 1 98.69 225 ILE B C 1
ATOM 6039 O O . ILE B 1 225 ? 10.703 -6.289 -15.195 1 98.69 225 ILE B O 1
ATOM 6043 N N . ILE B 1 226 ? 9.812 -8.211 -14.453 1 98.62 226 ILE B N 1
ATOM 6044 C CA . ILE B 1 226 ? 9.141 -7.605 -13.305 1 98.62 226 ILE B CA 1
ATOM 6045 C C . ILE B 1 226 ? 10.156 -7.301 -12.211 1 98.62 226 ILE B C 1
ATOM 6047 O O . ILE B 1 226 ? 10.766 -8.219 -11.648 1 98.62 226 ILE B O 1
ATOM 6051 N N . THR B 1 227 ? 10.305 -6.035 -11.867 1 98.19 227 THR B N 1
ATOM 6052 C CA . THR B 1 227 ? 11.297 -5.668 -10.867 1 98.19 227 THR B CA 1
ATOM 6053 C C . THR B 1 227 ? 10.625 -5.281 -9.555 1 98.19 227 THR B C 1
ATOM 6055 O O . THR B 1 227 ? 11.25 -5.332 -8.492 1 98.19 227 THR B O 1
ATOM 6058 N N . ARG B 1 228 ? 9.375 -4.852 -9.664 1 97.19 228 ARG B N 1
ATOM 6059 C CA . ARG B 1 228 ? 8.594 -4.512 -8.477 1 97.19 228 ARG B CA 1
ATOM 6060 C C . ARG B 1 228 ? 7.117 -4.809 -8.688 1 97.19 228 ARG B C 1
ATOM 6062 O O . ARG B 1 228 ? 6.578 -4.578 -9.773 1 97.19 228 ARG B O 1
ATOM 6069 N N . ALA B 1 229 ? 6.484 -5.289 -7.633 1 98.19 229 ALA B N 1
ATOM 6070 C CA . ALA B 1 229 ? 5.043 -5.531 -7.656 1 98.19 229 ALA B CA 1
ATOM 6071 C C . ALA B 1 229 ? 4.379 -4.988 -6.395 1 98.19 229 ALA B C 1
ATOM 6073 O O . ALA B 1 229 ? 4.895 -5.164 -5.289 1 98.19 229 ALA B O 1
ATOM 6074 N N . ARG B 1 230 ? 3.281 -4.234 -6.586 1 95.69 230 ARG B N 1
ATOM 6075 C CA . ARG B 1 230 ? 2.441 -3.832 -5.461 1 95.69 230 ARG B CA 1
ATOM 6076 C C . ARG B 1 230 ? 1.369 -4.879 -5.18 1 95.69 230 ARG B C 1
ATOM 6078 O O . ARG B 1 230 ? 0.482 -5.109 -6.004 1 95.69 230 ARG B O 1
ATOM 6085 N N . ILE B 1 231 ? 1.424 -5.434 -3.998 1 96 231 ILE B N 1
ATOM 6086 C CA . ILE B 1 231 ? 0.61 -6.602 -3.678 1 96 231 ILE B CA 1
ATOM 6087 C C . ILE B 1 231 ? -0.391 -6.246 -2.58 1 96 231 ILE B C 1
ATOM 6089 O O . ILE B 1 231 ? -0.05 -5.555 -1.619 1 96 231 ILE B O 1
ATOM 6093 N N . ARG B 1 232 ? -1.571 -6.73 -2.76 1 92.75 232 ARG B N 1
ATOM 6094 C CA . ARG B 1 232 ? -2.648 -6.555 -1.792 1 92.75 232 ARG B CA 1
ATOM 6095 C C . ARG B 1 232 ? -2.355 -7.312 -0.501 1 92.75 232 ARG B C 1
ATOM 6097 O O . ARG B 1 232 ? -1.917 -8.461 -0.538 1 92.75 232 ARG B O 1
ATOM 6104 N N . LEU B 1 233 ? -2.588 -6.621 0.615 1 91.81 233 LEU B N 1
ATOM 6105 C CA . LEU B 1 233 ? -2.41 -7.23 1.929 1 91.81 233 LEU B CA 1
ATOM 6106 C C . LEU B 1 233 ? -3.721 -7.234 2.707 1 91.81 233 LEU B C 1
ATOM 6108 O O . LEU B 1 233 ? -4.586 -6.387 2.484 1 91.81 233 LEU B O 1
ATOM 6112 N N . GLU B 1 234 ? -3.871 -8.211 3.545 1 85.75 234 GLU B N 1
ATOM 6113 C CA . GLU B 1 234 ? -4.926 -8.273 4.555 1 85.75 234 GLU B CA 1
ATOM 6114 C C . GLU B 1 234 ? -4.352 -8.609 5.93 1 85.75 234 GLU B C 1
ATOM 6116 O O . GLU B 1 234 ? -3.174 -8.953 6.051 1 85.75 234 GLU B O 1
ATOM 6121 N N . ALA B 1 235 ? -5.227 -8.484 6.91 1 82.19 235 ALA B N 1
ATOM 6122 C CA . ALA B 1 235 ? -4.785 -8.891 8.242 1 82.19 235 ALA B CA 1
ATOM 6123 C C . ALA B 1 235 ? -4.297 -10.336 8.242 1 82.19 235 ALA B C 1
ATOM 6125 O O . ALA B 1 235 ? -4.922 -11.211 7.637 1 82.19 235 ALA B O 1
ATOM 6126 N N . ALA B 1 236 ? -3.162 -10.555 8.883 1 87.75 236 ALA B N 1
ATOM 6127 C CA . ALA B 1 236 ? -2.59 -11.898 8.883 1 87.75 236 ALA B CA 1
ATOM 6128 C C . ALA B 1 236 ? -3.299 -12.797 9.898 1 87.75 236 ALA B C 1
ATOM 6130 O O . ALA B 1 236 ? -3.398 -12.453 11.078 1 87.75 236 ALA B O 1
ATOM 6131 N N . PRO B 1 237 ? -3.799 -13.93 9.414 1 88.5 237 PRO B N 1
ATOM 6132 C CA . PRO B 1 237 ? -4.273 -14.914 10.391 1 88.5 237 PRO B CA 1
ATOM 6133 C C . PRO B 1 237 ? -3.158 -15.438 11.289 1 88.5 237 PRO B C 1
ATOM 6135 O O . PRO B 1 237 ? -1.985 -15.391 10.914 1 88.5 237 PRO B O 1
ATOM 6138 N N . LYS B 1 238 ? -3.52 -15.977 12.422 1 88 238 LYS B N 1
ATOM 6139 C CA . LYS B 1 238 ? -2.529 -16.516 13.344 1 88 238 LYS B CA 1
ATOM 6140 C C . LYS B 1 238 ? -2.461 -18.047 13.242 1 88 238 LYS B C 1
ATOM 6142 O O . LYS B 1 238 ? -1.382 -18.625 13.336 1 88 238 LYS B O 1
ATOM 6147 N N . ARG B 1 239 ? -3.623 -18.625 13.07 1 92.81 239 ARG B N 1
ATOM 6148 C CA . ARG B 1 239 ? -3.691 -20.078 13.086 1 92.81 239 ARG B CA 1
ATOM 6149 C C . ARG B 1 239 ? -4.559 -20.609 11.945 1 92.81 239 ARG B C 1
ATOM 6151 O O . ARG B 1 239 ? -5.305 -19.844 11.328 1 92.81 239 ARG B O 1
ATOM 6158 N N . VAL B 1 240 ? -4.438 -21.906 11.711 1 94.5 240 VAL B N 1
ATOM 6159 C CA . VAL B 1 240 ? -5.137 -22.562 10.609 1 94.5 240 VAL B CA 1
ATOM 6160 C C . VAL B 1 240 ? -5.723 -23.891 11.086 1 94.5 240 VAL B C 1
ATOM 6162 O O . VAL B 1 240 ? -5.004 -24.734 11.633 1 94.5 240 VAL B O 1
ATOM 6165 N N . LYS B 1 241 ? -7.027 -24.062 10.969 1 94.81 241 LYS B N 1
ATOM 6166 C CA . LYS B 1 241 ? -7.629 -25.375 11.039 1 94.81 241 LYS B CA 1
ATOM 6167 C C . LYS B 1 241 ? -7.504 -26.109 9.703 1 94.81 241 LYS B C 1
ATOM 6169 O O . LYS B 1 241 ? -8.125 -25.719 8.719 1 94.81 241 LYS B O 1
ATOM 6174 N N . TRP B 1 242 ? -6.738 -27.156 9.75 1 95.31 242 TRP B N 1
ATOM 6175 C CA . TRP B 1 242 ? -6.34 -27.891 8.555 1 95.31 242 TRP B CA 1
ATOM 6176 C C . TRP B 1 242 ? -6.988 -29.281 8.539 1 95.31 242 TRP B C 1
ATOM 6178 O O . TRP B 1 242 ? -6.746 -30.094 9.422 1 95.31 242 TRP B O 1
ATOM 6188 N N . VAL B 1 243 ? -7.816 -29.531 7.484 1 96 243 VAL B N 1
ATOM 6189 C CA . VAL B 1 243 ? -8.609 -30.766 7.461 1 96 243 VAL B CA 1
ATOM 6190 C C . VAL B 1 243 ? -8.32 -31.531 6.176 1 96 243 VAL B C 1
ATOM 6192 O O . VAL B 1 243 ? -8.18 -30.938 5.105 1 96 243 VAL B O 1
ATOM 6195 N N . ARG B 1 244 ? -8.242 -32.844 6.309 1 95.56 244 ARG B N 1
ATOM 6196 C CA . ARG B 1 244 ? -8.18 -33.75 5.168 1 95.56 244 ARG B CA 1
ATOM 6197 C C . ARG B 1 244 ? -9.266 -34.812 5.25 1 95.56 244 ARG B C 1
ATOM 6199 O O . ARG B 1 244 ? -9.523 -35.375 6.32 1 95.56 244 ARG B O 1
ATOM 6206 N N . MET B 1 245 ? -9.906 -35.031 4.168 1 96.5 245 MET B N 1
ATOM 6207 C CA . MET B 1 245 ? -10.961 -36.031 4.051 1 96.5 245 MET B CA 1
ATOM 6208 C C . MET B 1 245 ? -10.648 -37 2.934 1 96.5 245 MET B C 1
ATOM 6210 O O . MET B 1 245 ? -10.141 -36.625 1.88 1 96.5 245 MET B O 1
ATOM 6214 N N . LEU B 1 246 ? -11.047 -38.25 3.18 1 94.31 246 LEU B N 1
ATOM 6215 C CA . LEU B 1 246 ? -10.734 -39.312 2.219 1 94.31 246 LEU B CA 1
ATOM 6216 C C . LEU B 1 246 ? -11.977 -39.719 1.437 1 94.31 246 LEU B C 1
ATOM 6218 O O . LEU B 1 246 ? -13.062 -39.844 2.008 1 94.31 246 LEU B O 1
ATOM 6222 N N . TYR B 1 247 ? -11.781 -39.969 0.163 1 94.25 247 TYR B N 1
ATOM 6223 C CA . TYR B 1 247 ? -12.82 -40.438 -0.75 1 94.25 247 TYR B CA 1
ATOM 6224 C C . TYR B 1 247 ? -12.344 -41.656 -1.515 1 94.25 247 TYR B C 1
ATOM 6226 O O . TYR B 1 247 ? -11.148 -41.844 -1.751 1 94.25 247 TYR B O 1
ATOM 6234 N N . ASP B 1 248 ? -13.289 -42.469 -1.931 1 91.62 248 ASP B N 1
ATOM 6235 C CA . ASP B 1 248 ? -12.961 -43.656 -2.736 1 91.62 248 ASP B CA 1
ATOM 6236 C C . ASP B 1 248 ? -13.695 -43.625 -4.074 1 91.62 248 ASP B C 1
ATOM 6238 O O . ASP B 1 248 ? -13.648 -44.594 -4.832 1 91.62 248 ASP B O 1
ATOM 6242 N N . ASP B 1 249 ? -14.383 -42.5 -4.285 1 92.81 249 ASP B N 1
ATOM 6243 C CA . ASP B 1 249 ? -15.125 -42.312 -5.531 1 92.81 249 ASP B CA 1
ATOM 6244 C C . ASP B 1 249 ? -14.828 -40.969 -6.152 1 92.81 249 ASP B C 1
ATOM 6246 O O . ASP B 1 249 ? -15.008 -39.938 -5.508 1 92.81 249 ASP B O 1
ATOM 6250 N N . PHE B 1 250 ? -14.492 -41.031 -7.414 1 95.06 250 PHE B N 1
ATOM 6251 C CA . PHE B 1 250 ? -14.047 -39.812 -8.117 1 95.06 250 PHE B CA 1
ATOM 6252 C C . PHE B 1 250 ? -15.18 -38.812 -8.219 1 95.06 250 PHE B C 1
ATOM 6254 O O . PHE B 1 250 ? -14.977 -37.625 -7.969 1 95.06 250 PHE B O 1
ATOM 6261 N N . SER B 1 251 ? -16.344 -39.25 -8.57 1 95.88 251 SER B N 1
ATOM 6262 C CA . SER B 1 251 ? -17.484 -38.344 -8.773 1 95.88 251 SER B CA 1
ATOM 6263 C C . SER B 1 251 ? -17.891 -37.656 -7.477 1 95.88 251 SER B C 1
ATOM 6265 O O . SER B 1 251 ? -18.188 -36.469 -7.465 1 95.88 251 SER B O 1
ATOM 6267 N N . THR B 1 252 ? -17.891 -38.438 -6.398 1 96.69 252 THR B N 1
ATOM 6268 C CA . THR B 1 252 ? -18.219 -37.875 -5.094 1 96.69 252 THR B CA 1
ATOM 6269 C C . THR B 1 252 ? -17.156 -36.844 -4.664 1 96.69 252 THR B C 1
ATOM 6271 O O . THR B 1 252 ? -17.5 -35.781 -4.156 1 96.69 252 THR B O 1
ATOM 6274 N N . PHE B 1 253 ? -15.961 -37.219 -4.859 1 97.12 253 PHE B N 1
ATOM 6275 C CA . PHE B 1 253 ? -14.812 -36.406 -4.531 1 97.12 253 PHE B CA 1
ATOM 6276 C C . PHE B 1 253 ? -14.891 -35.062 -5.266 1 97.12 253 PHE B C 1
ATOM 6278 O O . PHE B 1 253 ? -14.781 -34 -4.645 1 97.12 253 PHE B O 1
ATOM 6285 N N . THR B 1 254 ? -15.141 -35.062 -6.551 1 98.25 254 THR B N 1
ATOM 6286 C CA . THR B 1 254 ? -15.156 -33.844 -7.355 1 98.25 254 THR B CA 1
ATOM 6287 C C . THR B 1 254 ? -16.406 -33 -7.07 1 98.25 254 THR B C 1
ATOM 6289 O O . THR B 1 254 ? -16.359 -31.781 -7.031 1 98.25 254 THR B O 1
ATOM 6292 N N . ARG B 1 255 ? -17.5 -33.656 -6.852 1 97.62 255 ARG B N 1
ATOM 6293 C CA . ARG B 1 255 ? -18.734 -32.938 -6.516 1 97.62 255 ARG B CA 1
ATOM 6294 C C . ARG B 1 255 ? -18.578 -32.156 -5.227 1 97.62 255 ARG B C 1
ATOM 6296 O O . ARG B 1 255 ? -19.016 -31 -5.145 1 97.62 255 ARG B O 1
ATOM 6303 N N . ASP B 1 256 ? -17.984 -32.781 -4.27 1 97.94 256 ASP B N 1
ATOM 6304 C CA . ASP B 1 256 ? -17.781 -32.094 -2.99 1 97.94 256 ASP B CA 1
ATOM 6305 C C . ASP B 1 256 ? -16.812 -30.938 -3.129 1 97.94 256 ASP B C 1
ATOM 6307 O O . ASP B 1 256 ? -17.016 -29.891 -2.51 1 97.94 256 ASP B O 1
ATOM 6311 N N . GLN B 1 257 ? -15.789 -31.094 -3.914 1 97.88 257 GLN B N 1
ATOM 6312 C CA . GLN B 1 257 ? -14.883 -29.984 -4.172 1 97.88 257 GLN B CA 1
ATOM 6313 C C . GLN B 1 257 ? -15.633 -28.797 -4.793 1 97.88 257 GLN B C 1
ATOM 6315 O O . GLN B 1 257 ? -15.477 -27.656 -4.355 1 97.88 257 GLN B O 1
ATOM 6320 N N . GLU B 1 258 ? -16.375 -29.125 -5.805 1 96.81 258 GLU B N 1
ATOM 6321 C CA . GLU B 1 258 ? -17.125 -28.094 -6.52 1 96.81 258 GLU B CA 1
ATOM 6322 C C . GLU B 1 258 ? -18.109 -27.391 -5.594 1 96.81 258 GLU B C 1
ATOM 6324 O O . GLU B 1 258 ? -18.297 -26.172 -5.699 1 96.81 258 GLU B O 1
ATOM 6329 N N . HIS B 1 259 ? -18.688 -28.125 -4.727 1 95.19 259 HIS B N 1
ATOM 6330 C CA . HIS B 1 259 ? -19.594 -27.547 -3.742 1 95.19 259 HIS B CA 1
ATOM 6331 C C . HIS B 1 259 ? -18.859 -26.547 -2.857 1 95.19 259 HIS B C 1
ATOM 6333 O O . HIS B 1 259 ? -19.344 -25.422 -2.66 1 95.19 259 HIS B O 1
ATOM 6339 N N . LEU B 1 260 ? -17.781 -26.891 -2.383 1 94.69 260 LEU B N 1
ATOM 6340 C CA . LEU B 1 260 ? -17.031 -26.062 -1.449 1 94.69 260 LEU B CA 1
ATOM 6341 C C . LEU B 1 260 ? -16.594 -24.766 -2.115 1 94.69 260 LEU B C 1
ATOM 6343 O O . LEU B 1 260 ? -16.672 -23.688 -1.508 1 94.69 260 LEU B O 1
ATOM 6347 N N . ILE B 1 261 ? -16.109 -24.734 -3.398 1 94.31 261 ILE B N 1
ATOM 6348 C CA . ILE B 1 261 ? -15.578 -23.531 -4.02 1 94.31 261 ILE B CA 1
ATOM 6349 C C . ILE B 1 261 ? -16.719 -22.656 -4.531 1 94.31 261 ILE B C 1
ATOM 6351 O O . ILE B 1 261 ? -16.516 -21.484 -4.859 1 94.31 261 ILE B O 1
ATOM 6355 N N . SER B 1 262 ? -17.953 -23.266 -4.672 1 90.81 262 SER B N 1
ATOM 6356 C CA . SER B 1 262 ? -19.109 -22.516 -5.148 1 90.81 262 SER B CA 1
ATOM 6357 C C . SER B 1 262 ? -19.641 -21.594 -4.062 1 90.81 262 SER B C 1
ATOM 6359 O O . SER B 1 262 ? -20.406 -20.656 -4.355 1 90.81 262 SER B O 1
ATOM 6361 N N . LEU B 1 263 ? -19.344 -21.953 -2.836 1 80.62 263 LEU B N 1
ATOM 6362 C CA . LEU B 1 263 ? -19.859 -21.172 -1.715 1 80.62 263 LEU B CA 1
ATOM 6363 C C . LEU B 1 263 ? -19.281 -19.766 -1.743 1 80.62 263 LEU B C 1
ATOM 6365 O O . LEU B 1 263 ? -19.844 -18.844 -1.128 1 80.62 263 LEU B O 1
ATOM 6369 N N . TYR B 1 264 ? -18.281 -19.453 -2.42 1 65.12 264 TYR B N 1
ATOM 6370 C CA . TYR B 1 264 ? -17.609 -18.156 -2.428 1 65.12 264 TYR B CA 1
ATOM 6371 C C . TYR B 1 264 ? -17.547 -17.594 -3.84 1 65.12 264 TYR B C 1
ATOM 6373 O O . TYR B 1 264 ? -17.031 -16.484 -4.051 1 65.12 264 TYR B O 1
ATOM 6381 N N . GLY B 1 265 ? -17.906 -18.281 -4.789 1 56.69 265 GLY B N 1
ATOM 6382 C CA . GLY B 1 265 ? -17.75 -17.891 -6.18 1 56.69 265 GLY B CA 1
ATOM 6383 C C . GLY B 1 265 ? -18.609 -16.719 -6.582 1 56.69 265 GLY B C 1
ATOM 6384 O O . GLY B 1 265 ? -18.188 -15.867 -7.371 1 56.69 265 GLY B O 1
ATOM 6385 N N . ASN B 1 266 ? -19.875 -16.781 -6.273 1 48 266 ASN B N 1
ATOM 6386 C CA . ASN B 1 266 ? -20.797 -15.797 -6.836 1 48 266 ASN B CA 1
ATOM 6387 C C . ASN B 1 266 ? -20.828 -14.516 -6.004 1 48 266 ASN B C 1
ATOM 6389 O O . ASN B 1 266 ? -21.422 -13.523 -6.414 1 48 266 ASN B O 1
ATOM 6393 N N . TYR B 1 267 ? -20.547 -14.609 -4.73 1 40.88 267 TYR B N 1
ATOM 6394 C CA . TYR B 1 267 ? -20.875 -13.453 -3.898 1 40.88 267 TYR B CA 1
ATOM 6395 C C . TYR B 1 267 ? -19.656 -12.555 -3.709 1 40.88 267 TYR B C 1
ATOM 6397 O O . TYR B 1 267 ? -18.812 -12.82 -2.854 1 40.88 267 TYR B O 1
ATOM 6405 N N . GLN B 1 268 ? -19.172 -12.016 -4.676 1 42.59 268 GLN B N 1
ATOM 6406 C CA . GLN B 1 268 ? -18.047 -11.094 -4.613 1 42.59 268 GLN B CA 1
ATOM 6407 C C . GLN B 1 268 ? -18.109 -10.234 -3.357 1 42.59 268 GLN B C 1
ATOM 6409 O O . GLN B 1 268 ? -17.078 -9.953 -2.74 1 42.59 268 GLN B O 1
ATOM 6414 N N . GLU B 1 269 ? -19.219 -9.438 -3.203 1 42.22 269 GLU B N 1
ATOM 6415 C CA . GLU B 1 269 ? -19.312 -8.219 -2.398 1 42.22 269 GLU B CA 1
ATOM 6416 C C . GLU B 1 269 ? -19.547 -8.555 -0.925 1 42.22 269 GLU B C 1
ATOM 6418 O O . GLU B 1 269 ? -19.172 -7.773 -0.045 1 42.22 269 GLU B O 1
ATOM 6423 N N . LEU B 1 270 ? -20.547 -9.461 -0.653 1 36.81 270 LEU B N 1
ATOM 6424 C CA . LEU B 1 270 ? -21.219 -9.438 0.639 1 36.81 270 LEU B CA 1
ATOM 6425 C C . LEU B 1 270 ? -20.484 -10.312 1.651 1 36.81 270 LEU B C 1
ATOM 6427 O O . LEU B 1 270 ? -20.938 -10.469 2.787 1 36.81 270 LEU B O 1
ATOM 6431 N N . ILE B 1 271 ? -19.797 -11.273 1.228 1 39.44 271 ILE B N 1
ATOM 6432 C CA . ILE B 1 271 ? -19.453 -12.195 2.303 1 39.44 271 ILE B CA 1
ATOM 6433 C C . ILE B 1 271 ? -18.375 -11.578 3.193 1 39.44 271 ILE B C 1
ATOM 6435 O O . ILE B 1 271 ? -17.359 -11.07 2.699 1 39.44 271 ILE B O 1
ATOM 6439 N N . ASN B 1 272 ? -18.734 -11.312 4.305 1 45.97 272 ASN B N 1
ATOM 6440 C CA . ASN B 1 272 ? -17.828 -11.016 5.41 1 45.97 272 ASN B CA 1
ATOM 6441 C C . ASN B 1 272 ? -16.531 -11.812 5.297 1 45.97 272 ASN B C 1
ATOM 6443 O O . ASN B 1 272 ? -16.562 -13.047 5.262 1 45.97 272 ASN B O 1
ATOM 6447 N N . ILE B 1 273 ? -15.461 -11.25 4.77 1 51.28 273 ILE B N 1
ATOM 6448 C CA . ILE B 1 273 ? -14.086 -11.672 4.551 1 51.28 273 ILE B CA 1
ATOM 6449 C C . ILE B 1 273 ? -13.758 -12.852 5.465 1 51.28 273 ILE B C 1
ATOM 6451 O O . ILE B 1 273 ? -13.047 -13.773 5.07 1 51.28 273 ILE B O 1
ATOM 6455 N N . ASN B 1 274 ? -14.422 -12.773 6.574 1 57.69 274 ASN B N 1
ATOM 6456 C CA . ASN B 1 274 ? -13.945 -13.758 7.539 1 57.69 274 ASN B CA 1
ATOM 6457 C C . ASN B 1 274 ? -14.789 -15.031 7.508 1 57.69 274 ASN B C 1
ATOM 6459 O O . ASN B 1 274 ? -14.492 -15.992 8.211 1 57.69 274 ASN B O 1
ATOM 6463 N N . HIS B 1 275 ? -15.742 -15.078 6.441 1 70.06 275 HIS B N 1
ATOM 6464 C CA . HIS B 1 275 ? -16.562 -16.281 6.457 1 70.06 275 HIS B CA 1
ATOM 6465 C C . HIS B 1 275 ? -16.203 -17.219 5.309 1 70.06 275 HIS B C 1
ATOM 6467 O O . HIS B 1 275 ? -15.789 -16.766 4.238 1 70.06 275 HIS B O 1
ATOM 6473 N N . GLY B 1 276 ? -15.898 -18.469 5.613 1 81.94 276 GLY B N 1
ATOM 6474 C CA . GLY B 1 276 ? -15.672 -19.516 4.617 1 81.94 276 GLY B CA 1
ATOM 6475 C C . GLY B 1 276 ? -14.281 -20.109 4.695 1 81.94 276 GLY B C 1
ATOM 6476 O O . GLY B 1 276 ? -13.484 -19.75 5.562 1 81.94 276 GLY B O 1
ATOM 6477 N N . LEU B 1 277 ? -14.055 -21.031 3.74 1 92.38 277 LEU B N 1
ATOM 6478 C CA . LEU B 1 277 ? -12.766 -21.719 3.686 1 92.38 277 LEU B CA 1
ATOM 6479 C C . LEU B 1 277 ? -11.734 -20.859 2.947 1 92.38 277 LEU B C 1
ATOM 6481 O O . LEU B 1 277 ? -12.086 -20.109 2.039 1 92.38 277 LEU B O 1
ATOM 6485 N N . ASN B 1 278 ? -10.547 -20.953 3.357 1 94 278 ASN B N 1
ATOM 6486 C CA . ASN B 1 278 ? -9.469 -20.172 2.758 1 94 278 ASN B CA 1
ATOM 6487 C C . ASN B 1 278 ? -8.648 -21.016 1.78 1 94 278 ASN B C 1
ATOM 6489 O O . ASN B 1 278 ? -7.883 -20.469 0.985 1 94 278 ASN B O 1
ATOM 6493 N N . TYR B 1 279 ? -8.875 -22.328 1.824 1 96.12 279 TYR B N 1
ATOM 6494 C CA . TYR B 1 279 ? -8.055 -23.25 1.054 1 96.12 279 TYR B CA 1
ATOM 6495 C C . TYR B 1 279 ? -8.844 -24.5 0.684 1 96.12 279 TYR B C 1
ATOM 6497 O O . TYR B 1 279 ? -9.555 -25.062 1.518 1 96.12 279 TYR B O 1
ATOM 6505 N N . VAL B 1 280 ? -8.828 -24.922 -0.572 1 97.12 280 VAL B N 1
ATOM 6506 C CA . VAL B 1 280 ? -9.406 -26.172 -1.073 1 97.12 280 VAL B CA 1
ATOM 6507 C C . VAL B 1 280 ? -8.477 -26.797 -2.111 1 97.12 280 VAL B C 1
ATOM 6509 O O . VAL B 1 280 ? -8.156 -26.172 -3.127 1 97.12 280 VAL B O 1
ATOM 6512 N N . GLU B 1 281 ? -8.031 -27.938 -1.856 1 97.5 281 GLU B N 1
ATOM 6513 C CA . GLU B 1 281 ? -7.141 -28.641 -2.785 1 97.5 281 GLU B CA 1
ATOM 6514 C C . GLU B 1 281 ? -7.375 -30.156 -2.742 1 97.5 281 GLU B C 1
ATOM 6516 O O . GLU B 1 281 ? -7.562 -30.719 -1.669 1 97.5 281 GLU B O 1
ATOM 6521 N N . GLY B 1 282 ? -7.465 -30.75 -3.912 1 97.31 282 GLY B N 1
ATOM 6522 C CA . GLY B 1 282 ? -7.582 -32.188 -4.023 1 97.31 282 GLY B CA 1
ATOM 6523 C C . GLY B 1 282 ? -6.305 -32.875 -4.488 1 97.31 282 GLY B C 1
ATOM 6524 O O . GLY B 1 282 ? -5.516 -32.281 -5.223 1 97.31 282 GLY B O 1
ATOM 6525 N N . SER B 1 283 ? -6.16 -34.125 -4.039 1 94.69 283 SER B N 1
ATOM 6526 C CA . SER B 1 283 ? -5.043 -34.938 -4.492 1 94.69 283 SER B CA 1
ATOM 6527 C C . SER B 1 283 ? -5.469 -36.406 -4.688 1 94.69 283 SER B C 1
ATOM 6529 O O . SER B 1 283 ? -6.5 -36.812 -4.164 1 94.69 283 SER B O 1
ATOM 6531 N N . ILE B 1 284 ? -4.699 -37.062 -5.465 1 91.94 284 ILE B N 1
ATOM 6532 C CA . ILE B 1 284 ? -4.941 -38.469 -5.766 1 91.94 284 ILE B CA 1
ATOM 6533 C C . ILE B 1 284 ? -3.805 -39.312 -5.211 1 91.94 284 ILE B C 1
ATOM 6535 O O . ILE B 1 284 ? -2.629 -38.969 -5.387 1 91.94 284 ILE B O 1
ATOM 6539 N N . ILE B 1 285 ? -4.215 -40.344 -4.539 1 86.62 285 ILE B N 1
ATOM 6540 C CA . ILE B 1 285 ? -3.227 -41.25 -4 1 86.62 285 ILE B CA 1
ATOM 6541 C C . ILE B 1 285 ? -3.479 -42.656 -4.551 1 86.62 285 ILE B C 1
ATOM 6543 O O . ILE B 1 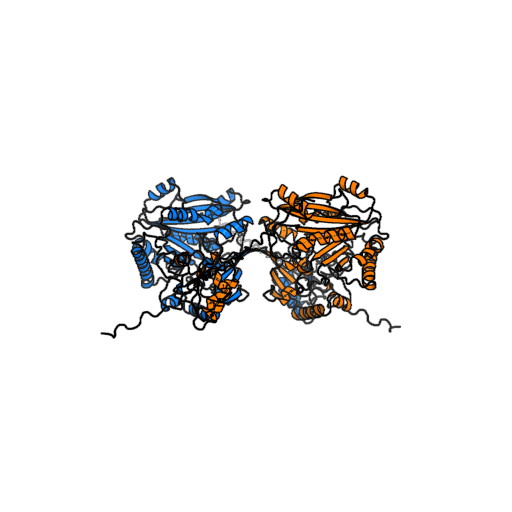285 ? -4.598 -43.188 -4.477 1 86.62 285 ILE B O 1
ATOM 6547 N N . LEU B 1 286 ? -2.445 -43.156 -5.074 1 81.38 286 LEU B N 1
ATOM 6548 C CA . LEU B 1 286 ? -2.533 -44.531 -5.586 1 81.38 286 LEU B CA 1
ATOM 6549 C C . LEU B 1 286 ? -2.293 -45.562 -4.477 1 81.38 286 LEU B C 1
ATOM 6551 O O . LEU B 1 286 ? -1.556 -45.281 -3.525 1 81.38 286 LEU B O 1
ATOM 6555 N N . GLN B 1 287 ? -2.904 -46.656 -4.668 1 68.62 287 GLN B N 1
ATOM 6556 C CA . GLN B 1 287 ? -2.846 -47.719 -3.648 1 68.62 287 GLN B CA 1
ATOM 6557 C C . GLN B 1 287 ? -1.404 -48.125 -3.373 1 68.62 287 GLN B C 1
ATOM 6559 O O . GLN B 1 287 ? -0.588 -48.188 -4.293 1 68.62 287 GLN B O 1
ATOM 6564 N N . GLN B 1 288 ? -0.941 -48.188 -2.158 1 66.19 288 GLN B N 1
ATOM 6565 C CA . GLN B 1 288 ? 0.36 -48.656 -1.674 1 66.19 288 GLN B CA 1
ATOM 6566 C C . GLN B 1 288 ? 1.329 -47.469 -1.536 1 66.19 288 GLN B C 1
ATOM 6568 O O . GLN B 1 288 ? 2.496 -47.656 -1.186 1 66.19 288 GLN B O 1
ATOM 6573 N N . SER B 1 289 ? 0.794 -46.375 -2 1 74.44 289 SER B N 1
ATOM 6574 C CA . SER B 1 289 ? 1.652 -45.219 -1.811 1 74.44 289 SER B CA 1
ATOM 6575 C C . SER B 1 289 ? 1.468 -44.625 -0.421 1 74.44 289 SER B C 1
ATOM 6577 O O . SER B 1 289 ? 0.413 -44.781 0.196 1 74.44 289 SER B O 1
ATOM 6579 N N . ASP B 1 290 ? 2.51 -44.031 0.062 1 76.25 290 ASP B N 1
ATOM 6580 C CA . ASP B 1 290 ? 2.436 -43.281 1.323 1 76.25 290 ASP B CA 1
ATOM 6581 C C . ASP B 1 290 ? 1.506 -42.094 1.205 1 76.25 290 ASP B C 1
ATOM 6583 O O . ASP B 1 290 ? 1.638 -41.281 0.279 1 76.25 290 ASP B O 1
ATOM 6587 N N . PRO B 1 291 ? 0.562 -42.062 2.152 1 79.06 291 PRO B N 1
ATOM 6588 C CA . PRO B 1 291 ? -0.341 -40.906 2.08 1 79.06 291 PRO B CA 1
ATOM 6589 C C . PRO B 1 291 ? 0.375 -39.594 2.32 1 79.06 291 PRO B C 1
ATOM 6591 O O . PRO B 1 291 ? -0.152 -38.531 1.974 1 79.06 291 PRO B O 1
ATOM 6594 N N . ASN B 1 292 ? 1.456 -39.719 3.014 1 79.56 292 ASN B N 1
ATOM 6595 C CA . ASN B 1 292 ? 2.311 -38.531 3.131 1 79.56 292 ASN B CA 1
ATOM 6596 C C . ASN B 1 292 ? 3.279 -38.438 1.957 1 79.56 292 ASN B C 1
ATOM 6598 O O . ASN B 1 292 ? 3.562 -39.438 1.287 1 79.56 292 ASN B O 1
ATOM 6602 N N . ASN B 1 293 ? 3.621 -37.25 1.56 1 77.19 293 ASN B N 1
ATOM 6603 C CA . ASN B 1 293 ? 4.641 -37 0.547 1 77.19 293 ASN B CA 1
ATOM 6604 C C . ASN B 1 293 ? 5.477 -35.781 0.896 1 77.19 293 ASN B C 1
ATOM 6606 O O . ASN B 1 293 ? 5.348 -35.219 1.986 1 77.19 293 ASN B O 1
ATOM 6610 N N . TRP B 1 294 ? 6.355 -35.469 -0.026 1 73.06 294 TRP B N 1
ATOM 6611 C CA . TRP B 1 294 ? 7.309 -34.406 0.271 1 73.06 294 TRP B CA 1
ATOM 6612 C C . TRP B 1 294 ? 6.598 -33.062 0.411 1 73.06 294 TRP B C 1
ATOM 6614 O O . TRP B 1 294 ? 7.137 -32.125 1.001 1 73.06 294 TRP B O 1
ATOM 6624 N N . ARG B 1 295 ? 5.469 -32.969 -0.082 1 77.94 295 ARG B N 1
ATOM 6625 C CA . ARG B 1 295 ? 4.754 -31.719 -0.037 1 77.94 295 ARG B CA 1
ATOM 6626 C C . ARG B 1 295 ? 4.086 -31.5 1.319 1 77.94 295 ARG B C 1
ATOM 6628 O O . ARG B 1 295 ? 3.811 -30.375 1.716 1 77.94 295 ARG B O 1
ATOM 6635 N N . SER B 1 296 ? 3.746 -32.656 1.995 1 74.69 296 SER B N 1
ATOM 6636 C CA . SER B 1 296 ? 3.039 -32.469 3.258 1 74.69 296 SER B CA 1
ATOM 6637 C C . SER B 1 296 ? 3.105 -33.719 4.125 1 74.69 296 SER B C 1
ATOM 6639 O O . SER B 1 296 ? 2.908 -34.844 3.633 1 74.69 296 SER B O 1
ATOM 6641 N N . SER B 1 297 ? 3.512 -33.438 5.383 1 77.69 297 SER B N 1
ATOM 6642 C CA . SER B 1 297 ? 3.432 -34.5 6.406 1 77.69 297 SER B CA 1
ATOM 6643 C C . SER B 1 297 ? 2.244 -34.25 7.336 1 77.69 297 SER B C 1
ATOM 6645 O O . SER B 1 297 ? 2.424 -33.969 8.523 1 77.69 297 SER B O 1
ATOM 6647 N N . PHE B 1 298 ? 1.098 -34.531 6.836 1 87.5 298 PHE B N 1
ATOM 6648 C CA . PHE B 1 298 ? -0.152 -34.25 7.523 1 87.5 298 PHE B CA 1
ATOM 6649 C C . PHE B 1 298 ? -0.559 -35.375 8.438 1 87.5 298 PHE B C 1
ATOM 6651 O O . PHE B 1 298 ? -0.96 -35.156 9.586 1 87.5 298 PHE B O 1
ATOM 6658 N N . PHE B 1 299 ? -0.407 -36.656 8.016 1 87.69 299 PHE B N 1
ATOM 6659 C CA . PHE B 1 299 ? -0.942 -37.812 8.703 1 87.69 299 PHE B CA 1
ATOM 6660 C C . PHE B 1 299 ? 0.069 -38.375 9.703 1 87.69 299 PHE B C 1
ATOM 6662 O O . PHE B 1 299 ? 1.256 -38.5 9.391 1 87.69 299 PHE B O 1
ATOM 6669 N N . SER B 1 300 ? -0.466 -38.719 10.805 1 86.81 300 SER B N 1
ATOM 6670 C CA . SER B 1 300 ? 0.335 -39.438 11.789 1 86.81 300 SER B CA 1
ATOM 6671 C C . SER B 1 300 ? 0.542 -40.875 11.383 1 86.81 300 SER B C 1
ATOM 6673 O O . SER B 1 300 ? -0.087 -41.375 10.438 1 86.81 300 SER B O 1
ATOM 6675 N N . SER B 1 301 ? 1.421 -41.531 12.109 1 85.5 301 SER B N 1
ATOM 6676 C CA . SER B 1 301 ? 1.653 -42.938 11.836 1 85.5 301 SER B CA 1
ATOM 6677 C C . SER B 1 301 ? 0.378 -43.75 12.023 1 85.5 301 SER B C 1
ATOM 6679 O O . SER B 1 301 ? 0.112 -44.688 11.258 1 85.5 301 SER B O 1
ATOM 6681 N N . ASN B 1 302 ? -0.358 -43.344 13.016 1 86.12 302 ASN B N 1
ATOM 6682 C CA . ASN B 1 302 ? -1.622 -44.031 13.258 1 86.12 302 ASN B CA 1
ATOM 6683 C C . ASN B 1 302 ? -2.619 -43.812 12.125 1 86.12 302 ASN B C 1
ATOM 6685 O O . ASN B 1 302 ? -3.338 -44.719 11.719 1 86.12 302 ASN B O 1
ATOM 6689 N N . ASP B 1 303 ? -2.662 -42.625 11.656 1 87.06 303 ASP B N 1
ATOM 6690 C CA . ASP B 1 303 ? -3.549 -42.312 10.547 1 87.06 303 ASP B CA 1
ATOM 6691 C C . ASP B 1 303 ? -3.154 -43.062 9.273 1 87.06 303 ASP B C 1
ATOM 6693 O O . ASP B 1 303 ? -4.02 -43.531 8.531 1 87.06 303 ASP B O 1
ATOM 6697 N N . GLN B 1 304 ? -1.901 -43.188 9.094 1 85.06 304 GLN B N 1
ATOM 6698 C CA . GLN B 1 304 ? -1.401 -43.875 7.918 1 85.06 304 GLN B CA 1
ATOM 6699 C C . GLN B 1 304 ? -1.828 -45.344 7.934 1 85.06 304 GLN B C 1
ATOM 6701 O O . GLN B 1 304 ? -2.24 -45.875 6.906 1 85.06 304 GLN B O 1
ATOM 6706 N N . ALA B 1 305 ? -1.683 -45.906 9.086 1 84.06 305 ALA B N 1
ATOM 6707 C CA . ALA B 1 305 ? -2.09 -47.312 9.234 1 84.06 305 ALA B CA 1
ATOM 6708 C C . ALA B 1 305 ? -3.58 -47.469 8.945 1 84.06 305 ALA B C 1
ATOM 6710 O O . ALA B 1 305 ? -3.988 -48.438 8.305 1 84.06 305 ALA B O 1
ATOM 6711 N N . ARG B 1 306 ? -4.324 -46.531 9.375 1 84.31 306 ARG B N 1
ATOM 6712 C CA . ARG B 1 306 ? -5.77 -46.562 9.156 1 84.31 306 ARG B CA 1
ATOM 6713 C C . ARG B 1 306 ? -6.102 -46.406 7.676 1 84.31 306 ARG B C 1
ATOM 6715 O O . ARG B 1 306 ? -6.965 -47.125 7.16 1 84.31 306 ARG B O 1
ATOM 6722 N N . ILE B 1 307 ? -5.48 -45.594 7.035 1 86.12 307 ILE B N 1
ATOM 6723 C CA . ILE B 1 307 ? -5.727 -45.344 5.621 1 86.12 307 ILE B CA 1
ATOM 6724 C C . ILE B 1 307 ? -5.324 -46.531 4.781 1 86.12 307 ILE B C 1
ATOM 6726 O O . ILE B 1 307 ? -6.051 -46.938 3.873 1 86.12 307 ILE B O 1
ATOM 6730 N N . THR B 1 308 ? -4.188 -47.125 5.148 1 80.44 308 THR B N 1
ATOM 6731 C CA . THR B 1 308 ? -3.68 -48.281 4.398 1 80.44 308 THR B CA 1
ATOM 6732 C C . THR B 1 308 ? -4.582 -49.5 4.586 1 80.44 308 THR B C 1
ATOM 6734 O O . THR B 1 308 ? -4.621 -50.375 3.732 1 80.44 308 THR B O 1
ATOM 6737 N N . SER B 1 309 ? -5.266 -49.5 5.648 1 79.75 309 SER B N 1
ATOM 6738 C CA . SER B 1 309 ? -6.117 -50.625 5.961 1 79.75 309 SER B CA 1
ATOM 6739 C C . SER B 1 309 ? -7.453 -50.531 5.23 1 79.75 309 SER B C 1
ATOM 6741 O O . SER B 1 309 ? -8.211 -51.531 5.188 1 79.75 309 SER B O 1
ATOM 6743 N N . LEU B 1 310 ? -7.645 -49.469 4.645 1 82.31 310 LEU B N 1
ATOM 6744 C CA . LEU B 1 310 ? -8.906 -49.281 3.934 1 82.31 310 LEU B CA 1
ATOM 6745 C C . LEU B 1 310 ? -8.945 -50.156 2.676 1 82.31 310 LEU B C 1
ATOM 6747 O O . LEU B 1 310 ? -7.934 -50.281 1.982 1 82.31 310 LEU B O 1
ATOM 6751 N N . ASN B 1 311 ? -10.016 -50.875 2.459 1 76.5 311 ASN B N 1
ATOM 6752 C CA . ASN B 1 311 ? -10.242 -51.594 1.213 1 76.5 311 ASN B CA 1
ATOM 6753 C C . ASN B 1 311 ? -10.633 -50.656 0.078 1 76.5 311 ASN B C 1
ATOM 6755 O O . ASN B 1 311 ? -11.703 -50.031 0.107 1 76.5 311 ASN B O 1
ATOM 6759 N N . VAL B 1 312 ? -9.703 -50.469 -0.813 1 75.56 312 VAL B N 1
ATOM 6760 C CA . VAL B 1 312 ? -9.945 -49.562 -1.911 1 75.56 312 VAL B CA 1
ATOM 6761 C C . VAL B 1 312 ? -10.133 -50.312 -3.213 1 75.56 312 VAL B C 1
ATOM 6763 O O . VAL B 1 312 ? -9.172 -50.812 -3.791 1 75.56 312 VAL B O 1
ATOM 6766 N N . PRO B 1 313 ? -11.336 -50.531 -3.662 1 68.25 313 PRO B N 1
ATOM 6767 C CA . PRO B 1 313 ? -11.641 -51.406 -4.812 1 68.25 313 PRO B CA 1
ATOM 6768 C C . PRO B 1 313 ? -10.789 -51.062 -6.035 1 68.25 313 PRO B C 1
ATOM 6770 O O . PRO B 1 313 ? -10.312 -51.969 -6.727 1 68.25 313 PRO B O 1
ATOM 6773 N N . ASN B 1 314 ? -10.586 -49.812 -6.383 1 73.25 314 ASN B N 1
ATOM 6774 C CA . ASN B 1 314 ? -9.891 -49.469 -7.613 1 73.25 314 ASN B CA 1
ATOM 6775 C C . ASN B 1 314 ? -8.453 -49.031 -7.34 1 73.25 314 ASN B C 1
ATOM 6777 O O . ASN B 1 314 ? -7.758 -48.562 -8.25 1 73.25 314 ASN B O 1
ATOM 6781 N N . GLY B 1 315 ? -8.039 -49.125 -6.148 1 78.69 315 GLY B N 1
ATOM 6782 C CA . GLY B 1 315 ? -6.664 -48.844 -5.773 1 78.69 315 GLY B CA 1
ATOM 6783 C C . GLY B 1 315 ? -6.352 -47.344 -5.766 1 78.69 315 GLY B C 1
ATOM 6784 O O . GLY B 1 315 ? -5.184 -46.969 -5.758 1 78.69 315 GLY B O 1
ATOM 6785 N N . VAL B 1 316 ? -7.395 -46.562 -5.934 1 87.25 316 VAL B N 1
ATOM 6786 C CA . VAL B 1 316 ? -7.188 -45.125 -5.969 1 87.25 316 VAL B CA 1
ATOM 6787 C C . VAL B 1 316 ? -7.973 -44.469 -4.836 1 87.25 316 VAL B C 1
ATOM 6789 O O . VAL B 1 316 ? -9.156 -44.75 -4.652 1 87.25 316 VAL B O 1
ATOM 6792 N N . LEU B 1 317 ? -7.281 -43.688 -4.039 1 89.56 317 LEU B N 1
ATOM 6793 C CA . LEU B 1 317 ? -7.902 -42.844 -3.018 1 89.56 317 LEU B CA 1
ATOM 6794 C C . LEU B 1 317 ? -7.766 -41.375 -3.365 1 89.56 317 LEU B C 1
ATOM 6796 O O . LEU B 1 317 ? -6.836 -40.969 -4.078 1 89.56 317 LEU B O 1
ATOM 6800 N N . TYR B 1 318 ? -8.719 -40.625 -2.947 1 93 318 TYR B N 1
ATOM 6801 C CA . TYR B 1 318 ? -8.727 -39.188 -3.16 1 93 318 TYR B CA 1
ATOM 6802 C C . TYR B 1 318 ? -8.734 -38.438 -1.832 1 93 318 TYR B C 1
ATOM 6804 O O . TYR B 1 318 ? -9.414 -38.844 -0.889 1 93 318 TYR B O 1
ATOM 6812 N N . PHE B 1 319 ? -7.926 -37.406 -1.728 1 93.88 319 PHE B N 1
ATOM 6813 C CA . PHE B 1 319 ? -7.871 -36.562 -0.546 1 93.88 319 PHE B CA 1
ATOM 6814 C C . PHE B 1 319 ? -8.391 -35.156 -0.864 1 93.88 319 PHE B C 1
ATOM 6816 O O . PHE B 1 319 ? -7.961 -34.531 -1.835 1 93.88 319 PHE B O 1
ATOM 6823 N N . LEU B 1 320 ? -9.328 -34.781 -0.105 1 97.44 320 LEU B N 1
ATOM 6824 C CA . LEU B 1 320 ? -9.773 -33.375 -0.137 1 97.44 320 LEU B CA 1
ATOM 6825 C C . LEU B 1 320 ? -9.25 -32.625 1.074 1 97.44 320 LEU B C 1
ATOM 6827 O O . LEU B 1 320 ? -9.547 -32.969 2.217 1 97.44 320 LEU B O 1
ATOM 6831 N N . GLU B 1 321 ? -8.477 -31.641 0.775 1 96.56 321 GLU B N 1
ATOM 6832 C CA . GLU B 1 321 ? -7.863 -30.812 1.808 1 96.56 321 GLU B CA 1
ATOM 6833 C C . GLU B 1 321 ? -8.516 -29.438 1.87 1 96.56 321 GLU B C 1
ATOM 6835 O O . GLU B 1 321 ? -8.719 -28.781 0.84 1 96.56 321 GLU B O 1
ATOM 6840 N N . VAL B 1 322 ? -8.875 -29 3.107 1 96.56 322 VAL B N 1
ATOM 6841 C CA . VAL B 1 322 ? -9.422 -27.656 3.297 1 96.56 322 VAL B CA 1
ATOM 6842 C C . VAL B 1 322 ? -8.758 -27 4.504 1 96.56 322 VAL B C 1
ATOM 6844 O O . VAL B 1 322 ? -8.188 -27.688 5.359 1 96.56 322 VAL B O 1
ATOM 6847 N N . ALA B 1 323 ? -8.758 -25.703 4.461 1 95.5 323 ALA B N 1
ATOM 6848 C CA . ALA B 1 323 ? -8.227 -24.969 5.605 1 95.5 323 ALA B CA 1
ATOM 6849 C C . ALA B 1 323 ? -9.078 -23.734 5.906 1 95.5 323 ALA B C 1
ATOM 6851 O O . ALA B 1 323 ? -9.578 -23.078 4.992 1 95.5 323 ALA B O 1
ATOM 6852 N N . LYS B 1 324 ? -9.227 -23.5 7.16 1 93.44 324 LYS B N 1
ATOM 6853 C CA . LYS B 1 324 ? -9.859 -22.281 7.68 1 93.44 324 LYS B CA 1
ATOM 6854 C C . LYS B 1 324 ? -8.891 -21.5 8.555 1 93.44 324 LYS B C 1
ATOM 6856 O O . LYS B 1 324 ? -8.359 -22.016 9.539 1 93.44 324 LYS B O 1
ATOM 6861 N N . PHE B 1 325 ? -8.648 -20.281 8.125 1 91.62 325 PHE B N 1
ATOM 6862 C CA . PHE B 1 325 ? -7.762 -19.406 8.891 1 91.62 325 PHE B CA 1
ATOM 6863 C C . PHE B 1 325 ? -8.531 -18.688 9.984 1 91.62 325 PHE B C 1
ATOM 6865 O O . PHE B 1 325 ? -9.703 -18.359 9.82 1 91.62 325 PHE B O 1
ATOM 6872 N N . TYR B 1 326 ? -7.898 -18.469 11.109 1 87.56 326 TYR B N 1
ATOM 6873 C CA . TYR B 1 326 ? -8.578 -17.703 12.148 1 87.56 326 TYR B CA 1
ATOM 6874 C C . TYR B 1 326 ? -7.59 -16.828 12.906 1 87.56 326 TYR B C 1
ATOM 6876 O O . TYR B 1 326 ? -6.375 -17.016 12.805 1 87.56 326 TYR B O 1
ATOM 6884 N N . TYR B 1 327 ? -8.172 -15.812 13.492 1 80.06 327 TYR B N 1
ATOM 6885 C CA . TYR B 1 327 ? -7.434 -14.688 14.055 1 80.06 327 TYR B CA 1
ATOM 6886 C C . TYR B 1 327 ? -7.438 -14.734 15.578 1 80.06 327 TYR B C 1
ATOM 6888 O O . TYR B 1 327 ? -8.141 -15.555 16.172 1 80.06 327 TYR B O 1
ATOM 6896 N N . ASP B 1 328 ? -6.516 -13.914 16.172 1 68.06 328 ASP B N 1
ATOM 6897 C CA . ASP B 1 328 ? -6.352 -13.906 17.609 1 68.06 328 ASP B CA 1
ATOM 6898 C C . ASP B 1 328 ? -7.68 -13.641 18.312 1 68.06 328 ASP B C 1
ATOM 6900 O O . ASP B 1 328 ? -7.977 -14.242 19.344 1 68.06 328 ASP B O 1
ATOM 6904 N N . HIS B 1 329 ? -8.406 -12.852 17.719 1 66.38 329 HIS B N 1
ATOM 6905 C CA . HIS B 1 329 ? -9.625 -12.453 18.406 1 66.38 329 HIS B CA 1
ATOM 6906 C C . HIS B 1 329 ? -10.742 -13.461 18.172 1 66.38 329 HIS B C 1
ATOM 6908 O O . HIS B 1 329 ? -11.797 -13.383 18.797 1 66.38 329 HIS B O 1
ATOM 6914 N N . ASP B 1 330 ? -10.414 -14.383 17.344 1 67.88 330 ASP B N 1
ATOM 6915 C CA . ASP B 1 330 ? -11.445 -15.367 17.047 1 67.88 330 ASP B CA 1
ATOM 6916 C C . ASP B 1 330 ? -11.547 -16.422 18.156 1 67.88 330 ASP B C 1
ATOM 6918 O O . ASP B 1 330 ? -10.539 -16.828 18.719 1 67.88 330 ASP B O 1
ATOM 6922 N N . ASP B 1 331 ? -12.727 -16.594 18.594 1 70.81 331 ASP B N 1
ATOM 6923 C CA . ASP B 1 331 ? -12.992 -17.703 19.516 1 70.81 331 ASP B CA 1
ATOM 6924 C C . ASP B 1 331 ? -12.844 -19.047 18.812 1 70.81 331 ASP B C 1
ATOM 6926 O O . ASP B 1 331 ? -13.5 -19.312 17.797 1 70.81 331 ASP B O 1
ATOM 6930 N N . ASP B 1 332 ? -11.945 -19.891 19.328 1 73.25 332 ASP B N 1
ATOM 6931 C CA . ASP B 1 332 ? -11.672 -21.219 18.781 1 73.25 332 ASP B CA 1
ATOM 6932 C C . ASP B 1 332 ? -12.953 -22.016 18.594 1 73.25 332 ASP B C 1
ATOM 6934 O O . ASP B 1 332 ? -13.117 -22.703 17.594 1 73.25 332 ASP B O 1
ATOM 6938 N N . THR B 1 333 ? -13.797 -21.875 19.516 1 75.5 333 THR B N 1
ATOM 6939 C CA . THR B 1 333 ? -15.047 -22.625 19.469 1 75.5 333 THR B CA 1
ATOM 6940 C C . THR B 1 333 ? -15.906 -22.188 18.297 1 75.5 333 THR B C 1
ATOM 6942 O O . THR B 1 333 ? -16.531 -23.016 17.625 1 75.5 333 THR B O 1
ATOM 6945 N N . ASN B 1 334 ? -15.852 -20.953 18.062 1 80.38 334 ASN B N 1
ATOM 6946 C CA . ASN B 1 334 ? -16.625 -20.422 16.938 1 80.38 334 ASN B CA 1
ATOM 6947 C C . ASN B 1 334 ? -16.031 -20.844 15.594 1 80.38 334 ASN B C 1
ATOM 6949 O O . ASN B 1 334 ? -16.766 -21.141 14.648 1 80.38 334 ASN B O 1
ATOM 6953 N N . THR B 1 335 ? -14.781 -20.969 15.586 1 83.44 335 THR B N 1
ATOM 6954 C CA . THR B 1 335 ? -14.109 -21.406 14.367 1 83.44 335 THR B CA 1
ATOM 6955 C C . THR B 1 335 ? -14.43 -22.859 14.055 1 83.44 335 THR B C 1
ATOM 6957 O O . THR B 1 335 ? -14.672 -23.219 12.906 1 83.44 335 THR B O 1
ATOM 6960 N N . ASP B 1 336 ? -14.469 -23.672 15.102 1 86.88 336 ASP B N 1
ATOM 6961 C CA . ASP B 1 336 ? -14.797 -25.094 14.938 1 86.88 336 ASP B CA 1
ATOM 6962 C C . ASP B 1 336 ? -16.234 -25.266 14.445 1 86.88 336 ASP B C 1
ATOM 6964 O O . ASP B 1 336 ? -16.5 -26.094 13.578 1 86.88 336 ASP B O 1
ATOM 6968 N N . LYS B 1 337 ? -17.062 -24.453 15.055 1 85.88 337 LYS B N 1
ATOM 6969 C CA . LYS B 1 337 ? -18.453 -24.516 14.656 1 85.88 337 LYS B CA 1
ATOM 6970 C C . LYS B 1 337 ? -18.625 -24.109 13.195 1 85.88 337 LYS B C 1
ATOM 6972 O O . LYS B 1 337 ? -19.375 -24.734 12.453 1 85.88 337 LYS B O 1
ATOM 6977 N N . GLU B 1 338 ? -17.969 -23.156 12.797 1 85.19 338 GLU B N 1
ATOM 6978 C CA . GLU B 1 338 ? -18.047 -22.688 11.422 1 85.19 338 GLU B CA 1
ATOM 6979 C C . GLU B 1 338 ? -17.484 -23.719 10.453 1 85.19 338 GLU B C 1
ATOM 6981 O O . GLU B 1 338 ? -18.047 -23.938 9.375 1 85.19 338 GLU B O 1
ATOM 6986 N N . LEU B 1 339 ? -16.406 -24.297 10.836 1 89.12 339 LEU B N 1
ATOM 6987 C CA . LEU B 1 339 ? -15.797 -25.328 10 1 89.12 339 LEU B CA 1
ATOM 6988 C C . LEU B 1 339 ? -16.734 -26.516 9.844 1 89.12 339 LEU B C 1
ATOM 6990 O O . LEU B 1 339 ? -16.906 -27.031 8.734 1 89.12 339 LEU B O 1
ATOM 6994 N N . LYS B 1 340 ? -17.328 -26.906 10.938 1 89.56 340 LYS B N 1
ATOM 6995 C CA . LYS B 1 340 ? -18.266 -28.031 10.898 1 89.56 340 LYS B CA 1
ATOM 6996 C C . LYS B 1 340 ? -19.438 -27.734 9.969 1 89.56 340 LYS B C 1
ATOM 6998 O O . LYS B 1 340 ? -19.891 -28.594 9.219 1 89.56 340 LYS B O 1
ATOM 7003 N N . LYS B 1 341 ? -19.844 -26.547 10.047 1 88.38 341 LYS B N 1
ATOM 7004 C CA . LYS B 1 341 ? -20.953 -26.125 9.195 1 88.38 341 LYS B CA 1
ATOM 7005 C C . LYS B 1 341 ? -20.578 -26.172 7.719 1 88.38 341 LYS B C 1
ATOM 7007 O O . LYS B 1 341 ? -21.375 -26.578 6.871 1 88.38 341 LYS B O 1
ATOM 7012 N N . GLN B 1 342 ? -19.406 -25.828 7.422 1 87.88 342 GLN B N 1
ATOM 7013 C CA . GLN B 1 342 ? -18.922 -25.797 6.047 1 87.88 342 GLN B CA 1
ATOM 7014 C C . GLN B 1 342 ? -18.734 -27.203 5.496 1 87.88 342 GLN B C 1
ATOM 7016 O O . GLN B 1 342 ? -18.875 -27.422 4.289 1 87.88 342 GLN B O 1
ATOM 7021 N N . LEU B 1 343 ? -18.484 -28.141 6.367 1 92.69 343 LEU B N 1
ATOM 7022 C CA . LEU B 1 343 ? -18.203 -29.5 5.93 1 92.69 343 LEU B CA 1
ATOM 7023 C C . LEU B 1 343 ? -19.453 -30.359 5.98 1 92.69 343 LEU B C 1
ATOM 7025 O O . LEU B 1 343 ? -19.438 -31.531 5.57 1 92.69 343 LEU B O 1
ATOM 7029 N N . GLU B 1 344 ? -20.469 -29.719 6.426 1 91.56 344 GLU B N 1
ATOM 7030 C CA . GLU B 1 344 ? -21.719 -30.469 6.516 1 91.56 344 GLU B CA 1
ATOM 7031 C C . GLU B 1 344 ? -22.203 -30.891 5.133 1 91.56 344 GLU B C 1
ATOM 7033 O O . GLU B 1 344 ? -22.141 -30.109 4.18 1 91.56 344 GLU B O 1
ATOM 7038 N N . GLY B 1 345 ? -22.656 -32.125 5.012 1 92.38 345 GLY B N 1
ATOM 7039 C CA . GLY B 1 345 ? -23.25 -32.625 3.777 1 92.38 345 GLY B CA 1
ATOM 7040 C C . GLY B 1 345 ? -22.234 -33.219 2.828 1 92.38 345 GLY B C 1
ATOM 7041 O O . GLY B 1 345 ? -22.594 -33.75 1.772 1 92.38 345 GLY B O 1
ATOM 7042 N N . LEU B 1 346 ? -20.984 -33.188 3.158 1 96.44 346 LEU B N 1
ATOM 7043 C CA . LEU B 1 346 ? -19.969 -33.812 2.311 1 96.44 346 LEU B CA 1
ATOM 7044 C C . LEU B 1 346 ? -20.016 -35.344 2.445 1 96.44 346 LEU B C 1
ATOM 7046 O O . LEU B 1 346 ? -20.453 -35.875 3.469 1 96.44 346 LEU B O 1
ATOM 7050 N N . ASN B 1 347 ? -19.578 -36 1.42 1 97.19 347 ASN B N 1
ATOM 7051 C CA . ASN B 1 347 ? -19.75 -37.438 1.339 1 97.19 347 ASN B CA 1
ATOM 7052 C C . ASN B 1 347 ? -18.422 -38.188 1.342 1 97.19 347 ASN B C 1
ATOM 7054 O O . ASN B 1 347 ? -18.188 -39.062 0.508 1 97.19 347 ASN B O 1
ATOM 7058 N N . TYR B 1 348 ? -17.562 -37.75 2.199 1 96.19 348 TYR B N 1
ATOM 7059 C CA . TYR B 1 348 ? -16.312 -38.5 2.383 1 96.19 348 TYR B CA 1
ATOM 7060 C C . TYR B 1 348 ? -16.562 -39.844 3.082 1 96.19 348 TYR B C 1
ATOM 7062 O O . TYR B 1 348 ? -17.672 -40.094 3.551 1 96.19 348 TYR B O 1
ATOM 7070 N N . ILE B 1 349 ? -15.492 -40.75 3.07 1 92.56 349 ILE B N 1
ATOM 7071 C CA . ILE B 1 349 ? -15.586 -42.031 3.77 1 92.56 349 ILE B CA 1
ATOM 7072 C C . ILE B 1 349 ? -15.828 -41.781 5.258 1 92.56 349 ILE B C 1
ATOM 7074 O O . ILE B 1 349 ? -15.086 -41.031 5.898 1 92.56 349 ILE B O 1
ATOM 7078 N N . PRO B 1 350 ? -16.859 -42.406 5.801 1 88.75 350 PRO B N 1
ATOM 7079 C CA . PRO B 1 350 ? -17.188 -42.156 7.207 1 88.75 350 PRO B CA 1
ATOM 7080 C C . PRO B 1 350 ? -15.984 -42.344 8.133 1 88.75 350 PRO B C 1
ATOM 7082 O O . PRO B 1 350 ? -15.219 -43.312 7.973 1 88.75 350 PRO B O 1
ATOM 7085 N N . GLU B 1 351 ? -15.781 -41.406 9.016 1 86.62 351 GLU B N 1
ATOM 7086 C CA . GLU B 1 351 ? -14.766 -41.375 10.07 1 86.62 351 GLU B CA 1
ATOM 7087 C C . GLU B 1 351 ? -13.375 -41.125 9.492 1 86.62 351 GLU B C 1
ATOM 7089 O O . GLU B 1 351 ? -12.375 -41.25 10.195 1 86.62 351 GLU B O 1
ATOM 7094 N N . CYS B 1 352 ? -13.297 -40.844 8.18 1 91.38 352 CYS B N 1
ATOM 7095 C CA . CYS B 1 352 ? -12 -40.594 7.582 1 91.38 352 CYS B CA 1
ATOM 7096 C C . CYS B 1 352 ? -11.805 -39.094 7.359 1 91.38 352 CYS B C 1
ATOM 7098 O O . CYS B 1 352 ? -11.609 -38.656 6.223 1 91.38 352 CYS B O 1
ATOM 7100 N N . ILE B 1 353 ? -11.977 -38.406 8.336 1 93.94 353 ILE B N 1
ATOM 7101 C CA . ILE B 1 353 ? -11.719 -36.969 8.414 1 93.94 353 ILE B CA 1
ATOM 7102 C C . ILE B 1 353 ? -10.656 -36.688 9.477 1 93.94 353 ILE B C 1
ATOM 7104 O O . ILE B 1 353 ? -10.742 -37.188 10.594 1 93.94 353 ILE B O 1
ATOM 7108 N N . PHE B 1 354 ? -9.633 -35.969 9.109 1 93.38 354 PHE B N 1
ATOM 7109 C CA . PHE B 1 354 ? -8.492 -35.688 9.977 1 93.38 354 PHE B CA 1
ATOM 7110 C C . PHE B 1 354 ? -8.281 -34.188 10.102 1 93.38 354 PHE B C 1
ATOM 7112 O O . PHE B 1 354 ? -8.328 -33.469 9.102 1 93.38 354 PHE B O 1
ATOM 7119 N N . THR B 1 355 ? -8.086 -33.719 11.289 1 92.88 355 THR B N 1
ATOM 7120 C CA . THR B 1 355 ? -7.945 -32.281 11.516 1 92.88 355 THR B CA 1
ATOM 7121 C C . THR B 1 355 ? -6.66 -31.984 12.281 1 92.88 355 THR B C 1
ATOM 7123 O O . THR B 1 355 ? -6.289 -32.719 13.203 1 92.88 355 THR B O 1
ATOM 7126 N N . ARG B 1 356 ? -5.977 -30.969 11.891 1 92.69 356 ARG B N 1
ATOM 7127 C CA . ARG B 1 356 ? -4.824 -30.422 12.602 1 92.69 356 ARG B CA 1
ATOM 7128 C C . ARG B 1 356 ? -4.984 -28.922 12.836 1 92.69 356 ARG B C 1
ATOM 7130 O O . ARG B 1 356 ? -5.578 -28.219 12.016 1 92.69 356 ARG B O 1
ATOM 7137 N N . ASP B 1 357 ? -4.48 -28.484 13.938 1 93.38 357 ASP B N 1
ATOM 7138 C CA . ASP B 1 357 ? -4.363 -27.062 14.258 1 93.38 357 ASP B CA 1
ATOM 7139 C C . ASP B 1 357 ? -2.908 -26.609 14.211 1 93.38 357 ASP B C 1
ATOM 7141 O O . ASP B 1 357 ? -2.088 -27.047 15.016 1 93.38 357 ASP B O 1
ATOM 7145 N N . VAL B 1 358 ? -2.596 -25.75 13.289 1 94.44 358 VAL B N 1
ATOM 7146 C CA . VAL B 1 358 ? -1.209 -25.344 13.094 1 94.44 358 VAL B CA 1
ATOM 7147 C C . VAL B 1 358 ? -1.132 -23.812 12.984 1 94.44 358 VAL B C 1
ATOM 7149 O O . VAL B 1 358 ? -2.158 -23.141 12.852 1 94.44 358 VAL B O 1
ATOM 7152 N N . SER B 1 359 ? 0.077 -23.266 13.102 1 94.75 359 SER B N 1
ATOM 7153 C CA . SER B 1 359 ? 0.25 -21.828 12.875 1 94.75 359 SER B CA 1
ATOM 7154 C C . SER B 1 359 ? 0.106 -21.484 11.398 1 94.75 359 SER B C 1
ATOM 7156 O O . SER B 1 359 ? 0.282 -22.344 10.531 1 94.75 359 SER B O 1
ATOM 7158 N N . PHE B 1 360 ? -0.219 -20.219 11.125 1 95.44 360 PHE B N 1
ATOM 7159 C CA . PHE B 1 360 ? -0.338 -19.703 9.758 1 95.44 360 PHE B CA 1
ATOM 7160 C C . PHE B 1 360 ? 0.952 -19.938 8.984 1 95.44 360 PHE B C 1
ATOM 7162 O O . PHE B 1 360 ? 0.92 -20.422 7.844 1 95.44 360 PHE B O 1
ATOM 7169 N N . VAL B 1 361 ? 2.078 -19.75 9.594 1 96.44 361 VAL B N 1
ATOM 7170 C CA . VAL B 1 361 ? 3.385 -19.906 8.953 1 96.44 361 VAL B CA 1
ATOM 7171 C C . VAL B 1 361 ? 3.654 -21.375 8.656 1 96.44 361 VAL B C 1
ATOM 7173 O O . VAL B 1 361 ? 4.156 -21.703 7.578 1 96.44 361 VAL B O 1
ATOM 7176 N N . GLU B 1 362 ? 3.312 -22.234 9.57 1 95.12 362 GLU B N 1
ATOM 7177 C CA . GLU B 1 362 ? 3.504 -23.656 9.359 1 95.12 362 GLU B CA 1
ATOM 7178 C C . GLU B 1 362 ? 2.682 -24.156 8.18 1 95.12 362 GLU B C 1
ATOM 7180 O O . GLU B 1 362 ? 3.16 -24.969 7.375 1 95.12 362 GLU B O 1
ATOM 7185 N N . PHE B 1 363 ? 1.51 -23.734 8.102 1 96.06 363 PHE B N 1
ATOM 7186 C CA . PHE B 1 363 ? 0.646 -24.141 7 1 96.06 363 PHE B CA 1
ATOM 7187 C C . PHE B 1 363 ? 1.207 -23.672 5.664 1 96.06 363 PHE B C 1
ATOM 7189 O O . PHE B 1 363 ? 1.318 -24.453 4.723 1 96.06 363 PHE B O 1
ATOM 7196 N N . LEU B 1 364 ? 1.536 -22.359 5.609 1 96.81 364 LEU B N 1
ATOM 7197 C CA . LEU B 1 364 ? 1.995 -21.797 4.34 1 96.81 364 LEU B CA 1
ATOM 7198 C C . LEU B 1 364 ? 3.344 -22.391 3.943 1 96.81 364 LEU B C 1
ATOM 7200 O O . LEU B 1 364 ? 3.631 -22.547 2.756 1 96.81 364 LEU B O 1
ATOM 7204 N N . ASN B 1 365 ? 4.18 -22.703 4.902 1 96.38 365 ASN B N 1
ATOM 7205 C CA . ASN B 1 365 ? 5.535 -23.172 4.637 1 96.38 365 ASN B CA 1
ATOM 7206 C C . ASN B 1 365 ? 5.637 -24.688 4.754 1 96.38 365 ASN B C 1
ATOM 7208 O O . ASN B 1 365 ? 6.719 -25.219 5.008 1 96.38 365 ASN B O 1
ATOM 7212 N N . ARG B 1 366 ? 4.605 -25.359 4.57 1 93.75 366 ARG B N 1
ATOM 7213 C CA . ARG B 1 366 ? 4.504 -26.797 4.852 1 93.75 366 ARG B CA 1
ATOM 7214 C C . ARG B 1 366 ? 5.41 -27.609 3.93 1 93.75 366 ARG B C 1
ATOM 7216 O O . ARG B 1 366 ? 5.855 -28.688 4.289 1 93.75 366 ARG B O 1
ATOM 7223 N N . VAL B 1 367 ? 5.75 -27.125 2.803 1 94.31 367 VAL B N 1
ATOM 7224 C CA . VAL B 1 367 ? 6.527 -27.859 1.816 1 94.31 367 VAL B CA 1
ATOM 7225 C C . VAL B 1 367 ? 8.008 -27.828 2.193 1 94.31 367 VAL B C 1
ATOM 7227 O O . VAL B 1 367 ? 8.789 -28.688 1.748 1 94.31 367 VAL B O 1
ATOM 7230 N N . ARG B 1 368 ? 8.43 -26.906 3.012 1 94.12 368 ARG B N 1
ATOM 7231 C CA . ARG B 1 368 ? 9.836 -26.672 3.314 1 94.12 368 ARG B CA 1
ATOM 7232 C C . ARG B 1 368 ? 10.484 -27.906 3.916 1 94.12 368 ARG B C 1
ATOM 7234 O O . ARG B 1 368 ? 11.586 -28.297 3.52 1 94.12 368 ARG B O 1
ATOM 7241 N N . LYS B 1 369 ? 9.789 -28.531 4.828 1 91.12 369 LYS B N 1
ATOM 7242 C CA . LYS B 1 369 ? 10.344 -29.719 5.477 1 91.12 369 LYS B CA 1
ATOM 7243 C C . LYS B 1 369 ? 10.633 -30.812 4.461 1 91.12 369 LYS B C 1
ATOM 7245 O O . LYS B 1 369 ? 11.703 -31.438 4.492 1 91.12 369 LYS B O 1
ATOM 7250 N N . GLY B 1 370 ? 9.695 -31.062 3.609 1 90.38 370 GLY B N 1
ATOM 7251 C CA . GLY B 1 370 ? 9.891 -32.062 2.566 1 90.38 370 GLY B CA 1
ATOM 7252 C C . GLY B 1 370 ? 11.039 -31.719 1.631 1 90.38 370 GLY B C 1
ATOM 7253 O O . GLY B 1 370 ? 11.812 -32.594 1.241 1 90.38 370 GLY B O 1
ATOM 7254 N N . GLU B 1 371 ? 11.172 -30.5 1.258 1 91.88 371 GLU B N 1
ATOM 7255 C CA . GLU B 1 371 ? 12.281 -30.047 0.419 1 91.88 371 GLU B CA 1
ATOM 7256 C C . GLU B 1 371 ? 13.625 -30.344 1.078 1 91.88 371 GLU B C 1
ATOM 7258 O O . GLU B 1 371 ? 14.531 -30.875 0.437 1 91.88 371 GLU B O 1
ATOM 7263 N N . LEU B 1 372 ? 13.742 -29.969 2.316 1 93.25 372 LEU B N 1
ATOM 7264 C CA . LEU B 1 372 ? 15 -30.156 3.039 1 93.25 372 LEU B CA 1
ATOM 7265 C C . LEU B 1 372 ? 15.352 -31.641 3.139 1 93.25 372 LEU B C 1
ATOM 7267 O O . LEU B 1 372 ? 16.516 -32.031 3.01 1 93.25 372 LEU B O 1
ATOM 7271 N N . GLU B 1 373 ? 14.352 -32.406 3.346 1 90.81 373 GLU B N 1
ATOM 7272 C CA . GLU B 1 373 ? 14.57 -33.844 3.391 1 90.81 373 GLU B CA 1
ATOM 7273 C C . GLU B 1 373 ? 15.062 -34.375 2.045 1 90.81 373 GLU B C 1
ATOM 7275 O O . GLU B 1 373 ? 15.984 -35.188 1.993 1 90.81 373 GLU B O 1
ATOM 7280 N N . LEU B 1 374 ? 14.453 -34 1.007 1 89.88 374 LEU B N 1
ATOM 7281 C CA . LEU B 1 374 ? 14.859 -34.438 -0.324 1 89.88 374 LEU B CA 1
ATOM 7282 C C . LEU B 1 374 ? 16.266 -33.969 -0.645 1 89.88 374 LEU B C 1
ATOM 7284 O O . LEU B 1 374 ? 17.047 -34.688 -1.275 1 89.88 374 LEU B O 1
ATOM 7288 N N . HIS B 1 375 ? 16.609 -32.781 -0.214 1 91.81 375 HIS B N 1
ATOM 7289 C CA . HIS B 1 375 ? 17.984 -32.281 -0.386 1 91.81 375 HIS B CA 1
ATOM 7290 C C . HIS B 1 375 ? 18.969 -33.188 0.338 1 91.81 375 HIS B C 1
ATOM 7292 O O . HIS B 1 375 ? 20.016 -33.531 -0.217 1 91.81 375 HIS B O 1
ATOM 7298 N N . SER B 1 376 ? 18.656 -33.531 1.521 1 93.81 376 SER B N 1
ATOM 7299 C CA . SER B 1 376 ? 19.547 -34.344 2.34 1 93.81 376 SER B CA 1
ATOM 7300 C C . SER B 1 376 ? 19.766 -35.719 1.725 1 93.81 376 SER B C 1
ATOM 7302 O O . SER B 1 376 ? 20.812 -36.344 1.927 1 93.81 376 SER B O 1
ATOM 7304 N N . LYS B 1 377 ? 18.859 -36.188 0.925 1 89.12 377 LYS B N 1
ATOM 7305 C CA . LYS B 1 377 ? 18.938 -37.5 0.302 1 89.12 377 LYS B CA 1
ATOM 7306 C C . LYS B 1 377 ? 19.469 -37.406 -1.128 1 89.12 377 LYS B C 1
ATOM 7308 O O . LYS B 1 377 ? 19.562 -38.406 -1.832 1 89.12 377 LYS B O 1
ATOM 7313 N N . GLY B 1 378 ? 19.703 -36.125 -1.582 1 87.88 378 GLY B N 1
ATOM 7314 C CA . GLY B 1 378 ? 20.172 -35.938 -2.941 1 87.88 378 GLY B CA 1
ATOM 7315 C C . GLY B 1 378 ? 19.094 -36.125 -3.986 1 87.88 378 GLY B C 1
ATOM 7316 O O . GLY B 1 378 ? 19.391 -36.438 -5.145 1 87.88 378 GLY B O 1
ATOM 7317 N N . LEU B 1 379 ? 17.812 -36 -3.604 1 87.88 379 LEU B N 1
ATOM 7318 C CA . LEU B 1 379 ? 16.703 -36.312 -4.488 1 87.88 379 LEU B CA 1
ATOM 7319 C C . LEU B 1 379 ? 16.031 -35.031 -4.973 1 87.88 379 LEU B C 1
ATOM 7321 O O . LEU B 1 379 ? 15.047 -35.094 -5.723 1 87.88 379 LEU B O 1
ATOM 7325 N N . TRP B 1 380 ? 16.562 -33.875 -4.598 1 88.75 380 TRP B N 1
ATOM 7326 C CA . TRP B 1 380 ? 15.961 -32.594 -4.988 1 88.75 380 TRP B CA 1
ATOM 7327 C C . TRP B 1 380 ? 16.391 -32.219 -6.395 1 88.75 380 TRP B C 1
ATOM 7329 O O . TRP B 1 380 ? 15.625 -31.594 -7.137 1 88.75 380 TRP B O 1
ATOM 7339 N N . GLU B 1 381 ? 17.578 -32.625 -6.789 1 87.81 381 GLU B N 1
ATOM 7340 C CA . GLU B 1 381 ? 18.141 -32.188 -8.055 1 87.81 381 GLU B CA 1
ATOM 7341 C C . GLU B 1 381 ? 17.969 -33.25 -9.148 1 87.81 381 GLU B C 1
ATOM 7343 O O . GLU B 1 381 ? 18.547 -33.125 -10.227 1 87.81 381 GLU B O 1
ATOM 7348 N N . VAL B 1 382 ? 17.203 -34.25 -8.859 1 88.81 382 VAL B N 1
ATOM 7349 C CA . VAL B 1 382 ? 16.938 -35.25 -9.859 1 88.81 382 VAL B CA 1
ATOM 7350 C C . VAL B 1 382 ? 16 -34.688 -10.938 1 88.81 382 VAL B C 1
ATOM 7352 O O . VAL B 1 382 ? 15.461 -33.594 -10.781 1 88.81 382 VAL B O 1
ATOM 7355 N N . PRO B 1 383 ? 15.875 -35.406 -12.047 1 90 383 PRO B N 1
ATOM 7356 C CA . PRO B 1 383 ? 14.969 -34.938 -13.094 1 90 383 PRO B CA 1
ATOM 7357 C C . PRO B 1 383 ? 13.516 -34.844 -12.625 1 90 383 PRO B C 1
ATOM 7359 O O . PRO B 1 383 ? 13.055 -35.75 -11.906 1 90 383 PRO B O 1
ATOM 7362 N N . HIS B 1 384 ? 12.805 -33.781 -13.016 1 91.06 384 HIS B N 1
ATOM 7363 C CA . HIS B 1 384 ? 11.406 -33.562 -12.695 1 91.06 384 HIS B CA 1
ATOM 7364 C C . HIS B 1 384 ? 10.57 -33.375 -13.953 1 91.06 384 HIS B C 1
ATOM 7366 O O . HIS B 1 384 ? 10.211 -32.25 -14.305 1 91.06 384 HIS B O 1
ATOM 7372 N N . PRO B 1 385 ? 10.219 -34.438 -14.641 1 91.69 385 PRO B N 1
ATOM 7373 C CA . PRO B 1 385 ? 9.344 -34.312 -15.812 1 91.69 385 PRO B CA 1
ATOM 7374 C C . PRO B 1 385 ? 7.887 -34.062 -15.43 1 91.69 385 PRO B C 1
ATOM 7376 O O . PRO B 1 385 ? 7 -34.844 -15.766 1 91.69 385 PRO B O 1
ATOM 7379 N N . TRP B 1 386 ? 7.652 -32.938 -14.836 1 93.19 386 TRP B N 1
ATOM 7380 C CA . TRP B 1 386 ? 6.34 -32.562 -14.305 1 93.19 386 TRP B CA 1
ATOM 7381 C C . TRP B 1 386 ? 5.371 -32.25 -15.438 1 93.19 386 TRP B C 1
ATOM 7383 O O . TRP B 1 386 ? 5.773 -31.719 -16.484 1 93.19 386 TRP B O 1
ATOM 7393 N N . LEU B 1 387 ? 4.164 -32.562 -15.242 1 94.75 387 LEU B N 1
ATOM 7394 C CA . LEU B 1 387 ? 3.072 -32.188 -16.141 1 94.75 387 LEU B CA 1
ATOM 7395 C C . LEU B 1 387 ? 1.966 -31.484 -15.367 1 94.75 387 LEU B C 1
ATOM 7397 O O . LEU B 1 387 ? 1.434 -32.031 -14.391 1 94.75 387 LEU B O 1
ATOM 7401 N N . ASN B 1 388 ? 1.636 -30.297 -15.719 1 96.31 388 ASN B N 1
ATOM 7402 C CA . ASN B 1 388 ? 0.56 -29.5 -15.148 1 96.31 388 ASN B CA 1
ATOM 7403 C C . ASN B 1 388 ? -0.428 -29.031 -16.219 1 96.31 388 ASN B C 1
ATOM 7405 O O . ASN B 1 388 ? -0.069 -28.281 -17.109 1 96.31 388 ASN B O 1
ATOM 7409 N N . ILE B 1 389 ? -1.662 -29.438 -16.062 1 97.56 389 ILE B N 1
ATOM 7410 C CA . ILE B 1 389 ? -2.629 -29.078 -17.094 1 97.56 389 ILE B CA 1
ATOM 7411 C C . ILE B 1 389 ? -3.926 -28.594 -16.438 1 97.56 389 ILE B C 1
ATOM 7413 O O . ILE B 1 389 ? -4.238 -29 -15.312 1 97.56 389 ILE B O 1
ATOM 7417 N N . PHE B 1 390 ? -4.609 -27.719 -17.109 1 98.38 390 PHE B N 1
ATOM 7418 C CA . PHE B 1 390 ? -5.984 -27.328 -16.797 1 98.38 390 PHE B CA 1
ATOM 7419 C C . PHE B 1 390 ? -6.969 -28.109 -17.656 1 98.38 390 PHE B C 1
ATOM 7421 O O . PHE B 1 390 ? -6.723 -28.344 -18.844 1 98.38 390 PHE B O 1
ATOM 7428 N N . ILE B 1 391 ? -8.039 -28.531 -17.047 1 98.38 391 ILE B N 1
ATOM 7429 C CA . ILE B 1 391 ? -9.055 -29.344 -17.703 1 98.38 391 ILE B CA 1
ATOM 7430 C C . ILE B 1 391 ? -10.43 -28.703 -17.516 1 98.38 391 ILE B C 1
ATOM 7432 O O . ILE B 1 391 ? -10.82 -28.375 -16.391 1 98.38 391 ILE B O 1
ATOM 7436 N N . PRO B 1 392 ? -11.172 -28.531 -18.625 1 98.25 392 PRO B N 1
ATOM 7437 C CA . PRO B 1 392 ? -12.555 -28.062 -18.438 1 98.25 392 PRO B CA 1
ATOM 7438 C C . PRO B 1 392 ? -13.367 -28.984 -17.531 1 98.25 392 PRO B C 1
ATOM 7440 O O . PRO B 1 392 ? -13.273 -30.219 -17.656 1 98.25 392 PRO B O 1
ATOM 7443 N N . LYS B 1 393 ? -14.102 -28.406 -16.672 1 98.19 393 LYS B N 1
ATOM 7444 C CA . LYS B 1 393 ? -14.914 -29.188 -15.75 1 98.19 393 LYS B CA 1
ATOM 7445 C C . LYS B 1 393 ? -15.75 -30.219 -16.5 1 98.19 393 LYS B C 1
ATOM 7447 O O . LYS B 1 393 ? -15.867 -31.359 -16.062 1 98.19 393 LYS B O 1
ATOM 7452 N N . SER B 1 394 ? -16.297 -29.875 -17.641 1 98.06 394 SER B N 1
ATOM 7453 C CA . SER B 1 394 ? -17.219 -30.719 -18.406 1 98.06 394 SER B CA 1
ATOM 7454 C C . SER B 1 394 ? -16.516 -31.969 -18.922 1 98.06 394 SER B C 1
ATOM 7456 O O . SER B 1 394 ? -17.172 -32.906 -19.359 1 98.06 394 SER B O 1
ATOM 7458 N N . GLN B 1 395 ? -15.188 -32.031 -18.781 1 98.06 395 GLN B N 1
ATOM 7459 C CA . GLN B 1 395 ? -14.469 -33.156 -19.422 1 98.06 395 GLN B CA 1
ATOM 7460 C C . GLN B 1 395 ? -13.633 -33.906 -18.406 1 98.06 395 GLN B C 1
ATOM 7462 O O . GLN B 1 395 ? -12.758 -34.688 -18.766 1 98.06 395 GLN B O 1
ATOM 7467 N N . ILE B 1 396 ? -13.828 -33.688 -17.125 1 97.69 396 ILE B N 1
ATOM 7468 C CA . ILE B 1 396 ? -12.992 -34.344 -16.109 1 97.69 396 ILE B CA 1
ATOM 7469 C C . ILE B 1 396 ? -13.352 -35.812 -16.031 1 97.69 396 ILE B C 1
ATOM 7471 O O . ILE B 1 396 ? -12.5 -36.656 -15.719 1 97.69 396 ILE B O 1
ATOM 7475 N N . GLU B 1 397 ? -14.594 -36.156 -16.312 1 95.38 397 GLU B N 1
ATOM 7476 C CA . GLU B 1 397 ? -14.984 -37.562 -16.312 1 95.38 397 GLU B CA 1
ATOM 7477 C C . GLU B 1 397 ? -14.281 -38.344 -17.422 1 95.38 397 GLU B C 1
ATOM 7479 O O . GLU B 1 397 ? -13.891 -39.5 -17.234 1 95.38 397 GLU B O 1
ATOM 7484 N N . ASP B 1 398 ? -14.172 -37.719 -18.547 1 95.12 398 ASP B N 1
ATOM 7485 C CA . ASP B 1 398 ? -13.422 -38.312 -19.641 1 95.12 398 ASP B CA 1
ATOM 7486 C C . ASP B 1 398 ? -11.953 -38.469 -19.281 1 95.12 398 ASP B C 1
ATOM 7488 O O . ASP B 1 398 ? -11.336 -39.5 -19.609 1 95.12 398 ASP B O 1
ATOM 7492 N N . LEU B 1 399 ? -11.422 -37.531 -18.625 1 95.25 399 LEU B N 1
ATOM 7493 C CA . LEU B 1 399 ? -10.016 -37.531 -18.234 1 95.25 399 LEU B CA 1
ATOM 7494 C C . LEU B 1 399 ? -9.758 -38.594 -17.156 1 95.25 399 LEU B C 1
ATOM 7496 O O . LEU B 1 399 ? -8.648 -39.125 -17.062 1 95.25 399 LEU B O 1
ATOM 7500 N N . HIS B 1 400 ? -10.781 -38.844 -16.375 1 92.75 400 HIS B N 1
ATOM 7501 C CA . HIS B 1 400 ? -10.617 -39.75 -15.25 1 92.75 400 HIS B CA 1
ATOM 7502 C C . HIS B 1 400 ? -10.047 -41.094 -15.703 1 92.75 400 HIS B C 1
ATOM 7504 O O . HIS B 1 400 ? -9.312 -41.75 -14.953 1 92.75 400 HIS B O 1
ATOM 7510 N N . HIS B 1 401 ? -10.281 -41.469 -16.922 1 89.31 401 HIS B N 1
ATOM 7511 C CA . HIS B 1 401 ? -9.773 -42.719 -17.5 1 89.31 401 HIS B CA 1
ATOM 7512 C C . HIS B 1 401 ? -8.25 -42.781 -17.438 1 89.31 401 HIS B C 1
ATOM 7514 O O . HIS B 1 401 ? -7.664 -43.844 -17.297 1 89.31 401 HIS B O 1
ATOM 7520 N N . VAL B 1 402 ? -7.613 -41.688 -17.484 1 91.62 402 VAL B N 1
ATOM 7521 C CA . VAL B 1 402 ? -6.16 -41.562 -17.547 1 91.62 402 VAL B CA 1
ATOM 7522 C C . VAL B 1 402 ? -5.547 -42 -16.219 1 91.62 402 VAL B C 1
ATOM 7524 O O . VAL B 1 402 ? -4.434 -42.531 -16.188 1 91.62 402 VAL B O 1
ATOM 7527 N N . ILE B 1 403 ? -6.277 -41.906 -15.133 1 88.62 403 ILE B N 1
ATOM 7528 C CA . ILE B 1 403 ? -5.723 -42.125 -13.797 1 88.62 403 ILE B CA 1
ATOM 7529 C C . ILE B 1 403 ? -5.402 -43.594 -13.594 1 88.62 403 ILE B C 1
ATOM 7531 O O . ILE B 1 403 ? -4.238 -43.969 -13.43 1 88.62 403 ILE B O 1
ATOM 7535 N N . PRO B 1 404 ? -6.359 -44.469 -13.695 1 84.25 404 PRO B N 1
ATOM 7536 C CA . PRO B 1 404 ? -6.039 -45.875 -13.5 1 84.25 404 PRO B CA 1
ATOM 7537 C C . PRO B 1 404 ? -5.316 -46.5 -14.695 1 84.25 404 PRO B C 1
ATOM 7539 O O . PRO B 1 404 ? -4.531 -47.438 -14.523 1 84.25 404 PRO B O 1
ATOM 7542 N N . ASN B 1 405 ? -5.461 -45.906 -15.891 1 88.31 405 ASN B N 1
ATOM 7543 C CA . ASN B 1 405 ? -5.027 -46.594 -17.094 1 88.31 405 ASN B CA 1
ATOM 7544 C C . ASN B 1 405 ? -3.674 -46.094 -17.578 1 88.31 405 ASN B C 1
ATOM 7546 O O . ASN B 1 405 ? -3.016 -46.75 -18.391 1 88.31 405 ASN B O 1
ATOM 7550 N N . ILE B 1 406 ? -3.293 -44.938 -17.156 1 89.69 406 ILE B N 1
ATOM 7551 C CA . ILE B 1 406 ? -2.012 -44.406 -17.594 1 89.69 406 ILE B CA 1
ATOM 7552 C C . ILE B 1 406 ? -1.142 -44.094 -16.391 1 89.69 406 ILE B C 1
ATOM 7554 O O . ILE B 1 406 ? -0.075 -44.656 -16.203 1 89.69 406 ILE B O 1
ATOM 7558 N N . ILE B 1 407 ? -1.673 -43.344 -15.508 1 86.81 407 ILE B N 1
ATOM 7559 C CA . ILE B 1 407 ? -0.879 -42.844 -14.391 1 86.81 407 ILE B CA 1
ATOM 7560 C C . ILE B 1 407 ? -0.548 -44 -13.438 1 86.81 407 ILE B C 1
ATOM 7562 O O . ILE B 1 407 ? 0.613 -44.188 -13.078 1 86.81 407 ILE B O 1
ATOM 7566 N N . ALA B 1 408 ? -1.499 -44.75 -13.062 1 81.31 408 ALA B N 1
ATOM 7567 C CA . ALA B 1 408 ? -1.317 -45.812 -12.062 1 81.31 408 ALA B CA 1
ATOM 7568 C C . ALA B 1 408 ? -0.774 -47.094 -12.703 1 81.31 408 ALA B C 1
ATOM 7570 O O . ALA B 1 408 ? -0.347 -48 -12 1 81.31 408 ALA B O 1
ATOM 7571 N N . LYS B 1 409 ? -0.826 -47.031 -13.992 1 77.94 409 LYS B N 1
ATOM 7572 C CA . LYS B 1 409 ? -0.413 -48.25 -14.672 1 77.94 409 LYS B CA 1
ATOM 7573 C C . LYS B 1 409 ? 1.071 -48.531 -14.445 1 77.94 409 LYS B C 1
ATOM 7575 O O . LYS B 1 409 ? 1.909 -47.656 -14.641 1 77.94 409 LYS B O 1
ATOM 7580 N N . ASP B 1 410 ? 1.5 -49.75 -14.07 1 62.88 410 ASP B N 1
ATOM 7581 C CA . ASP B 1 410 ? 2.84 -50.312 -13.938 1 62.88 410 ASP B CA 1
ATOM 7582 C C . ASP B 1 410 ? 3.682 -49.5 -12.953 1 62.88 410 ASP B C 1
ATOM 7584 O O . ASP B 1 410 ? 4.902 -49.656 -12.898 1 62.88 410 ASP B O 1
ATOM 7588 N N . ASN B 1 411 ? 3.133 -48.469 -12.367 1 58.88 411 ASN B N 1
ATOM 7589 C CA . ASN B 1 411 ? 4.074 -47.531 -11.734 1 58.88 411 ASN B CA 1
ATOM 7590 C C . ASN B 1 411 ? 4.055 -47.656 -10.219 1 58.88 411 ASN B C 1
ATOM 7592 O O . ASN B 1 411 ? 3.186 -47.094 -9.555 1 58.88 411 ASN B O 1
ATOM 7596 N N . THR B 1 412 ? 4.836 -48.719 -9.742 1 55.25 412 THR B N 1
ATOM 7597 C CA . THR B 1 412 ? 4.938 -49.031 -8.32 1 55.25 412 THR B CA 1
ATOM 7598 C C . THR B 1 412 ? 5.738 -47.969 -7.586 1 55.25 412 THR B C 1
ATOM 7600 O O . THR B 1 412 ? 5.68 -47.875 -6.359 1 55.25 412 THR B O 1
ATOM 7603 N N . ASP B 1 413 ? 6.453 -47.094 -8.266 1 59.31 413 ASP B N 1
ATOM 7604 C CA . ASP B 1 413 ? 7.363 -46.312 -7.449 1 59.31 413 ASP B CA 1
ATOM 7605 C C . ASP B 1 413 ? 7.273 -44.844 -7.812 1 59.31 413 ASP B C 1
ATOM 7607 O O . ASP B 1 413 ? 8.281 -44.125 -7.793 1 59.31 413 ASP B O 1
ATOM 7611 N N . LEU B 1 414 ? 6.062 -44.469 -8.047 1 61.56 414 LEU B N 1
ATOM 7612 C CA . LEU B 1 414 ? 5.965 -43.031 -8.375 1 61.56 414 LEU B CA 1
ATOM 7613 C C . LEU B 1 414 ? 6.148 -42.188 -7.129 1 61.56 414 LEU B C 1
ATOM 7615 O O . LEU B 1 414 ? 5.406 -42.344 -6.152 1 61.56 414 LEU B O 1
ATOM 7619 N N . ALA B 1 415 ? 7.363 -41.5 -7.133 1 68.94 415 ALA B N 1
ATOM 7620 C CA . ALA B 1 415 ? 7.602 -40.594 -6.023 1 68.94 415 ALA B CA 1
ATOM 7621 C C . ALA B 1 415 ? 7.098 -39.188 -6.355 1 68.94 415 ALA B C 1
ATOM 7623 O O . ALA B 1 415 ? 7.504 -38.594 -7.359 1 68.94 415 ALA B O 1
ATOM 7624 N N . GLY B 1 416 ? 5.973 -38.781 -5.641 1 81.5 416 GLY B N 1
ATOM 7625 C CA . GLY B 1 416 ? 5.504 -37.438 -5.766 1 81.5 416 GLY B CA 1
ATOM 7626 C C . GLY B 1 416 ? 3.99 -37.312 -5.754 1 81.5 416 GLY B C 1
ATOM 7627 O O . GLY B 1 416 ? 3.287 -38.281 -6.047 1 81.5 416 GLY B O 1
ATOM 7628 N N . PRO B 1 417 ? 3.514 -36.188 -5.613 1 87.44 417 PRO B N 1
ATOM 7629 C CA . PRO B 1 417 ? 2.07 -35.969 -5.473 1 87.44 417 PRO B CA 1
ATOM 7630 C C . PRO B 1 417 ? 1.36 -35.844 -6.816 1 87.44 417 PRO B C 1
ATOM 7632 O O . PRO B 1 417 ? 1.993 -35.469 -7.816 1 87.44 417 PRO B O 1
ATOM 7635 N N . ILE B 1 418 ? 0.12 -36.219 -6.863 1 92.56 418 ILE B N 1
ATOM 7636 C CA . ILE B 1 418 ? -0.824 -35.938 -7.938 1 92.56 418 ILE B CA 1
ATOM 7637 C C . ILE B 1 418 ? -1.911 -35 -7.441 1 92.56 418 ILE B C 1
ATOM 7639 O O . ILE B 1 418 ? -2.723 -35.375 -6.586 1 92.56 418 ILE B O 1
ATOM 7643 N N . LEU B 1 419 ? -1.924 -33.844 -7.965 1 95.88 419 LEU B N 1
ATOM 7644 C CA . LEU B 1 419 ? -2.902 -32.844 -7.562 1 95.88 419 LEU B CA 1
ATOM 7645 C C . LEU B 1 419 ? -4.086 -32.812 -8.523 1 95.88 419 LEU B C 1
ATOM 7647 O O . LEU B 1 419 ? -3.92 -33 -9.727 1 95.88 419 LEU B O 1
ATOM 7651 N N . PHE B 1 420 ? -5.25 -32.625 -7.953 1 97.69 420 PHE B N 1
ATOM 7652 C CA . PHE B 1 420 ? -6.465 -32.531 -8.758 1 97.69 420 PHE B CA 1
ATOM 7653 C C . PHE B 1 420 ? -7.523 -31.688 -8.047 1 97.69 420 PHE B C 1
ATOM 7655 O O . PHE B 1 420 ? -8.258 -32.188 -7.199 1 97.69 420 PHE B O 1
ATOM 7662 N N . TYR B 1 421 ? -7.656 -30.469 -8.422 1 98.31 421 TYR B N 1
ATOM 7663 C CA . TYR B 1 421 ? -8.609 -29.625 -7.727 1 98.31 421 TYR B CA 1
ATOM 7664 C C . TYR B 1 421 ? -9.148 -28.531 -8.656 1 98.31 421 TYR B C 1
ATOM 7666 O O . TYR B 1 421 ? -8.492 -28.172 -9.633 1 98.31 421 TYR B O 1
ATOM 7674 N N . PRO B 1 422 ? -10.305 -28.016 -8.383 1 98.19 422 PRO B N 1
ATOM 7675 C CA . PRO B 1 422 ? -10.977 -27.047 -9.25 1 98.19 422 PRO B CA 1
ATOM 7676 C C . PRO B 1 422 ? -10.617 -25.594 -8.914 1 98.19 422 PRO B C 1
ATOM 7678 O O . PRO B 1 422 ? -10.188 -25.312 -7.797 1 98.19 422 PRO B O 1
ATOM 7681 N N . LEU B 1 423 ? -10.766 -24.781 -9.867 1 97.31 423 LEU B N 1
ATOM 7682 C CA . LEU B 1 423 ? -10.602 -23.328 -9.773 1 97.31 423 LEU B CA 1
ATOM 7683 C C . LEU B 1 423 ? -11.797 -22.609 -10.383 1 97.31 423 LEU B C 1
ATOM 7685 O O . LEU B 1 423 ? -12.469 -23.141 -11.258 1 97.31 423 LEU B O 1
ATOM 7689 N N . ASN B 1 424 ? -12.047 -21.422 -9.867 1 96.25 424 ASN B N 1
ATOM 7690 C CA . ASN B 1 424 ? -13.102 -20.578 -10.398 1 96.25 424 ASN B CA 1
ATOM 7691 C C . ASN B 1 424 ? -12.562 -19.578 -11.422 1 96.25 424 ASN B C 1
ATOM 7693 O O . ASN B 1 424 ? -11.727 -18.734 -11.094 1 96.25 424 ASN B O 1
ATOM 7697 N N . ARG B 1 425 ? -13.133 -19.578 -12.57 1 96 425 ARG B N 1
ATOM 7698 C CA . ARG B 1 425 ? -12.633 -18.75 -13.656 1 96 425 ARG B CA 1
ATOM 7699 C C . ARG B 1 425 ? -12.914 -17.266 -13.391 1 96 425 ARG B C 1
ATOM 7701 O O . ARG B 1 425 ? -12.164 -16.391 -13.828 1 96 425 ARG B O 1
ATOM 7708 N N . ASN B 1 426 ? -13.977 -16.969 -12.656 1 94.38 426 ASN B N 1
ATOM 7709 C CA . ASN B 1 426 ? -14.352 -15.578 -12.406 1 94.38 426 ASN B CA 1
ATOM 7710 C C . ASN B 1 426 ? -13.344 -14.883 -11.492 1 94.38 426 ASN B C 1
ATOM 7712 O O . ASN B 1 426 ? -13.414 -13.672 -11.297 1 94.38 426 ASN B O 1
ATOM 7716 N N . LYS B 1 427 ? -12.445 -15.648 -10.984 1 94.94 427 LYS B N 1
ATOM 7717 C CA . LYS B 1 427 ? -11.383 -15.062 -10.172 1 94.94 427 LYS B CA 1
ATOM 7718 C C . LYS B 1 427 ? -10.164 -14.711 -11.023 1 94.94 427 LYS B C 1
ATOM 7720 O O . LYS B 1 427 ? -9.156 -14.219 -10.516 1 94.94 427 LYS B O 1
ATOM 7725 N N . TRP B 1 428 ? -10.25 -14.93 -12.281 1 96.06 428 TRP B N 1
ATOM 7726 C CA . TRP B 1 428 ? -9.172 -14.648 -13.234 1 96.06 428 TRP B CA 1
ATOM 7727 C C . TRP B 1 428 ? -9.539 -13.461 -14.125 1 96.06 428 TRP B C 1
ATOM 7729 O O . TRP B 1 428 ? -10.703 -13.078 -14.211 1 96.06 428 TRP B O 1
ATOM 7739 N N . ASP B 1 429 ? -8.562 -12.805 -14.703 1 96.62 429 ASP B N 1
ATOM 7740 C CA . ASP B 1 429 ? -8.734 -11.703 -15.648 1 96.62 429 ASP B CA 1
ATOM 7741 C C . ASP B 1 429 ? -8.281 -12.109 -17.047 1 96.62 429 ASP B C 1
ATOM 7743 O O . ASP B 1 429 ? -7.078 -12.25 -17.312 1 96.62 429 ASP B O 1
ATOM 7747 N N . ASP B 1 430 ? -9.164 -12.164 -17.922 1 95.25 430 ASP B N 1
ATOM 7748 C CA . ASP B 1 430 ? -8.914 -12.672 -19.266 1 95.25 430 ASP B CA 1
ATOM 7749 C C . ASP B 1 430 ? -8.016 -11.719 -20.062 1 95.25 430 ASP B C 1
ATOM 7751 O O . ASP B 1 430 ? -7.48 -12.086 -21.109 1 95.25 430 ASP B O 1
ATOM 7755 N N . LYS B 1 431 ? -7.902 -10.539 -19.609 1 97.19 431 LYS B N 1
ATOM 7756 C CA . LYS B 1 431 ? -7.02 -9.602 -20.297 1 97.19 431 LYS B CA 1
ATOM 7757 C C . LYS B 1 431 ? -5.555 -9.953 -20.047 1 97.19 431 LYS B C 1
ATOM 7759 O O . LYS B 1 431 ? -4.68 -9.531 -20.812 1 97.19 431 LYS B O 1
ATOM 7764 N N . MET B 1 432 ? -5.285 -10.664 -18.953 1 98.12 432 MET B N 1
ATOM 7765 C CA . MET B 1 432 ? -3.906 -11.047 -18.656 1 98.12 432 MET B CA 1
ATOM 7766 C C . MET B 1 432 ? -3.445 -12.18 -19.578 1 98.12 432 MET B C 1
ATOM 7768 O O . MET B 1 432 ? -4.246 -12.742 -20.328 1 98.12 432 MET B O 1
ATOM 7772 N N . SER B 1 433 ? -2.191 -12.477 -19.594 1 98.06 433 SER B N 1
ATOM 7773 C CA . SER B 1 433 ? -1.603 -13.375 -20.594 1 98.06 433 SER B CA 1
ATOM 7774 C C . SER B 1 433 ? -1.844 -14.836 -20.234 1 98.06 433 SER B C 1
ATOM 7776 O O . SER B 1 433 ? -1.76 -15.711 -21.094 1 98.06 433 SER B O 1
ATOM 7778 N N . ALA B 1 434 ? -2.129 -15.141 -18.953 1 97.12 434 ALA B N 1
ATOM 7779 C CA . ALA B 1 434 ? -2.381 -16.531 -18.547 1 97.12 434 ALA B CA 1
ATOM 7780 C C . ALA B 1 434 ? -3.592 -17.094 -19.281 1 97.12 434 ALA B C 1
ATOM 7782 O O . ALA B 1 434 ? -4.574 -16.391 -19.516 1 97.12 434 ALA B O 1
ATOM 7783 N N . VAL B 1 435 ? -3.521 -18.406 -19.594 1 97.44 435 VAL B N 1
ATOM 7784 C CA . VAL B 1 435 ? -4.578 -19.047 -20.375 1 97.44 435 VAL B CA 1
ATOM 7785 C C . VAL B 1 435 ? -5.312 -20.062 -19.5 1 97.44 435 VAL B C 1
ATOM 7787 O O . VAL B 1 435 ? -4.688 -20.844 -18.797 1 97.44 435 VAL B O 1
ATOM 7790 N N . THR B 1 436 ? -6.594 -20 -19.5 1 97.25 436 THR B N 1
ATOM 7791 C CA . THR B 1 436 ? -7.453 -20.953 -18.797 1 97.25 436 THR B CA 1
ATOM 7792 C C . THR B 1 436 ? -8.508 -21.531 -19.734 1 97.25 436 THR B C 1
ATOM 7794 O O . THR B 1 436 ? -8.781 -20.953 -20.797 1 97.25 436 THR B O 1
ATOM 7797 N N . PRO B 1 437 ? -9.023 -22.703 -19.406 1 96.94 437 PRO B N 1
ATOM 7798 C CA . PRO B 1 437 ? -10.188 -23.188 -20.172 1 96.94 437 PRO B CA 1
ATOM 7799 C C . PRO B 1 437 ? -11.367 -22.219 -20.109 1 96.94 437 PRO B C 1
ATOM 7801 O O . PRO B 1 437 ? -11.492 -21.438 -19.172 1 96.94 437 PRO B O 1
ATOM 7804 N N . GLU B 1 438 ? -12.258 -22.281 -21.109 1 94.25 438 GLU B N 1
ATOM 7805 C CA . GLU B 1 438 ? -13.383 -21.359 -21.219 1 94.25 438 GLU B CA 1
ATOM 7806 C C . GLU B 1 438 ? -14.625 -21.938 -20.547 1 94.25 438 GLU B C 1
ATOM 7808 O O . GLU B 1 438 ? -15.672 -22.078 -21.188 1 94.25 438 GLU B O 1
ATOM 7813 N N . GLU B 1 439 ? -14.484 -22.312 -19.359 1 96.94 439 GLU B N 1
ATOM 7814 C CA . GLU B 1 439 ? -15.594 -22.766 -18.5 1 96.94 439 GLU B CA 1
ATOM 7815 C C . GLU B 1 439 ? -15.547 -22.078 -17.141 1 96.94 439 GLU B C 1
ATOM 7817 O O . GLU B 1 439 ? -14.477 -21.688 -16.672 1 96.94 439 GLU B O 1
ATOM 7822 N N . ASP B 1 440 ? -16.672 -21.922 -16.516 1 95.62 440 ASP B N 1
ATOM 7823 C CA . ASP B 1 440 ? -16.781 -21.203 -15.25 1 95.62 440 ASP B CA 1
ATOM 7824 C C . ASP B 1 440 ? -15.906 -21.875 -14.18 1 95.62 440 ASP B C 1
ATOM 7826 O O . ASP B 1 440 ? -15.352 -21.188 -13.312 1 95.62 440 ASP B O 1
ATOM 7830 N N . VAL B 1 441 ? -15.898 -23.219 -14.281 1 97.5 441 VAL B N 1
ATOM 7831 C CA . VAL B 1 441 ? -15.047 -24 -13.398 1 97.5 441 VAL B CA 1
ATOM 7832 C C . VAL B 1 441 ? -14.125 -24.891 -14.234 1 97.5 441 VAL B C 1
ATOM 7834 O O . VAL B 1 441 ? -14.539 -25.438 -15.25 1 97.5 441 VAL B O 1
ATOM 7837 N N . PHE B 1 442 ? -12.891 -24.922 -13.875 1 98.44 442 PHE B N 1
ATOM 7838 C CA . PHE B 1 442 ? -11.945 -25.844 -14.492 1 98.44 442 PHE B CA 1
ATOM 7839 C C . PHE B 1 442 ? -11.039 -26.484 -13.445 1 98.44 442 PHE B C 1
ATOM 7841 O O . PHE B 1 442 ? -10.984 -26.016 -12.305 1 98.44 442 PHE B O 1
ATOM 7848 N N . TYR B 1 443 ? -10.43 -27.594 -13.789 1 98.5 443 TYR B N 1
ATOM 7849 C CA . TYR B 1 443 ? -9.609 -28.344 -12.844 1 98.5 443 TYR B CA 1
ATOM 7850 C C . TYR B 1 443 ? -8.133 -28.234 -13.195 1 98.5 443 TYR B C 1
ATOM 7852 O O . TYR B 1 443 ? -7.781 -28.031 -14.359 1 98.5 443 TYR B O 1
ATOM 7860 N N . THR B 1 444 ? -7.312 -28.375 -12.203 1 97.62 444 THR B N 1
ATOM 7861 C CA . THR B 1 444 ? -5.871 -28.531 -12.359 1 97.62 444 THR B CA 1
ATOM 7862 C C . THR B 1 444 ? -5.465 -29.984 -12.102 1 97.62 444 THR B C 1
ATOM 7864 O O . THR B 1 444 ? -5.895 -30.594 -11.117 1 97.62 444 THR B O 1
ATOM 7867 N N . LEU B 1 445 ? -4.73 -30.516 -12.977 1 97.31 445 LEU B N 1
ATOM 7868 C CA . LEU B 1 445 ? -4.012 -31.766 -12.758 1 97.31 445 LEU B CA 1
ATOM 7869 C C . LEU B 1 445 ? -2.506 -31.531 -12.742 1 97.31 445 LEU B C 1
ATOM 7871 O O . LEU B 1 445 ? -1.939 -31.031 -13.719 1 97.31 445 LEU B O 1
ATOM 7875 N N . GLY B 1 446 ? -1.928 -31.75 -11.617 1 95.75 446 GLY B N 1
ATOM 7876 C CA . GLY B 1 446 ? -0.482 -31.656 -11.492 1 95.75 446 GLY B CA 1
ATOM 7877 C C . GLY B 1 446 ? 0.18 -32.969 -11.156 1 95.75 446 GLY B C 1
ATOM 7878 O O . GLY B 1 446 ? -0.089 -33.562 -10.109 1 95.75 446 GLY B O 1
ATOM 7879 N N . LEU B 1 447 ? 0.941 -33.469 -12.102 1 93.56 447 LEU B N 1
ATOM 7880 C CA . LEU B 1 447 ? 1.801 -34.625 -11.859 1 93.56 447 LEU B CA 1
ATOM 7881 C C . LEU B 1 447 ? 3.217 -34.188 -11.5 1 93.56 447 LEU B C 1
ATOM 7883 O O . LEU B 1 447 ? 4.012 -33.844 -12.383 1 93.56 447 LEU B O 1
ATOM 7887 N N . LEU B 1 448 ? 3.537 -34.25 -10.258 1 91.75 448 LEU B N 1
ATOM 7888 C CA . LEU B 1 448 ? 4.816 -33.75 -9.766 1 91.75 448 LEU B CA 1
ATOM 7889 C C . LEU B 1 448 ? 5.715 -34.906 -9.336 1 91.75 448 LEU B C 1
ATOM 7891 O O . LEU B 1 448 ? 6.254 -34.906 -8.227 1 91.75 448 LEU B O 1
ATOM 7895 N N . HIS B 1 449 ? 5.93 -35.781 -10.258 1 86.44 449 HIS B N 1
ATOM 7896 C CA . HIS B 1 449 ? 6.723 -36.969 -10 1 86.44 449 HIS B CA 1
ATOM 7897 C C . HIS B 1 449 ? 8.195 -36.75 -10.328 1 86.44 449 HIS B C 1
ATOM 7899 O O . HIS B 1 449 ? 8.523 -35.906 -11.188 1 86.44 449 HIS B O 1
ATOM 7905 N N . SER B 1 450 ? 8.969 -37.406 -9.516 1 83.12 450 SER B N 1
ATOM 7906 C CA . SER B 1 450 ? 10.398 -37.406 -9.805 1 83.12 450 SER B CA 1
ATOM 7907 C C . SER B 1 450 ? 10.938 -38.844 -9.789 1 83.12 450 SER B C 1
ATOM 7909 O O . SER B 1 450 ? 10.305 -39.75 -9.234 1 83.12 450 SER B O 1
ATOM 7911 N N . SER B 1 451 ? 11.906 -39.062 -10.602 1 76.25 451 SER B N 1
ATOM 7912 C CA . SER B 1 451 ? 12.578 -40.344 -10.648 1 76.25 451 SER B CA 1
ATOM 7913 C C . SER B 1 451 ? 14.078 -40.188 -10.438 1 76.25 451 SER B C 1
ATOM 7915 O O . SER B 1 451 ? 14.578 -39.094 -10.266 1 76.25 451 SER B O 1
ATOM 7917 N N . GLY B 1 452 ? 14.672 -41.312 -10.289 1 74.81 452 GLY B N 1
ATOM 7918 C CA . GLY B 1 452 ? 16.125 -41.25 -10.297 1 74.81 452 GLY B CA 1
ATOM 7919 C C . GLY B 1 452 ? 16.688 -40.688 -11.586 1 74.81 452 GLY B C 1
ATOM 7920 O O . GLY B 1 452 ? 15.945 -40.406 -12.523 1 74.81 452 GLY B O 1
ATOM 7921 N N . PHE B 1 453 ? 17.891 -40.469 -11.695 1 76.5 453 PHE B N 1
ATOM 7922 C CA . PHE B 1 453 ? 18.594 -39.812 -12.789 1 76.5 453 PHE B CA 1
ATOM 7923 C C . PHE B 1 453 ? 18.453 -40.594 -14.078 1 76.5 453 PHE B C 1
ATOM 7925 O O . PHE B 1 453 ? 18.438 -40.031 -15.172 1 76.5 453 PHE B O 1
ATOM 7932 N N . ASP B 1 454 ? 18.172 -41.844 -13.992 1 78.31 454 ASP B N 1
ATOM 7933 C CA . ASP B 1 454 ? 18.281 -42.656 -15.195 1 78.31 454 ASP B CA 1
ATOM 7934 C C . ASP B 1 454 ? 16.906 -43.156 -15.633 1 78.31 454 ASP B C 1
ATOM 7936 O O . ASP B 1 454 ? 16.797 -43.875 -16.641 1 78.31 454 ASP B O 1
ATOM 7940 N N . ASP B 1 455 ? 15.898 -42.781 -15 1 79.94 455 ASP B N 1
ATOM 7941 C CA . ASP B 1 455 ? 14.625 -43.406 -15.344 1 79.94 455 ASP B CA 1
ATOM 7942 C C . ASP B 1 455 ? 13.539 -42.375 -15.594 1 79.94 455 ASP B C 1
ATOM 7944 O O . ASP B 1 455 ? 12.352 -42.688 -15.609 1 79.94 455 ASP B O 1
ATOM 7948 N N . TRP B 1 456 ? 13.938 -41.156 -15.875 1 86.88 456 TRP B N 1
ATOM 7949 C CA . TRP B 1 456 ? 12.953 -40.094 -16.031 1 86.88 456 TRP B CA 1
ATOM 7950 C C . TRP B 1 456 ? 12.211 -40.219 -17.359 1 86.88 456 TRP B C 1
ATOM 7952 O O . TRP B 1 456 ? 11.102 -39.719 -17.5 1 86.88 456 TRP B O 1
ATOM 7962 N N . GLU B 1 457 ? 12.711 -40.938 -18.297 1 89.19 457 GLU B N 1
ATOM 7963 C CA . GLU B 1 457 ? 12.109 -41.062 -19.625 1 89.19 457 GLU B CA 1
ATOM 7964 C C . GLU B 1 457 ? 10.766 -41.781 -19.547 1 89.19 457 GLU B C 1
ATOM 7966 O O . GLU B 1 457 ? 9.859 -41.5 -20.328 1 89.19 457 GLU B O 1
ATOM 7971 N N . ALA B 1 458 ? 10.734 -42.719 -18.641 1 87.25 458 ALA B N 1
ATOM 7972 C CA . ALA B 1 458 ? 9.477 -43.438 -18.469 1 87.25 458 ALA B CA 1
ATOM 7973 C C . ALA B 1 458 ? 8.359 -42.5 -18.031 1 87.25 458 ALA B C 1
ATOM 7975 O O . ALA B 1 458 ? 7.219 -42.625 -18.5 1 87.25 458 ALA B O 1
ATOM 7976 N N . LEU B 1 459 ? 8.664 -41.625 -17.156 1 88.94 459 LEU B N 1
ATOM 7977 C CA . LEU B 1 459 ? 7.684 -40.625 -16.703 1 88.94 459 LEU B CA 1
ATOM 7978 C C . LEU B 1 459 ? 7.305 -39.656 -17.812 1 88.94 459 LEU B C 1
ATOM 7980 O O . LEU B 1 459 ? 6.141 -39.281 -17.953 1 88.94 459 LEU B O 1
ATOM 7984 N N . GLU B 1 460 ? 8.266 -39.312 -18.609 1 91.25 460 GLU B N 1
ATOM 7985 C CA . GLU B 1 460 ? 8.008 -38.438 -19.75 1 91.25 460 GLU B CA 1
ATOM 7986 C C . GLU B 1 460 ? 7.09 -39.094 -20.766 1 91.25 460 GLU B C 1
ATOM 7988 O O . GLU B 1 460 ? 6.215 -38.438 -21.344 1 91.25 460 GLU B O 1
ATOM 7993 N N . ARG B 1 461 ? 7.348 -40.312 -20.984 1 91 461 ARG B N 1
ATOM 7994 C CA . ARG B 1 461 ? 6.5 -41.062 -21.906 1 91 461 ARG B CA 1
ATOM 7995 C C . ARG B 1 461 ? 5.059 -41.125 -21.406 1 91 461 ARG B C 1
ATOM 7997 O O . ARG B 1 461 ? 4.121 -41.062 -22.203 1 91 461 ARG B O 1
ATOM 8004 N N . LYS B 1 462 ? 4.898 -41.281 -20.156 1 90.56 462 LYS B N 1
ATOM 8005 C CA . LYS B 1 462 ? 3.557 -41.25 -19.578 1 90.56 462 LYS B CA 1
ATOM 8006 C C . LYS B 1 462 ? 2.883 -39.906 -19.812 1 90.56 462 LYS B C 1
ATOM 8008 O O . LYS B 1 462 ? 1.698 -39.844 -20.141 1 90.56 462 LYS B O 1
ATOM 8013 N N . ASN B 1 463 ? 3.635 -38.875 -19.578 1 93.56 463 ASN B N 1
ATOM 8014 C CA . ASN B 1 463 ? 3.105 -37.531 -19.844 1 93.56 463 ASN B CA 1
ATOM 8015 C C . ASN B 1 463 ? 2.648 -37.406 -21.297 1 93.56 463 ASN B C 1
ATOM 8017 O O . ASN B 1 463 ? 1.567 -36.875 -21.547 1 93.56 463 ASN B O 1
ATOM 8021 N N . GLU B 1 464 ? 3.461 -37.906 -22.188 1 94.62 464 GLU B N 1
ATOM 8022 C CA . GLU B 1 464 ? 3.129 -37.844 -23.609 1 94.62 464 GLU B CA 1
ATOM 8023 C C . GLU B 1 464 ? 1.868 -38.656 -23.906 1 94.62 464 GLU B C 1
ATOM 8025 O O . GLU B 1 464 ? 1.047 -38.25 -24.734 1 94.62 464 GLU B O 1
ATOM 8030 N N . GLU B 1 465 ? 1.822 -39.75 -23.234 1 95.44 465 GLU B N 1
ATOM 8031 C CA . GLU B 1 465 ? 0.644 -40.562 -23.422 1 95.44 465 GLU B CA 1
ATOM 8032 C C . GLU B 1 465 ? -0.621 -39.875 -22.953 1 95.44 465 GLU B C 1
ATOM 8034 O O . GLU B 1 465 ? -1.676 -39.969 -23.578 1 95.44 465 GLU B O 1
ATOM 8039 N N . ILE B 1 466 ? -0.534 -39.219 -21.891 1 95.94 466 ILE B N 1
ATOM 8040 C CA . ILE B 1 466 ? -1.666 -38.469 -21.359 1 95.94 466 ILE B CA 1
ATOM 8041 C C . ILE B 1 466 ? -2.072 -37.375 -22.328 1 95.94 466 ILE B C 1
ATOM 8043 O O . ILE B 1 466 ? -3.252 -37.25 -22.656 1 95.94 466 ILE B O 1
ATOM 8047 N N . LEU B 1 467 ? -1.129 -36.625 -22.844 1 95.69 467 LEU B N 1
ATOM 8048 C CA . LEU B 1 467 ? -1.406 -35.531 -23.781 1 95.69 467 LEU B CA 1
ATOM 8049 C C . LEU B 1 467 ? -2.008 -36.094 -25.078 1 95.69 467 LEU B C 1
ATOM 8051 O O . LEU B 1 467 ? -2.943 -35.5 -25.625 1 95.69 467 LEU B O 1
ATOM 8055 N N . LYS B 1 468 ? -1.468 -37.188 -25.5 1 95.62 468 LYS B N 1
ATOM 8056 C CA . LYS B 1 468 ? -2.006 -37.844 -26.688 1 95.62 468 LYS B CA 1
ATOM 8057 C C . LYS B 1 468 ? -3.447 -38.281 -26.469 1 95.62 468 LYS B C 1
ATOM 8059 O O . LYS B 1 468 ? -4.293 -38.125 -27.359 1 95.62 468 LYS B O 1
ATOM 8064 N N . TYR B 1 469 ? -3.68 -38.844 -25.344 1 96.75 469 TYR B N 1
ATOM 8065 C CA . TYR B 1 469 ? -5.039 -39.25 -25 1 96.75 469 TYR B CA 1
ATOM 8066 C C . TYR B 1 469 ? -5.992 -38.062 -25.062 1 96.75 469 TYR B C 1
ATOM 8068 O O . TYR B 1 469 ? -7.094 -38.188 -25.609 1 96.75 469 TYR B O 1
ATOM 8076 N N . CYS B 1 470 ? -5.609 -37 -24.484 1 96.75 470 CYS B N 1
ATOM 8077 C CA . CYS B 1 470 ? -6.438 -35.781 -24.484 1 96.75 470 CYS B CA 1
ATOM 8078 C C . CYS B 1 470 ? -6.723 -35.312 -25.906 1 96.75 470 CYS B C 1
ATOM 8080 O O . CYS B 1 470 ? -7.859 -34.969 -26.234 1 96.75 470 CYS B O 1
ATOM 8082 N N . GLU B 1 471 ? -5.746 -35.344 -26.703 1 95 471 GLU B N 1
ATOM 8083 C CA . GLU B 1 471 ? -5.91 -34.938 -28.094 1 95 471 GLU B CA 1
ATOM 8084 C C . GLU B 1 471 ? -6.871 -35.875 -28.828 1 95 471 GLU B C 1
ATOM 8086 O O . GLU B 1 471 ? -7.785 -35.438 -29.516 1 95 471 GLU B O 1
ATOM 8091 N N . GLU B 1 472 ? -6.703 -37.125 -28.672 1 96.38 472 GLU B N 1
ATOM 8092 C CA . GLU B 1 472 ? -7.484 -38.125 -29.375 1 96.38 472 GLU B CA 1
ATOM 8093 C C . GLU B 1 472 ? -8.945 -38.125 -28.922 1 96.38 472 GLU B C 1
ATOM 8095 O O . GLU B 1 472 ? -9.844 -38.406 -29.719 1 96.38 472 GLU B O 1
ATOM 8100 N N . HIS B 1 473 ? -9.125 -37.75 -27.734 1 96.5 473 HIS B N 1
ATOM 8101 C CA . HIS B 1 473 ? -10.484 -37.812 -27.203 1 96.5 473 HIS B CA 1
ATOM 8102 C C . HIS B 1 473 ? -11.109 -36.406 -27.156 1 96.5 473 HIS B C 1
ATOM 8104 O O . HIS B 1 473 ? -12.18 -36.219 -26.578 1 96.5 473 HIS B O 1
ATOM 8110 N N . GLY B 1 474 ? -10.461 -35.438 -27.625 1 95.69 474 GLY B N 1
ATOM 8111 C CA . GLY B 1 474 ? -11.008 -34.094 -27.781 1 95.69 474 GLY B CA 1
ATOM 8112 C C . GLY B 1 474 ? -11.078 -33.344 -26.469 1 95.69 474 GLY B C 1
ATOM 8113 O O . GLY B 1 474 ? -11.93 -32.469 -26.312 1 95.69 474 GLY B O 1
ATOM 8114 N N . ILE B 1 475 ? -10.312 -33.75 -25.469 1 97 475 ILE B N 1
ATOM 8115 C CA . ILE B 1 475 ? -10.25 -33 -24.219 1 97 475 ILE B CA 1
ATOM 8116 C C . ILE B 1 475 ? -9.453 -31.703 -24.422 1 97 475 ILE B C 1
ATOM 8118 O O . ILE B 1 475 ? -8.281 -31.75 -24.797 1 97 475 ILE B O 1
ATOM 8122 N N . LYS B 1 476 ? -10.047 -30.562 -24.188 1 96.19 476 LYS B N 1
ATOM 8123 C CA . LYS B 1 476 ? -9.461 -29.266 -24.484 1 96.19 476 LYS B CA 1
ATOM 8124 C C . LYS B 1 476 ? -8.625 -28.75 -23.312 1 96.19 476 LYS B C 1
ATOM 8126 O O . LYS B 1 476 ? -8.945 -27.703 -22.734 1 96.19 476 LYS B O 1
ATOM 8131 N N . ILE B 1 477 ? -7.527 -29.344 -23.109 1 96.94 477 ILE B N 1
ATOM 8132 C CA . ILE B 1 477 ? -6.664 -28.984 -21.984 1 96.94 477 ILE B CA 1
ATOM 8133 C C . ILE B 1 477 ? -5.871 -27.719 -22.312 1 96.94 477 ILE B C 1
ATOM 8135 O O . ILE B 1 477 ? -5.754 -27.344 -23.484 1 96.94 477 ILE B O 1
ATOM 8139 N N . LYS B 1 478 ? -5.492 -27.031 -21.297 1 97.38 478 LYS B N 1
ATOM 8140 C CA . LYS B 1 478 ? -4.461 -26 -21.344 1 97.38 478 LYS B CA 1
ATOM 8141 C C . LYS B 1 478 ? -3.299 -26.344 -20.422 1 97.38 478 LYS B C 1
ATOM 8143 O O . LYS B 1 478 ? -3.51 -26.734 -19.266 1 97.38 478 LYS B O 1
ATOM 8148 N N . GLN B 1 479 ? -2.098 -26.312 -20.906 1 96 479 GLN B N 1
ATOM 8149 C CA . GLN B 1 479 ? -0.964 -26.578 -20.031 1 96 479 GLN B CA 1
ATOM 8150 C C . GLN B 1 479 ? -0.701 -25.391 -19.109 1 96 479 GLN B C 1
ATOM 8152 O O . GLN B 1 479 ? -0.727 -24.234 -19.547 1 96 479 GLN B O 1
ATOM 8157 N N . TYR B 1 480 ? -0.641 -25.781 -17.859 1 94.06 480 TYR B N 1
ATOM 8158 C CA . TYR B 1 480 ? -0.107 -24.844 -16.875 1 94.06 480 TYR B CA 1
ATOM 8159 C C . TYR B 1 480 ? 1.415 -24.922 -16.828 1 94.06 480 TYR B C 1
ATOM 8161 O O . TYR B 1 480 ? 1.996 -26 -16.828 1 94.06 480 TYR B O 1
ATOM 8169 N N . LEU B 1 481 ? 2.184 -23.953 -16.938 1 90.5 481 LEU B N 1
ATOM 8170 C CA . LEU B 1 481 ? 3.621 -23.922 -17.188 1 90.5 481 LEU B CA 1
ATOM 8171 C C . LEU B 1 481 ? 3.961 -24.578 -18.516 1 90.5 481 LEU B C 1
ATOM 8173 O O . LEU B 1 481 ? 4.672 -25.578 -18.547 1 90.5 481 LEU B O 1
ATOM 8177 N N . PRO B 1 482 ? 3.496 -24.062 -19.516 1 91.38 482 PRO B N 1
ATOM 8178 C CA . PRO B 1 482 ? 3.439 -24.719 -20.812 1 91.38 482 PRO B CA 1
ATOM 8179 C C . PRO B 1 482 ? 4.824 -24.953 -21.422 1 91.38 482 PRO B C 1
ATOM 8181 O O . PRO B 1 482 ? 5.719 -24.125 -21.266 1 91.38 482 PRO B O 1
ATOM 8184 N N . HIS B 1 483 ? 4.945 -26.062 -22.047 1 90.12 483 HIS B N 1
ATOM 8185 C CA . HIS B 1 483 ? 6.102 -26.422 -22.859 1 90.12 483 HIS B CA 1
ATOM 8186 C C . HIS B 1 483 ? 5.672 -26.953 -24.219 1 90.12 483 HIS B C 1
ATOM 8188 O O . HIS B 1 483 ? 5.176 -28.078 -24.328 1 90.12 483 HIS B O 1
ATOM 8194 N N . TYR B 1 484 ? 5.816 -26.094 -25.188 1 91.81 484 TYR B N 1
ATOM 8195 C CA . TYR B 1 484 ? 5.539 -26.453 -26.562 1 91.81 484 TYR B CA 1
ATOM 8196 C C . TYR B 1 484 ? 6.77 -26.266 -27.438 1 91.81 484 TYR B C 1
ATOM 8198 O O . TYR B 1 484 ? 7.672 -25.5 -27.094 1 91.81 484 TYR B O 1
ATOM 8206 N N . THR B 1 485 ? 6.77 -26.984 -28.531 1 86.31 485 THR B N 1
ATOM 8207 C CA . THR B 1 485 ? 7.988 -26.953 -29.344 1 86.31 485 THR B CA 1
ATOM 8208 C C . THR B 1 485 ? 7.723 -26.328 -30.703 1 86.31 485 THR B C 1
ATOM 8210 O O . THR B 1 485 ? 8.656 -26.062 -31.469 1 86.31 485 THR B O 1
ATOM 8213 N N . THR B 1 486 ? 6.434 -26.047 -31 1 90 486 THR B N 1
ATOM 8214 C CA . THR B 1 486 ? 6.129 -25.469 -32.312 1 90 486 THR B CA 1
ATOM 8215 C C . THR B 1 486 ? 5.219 -24.25 -32.156 1 90 486 THR B C 1
ATOM 8217 O O . THR B 1 486 ? 4.477 -24.141 -31.188 1 90 486 THR B O 1
ATOM 8220 N N . LYS B 1 487 ? 5.258 -23.438 -33.156 1 92.19 487 LYS B N 1
ATOM 8221 C CA . LYS B 1 487 ? 4.395 -22.266 -33.188 1 92.19 487 LYS B CA 1
ATOM 8222 C C . LYS B 1 487 ? 2.922 -22.656 -33.219 1 92.19 487 LYS B C 1
ATOM 8224 O O . LYS B 1 487 ? 2.09 -22.016 -32.594 1 92.19 487 LYS B O 1
ATOM 8229 N N . LYS B 1 488 ? 2.672 -23.672 -33.969 1 92.81 488 LYS B N 1
ATOM 8230 C CA . LYS B 1 488 ? 1.294 -24.141 -34.094 1 92.81 488 LYS B CA 1
ATOM 8231 C C . LYS B 1 488 ? 0.729 -24.547 -32.75 1 92.81 488 LYS B C 1
ATOM 8233 O O . LYS B 1 488 ? -0.429 -24.266 -32.438 1 92.81 488 LYS B O 1
ATOM 8238 N N . GLU B 1 489 ? 1.527 -25.219 -31.953 1 93.44 489 GLU B N 1
ATOM 8239 C CA . GLU B 1 489 ? 1.1 -25.625 -30.609 1 93.44 489 GLU B CA 1
ATOM 8240 C C . GLU B 1 489 ? 0.85 -24.422 -29.719 1 93.44 489 GLU B C 1
ATOM 8242 O O . GLU B 1 489 ? -0.121 -24.391 -28.953 1 93.44 489 GLU B O 1
ATOM 8247 N N . TRP B 1 490 ? 1.688 -23.453 -29.828 1 95.56 490 TRP B N 1
ATOM 8248 C CA . TRP B 1 490 ? 1.518 -22.234 -29.047 1 95.56 490 TRP B CA 1
ATOM 8249 C C . TRP B 1 490 ? 0.254 -21.5 -29.469 1 95.56 490 TRP B C 1
ATOM 8251 O O . TRP B 1 490 ? -0.502 -21.016 -28.625 1 95.56 490 TRP B O 1
ATOM 8261 N N . GLU B 1 491 ? 0.028 -21.375 -30.75 1 95.88 491 GLU B N 1
ATOM 8262 C CA . GLU B 1 491 ? -1.194 -20.75 -31.25 1 95.88 491 GLU B CA 1
ATOM 8263 C C . GLU B 1 491 ? -2.434 -21.469 -30.719 1 95.88 491 GLU B C 1
ATOM 8265 O O . GLU B 1 491 ? -3.418 -20.828 -30.344 1 95.88 491 GLU B O 1
ATOM 8270 N N . SER B 1 492 ? -2.336 -22.75 -30.75 1 94.69 492 SER B N 1
ATOM 8271 C CA . SER B 1 492 ? -3.445 -23.547 -30.234 1 94.69 492 SER B CA 1
ATOM 8272 C C . SER B 1 492 ? -3.639 -23.312 -28.734 1 94.69 492 SER B C 1
ATOM 8274 O O . SER B 1 492 ? -4.773 -23.25 -28.25 1 94.69 492 SER B O 1
ATOM 8276 N N . HIS B 1 493 ? -2.588 -23.281 -28.031 1 95.5 493 HIS B N 1
ATOM 8277 C CA . HIS B 1 493 ? -2.621 -23.031 -26.594 1 95.5 493 HIS B CA 1
ATOM 8278 C C . HIS B 1 493 ? -3.322 -21.719 -26.281 1 95.5 493 HIS B C 1
ATOM 8280 O O . HIS B 1 493 ? -4.223 -21.672 -25.438 1 95.5 493 HIS B O 1
ATOM 8286 N N . PHE B 1 494 ? -3.021 -20.672 -26.953 1 96.5 494 PHE B N 1
ATOM 8287 C CA . PHE B 1 494 ? -3.561 -19.344 -26.672 1 96.5 494 PHE B CA 1
ATOM 8288 C C . PHE B 1 494 ? -4.945 -19.188 -27.297 1 96.5 494 PHE B C 1
ATOM 8290 O O . PHE B 1 494 ? -5.793 -18.469 -26.75 1 96.5 494 PHE B O 1
ATOM 8297 N N . GLY B 1 495 ? -5.195 -19.875 -28.391 1 94.94 495 GLY B N 1
ATOM 8298 C CA . GLY B 1 495 ? -6.34 -19.547 -29.234 1 94.94 495 GLY B CA 1
ATOM 8299 C C . GLY B 1 495 ? -6.086 -18.391 -30.156 1 94.94 495 GLY B C 1
ATOM 8300 O O . GLY B 1 495 ? -5.188 -17.578 -29.922 1 94.94 495 GLY B O 1
ATOM 8301 N N . HIS B 1 496 ? -6.832 -18.219 -31.125 1 94.75 496 HIS B N 1
ATOM 8302 C CA . HIS B 1 496 ? -6.582 -17.266 -32.219 1 94.75 496 HIS B CA 1
ATOM 8303 C C . HIS B 1 496 ? -6.566 -15.836 -31.688 1 94.75 496 HIS B C 1
ATOM 8305 O O . HIS B 1 496 ? -5.656 -15.07 -32 1 94.75 496 HIS B O 1
ATOM 8311 N N . LYS B 1 497 ? -7.559 -15.492 -30.953 1 95.69 497 LYS B N 1
ATOM 8312 C CA . LYS B 1 497 ? -7.68 -14.117 -30.484 1 95.69 497 LYS B CA 1
ATOM 8313 C C . LYS B 1 497 ? -6.535 -13.758 -29.547 1 95.69 497 LYS B C 1
ATOM 8315 O O . LYS B 1 497 ? -5.855 -12.75 -29.734 1 95.69 497 LYS B O 1
ATOM 8320 N N . LYS B 1 498 ? -6.277 -14.547 -28.562 1 96.81 498 LYS B N 1
ATOM 8321 C CA . LYS B 1 498 ? -5.246 -14.258 -27.578 1 96.81 498 LYS B CA 1
ATOM 8322 C C . LYS B 1 498 ? -3.854 -14.352 -28.188 1 96.81 498 LYS B C 1
ATOM 8324 O O . LYS B 1 498 ? -2.943 -13.625 -27.797 1 96.81 498 LYS B O 1
ATOM 8329 N N . TRP B 1 499 ? -3.701 -15.242 -29.141 1 97.25 499 TRP B N 1
ATOM 8330 C CA . TRP B 1 499 ? -2.414 -15.352 -29.828 1 97.25 499 TRP B CA 1
ATOM 8331 C C . TRP B 1 499 ? -2.08 -14.07 -30.562 1 97.25 499 TRP B C 1
ATOM 8333 O O . TRP B 1 499 ? -0.945 -13.586 -30.516 1 97.25 499 TRP B O 1
ATOM 8343 N N . ARG B 1 500 ? -3.053 -13.5 -31.219 1 97.44 500 ARG B N 1
ATOM 8344 C CA . ARG B 1 500 ? -2.852 -12.234 -31.922 1 97.44 500 ARG B CA 1
ATOM 8345 C C . ARG B 1 500 ? -2.438 -11.125 -30.969 1 97.44 500 ARG B C 1
ATOM 8347 O O . ARG B 1 500 ? -1.504 -10.375 -31.25 1 97.44 500 ARG B O 1
ATOM 8354 N N . ILE B 1 501 ? -3.121 -11.102 -29.891 1 98.06 501 ILE B N 1
ATOM 8355 C CA . ILE B 1 501 ? -2.816 -10.102 -28.875 1 98.06 501 ILE B CA 1
ATOM 8356 C C . ILE B 1 501 ? -1.412 -10.328 -28.328 1 98.06 501 ILE B C 1
ATOM 8358 O O . ILE B 1 501 ? -0.642 -9.383 -28.156 1 98.06 501 ILE B O 1
ATOM 8362 N N . PHE B 1 502 ? -1.118 -11.578 -28.109 1 97.94 502 PHE B N 1
ATOM 8363 C CA . PHE B 1 502 ? 0.181 -11.961 -27.562 1 97.94 502 PHE B CA 1
ATOM 8364 C C . PHE B 1 502 ? 1.303 -11.547 -28.516 1 97.94 502 PHE B C 1
ATOM 8366 O O . PHE B 1 502 ? 2.328 -11.016 -28.078 1 97.94 502 PHE B O 1
ATOM 8373 N N . GLN B 1 503 ? 1.12 -11.703 -29.766 1 97.56 503 GLN B N 1
ATOM 8374 C CA . GLN B 1 503 ? 2.094 -11.32 -30.781 1 97.56 503 GLN B CA 1
ATOM 8375 C C . GLN B 1 503 ? 2.227 -9.797 -30.859 1 97.56 503 GLN B C 1
ATOM 8377 O O . GLN B 1 503 ? 3.334 -9.273 -30.969 1 97.56 503 GLN B O 1
ATOM 8382 N N . GLN B 1 504 ? 1.113 -9.133 -30.828 1 98.19 504 GLN B N 1
ATOM 8383 C CA . GLN B 1 504 ? 1.134 -7.676 -30.844 1 98.19 504 GLN B CA 1
ATOM 8384 C C . GLN B 1 504 ? 1.901 -7.113 -29.656 1 98.19 504 GLN B C 1
ATOM 8386 O O . GLN B 1 504 ? 2.668 -6.16 -29.797 1 98.19 504 GLN B O 1
ATOM 8391 N N . ARG B 1 505 ? 1.656 -7.719 -28.531 1 98.5 505 ARG B N 1
ATOM 8392 C CA . ARG B 1 505 ? 2.352 -7.309 -27.312 1 98.5 505 ARG B CA 1
ATOM 8393 C C . ARG B 1 505 ? 3.855 -7.512 -27.453 1 98.5 505 ARG B C 1
ATOM 8395 O O . ARG B 1 505 ? 4.645 -6.656 -27.047 1 98.5 505 ARG B O 1
ATOM 8402 N N . LYS B 1 506 ? 4.215 -8.688 -28.078 1 98.19 506 LYS B N 1
ATOM 8403 C CA . LYS B 1 506 ? 5.637 -8.945 -28.281 1 98.19 506 LYS B CA 1
ATOM 8404 C C . LYS B 1 506 ? 6.258 -7.879 -29.188 1 98.19 506 LYS B C 1
ATOM 8406 O O . LYS B 1 506 ? 7.336 -7.359 -28.891 1 98.19 506 LYS B O 1
ATOM 8411 N N . ASN B 1 507 ? 5.598 -7.5 -30.172 1 97.81 507 ASN B N 1
ATOM 8412 C CA . ASN B 1 507 ? 6.07 -6.484 -31.109 1 97.81 507 ASN B CA 1
ATOM 8413 C C . ASN B 1 507 ? 6.18 -5.117 -30.438 1 97.81 507 ASN B C 1
ATOM 8415 O O . ASN B 1 507 ? 7.043 -4.312 -30.797 1 97.81 507 ASN B O 1
ATOM 8419 N N . SER B 1 508 ? 5.363 -4.91 -29.5 1 98.19 508 SER B N 1
ATOM 8420 C CA . SER B 1 508 ? 5.312 -3.607 -28.844 1 98.19 508 SER B CA 1
ATOM 8421 C C . SER B 1 508 ? 6.391 -3.488 -27.781 1 98.19 508 SER B C 1
ATOM 8423 O O . SER B 1 508 ? 7.027 -2.439 -27.641 1 98.19 508 SER B O 1
ATOM 8425 N N . PHE B 1 509 ? 6.609 -4.578 -27 1 98.62 509 PHE B N 1
ATOM 8426 C CA . PHE B 1 509 ? 7.398 -4.43 -25.781 1 98.62 509 PHE B CA 1
ATOM 8427 C C . PHE B 1 509 ? 8.75 -5.113 -25.922 1 98.62 509 PHE B C 1
ATOM 8429 O O . PHE B 1 509 ? 9.68 -4.84 -25.156 1 98.62 509 PHE B O 1
ATOM 8436 N N . ASP B 1 510 ? 8.891 -6 -26.875 1 98.38 510 ASP B N 1
ATOM 8437 C CA . ASP B 1 510 ? 10.141 -6.699 -27.172 1 98.38 510 ASP B CA 1
ATOM 8438 C C . ASP B 1 510 ? 10.234 -7.062 -28.641 1 98.38 510 ASP B C 1
ATOM 8440 O O . ASP B 1 510 ? 10.336 -8.242 -29 1 98.38 510 ASP B O 1
ATOM 8444 N N . PRO B 1 511 ? 10.305 -6.066 -29.5 1 97.38 511 PRO B N 1
ATOM 8445 C CA . PRO B 1 511 ? 10.203 -6.309 -30.938 1 97.38 511 PRO B CA 1
ATOM 8446 C C . PRO B 1 511 ? 11.398 -7.098 -31.484 1 97.38 511 PRO B C 1
ATOM 8448 O O . PRO B 1 511 ? 11.289 -7.73 -32.531 1 97.38 511 PRO B O 1
ATOM 8451 N N . LYS B 1 512 ? 12.523 -7.148 -30.844 1 97.06 512 LYS B N 1
ATOM 8452 C CA . LYS B 1 512 ? 13.695 -7.867 -31.328 1 97.06 512 LYS B CA 1
ATOM 8453 C C . LYS B 1 512 ? 13.812 -9.242 -30.672 1 97.06 512 LYS B C 1
ATOM 8455 O O . LYS B 1 512 ? 14.844 -9.906 -30.797 1 97.06 512 LYS B O 1
ATOM 8460 N N . MET B 1 513 ? 12.828 -9.633 -29.875 1 96.69 513 MET B N 1
ATOM 8461 C CA . MET B 1 513 ? 12.695 -10.953 -29.266 1 96.69 513 MET B CA 1
ATOM 8462 C C . MET B 1 513 ? 13.914 -11.289 -28.406 1 96.69 513 MET B C 1
ATOM 8464 O O . MET B 1 513 ? 14.492 -12.367 -28.531 1 96.69 513 MET B O 1
ATOM 8468 N N . ILE B 1 514 ? 14.242 -10.391 -27.609 1 97.69 514 ILE B N 1
ATOM 8469 C CA . ILE B 1 514 ? 15.414 -10.492 -26.75 1 97.69 514 ILE B CA 1
ATOM 8470 C C . ILE B 1 514 ? 15.078 -11.336 -25.516 1 97.69 514 ILE B C 1
ATOM 8472 O O . ILE B 1 514 ? 15.891 -12.156 -25.078 1 97.69 514 ILE B O 1
ATOM 8476 N N . LEU B 1 515 ? 13.883 -11.242 -25.047 1 98.25 515 LEU B N 1
ATOM 8477 C CA . LEU B 1 515 ? 13.555 -11.727 -23.719 1 98.25 515 LEU B CA 1
ATOM 8478 C C . LEU B 1 515 ? 13.078 -13.172 -23.75 1 98.25 515 LEU B C 1
ATOM 8480 O O . LEU B 1 515 ? 12.273 -13.539 -24.609 1 98.25 515 LEU B O 1
ATOM 8484 N N . SER B 1 516 ? 13.531 -13.969 -22.812 1 96.44 516 SER B N 1
ATOM 8485 C CA . SER B 1 516 ? 13.047 -15.281 -22.391 1 96.44 516 SER B CA 1
ATOM 8486 C C . SER B 1 516 ? 12.938 -16.234 -23.578 1 96.44 516 SER B C 1
ATOM 8488 O O . SER B 1 516 ? 11.875 -16.812 -23.812 1 96.44 516 SER B O 1
ATOM 8490 N N . PRO B 1 517 ? 14.008 -16.5 -24.203 1 95.56 517 PRO B N 1
ATOM 8491 C CA . PRO B 1 517 ? 13.992 -17.422 -25.344 1 95.56 517 PRO B CA 1
ATOM 8492 C C . PRO B 1 517 ? 13.781 -18.875 -24.922 1 95.56 517 PRO B C 1
ATOM 8494 O O . PRO B 1 517 ? 13.438 -19.719 -25.75 1 95.56 517 PRO B O 1
ATOM 8497 N N . GLY B 1 518 ? 13.992 -19.172 -23.656 1 93.12 518 GLY B N 1
ATOM 8498 C CA . GLY B 1 518 ? 13.906 -20.531 -23.172 1 93.12 518 GLY B CA 1
ATOM 8499 C C . GLY B 1 518 ? 12.523 -21.141 -23.328 1 93.12 518 GLY B C 1
ATOM 8500 O O . GLY B 1 518 ? 12.375 -22.359 -23.391 1 93.12 518 GLY B O 1
ATOM 8501 N N . GLN B 1 519 ? 11.508 -20.312 -23.469 1 90.62 519 GLN B N 1
ATOM 8502 C CA . GLN B 1 519 ? 10.125 -20.75 -23.656 1 90.62 519 GLN B CA 1
ATOM 8503 C C . GLN B 1 519 ? 9.891 -21.234 -25.078 1 90.62 519 GLN B C 1
ATOM 8505 O O . GLN B 1 519 ? 8.914 -21.938 -25.344 1 90.62 519 GLN B O 1
ATOM 8510 N N . LYS B 1 520 ? 10.75 -20.75 -25.969 1 92.38 520 LYS B N 1
ATOM 8511 C CA . LYS B 1 520 ? 10.719 -21.125 -27.375 1 92.38 520 LYS B CA 1
ATOM 8512 C C . LYS B 1 520 ? 9.383 -20.75 -28.016 1 92.38 520 LYS B C 1
ATOM 8514 O O . LYS B 1 520 ? 8.805 -21.531 -28.781 1 92.38 520 LYS B O 1
ATOM 8519 N N . ILE B 1 521 ? 8.906 -19.609 -27.688 1 94.19 521 ILE B N 1
ATOM 8520 C CA . ILE B 1 521 ? 7.633 -19.156 -28.25 1 94.19 521 ILE B CA 1
ATOM 8521 C C . ILE B 1 521 ? 7.883 -18.422 -29.562 1 94.19 521 ILE B C 1
ATOM 8523 O O . ILE B 1 521 ? 7.195 -18.656 -30.547 1 94.19 521 ILE B O 1
ATOM 8527 N N . PHE B 1 522 ? 8.875 -17.547 -29.609 1 92.19 522 PHE B N 1
ATOM 8528 C CA . PHE B 1 522 ? 9.094 -16.703 -30.766 1 92.19 522 PHE B CA 1
ATOM 8529 C C . PHE B 1 522 ? 10.422 -17.031 -31.438 1 92.19 522 PHE B C 1
ATOM 8531 O O . PHE B 1 522 ? 10.914 -16.25 -32.281 1 92.19 522 PHE B O 1
ATOM 8538 N N . ASN B 1 523 ? 11.188 -17.969 -31.109 1 80.12 523 ASN B N 1
ATOM 8539 C CA . ASN B 1 523 ? 12.445 -18.359 -31.734 1 80.12 523 ASN B CA 1
ATOM 8540 C C . ASN B 1 523 ? 12.438 -19.828 -32.125 1 80.12 523 ASN B C 1
ATOM 8542 O O . ASN B 1 523 ? 13.5 -20.438 -32.312 1 80.12 523 ASN B O 1
ATOM 8546 N N . SER B 1 524 ? 11.297 -20.484 -32.188 1 61 524 SER B N 1
ATOM 8547 C CA . SER B 1 524 ? 11.258 -21.891 -32.562 1 61 524 SER B CA 1
ATOM 8548 C C . SER B 1 524 ? 11.766 -22.094 -34 1 61 524 SER B C 1
ATOM 8550 O O . SER B 1 524 ? 11.344 -21.391 -34.906 1 61 524 SER B O 1
ATOM 8552 N N . VAL B 1 525 ? 13.086 -22.359 -34.25 1 49.84 525 VAL B N 1
ATOM 8553 C CA . VAL B 1 525 ? 13.625 -22.75 -35.562 1 49.84 525 VAL B CA 1
ATOM 8554 C C . VAL B 1 525 ? 12.805 -23.906 -36.125 1 49.84 525 VAL B C 1
ATOM 8556 O O . VAL B 1 525 ? 12.469 -24.859 -35.406 1 49.84 525 VAL B O 1
ATOM 8559 N N . GLY B 1 526 ? 12.062 -23.75 -37.125 1 44.09 526 GLY B N 1
ATOM 8560 C CA . GLY B 1 526 ? 11.516 -24.812 -37.938 1 44.09 526 GLY B CA 1
ATOM 8561 C C . GLY B 1 526 ? 12.492 -25.953 -38.156 1 44.09 526 GLY B C 1
ATOM 8562 O O . GLY B 1 526 ? 13.406 -25.859 -39 1 44.09 526 GLY B O 1
ATOM 8563 N N . GLN B 1 527 ? 13.031 -26.625 -37.188 1 39.75 527 GLN B N 1
ATOM 8564 C CA . GLN B 1 527 ? 13.781 -27.828 -37.531 1 39.75 527 GLN B CA 1
ATOM 8565 C C . GLN B 1 527 ? 13.062 -28.656 -38.594 1 39.75 527 GLN B C 1
ATOM 8567 O O . GLN B 1 527 ? 13.539 -29.719 -38.969 1 39.75 527 GLN B O 1
ATOM 8572 N N . GLY B 1 528 ? 11.898 -28.531 -39.062 1 35.28 528 GLY B N 1
ATOM 8573 C CA . GLY B 1 528 ? 11.383 -29.5 -40.031 1 35.28 528 GLY B CA 1
ATOM 8574 C C . GLY B 1 528 ? 12.023 -29.375 -41.375 1 35.28 528 GLY B C 1
ATOM 8575 O O . GLY B 1 528 ? 11.539 -29.953 -42.375 1 35.28 528 GLY B O 1
ATOM 8576 N N . GLU B 1 529 ? 12.93 -28.5 -41.781 1 33 529 GLU B N 1
ATOM 8577 C CA . GLU B 1 529 ? 13.148 -28.703 -43.188 1 33 529 GLU B CA 1
ATOM 8578 C C . GLU B 1 529 ? 13.766 -30.078 -43.469 1 33 529 GLU B C 1
ATOM 8580 O O . GLU B 1 529 ? 14.312 -30.703 -42.562 1 33 529 GLU B O 1
ATOM 8585 N N . ASP B 1 530 ? 14.156 -30.484 -44.938 1 31.72 530 ASP B N 1
ATOM 8586 C CA . ASP B 1 530 ? 14.305 -31.547 -45.938 1 31.72 530 ASP B CA 1
ATOM 8587 C C . ASP B 1 530 ? 15.602 -32.312 -45.719 1 31.72 530 ASP B C 1
ATOM 8589 O O . ASP B 1 530 ? 16.688 -31.828 -46.062 1 31.72 530 ASP B O 1
ATOM 8593 N N . ARG B 1 531 ? 16.109 -32.875 -44.688 1 32.22 531 ARG B N 1
ATOM 8594 C CA . ARG B 1 531 ? 17.188 -33.844 -44.875 1 32.22 531 ARG B CA 1
ATOM 8595 C C . ARG B 1 531 ? 16.781 -34.906 -45.875 1 32.22 531 ARG B C 1
ATOM 8597 O O . ARG B 1 531 ? 17.422 -35.969 -45.969 1 32.22 531 ARG B O 1
ATOM 8604 N N . SER B 1 532 ? 15.625 -34.875 -46.656 1 29.12 532 SER B N 1
ATOM 8605 C CA . SER B 1 532 ? 15.508 -35.906 -47.656 1 29.12 532 SER B CA 1
ATOM 8606 C C . SER B 1 532 ? 16.578 -35.75 -48.75 1 29.12 532 SER B C 1
ATOM 8608 O O . SER B 1 532 ? 16.812 -36.656 -49.531 1 29.12 532 SER B O 1
ATOM 8610 N N . ARG B 1 533 ? 17.031 -34.531 -49.219 1 30.3 533 ARG B N 1
ATOM 8611 C CA . ARG B 1 533 ? 17.594 -34.656 -50.562 1 30.3 533 ARG B CA 1
ATOM 8612 C C . ARG B 1 533 ? 19 -35.25 -50.531 1 30.3 533 ARG B C 1
ATOM 8614 O O . ARG B 1 533 ? 19.641 -35.406 -51.562 1 30.3 533 ARG B O 1
ATOM 8621 N N . SER B 1 534 ? 19.797 -35.125 -49.406 1 23.45 534 SER B N 1
ATOM 8622 C CA . SER B 1 534 ? 21.141 -35.531 -49.781 1 23.45 534 SER B CA 1
ATOM 8623 C C . SER B 1 534 ? 21.281 -37.062 -49.781 1 23.45 534 SER B C 1
ATOM 8625 O O . SER B 1 534 ? 22.391 -37.594 -49.875 1 23.45 534 SER B O 1
ATOM 8627 N N . MET B 1 535 ? 20.078 -37.781 -49.969 1 20.48 535 MET B N 1
ATOM 8628 C CA . MET B 1 535 ? 20.438 -38.938 -50.781 1 20.48 535 MET B CA 1
ATOM 8629 C C . MET B 1 535 ? 20.547 -38.562 -52.25 1 20.48 535 MET B C 1
ATOM 8631 O O . MET B 1 535 ? 19.75 -37.781 -52.75 1 20.48 535 MET B O 1
#

pLDDT: mean 86.37, std 18.53, range [19.36, 98.81]

Radius of gyration: 37.03 Å; Cα contacts (8 Å, |Δi|>4): 2142; chains: 2; bounding box: 182×115×92 Å

Secondary structure (DSSP, 8-state):
---------------------------------TTS-GGGGGSGGGGGEE--HHHHHHTSB-TTS--B---SEEE--SSHHHHHHHHHHHHHSSSPPPEEEESS---STTTT--SSSEEEEGGG--PPPEEEEEEETT-BHHHHHHHHHTTTEEES---SS--SBHHHHHTT----TTHHHH--GGGGEEEEEEEETTS-EEEEESSSSHHHHHHHTTSTTSSEEEEEEEEEEEEPPSEEEEEEEEES-HHHHHHHHHHHHHTTTS-SSSS-TTSS-SEEEEEEEETTS-S-BTTB--S-HHHHHHHHTS--TTSEEEEEEEEEEE-TTS-HHHHHHHHHHHHTT--PPTT-EEEEEEEHHHHHTHHHHHHHHHHHTT-SSS----EEEEEEGGGHHHHHTHIIIIISTT-S--BS-EEEEEEEGGGS-TTSS----SSSEEEEEEE--B--TT-HHHHHHHHHHHHHHHHHTT---EESS---SSHHHHHHHH-HHHHHHHHHHHHHH-TT--B-GGG-SS----TT----TT-/---------------------------------TTS-GGGGGSGGGGGEE--HHHHHHTSB-TTS--B---SEEE--SSHHHHHHHHHHHHHSSSPPPEEEESS---STTTT--SSSEEEEGGG--PPPEEEEEEETT-BHHHHHHHHHTTTEEES---S---SBHHHHHTT----TTHHHH--GGGGEEEEEEEETTS-EEEEESSSSHHHHHHHTTSTTSSEEEEEEEEEEEEPPSEEEEEEEEES-HHHHHHHHHHHHHTTTS-SSSS-TTSS-SEEEEEEEETTS-S-BTTB--S-HHHHHHHHTS--TTSEEEEEEEEEEE-TTS-HHHHHHHHHHHHTT--PPTT-EEEEEEEHHHHHTTHHHHHHHHHHTT-SSS----EEEEEEGGGHHHHHTHIIIIISTT-TT-BS-EEEEEEEGGGS-TTSS----SSSEEEEEEE--B--TT-HHHHHHHHHHHHHHHHHTT---EESS---SSHHHHHHHH-HHHHHHHHHHHHHH-TT--B-GGG-SS----TTS--STT-

InterPro domains:
  IPR006093 Oxygen oxidoreductase covalent FAD-binding site [PS00862] (71-106)
  IPR006094 FAD linked oxidase, N-terminal [PF01565] (71-205)
  IPR015345 Cytokinin dehydrogenase 1, FAD/cytokinin binding domain [PF09265] (237-522)
  IPR016164 FAD-linked oxidase-like, C-terminal [SSF55103] (237-523)
  IPR016166 FAD-binding domain, PCMH-type [PS51387] (67-236)
  IPR016167 FAD-binding, type PCMH, subdomain 1 [G3DSA:3.30.43.10] (52-522)
  IPR016169 FAD-binding, type PCMH, subdomain 2 [G3DSA:3.30.465.10] (122-238)
  IPR016170 Cytokinin dehydrogenase, C-terminal domain superfamily [G3DSA:3.40.462.10] (239-480)
  IPR036318 FAD-binding, type PCMH-like superfamily [SSF56176] (47-233)
  IPR050432 FAD-linked Oxidoreductases in Biosynthesis Pathways [PTHR13878] (22-523)

Solvent-accessible surface area (backbone atoms only — not comparable to full-atom values): 56865 Å² total; per-residue (Å²): 133,81,81,76,79,78,79,78,78,77,75,77,74,76,76,74,74,70,74,73,74,64,69,75,69,67,70,76,69,72,82,72,63,89,63,51,70,73,70,55,62,75,41,87,56,35,85,35,49,39,74,47,68,71,61,39,55,69,50,20,49,25,38,16,50,77,34,75,45,52,35,52,30,29,34,46,33,79,43,70,64,43,53,31,51,51,31,31,52,27,54,72,37,95,73,59,54,39,35,8,68,21,51,71,50,76,43,47,72,24,38,50,21,31,71,48,11,35,32,34,38,32,59,54,40,78,58,74,76,42,41,36,34,39,36,25,13,37,39,32,44,51,54,52,48,53,62,30,45,73,25,36,22,28,68,76,46,56,47,56,65,33,85,37,16,44,32,55,36,29,18,65,26,31,59,41,40,27,17,34,76,56,7,33,36,46,64,42,52,63,34,35,34,29,34,24,33,62,26,46,82,43,71,20,16,88,87,37,60,35,67,60,37,26,41,37,32,18,30,62,38,42,35,30,48,51,54,29,37,27,33,46,36,41,77,44,52,52,30,28,46,38,35,40,31,33,25,77,43,70,68,58,48,52,50,45,51,53,52,62,48,53,75,53,57,78,53,79,84,74,61,57,86,84,65,71,71,56,29,47,38,27,32,53,41,52,64,91,53,68,92,49,50,53,62,37,81,80,67,49,74,69,52,47,53,55,59,69,66,50,88,54,93,83,36,46,39,36,38,43,35,38,29,34,67,40,42,86,85,50,53,66,68,57,52,52,52,51,50,52,60,69,55,56,89,58,80,51,46,86,91,41,64,46,78,45,79,43,42,37,66,54,62,51,47,37,24,53,63,29,50,53,51,29,47,76,71,64,59,59,72,25,27,36,66,54,49,35,33,30,37,33,52,95,44,47,73,70,52,50,56,45,46,68,66,52,64,52,41,93,51,86,72,72,42,56,60,34,38,44,33,68,36,40,43,85,38,54,61,83,75,27,48,50,72,72,54,98,40,67,42,30,29,38,41,33,41,52,38,43,39,58,81,83,52,41,63,61,52,41,50,47,51,50,48,52,54,49,48,29,60,74,69,66,49,70,60,29,58,48,86,68,84,52,76,42,59,67,53,47,38,62,64,53,30,72,70,52,34,52,50,51,51,52,45,29,53,70,30,13,67,82,64,27,35,23,58,30,50,31,70,90,68,52,72,77,74,77,75,78,79,68,64,88,111,126,88,74,75,78,74,77,76,77,77,74,78,74,76,75,74,74,70,73,72,72,63,67,73,67,68,71,76,68,74,82,72,63,90,64,51,69,71,70,54,61,75,41,88,54,34,83,36,48,40,73,47,67,70,61,38,56,68,51,20,48,24,39,14,50,80,33,74,45,53,34,52,32,29,34,46,34,81,44,70,63,44,53,28,51,51,31,30,50,28,56,70,37,95,73,58,54,39,33,8,67,21,50,69,49,76,43,46,72,23,38,51,20,31,71,49,11,34,33,34,38,34,58,53,40,78,59,74,76,44,40,34,33,38,35,26,13,37,39,33,44,50,54,50,48,53,62,31,45,72,24,36,24,28,68,77,44,57,48,57,64,32,84,37,16,44,31,55,36,30,18,66,26,31,59,42,40,27,17,36,75,55,5,30,36,44,64,42,52,63,36,36,33,29,35,24,33,63,25,44,80,42,72,20,17,87,86,39,59,33,68,60,38,25,41,38,32,19,29,61,39,42,36,30,47,52,53,28,36,28,33,46,37,41,78,43,53,52,30,29,46,37,35,40,33,34,27,78,45,69,67,57,47,51,51,46,51,52,51,63,49,53,75,55,56,78,53,79,82,71,61,57,85,83,65,71,71,56,30,46,39,26,32,52,40,53,63,93,54,70,93,49,50,53,62,38,83,80,67,49,74,67,51,47,53,53,58,68,65,51,87,51,94,81,37,45,39,34,38,45,35,38,28,34,66,39,41,86,85,50,52,67,67,58,52,51,50,50,50,52,60,70,54,56,88,59,78,52,47,86,88,41,64,48,78,45,81,43,43,38,64,53,62,50,46,38,24,53,62,29,50,54,52,29,49,76,70,65,58,59,73,25,27,34,67,56,46,37,34,32,36,33,53,92,43,46,73,70,51,50,56,44,47,68,67,52,64,54,42,92,49,89,71,72,43,58,58,33,38,44,34,66,39,40,43,85,39,55,61,82,76,26,48,52,73,72,52,97,38,68,42,28,28,38,40,33,40,53,38,44,38,58,82,86,51,39,62,62,51,40,50,49,52,50,48,51,54,49,50,28,59,76,68,67,50,69,61,30,59,47,86,67,82,51,78,41,60,68,53,47,38,60,64,51,31,72,70,51,34,51,50,52,50,52,46,28,55,71,30,14,64,81,63,27,36,23,56,29,50,30,68,90,68,52,69,76,72,76,71,77,79,67,64,87,106

Organism: Chenopodium quinoa (NCBI:txid63459)

Foldseek 3Di:
DPPPPPPPPPPPPPPPPPVPVVPPPPPPPPPQDPLDDPCVCVDPQVVQKDQDPVQQVQQQAALQRPGGATERIEGLDADVVSVVVLQVVQVPDPHHFDEFEDENRHDPPQRRHDHSHYYYHVVSYDDDDWDKDKDFQADWQLVQQVVVVVVQKHFQAAALAGRDGNLQCQLQQAHAQQCLAQNGQLLFWAWWFWQFQVRDTDIDGCVRPNLLSQCRRNVNWLGTGTGITMGTMDGDFWKKKKKKFKALDDVLQQVLQVVQSVVRQPPPPDDDVQAGWRGKWKWKDFQPDQPDALSADQDDPVLRVVVNPDDRPLRMMMMIMIMHTHHPVDDPVVSVVRVCVSCPPRDTDPPRMDIDMGTPSCSSNRNVNSCVVCVVVVNNPADWLKFKKKFAPVCVVVLVCLVSPQVVPPPPDWHDIWIKHKHACSSDDLSHLNDHDPHRMIMMTIDGTGDGNPPCVSVNVSVVVSVVSCVVVVTQMATRVDADQDQVVVCSNLDVVSVVSSVVSSCVRNVVSPIDCVSVNPPRPPPPDPPPPPD/DPPPPPPPPPPPPPPPPPPPVVPPPPPPPPPQDPLDDPCVCVDPQVVQKDQDPVQQVQQQAALQRPGGATERIEGLDADVVSVVVLQVVQVPDPHHFDEFEDENRHDPPQRRHDHSHYYYHCVSYDDDDWDKDKDFQADWQLVQQVVVVVVQKHFQAAALAGRDGNQQCQLQQAHAQQCLAQNGQLLFWAWWFWQFQVRDTDIDGCVRPNLLSQCRRNVNWLGTGTGITMGTMDGDFWKKKKKKFKALDDVLQQVLQVVQSVVRQPPPPDDDVQAGWRGKWKWKDFQPDQPDALSADQDDPVLRVVVNPDDRPLRMMMMIMIMHTHHPVDDPVVSVVRVCVSCPPRDTDPPRMDIDMGTPSCSSNRNVNSCVVCVVVVNNPADWLKFKKKFAPVCVVVLVCLVSPQVVPPPPDWHDIWIKHKHACVSDDLSHLNDHDPHRMIMMTIDGTGDGNPPCVSVNVSSVVSVVSCVVVVTQMATRVDADQDQVVVCSNLDVVSVVSSVVSSCVRNVVSPIDCVSVNPPRPPVPDPPPPVD

Sequence (1070 aa):
MAKTTLTYLSYFFIIFIISRLIPIIGVNQRLWTDLLPPNLLSLDISSRLSLDQSSLAMASTDFGNLVHTNPAAVLHPSSVDDIVSLLKFSYNNSFPFKVAARGRGHSCRGQAMVENGVVIDMPSLSIPTRFYADIGGEQLWVDVLHATLDHGVAPVSWTDYLYLSVGGTLSNAGISGQTFRYGPQINNVHELDVVTGKGELITCSKKMNSELFHAVLGGLGQFGIITRARIRLEAAPKRVKWVRMLYDDFSTFTRDQEHLISLYGNYQELININHGLNYVEGSIILQQSDPNNWRSSFFSSNDQARITSLNVPNGVLYFLEVAKFYYDHDDDTNTDKELKKQLEGLNYIPECIFTRDVSFVEFLNRVRKGELELHSKGLWEVPHPWLNIFIPKSQIEDLHHVIPNIIAKDNTDLAGPILFYPLNRNKWDDKMSAVTPEEDVFYTLGLLHSSGFDDWEALERKNEEILKYCEEHGIKIKQYLPHYTTKKEWESHFGHKKWRIFQQRKNSFDPKMILSPGQKIFNSVGQGEDRSRSMMAKTTLTYLSYFFIIFIISRLIPIIGVNQRLWTDLLPPNLLSLDISSRLSLDQSSLAMASTDFGNLVHTNPAAVLHPSSVDDIVSLLKFSYNNSFPFKVAARGRGHSCRGQAMVENGVVIDMPSLSIPTRFYADIGGEQLWVDVLHATLDHGVAPVSWTDYLYLSVGGTLSNAGISGQTFRYGPQINNVHELDVVTGKGELITCSKKMNSELFHAVLGGLGQFGIITRARIRLEAAPKRVKWVRMLYDDFSTFTRDQEHLISLYGNYQELININHGLNYVEGSIILQQSDPNNWRSSFFSSNDQARITSLNVPNGVLYFLEVAKFYYDHDDDTNTDKELKKQLEGLNYIPECIFTRDVSFVEFLNRVRKGELELHSKGLWEVPHPWLNIFIPKSQIEDLHHVIPNIIAKDNTDLAGPILFYPLNRNKWDDKMSAVTPEEDVFYTLGLLHSSGFDDWEALERKNEEILKYCEEHGIKIKQYLPHYTTKKEWESHFGHKKWRIFQQRKNSFDPKMILSPGQKIFNSVGQGEDRSRSM

Nearest PDB structures (foldseek):
  3s1d-assembly1_A  TM=7.624E-01  e=3.203E-62  Zea mays
  3s1f-assembly1_A  TM=7.577E-01  e=1.978E-62  Zea mays
  3dq0-assembly1_A  TM=7.500E-01  e=3.613E-62  Zea mays
  3s1c-assembly1_A  TM=7.581E-01  e=8.399E-62  Zea mays
  3s1e-assembly1_A  TM=7.604E-01  e=2.202E-61  Zea mays